Protein AF-0000000068287471 (afdb_homodimer)

Foldseek 3Di:
DPPPPQWAKEKEWEAEDFKIKIFIATLVRDTLFMDMDGDDWDDPDQQWIFAALVRSLVRRQVGVQRRVVSSVVSPDDCVRRYAAYFYAYAAQFKWKPFLQPLGTLDTTTHQRRQPLVVVLQVCLVVAPVRQCNLCQFLQHGRGSRHNLSVVLCCCPPRPSQVVCVVVLGMAMDHSQQSNQQVQQPRNHDGAREAELQRVSRRSQAGQVVSHGDPVVCVVSVPDPSRHHHYFFQFAFRHFGPPPGPDGGHTHGGYHYLVLLLCLLQLADFQAKEWEADQKIKIKHKNFLDFFRAPQQWGKGWNGALHPPGGTIIITMDIFNGAVVVLVCVCPPVNPDPDSLVLLVLLVVDPALQLKAKAQCSQHGHPPPSARLFHIDIDDDDPPGDPNSVSNNSLLNNLLSVLRRVVSVCVRCDPVRHDADPVRFGEYEYAYDCVVRVVSQQSNQQLNQTKYKYWPDRSSSRSSSSVSHCCNVPSDDSCRSNVPPPGRVRIDMHHHDYDPVVSVVVSVSNVVNRVVRHNNNVVPD/DPPPPQWAKEKEWEAEPFKIKIFIATLVRDTLFMDMDGDDWDDPDQQWIFAALVRSLVRRQVGVQRRVVSSVVSPDDCVPRYAAYFYAYAAQFKWKPFLQPLGTLDTTTHQRRQPLVVVLQVCLVVAPVRQCNLCQFLQHGRGSRHNLSVVLCCCPPRPSQVVCVVVLGMAMDHSQQSNQQVQQPRNHDGAREAELQRVSRRSQAGQVVSHGDPVVCVVSVPDPSRHHHYFFQFAFRHFGPPPGPDGGHTHGGYHYLVLLLCLLQLADFQAKEWEAEQKIKIKHKNFLDFFRAPQQWGKGWNGALHPPGGTIIITMDIFNGAVVVLVCVCPPVNPDPDSLVLLVLLVVDPALQLKAWAQCSQHGHPRPSARLFHIDIDDDDPPGDPNSVSNNSLLNNLLSVLRRVVSVCVRCDPVRHDADPVRFGEYEYAYDVVVRVVSQQSNQALNQTKYKYWPDRSSSRSSRSVSHCCNVPSDDSCRSNVPDPGRVRIDMHHHDYDPVVSVVVSVSNVVNRVVRHNNNVVPD

InterPro domains:
  IPR000577 Carbohydrate kinase, FGGY [PIRSF000538] (12-519)
  IPR005999 Glycerol kinase [TIGR01311] (9-517)
  IPR018483 Carbohydrate kinase, FGGY, conserved site [PS00933] (145-157)
  IPR018484 Carbohydrate kinase FGGY, N-terminal [PF00370] (10-264)
  IPR018485 Carbohydrate kinase FGGY, C-terminal [PF02782] (273-471)
  IPR042018 Glycerol kinase, metazoan-type [cd07792] (9-516)
  IPR043129 ATPase, nucleotide binding domain [SSF53067] (10-267)
  IPR043129 ATPase, nucleotide binding domain [SSF53067] (267-517)

Solvent-accessible surface area (backbone atoms only — not comparable to full-atom values): 50739 Å² total; per-residue (Å²): 130,82,69,71,78,83,65,52,28,32,28,15,38,30,38,49,89,60,34,24,32,18,39,32,23,39,86,85,68,43,76,65,21,57,28,70,42,72,62,76,79,39,61,90,45,84,40,36,36,36,34,54,63,67,57,51,52,49,40,49,48,51,14,47,41,49,11,52,51,50,20,41,74,72,68,43,63,55,85,80,14,48,62,28,26,8,31,22,17,44,53,29,20,32,38,44,26,31,53,80,76,56,42,67,61,53,64,24,42,35,31,69,19,40,80,33,48,66,58,39,52,51,47,27,70,70,37,93,54,27,49,49,54,48,24,86,49,19,24,37,59,66,46,43,49,26,20,52,47,52,49,49,46,39,55,72,71,33,67,63,44,40,54,25,51,74,72,68,33,36,35,43,36,39,52,56,17,54,48,46,15,50,44,30,35,32,66,71,64,28,48,62,39,35,25,46,52,43,42,42,42,23,63,46,19,23,66,85,78,68,38,77,31,65,68,54,28,58,75,69,68,49,71,70,85,30,54,49,48,71,40,44,24,12,40,79,75,46,40,26,26,86,92,49,84,57,61,69,37,32,34,12,14,32,27,21,35,70,37,10,27,39,54,39,65,37,54,44,66,22,34,37,40,36,37,30,38,55,27,31,42,35,38,34,25,48,29,79,42,86,59,80,53,83,49,47,45,31,24,43,64,37,51,26,73,17,88,82,43,71,55,28,12,20,40,34,31,44,36,71,52,34,43,43,55,50,47,39,38,30,75,33,42,46,65,35,89,47,73,73,49,42,56,61,36,21,66,73,42,96,58,34,74,22,34,45,36,44,65,17,35,58,14,41,39,38,53,68,62,32,76,36,20,17,8,32,39,35,29,37,33,83,76,51,32,44,34,23,51,38,32,15,49,50,49,32,44,36,51,48,49,38,53,28,50,55,30,46,47,66,57,49,36,82,83,40,49,52,53,47,99,84,64,40,53,57,40,36,43,29,34,74,56,57,74,38,61,63,51,44,39,49,32,5,24,69,60,66,32,37,28,36,37,47,70,69,42,62,24,33,38,44,13,9,22,50,28,10,30,39,49,74,61,76,42,50,72,67,64,61,54,51,60,73,74,59,64,72,56,38,48,78,28,64,49,76,59,54,70,69,59,42,50,51,52,50,52,47,46,52,55,54,55,61,64,19,54,81,31,55,75,43,46,121,131,82,68,73,77,84,63,53,28,31,28,15,37,30,38,49,90,58,34,25,32,20,40,30,22,39,86,84,67,44,76,64,21,58,29,72,41,73,61,76,78,42,62,90,45,86,42,35,35,34,35,55,62,66,56,53,52,50,40,48,47,51,14,47,42,50,11,51,50,48,21,42,72,71,70,44,62,55,85,79,13,48,62,29,26,8,32,22,17,43,53,29,21,31,40,44,28,31,52,81,76,55,42,66,60,53,64,23,42,36,32,70,20,41,80,34,48,65,57,38,50,49,47,28,70,71,36,94,54,27,48,49,55,48,24,86,51,20,25,37,60,66,45,42,49,26,20,50,47,54,50,49,47,40,56,72,72,33,66,63,44,38,53,26,52,75,72,69,32,36,36,43,36,38,51,56,18,54,49,46,15,49,44,30,35,33,64,70,65,26,48,63,37,36,25,46,53,44,43,40,42,24,64,44,19,23,67,84,78,69,38,77,32,66,68,54,29,57,76,69,67,49,70,68,84,31,52,49,47,72,40,44,24,10,40,80,75,47,40,27,25,85,92,48,81,59,62,68,38,32,35,10,13,32,27,22,36,70,38,10,27,40,52,39,65,39,56,44,67,23,33,35,39,35,38,30,38,53,28,31,41,35,38,32,26,47,30,80,43,87,59,80,53,82,48,48,45,32,24,43,66,38,51,27,74,17,87,83,44,70,55,28,13,19,40,35,29,42,36,72,51,33,43,44,54,49,48,39,38,30,75,33,42,47,65,34,90,48,74,72,48,42,56,60,37,24,67,75,42,96,57,34,74,23,35,45,36,44,66,16,34,60,15,40,39,39,53,68,62,31,75,37,21,16,9,31,38,35,30,37,33,83,74,51,32,43,33,24,52,38,33,14,50,49,47,34,45,35,51,49,50,39,53,28,50,54,30,46,46,66,57,49,35,81,84,40,48,53,53,47,100,83,64,41,53,59,39,34,44,28,33,73,57,56,74,38,61,65,50,45,39,49,33,4,24,69,57,67,33,37,28,35,37,46,71,68,41,62,24,33,38,45,13,9,22,48,28,9,30,38,50,77,61,75,40,52,71,67,63,62,52,52,57,75,72,60,63,71,57,39,47,76,28,62,49,76,59,53,69,68,57,42,51,52,52,50,53,47,46,53,55,54,54,62,66,19,54,80,32,57,74,43,48,121

Secondary structure (DSSP, 8-state):
--------EEEEEEE-SSEEEEEEE-TT--EEEEEEEE---B--STT--EE-HHHHHHHHHHHHHHHHHHHHHTT--HHHHEEEEEEEE-SS-BEEEETTT--BSSPEEPTT--TTHHHHHHHHHHSTTGGGTTHHHHS--S-TTSHHHHHHHHHHH-HHHHHHHHHT-EEEE-HHHHHHHHHTTGGGT---EEEHHHHTTTT-B-TTT-SB-HHHHHHHT--GGGSPEEE-SEEEEEE--TTSSS-S-EEEEEEEHHHHHHHHTT--TT-EEEEESSSEEEEEEEET--PPPSSSPEEEEEEE-STTSPEEEEEEEEES-SHHHHHIIIIII-S-SSTTHHHHHHTTSSS-TT-EEE--BTBB-TTT-BTT--EEEEEE-TT--HHHHHHHHHHHHHHHHHHHHHHHHHHH-GGGS-B-TTS-B-EEEESGGGG-HHHHHHHHHHHTS-EEE-S---HHHHHHHHHHHHHHTSS-HHHHT--HHHHHT-EEE---S-HHHHHHHHHHHHHHHHTTTT-GGG--/--------EEEEEEE-SSEEEEEEE-TTS-EEEEEEEE---B--STT--EE-HHHHHHHHHHHHHHHHHHHHHTT--HHHHEEEEEEEE-SS-BEEEETTT--BSSPEEPTT--TTHHHHHHHHHHSTTGGGTTHHHHS--S-TTSHHHHHHHHHHH-HHHHHHHHHT-EEEE-HHHHHHHHHTTGGGT---EEEHHHHTTTT-B-TTT-SB-HHHHHHHT--GGGSPEEE-SEEEEEE--TTSSS-SPEEEEEEEHHHHHHHHTT--TT-EEEEESSSEEEEEEEET--PPPSSSPEEEEEEE-STTSPEEEEEEEEES-SHHHHHHIIIII-S-SSTTHHHHHHTTSSS-TT-EEE--BTBB-TTT-BTT--EEEEEE-TT--HHHHHHHHHHHHHHHHHHHHHHHHHHH-GGGS-B-TTS-B-EEEESGGGG-HHHHHHHHHHHTS-EEE-S---HHHHHHHHHHHHHHTSS-HHHHT--HHHHHT-EEE---S-HHHHHHHHHHHHHHHHTTTT-GGG--

Sequence (1048 aa):
MSKKPAEVFIGSIDQGTTSTRFIIYDRSARAIGSHQVEFTQFYPEAGWVEHDAMEILESVRVCMAKALDKATADGHNVDSGLKAIGLTNQRETTLVWSKSTGCPLYNAIVWMDVRTSSICRKLEKELSGGRTHFAETCGLPISTYFSALKLLWLLENVDNVKKAVQSGDALFGTIDTWLIWNLTGGVKGGIHVTDVSNASRTMLMNLKTLEWDSTILKTLRIPAEILPKIVSNSEIIGKINTGWPITGIPISGCLGDQHAAMLGQACRRGEAKSTYGTGAFILLNTGEEIIQSTHGLLSTMAFKLGPKASTNYALEGSIAIAGAAVQWLRDSLGIIKSASEIEDLALQVESTGGVYFVPAFNGLFAPWWRDDARGVCIGITRFTNKAHICRAVLESLCFQVKDVLDSMHKDAGEEGEVKNEKGEFLLRVDGGATVNTLLMQIQADLLGSPVVRPADIETTALGAAYAAGLAIGVWSEKEIFASEERTKTSTIFRPKLDEELRKKKLDSWFKAISRTFDLADLSLMSKKPAEVFIGSIDQGTTSTRFIIYDRSARAIGSHQVEFTQFYPEAGWVEHDAMEILESVRVCMAKALDKATADGHNVDSGLKAIGLTNQRETTLVWSKSTGCPLYNAIVWMDVRTSSICRKLEKELSGGRTHFAETCGLPISTYFSALKLLWLLENVDNVKKAVQSGDALFGTIDTWLIWNLTGGVKGGIHVTDVSNASRTMLMNLKTLEWDSTILKTLRIPAEILPKIVSNSEIIGKINTGWPITGIPISGCLGDQHAAMLGQACRRGEAKSTYGTGAFILLNTGEEIIQSTHGLLSTMAFKLGPKASTNYALEGSIAIAGAAVQWLRDSLGIIKSASEIEDLALQVESTGGVYFVPAFNGLFAPWWRDDARGVCIGITRFTNKAHICRAVLESLCFQVKDVLDSMHKDAGEEGEVKNEKGEFLLRVDGGATVNTLLMQIQADLLGSPVVRPADIETTALGAAYAAGLAIGVWSEKEIFASEERTKTSTIFRPKLDEELRKKKLDSWFKAISRTFDLADLSL

Organism: Malus domestica (NCBI:txid3750)

Radius of gyration: 35.26 Å; Cα contacts (8 Å, |Δi|>4): 2571; chains: 2; bounding box: 64×111×91 Å

Nearest PDB structures (foldseek):
  3ezw-assembly1_G  TM=9.257E-01  e=8.799E-69  Escherichia coli K-12
  6zq6-assembly2_C  TM=8.771E-01  e=4.642E-70  Thermochaetoides thermophila DSM 1495
  6zq4-assembly4_G-3  TM=8.885E-01  e=1.847E-69  Thermochaetoides thermophila DSM 1495
  6zq6-assembly1_A-2  TM=8.737E-01  e=4.281E-69  Thermochaetoides thermophila DSM 1495
  2d4w-assembly1_B  TM=8.431E-01  e=1.542E-69  Cellulomonas sp.

Structure (mmCIF, N/CA/C/O backbone):
data_AF-0000000068287471-model_v1
#
loop_
_entity.id
_entity.type
_entity.pdbx_description
1 polymer 'glycerol kinase'
#
loop_
_atom_site.group_PDB
_atom_site.id
_atom_site.type_symbol
_atom_site.label_atom_id
_atom_site.label_alt_id
_atom_site.label_comp_id
_atom_site.label_asym_id
_atom_site.label_entity_id
_atom_site.label_seq_id
_atom_site.pdbx_PDB_ins_code
_atom_site.Cartn_x
_atom_site.Cartn_y
_atom_site.Cartn_z
_atom_site.occupancy
_atom_site.B_iso_or_equiv
_atom_site.auth_seq_id
_atom_site.auth_comp_id
_atom_site.auth_asym_id
_atom_site.auth_atom_id
_atom_site.pdbx_PDB_model_num
ATOM 1 N N . MET A 1 1 ? 17.719 -35.219 -57.906 1 31.59 1 MET A N 1
ATOM 2 C CA . MET A 1 1 ? 17.016 -34.281 -57.031 1 31.59 1 MET A CA 1
ATOM 3 C C . MET A 1 1 ? 17.109 -34.688 -55.562 1 31.59 1 MET A C 1
ATOM 5 O O . MET A 1 1 ? 16.703 -35.812 -55.219 1 31.59 1 MET A O 1
ATOM 9 N N . SER A 1 2 ? 18.156 -34.188 -54.906 1 30.83 2 SER A N 1
ATOM 10 C CA . SER A 1 2 ? 18.516 -34.594 -53.531 1 30.83 2 SER A CA 1
ATOM 11 C C . SER A 1 2 ? 17.359 -34.312 -52.562 1 30.83 2 SER A C 1
ATOM 13 O O . SER A 1 2 ? 16.875 -33.188 -52.5 1 30.83 2 SER A O 1
ATOM 15 N N . LYS A 1 3 ? 16.453 -35.031 -52.406 1 40.25 3 LYS A N 1
ATOM 16 C CA . LYS A 1 3 ? 15.273 -34.938 -51.562 1 40.25 3 LYS A CA 1
ATOM 17 C C . LYS A 1 3 ? 15.609 -34.281 -50.219 1 40.25 3 LYS A C 1
ATOM 19 O O . LYS A 1 3 ? 16.531 -34.719 -49.531 1 40.25 3 LYS A O 1
ATOM 24 N N . LYS A 1 4 ? 15.461 -33.062 -50.188 1 53.84 4 LYS A N 1
ATOM 25 C CA . LYS A 1 4 ? 15.57 -32.438 -48.844 1 53.84 4 LYS A CA 1
ATOM 26 C C . LYS A 1 4 ? 15.102 -33.406 -47.781 1 53.84 4 LYS A C 1
ATOM 28 O O . LYS A 1 4 ? 14 -33.969 -47.844 1 53.84 4 LYS A O 1
ATOM 33 N N . PRO A 1 5 ? 15.977 -33.938 -46.875 1 54.44 5 PRO A N 1
ATOM 34 C CA . PRO A 1 5 ? 15.531 -34.844 -45.812 1 54.44 5 PRO A CA 1
ATOM 35 C C . PRO A 1 5 ? 14.211 -34.406 -45.188 1 54.44 5 PRO A C 1
ATOM 37 O O . PRO A 1 5 ? 13.898 -33.219 -45.188 1 54.44 5 PRO A O 1
ATOM 40 N N . ALA A 1 6 ? 13.195 -35.281 -44.969 1 67.5 6 ALA A N 1
ATOM 41 C CA . ALA A 1 6 ? 11.836 -35 -44.531 1 67.5 6 ALA A CA 1
ATOM 42 C C . ALA A 1 6 ? 11.828 -34.25 -43.188 1 67.5 6 ALA A C 1
ATOM 44 O O . ALA A 1 6 ? 12.484 -34.688 -42.25 1 67.5 6 ALA A O 1
ATOM 45 N N . GLU A 1 7 ? 11.367 -33 -43.094 1 86.94 7 GLU A N 1
ATOM 46 C CA . GLU A 1 7 ? 11.266 -32.125 -41.906 1 86.94 7 GLU A CA 1
ATOM 47 C C . GLU A 1 7 ? 10.383 -32.781 -40.844 1 86.94 7 GLU A C 1
ATOM 49 O O . GLU A 1 7 ? 9.344 -33.375 -41.156 1 86.94 7 GLU A O 1
ATOM 54 N N . VAL A 1 8 ? 10.914 -33.031 -39.594 1 95.19 8 VAL A N 1
ATOM 55 C CA . VAL A 1 8 ? 10.172 -33.531 -38.469 1 95.19 8 VAL A CA 1
ATOM 56 C C . VAL A 1 8 ? 9.914 -32.438 -37.469 1 95.19 8 VAL A C 1
ATOM 58 O O . VAL A 1 8 ? 10.828 -31.703 -37.062 1 95.19 8 VAL A O 1
ATOM 61 N N . PHE A 1 9 ? 8.602 -32.312 -37.094 1 97.75 9 PHE A N 1
ATOM 62 C CA . PHE A 1 9 ? 8.211 -31.281 -36.156 1 97.75 9 PHE A CA 1
ATOM 63 C C . PHE A 1 9 ? 7.453 -31.859 -34.969 1 97.75 9 PHE A C 1
ATOM 65 O O . PHE A 1 9 ? 6.816 -32.906 -35.094 1 97.75 9 PHE A O 1
ATOM 72 N N . ILE A 1 10 ? 7.578 -31.266 -33.875 1 98.31 10 ILE A N 1
ATOM 73 C CA . ILE A 1 10 ? 6.801 -31.562 -32.656 1 98.31 10 ILE A CA 1
ATOM 74 C C . ILE A 1 10 ? 6.059 -30.312 -32.188 1 98.31 10 ILE A C 1
ATOM 76 O O . ILE A 1 10 ? 6.652 -29.234 -32.062 1 98.31 10 ILE A O 1
ATOM 80 N N . GLY A 1 11 ? 4.766 -30.453 -32.031 1 98.25 11 GLY A N 1
ATOM 81 C CA . GLY A 1 11 ? 3.977 -29.359 -31.469 1 98.25 11 GLY A CA 1
ATOM 82 C C . GLY A 1 11 ? 3.848 -29.422 -29.953 1 98.25 11 GLY A C 1
ATOM 83 O O . GLY A 1 11 ? 3.977 -30.5 -29.359 1 98.25 11 GLY A O 1
ATOM 84 N N . SER A 1 12 ? 3.594 -28.312 -29.391 1 98.38 12 SER A N 1
ATOM 85 C CA . SER A 1 12 ? 3.432 -28.25 -27.938 1 98.38 12 SER A CA 1
ATOM 86 C C . SER A 1 12 ? 2.344 -27.25 -27.547 1 98.38 12 SER A C 1
ATOM 88 O O . SER A 1 12 ? 2.412 -26.078 -27.906 1 98.38 12 SER A O 1
ATOM 90 N N . ILE A 1 13 ? 1.333 -27.719 -26.812 1 98.62 13 ILE A N 1
ATOM 91 C CA . ILE A 1 13 ? 0.318 -26.875 -26.203 1 98.62 13 ILE A CA 1
ATOM 92 C C . ILE A 1 13 ? 0.774 -26.453 -24.797 1 98.62 13 ILE A C 1
ATOM 94 O O . ILE A 1 13 ? 1.062 -27.297 -23.953 1 98.62 13 ILE A O 1
ATOM 98 N N . ASP A 1 14 ? 0.889 -25.203 -24.594 1 97.75 14 ASP A N 1
ATOM 99 C CA . ASP A 1 14 ? 1.168 -24.641 -23.281 1 97.75 14 ASP A CA 1
ATOM 100 C C . ASP A 1 14 ? -0.018 -23.828 -22.766 1 97.75 14 ASP A C 1
ATOM 102 O O . ASP A 1 14 ? -0.163 -22.641 -23.109 1 97.75 14 ASP A O 1
ATOM 106 N N . GLN A 1 15 ? -0.826 -24.469 -21.969 1 98.12 15 GLN A N 1
ATOM 107 C CA . GLN A 1 15 ? -2.004 -23.812 -21.422 1 98.12 15 GLN A CA 1
ATOM 108 C C . GLN A 1 15 ? -1.735 -23.281 -20.016 1 98.12 15 GLN A C 1
ATOM 110 O O . GLN A 1 15 ? -1.925 -24.016 -19.031 1 98.12 15 GLN A O 1
ATOM 115 N N . GLY A 1 16 ? -1.387 -22.047 -19.859 1 94.56 16 GLY A N 1
ATOM 116 C CA . GLY A 1 16 ? -1.064 -21.422 -18.594 1 94.56 16 GLY A CA 1
ATOM 117 C C . GLY A 1 16 ? -2.264 -20.766 -17.922 1 94.56 16 GLY A C 1
ATOM 118 O O . GLY A 1 16 ? -3.393 -20.906 -18.406 1 94.56 16 GLY A O 1
ATOM 119 N N . THR A 1 17 ? -2.004 -20.062 -16.797 1 93.44 17 THR A N 1
ATOM 120 C CA . THR A 1 17 ? -3.061 -19.453 -15.992 1 93.44 17 THR A CA 1
ATOM 121 C C . THR A 1 17 ? -3.631 -18.219 -16.688 1 93.44 17 THR A C 1
ATOM 123 O O . THR A 1 17 ? -4.832 -17.969 -16.609 1 93.44 17 THR A O 1
ATOM 126 N N . THR A 1 18 ? -2.77 -17.516 -17.438 1 89.19 18 THR A N 1
ATOM 127 C CA . THR A 1 18 ? -3.24 -16.25 -18 1 89.19 18 THR A CA 1
ATOM 128 C C . THR A 1 18 ? -3.324 -16.328 -19.516 1 89.19 18 THR A C 1
ATOM 130 O O . THR A 1 18 ? -3.957 -15.484 -20.156 1 89.19 18 THR A O 1
ATOM 133 N N . SER A 1 19 ? -2.631 -17.312 -20.078 1 91.75 19 SER A N 1
ATOM 134 C CA . SER A 1 19 ? -2.613 -17.406 -21.531 1 91.75 19 SER A CA 1
ATOM 135 C C . SER A 1 19 ? -2.396 -18.828 -22 1 91.75 19 SER A C 1
ATOM 137 O O . SER A 1 19 ? -1.984 -19.688 -21.219 1 91.75 19 SER A O 1
ATOM 139 N N . THR A 1 20 ? -2.773 -19.016 -23.281 1 97.06 20 THR A N 1
ATOM 140 C CA . THR A 1 20 ? -2.51 -20.25 -24 1 97.06 20 THR A CA 1
ATOM 141 C C . THR A 1 20 ? -1.51 -20.016 -25.125 1 97.06 20 THR A C 1
ATOM 143 O O . THR A 1 20 ? -1.525 -18.953 -25.766 1 97.06 20 THR A O 1
ATOM 146 N N . ARG A 1 21 ? -0.636 -20.984 -25.344 1 96.69 21 ARG A N 1
ATOM 147 C CA . ARG A 1 21 ? 0.342 -20.906 -26.422 1 96.69 21 ARG A CA 1
ATOM 148 C C . ARG A 1 21 ? 0.455 -22.25 -27.156 1 96.69 21 ARG A C 1
ATOM 150 O O . ARG A 1 21 ? 0.299 -23.312 -26.547 1 96.69 21 ARG A O 1
ATOM 157 N N . PHE A 1 22 ? 0.681 -22.156 -28.391 1 98.5 22 PHE A N 1
ATOM 158 C CA . PHE A 1 22 ? 1.07 -23.312 -29.203 1 98.5 22 PHE A CA 1
ATOM 159 C C . PHE A 1 22 ? 2.361 -23.031 -29.953 1 98.5 22 PHE A C 1
ATOM 161 O O . PHE A 1 22 ? 2.49 -21.984 -30.609 1 98.5 22 PHE A O 1
ATOM 168 N N . ILE A 1 23 ? 3.309 -23.922 -29.781 1 97.81 23 ILE A N 1
ATOM 169 C CA . ILE A 1 23 ? 4.609 -23.75 -30.422 1 97.81 23 ILE A CA 1
ATOM 170 C C . ILE A 1 23 ? 4.98 -25.016 -31.188 1 97.81 23 ILE A C 1
ATOM 172 O O . ILE A 1 23 ? 4.738 -26.125 -30.703 1 97.81 23 ILE A O 1
ATOM 176 N N . ILE A 1 24 ? 5.555 -24.828 -32.344 1 98.12 24 ILE A N 1
ATOM 177 C CA . ILE A 1 24 ? 6.043 -25.938 -33.156 1 98.12 24 ILE A CA 1
ATOM 178 C C . ILE A 1 24 ? 7.566 -25.922 -33.188 1 98.12 24 ILE A C 1
ATOM 180 O O . ILE A 1 24 ? 8.18 -24.906 -33.531 1 98.12 24 ILE A O 1
ATOM 184 N N . TYR A 1 25 ? 8.117 -27.094 -32.844 1 96.31 25 TYR A N 1
ATOM 185 C CA . TYR A 1 25 ? 9.57 -27.203 -32.812 1 96.31 25 TYR A CA 1
ATOM 186 C C . TYR A 1 25 ? 10.094 -28.125 -33.906 1 96.31 25 TYR A C 1
ATOM 188 O O . TYR A 1 25 ? 9.445 -29.109 -34.25 1 96.31 25 TYR A O 1
ATOM 196 N N . ASP A 1 26 ? 11.297 -27.781 -34.375 1 95.69 26 ASP A N 1
ATOM 197 C CA . ASP A 1 26 ? 11.969 -28.688 -35.312 1 95.69 26 ASP A CA 1
ATOM 198 C C . ASP A 1 26 ? 12.875 -29.672 -34.562 1 95.69 26 ASP A C 1
ATOM 200 O O . ASP A 1 26 ? 12.852 -29.719 -33.312 1 95.69 26 ASP A O 1
ATOM 204 N N . ARG A 1 27 ? 13.609 -30.453 -35.219 1 93.81 27 ARG A N 1
ATOM 205 C CA . ARG A 1 27 ? 14.438 -31.5 -34.656 1 93.81 27 ARG A CA 1
ATOM 206 C C . ARG A 1 27 ? 15.547 -30.906 -33.781 1 93.81 27 ARG A C 1
ATOM 208 O O . ARG A 1 27 ? 16.031 -31.562 -32.875 1 93.81 27 ARG A O 1
ATOM 215 N N . SER A 1 28 ? 15.883 -29.688 -34.062 1 90.25 28 SER A N 1
ATOM 216 C CA . SER A 1 28 ? 16.922 -29 -33.281 1 90.25 28 SER A CA 1
ATOM 217 C C . SER A 1 28 ? 16.312 -28.234 -32.094 1 90.25 28 SER A C 1
ATOM 219 O O . SER A 1 28 ? 17 -27.438 -31.469 1 90.25 28 SER A O 1
ATOM 221 N N . ALA A 1 29 ? 14.977 -28.438 -31.891 1 90.88 29 ALA A N 1
ATOM 222 C CA . ALA A 1 29 ? 14.25 -27.812 -30.797 1 90.88 29 ALA A CA 1
ATOM 223 C C . ALA A 1 29 ? 14.148 -26.297 -31 1 90.88 29 ALA A C 1
ATOM 225 O O . ALA A 1 29 ? 14.094 -25.547 -30.031 1 90.88 29 ALA A O 1
ATOM 226 N N . ARG A 1 30 ? 14.195 -25.859 -32.219 1 90.25 30 ARG A N 1
ATOM 227 C CA . ARG A 1 30 ? 13.969 -24.453 -32.562 1 90.25 30 ARG A CA 1
ATOM 228 C C . ARG A 1 30 ? 12.5 -24.203 -32.875 1 90.25 30 ARG A C 1
ATOM 230 O O . ARG A 1 30 ? 11.883 -24.984 -33.625 1 90.25 30 ARG A O 1
ATOM 237 N N . ALA A 1 31 ? 12 -23.203 -32.344 1 93.81 31 ALA A N 1
ATOM 238 C CA . ALA A 1 31 ? 10.609 -22.844 -32.656 1 93.81 31 ALA A CA 1
ATOM 239 C C . ALA A 1 31 ? 10.461 -22.344 -34.062 1 93.81 31 ALA A C 1
ATOM 241 O O . ALA A 1 31 ? 11.125 -21.391 -34.469 1 93.81 31 ALA A O 1
ATOM 242 N N . ILE A 1 32 ? 9.602 -22.875 -34.844 1 95.31 32 ILE A N 1
ATOM 243 C CA . ILE A 1 32 ? 9.445 -22.484 -36.25 1 95.31 32 ILE A CA 1
ATOM 244 C C . ILE A 1 32 ? 8.102 -21.797 -36.438 1 95.31 32 ILE A C 1
ATOM 246 O O . ILE A 1 32 ? 7.832 -21.234 -37.5 1 95.31 32 ILE A O 1
ATOM 250 N N . GLY A 1 33 ? 7.211 -21.891 -35.438 1 94.94 33 GLY A N 1
ATOM 251 C CA . GLY A 1 33 ? 5.902 -21.25 -35.406 1 94.94 33 GLY A CA 1
ATOM 252 C C . GLY A 1 33 ? 5.281 -21.234 -34 1 94.94 33 GLY A C 1
ATOM 253 O O . GLY A 1 33 ? 5.395 -22.203 -33.25 1 94.94 33 GLY A O 1
ATOM 254 N N . SER A 1 34 ? 4.707 -20.172 -33.688 1 96.44 34 SER A N 1
ATOM 255 C CA . SER A 1 34 ? 4.078 -20.062 -32.375 1 96.44 34 SER A CA 1
ATOM 256 C C . SER A 1 34 ? 2.977 -19 -32.375 1 96.44 34 SER A C 1
ATOM 258 O O . SER A 1 34 ? 2.975 -18.109 -33.219 1 96.44 34 SER A O 1
ATOM 260 N N . HIS A 1 35 ? 2.006 -19.125 -31.547 1 97.44 35 HIS A N 1
ATOM 261 C CA . HIS A 1 35 ? 0.954 -18.156 -31.297 1 97.44 35 HIS A CA 1
ATOM 262 C C . HIS A 1 35 ? 0.476 -18.203 -29.844 1 97.44 35 HIS A C 1
ATOM 264 O O . HIS A 1 35 ? 0.494 -19.266 -29.219 1 97.44 35 HIS A O 1
ATOM 270 N N . GLN A 1 36 ? 0.161 -17.125 -29.312 1 95.44 36 GLN A N 1
ATOM 271 C CA . GLN A 1 36 ? -0.283 -17.016 -27.938 1 95.44 36 GLN A CA 1
ATOM 272 C C . GLN A 1 36 ? -1.521 -16.125 -27.828 1 95.44 36 GLN A C 1
ATOM 274 O O . GLN A 1 36 ? -1.624 -15.109 -28.516 1 95.44 36 GLN A O 1
ATOM 279 N N . VAL A 1 37 ? -2.475 -16.516 -26.953 1 96 37 VAL A N 1
ATOM 280 C CA . VAL A 1 37 ? -3.676 -15.719 -26.703 1 96 37 VAL A CA 1
ATOM 281 C C . VAL A 1 37 ? -3.973 -15.672 -25.203 1 96 37 VAL A C 1
ATOM 283 O O . VAL A 1 37 ? -3.854 -16.688 -24.516 1 96 37 VAL A O 1
ATOM 286 N N . GLU A 1 38 ? -4.234 -14.547 -24.672 1 90.38 38 GLU A N 1
ATOM 287 C CA . GLU A 1 38 ? -4.734 -14.406 -23.312 1 90.38 38 GLU A CA 1
ATOM 288 C C . GLU A 1 38 ? -6.223 -14.719 -23.234 1 90.38 38 GLU A C 1
ATOM 290 O O . GLU A 1 38 ? -6.922 -14.695 -24.25 1 90.38 38 GLU A O 1
ATOM 295 N N . PHE A 1 39 ? -6.664 -15.141 -22.094 1 93.94 39 PHE A N 1
ATOM 296 C CA . PHE A 1 39 ? -8.086 -15.414 -21.906 1 93.94 39 PHE A CA 1
ATOM 297 C C . PHE A 1 39 ? -8.578 -14.789 -20.609 1 93.94 39 PHE A C 1
ATOM 299 O O . PHE A 1 39 ? -7.785 -14.273 -19.812 1 93.94 39 PHE A O 1
ATOM 306 N N . THR A 1 40 ? -9.836 -14.836 -20.375 1 93.38 40 THR A N 1
ATOM 307 C CA . THR A 1 40 ? -10.492 -14.055 -19.344 1 93.38 40 THR A CA 1
ATOM 308 C C . THR A 1 40 ? -10.211 -14.633 -17.953 1 93.38 40 THR A C 1
ATOM 310 O O . THR A 1 40 ? -10.234 -15.852 -17.766 1 93.38 40 THR A O 1
ATOM 313 N N . GLN A 1 41 ? -9.852 -13.805 -17.031 1 90.81 41 GLN A N 1
ATOM 314 C CA . GLN A 1 41 ? -9.727 -14.156 -15.625 1 90.81 41 GLN A CA 1
ATOM 315 C C . GLN A 1 41 ? -10.945 -13.688 -14.836 1 90.81 41 GLN A C 1
ATOM 317 O O . GLN A 1 41 ? -11.383 -12.547 -14.977 1 90.81 41 GLN A O 1
ATOM 322 N N . PHE A 1 42 ? -11.586 -14.547 -13.977 1 91.5 42 PHE A N 1
ATOM 323 C CA . PHE A 1 42 ? -12.773 -14.195 -13.211 1 91.5 42 PHE A CA 1
ATOM 324 C C . PHE A 1 42 ? -12.469 -14.148 -11.719 1 91.5 42 PHE A C 1
ATOM 326 O O . PHE A 1 42 ? -11.875 -15.086 -11.172 1 91.5 42 PHE A O 1
ATOM 333 N N . TYR A 1 43 ? -12.82 -13.07 -11.148 1 86.19 43 TYR A N 1
ATOM 334 C CA . TYR A 1 43 ? -12.672 -12.883 -9.703 1 86.19 43 TYR A CA 1
ATOM 335 C C . TYR A 1 43 ? -14.008 -12.57 -9.055 1 86.19 43 TYR A C 1
ATOM 337 O O . TYR A 1 43 ? -14.242 -11.445 -8.609 1 86.19 43 TYR A O 1
ATOM 345 N N . PRO A 1 44 ? -14.883 -13.492 -8.844 1 86.81 44 PRO A N 1
ATOM 346 C CA . PRO A 1 44 ? -16.25 -13.242 -8.375 1 86.81 44 PRO A CA 1
ATOM 347 C C . PRO A 1 44 ? -16.297 -12.727 -6.941 1 86.81 44 PRO A C 1
ATOM 349 O O . PRO A 1 44 ? -17.188 -11.945 -6.59 1 86.81 44 PRO A O 1
ATOM 352 N N . GLU A 1 45 ? -15.398 -13.195 -6.109 1 82.5 45 GLU A N 1
ATOM 353 C CA . GLU A 1 45 ? -15.281 -12.789 -4.711 1 82.5 45 GLU A CA 1
ATOM 354 C C . GLU A 1 45 ? -13.82 -12.602 -4.32 1 82.5 45 GLU A C 1
ATOM 356 O O . GLU A 1 45 ? -12.914 -13.055 -5.023 1 82.5 45 GLU A O 1
ATOM 361 N N . ALA A 1 46 ? -13.625 -11.844 -3.213 1 78.31 46 ALA A N 1
ATOM 362 C CA . ALA A 1 46 ? -12.266 -11.703 -2.707 1 78.31 46 ALA A CA 1
ATOM 363 C C . ALA A 1 46 ? -11.609 -13.062 -2.492 1 78.31 46 ALA A C 1
ATOM 365 O O . ALA A 1 46 ? -12.156 -13.914 -1.782 1 78.31 46 ALA A O 1
ATOM 366 N N . GLY A 1 47 ? -10.594 -13.266 -3.188 1 81.44 47 GLY A N 1
ATOM 367 C CA . GLY A 1 47 ? -9.836 -14.5 -3.035 1 81.44 47 GLY A CA 1
ATOM 368 C C . GLY A 1 47 ? -10.25 -15.578 -4.016 1 81.44 47 GLY A C 1
ATOM 369 O O . GLY A 1 47 ? -9.609 -16.625 -4.102 1 81.44 47 GLY A O 1
ATOM 370 N N . TRP A 1 48 ? -11.375 -15.398 -4.762 1 89 48 TRP A N 1
ATOM 371 C CA . TRP A 1 48 ? -11.844 -16.391 -5.719 1 89 48 TRP A CA 1
ATOM 372 C C . TRP A 1 48 ? -11.258 -16.141 -7.102 1 89 48 TRP A C 1
ATOM 374 O O . TRP A 1 48 ? -11.141 -14.984 -7.527 1 89 48 TRP A O 1
ATOM 384 N N . VAL A 1 49 ? -10.859 -17.203 -7.703 1 91.81 49 VAL A N 1
ATOM 385 C CA . VAL A 1 49 ? -10.344 -17.125 -9.07 1 91.81 49 VAL A CA 1
ATOM 386 C C . VAL A 1 49 ? -10.922 -18.266 -9.898 1 91.81 49 VAL A C 1
ATOM 388 O O . VAL A 1 49 ? -10.797 -19.438 -9.531 1 91.81 49 VAL A O 1
ATOM 391 N N . GLU A 1 50 ? -11.555 -17.906 -11.047 1 97.06 50 GLU A N 1
ATOM 392 C CA . GLU A 1 50 ? -12.18 -18.906 -11.898 1 97.06 50 GLU A CA 1
ATOM 393 C C . GLU A 1 50 ? -11.812 -18.719 -13.367 1 97.06 50 GLU A C 1
ATOM 395 O O . GLU A 1 50 ? -11.375 -17.625 -13.758 1 97.06 50 GLU A O 1
ATOM 400 N N . HIS A 1 51 ? -11.883 -19.781 -14.094 1 97.94 51 HIS A N 1
ATOM 401 C CA . HIS A 1 51 ? -11.75 -19.75 -15.547 1 97.94 51 HIS A CA 1
ATOM 402 C C . HIS A 1 51 ? -12.961 -20.391 -16.219 1 97.94 51 HIS A C 1
ATOM 404 O O . HIS A 1 51 ? -13.609 -21.266 -15.656 1 97.94 51 HIS A O 1
ATOM 410 N N . ASP A 1 52 ? -13.25 -19.906 -17.438 1 98.25 52 ASP A N 1
ATOM 411 C CA . ASP A 1 52 ? -14.188 -20.578 -18.328 1 98.25 52 ASP A CA 1
ATOM 412 C C . ASP A 1 52 ? -13.492 -21.672 -19.125 1 98.25 52 ASP A C 1
ATOM 414 O O . ASP A 1 52 ? -12.742 -21.391 -20.062 1 98.25 52 ASP A O 1
ATOM 418 N N . ALA A 1 53 ? -13.891 -22.922 -18.812 1 98.25 53 ALA A N 1
ATOM 419 C CA . ALA A 1 53 ? -13.211 -24.062 -19.422 1 98.25 53 ALA A CA 1
ATOM 420 C C . ALA A 1 53 ? -13.43 -24.078 -20.938 1 98.25 53 ALA A C 1
ATOM 422 O O . ALA A 1 53 ? -12.555 -24.516 -21.688 1 98.25 53 ALA A O 1
ATOM 423 N N . MET A 1 54 ? -14.516 -23.562 -21.344 1 98.25 54 MET A N 1
ATOM 424 C CA . MET A 1 54 ? -14.797 -23.516 -22.781 1 98.25 54 MET A CA 1
ATOM 425 C C . MET A 1 54 ? -13.938 -22.469 -23.469 1 98.25 54 MET A C 1
ATOM 427 O O . MET A 1 54 ? -13.5 -22.656 -24.609 1 98.25 54 MET A O 1
ATOM 431 N N . GLU A 1 55 ? -13.75 -21.406 -22.812 1 98.12 55 GLU A N 1
ATOM 432 C CA . GLU A 1 55 ? -12.859 -20.391 -23.344 1 98.12 55 GLU A CA 1
ATOM 433 C C . GLU A 1 55 ? -11.43 -20.906 -23.484 1 98.12 55 GLU A C 1
ATOM 435 O O . GLU A 1 55 ? -10.727 -20.562 -24.438 1 98.12 55 GLU A O 1
ATOM 440 N N . ILE A 1 56 ? -11.07 -21.719 -22.547 1 98.25 56 ILE A N 1
ATOM 441 C CA . ILE A 1 56 ? -9.742 -22.312 -22.609 1 98.25 56 ILE A CA 1
ATOM 442 C C . ILE A 1 56 ? -9.617 -23.188 -23.844 1 98.25 56 ILE A C 1
ATOM 444 O O . ILE A 1 56 ? -8.625 -23.109 -24.578 1 98.25 56 ILE A O 1
ATOM 448 N N . LEU A 1 57 ? -10.633 -23.953 -24.172 1 97.81 57 LEU A N 1
ATOM 449 C CA . LEU A 1 57 ? -10.609 -24.812 -25.359 1 97.81 57 LEU A CA 1
ATOM 450 C C . LEU A 1 57 ? -10.484 -23.969 -26.625 1 97.81 57 LEU A C 1
ATOM 452 O O . LEU A 1 57 ? -9.719 -24.312 -27.531 1 97.81 57 LEU A O 1
ATOM 456 N N . GLU A 1 58 ? -11.227 -22.953 -26.609 1 97.94 58 GLU A N 1
ATOM 457 C CA . GLU A 1 58 ? -11.203 -22.078 -27.781 1 97.94 58 GLU A CA 1
ATOM 458 C C . GLU A 1 58 ? -9.836 -21.422 -27.953 1 97.94 58 GLU A C 1
ATOM 460 O O . GLU A 1 58 ? -9.359 -21.25 -29.078 1 97.94 58 GLU A O 1
ATOM 465 N N . SER A 1 59 ? -9.25 -21.031 -26.875 1 98.12 59 SER A N 1
ATOM 466 C CA . SER A 1 59 ? -7.926 -20.422 -26.938 1 98.12 59 SER A CA 1
ATOM 467 C C . SER A 1 59 ? -6.895 -21.406 -27.484 1 98.12 59 SER A C 1
ATOM 469 O O . SER A 1 59 ? -5.992 -21 -28.234 1 98.12 59 SER A O 1
ATOM 471 N N . VAL A 1 60 ? -7.008 -22.672 -27.172 1 98.44 60 VAL A N 1
ATOM 472 C CA . VAL A 1 60 ? -6.117 -23.703 -27.688 1 98.44 60 VAL A CA 1
ATOM 473 C C . VAL A 1 60 ? -6.328 -23.859 -29.188 1 98.44 60 VAL A C 1
ATOM 475 O O . VAL A 1 60 ? -5.359 -23.922 -29.953 1 98.44 60 VAL A O 1
ATOM 478 N N . ARG A 1 61 ? -7.559 -23.859 -29.594 1 98.19 61 ARG A N 1
ATOM 479 C CA . ARG A 1 61 ? -7.902 -24 -31.016 1 98.19 61 ARG A CA 1
ATOM 480 C C . ARG A 1 61 ? -7.301 -22.875 -31.828 1 98.19 61 ARG A C 1
ATOM 482 O O . ARG A 1 61 ? -6.691 -23.109 -32.875 1 98.19 61 ARG A O 1
ATOM 489 N N . VAL A 1 62 ? -7.461 -21.703 -31.328 1 98.31 62 VAL A N 1
ATOM 490 C CA . VAL A 1 62 ? -6.977 -20.516 -32.031 1 98.31 62 VAL A CA 1
ATOM 491 C C . VAL A 1 62 ? -5.453 -20.547 -32.125 1 98.31 62 VAL A C 1
ATOM 493 O O . VAL A 1 62 ? -4.875 -20.266 -33.156 1 98.31 62 VAL A O 1
ATOM 496 N N . CYS A 1 63 ? -4.828 -20.922 -31.031 1 98.31 63 CYS A N 1
ATOM 497 C CA . CYS A 1 63 ? -3.371 -20.953 -31.016 1 98.31 63 CYS A CA 1
ATOM 498 C C . CYS A 1 63 ? -2.834 -22 -31.969 1 98.31 63 CYS A C 1
ATOM 500 O O . CYS A 1 63 ? -1.86 -21.75 -32.688 1 98.31 63 CYS A O 1
ATOM 502 N N . MET A 1 64 ? -3.457 -23.188 -32.031 1 98 64 MET A N 1
ATOM 503 C CA . MET A 1 64 ? -3.049 -24.234 -32.938 1 98 64 MET A CA 1
ATOM 504 C C . MET A 1 64 ? -3.158 -23.781 -34.406 1 98 64 MET A C 1
ATOM 506 O O . MET A 1 64 ? -2.201 -23.891 -35.156 1 98 64 MET A O 1
ATOM 510 N N . ALA A 1 65 ? -4.258 -23.188 -34.688 1 98 65 ALA A N 1
ATOM 511 C CA . ALA A 1 65 ? -4.523 -22.766 -36.062 1 98 65 ALA A CA 1
ATOM 512 C C . ALA A 1 65 ? -3.529 -21.688 -36.5 1 98 65 ALA A C 1
ATOM 514 O O . ALA A 1 65 ? -2.938 -21.797 -37.594 1 98 65 ALA A O 1
ATOM 515 N N . LYS A 1 66 ? -3.363 -20.734 -35.719 1 98.25 66 LYS A N 1
ATOM 516 C CA . LYS A 1 66 ? -2.527 -19.609 -36.094 1 98.25 66 LYS A CA 1
ATOM 517 C C . LYS A 1 66 ? -1.054 -20 -36.156 1 98.25 66 LYS A C 1
ATOM 519 O O . LYS A 1 66 ? -0.305 -19.5 -37 1 98.25 66 LYS A O 1
ATOM 524 N N . ALA A 1 67 ? -0.634 -20.828 -35.219 1 97.62 67 ALA A N 1
ATOM 525 C CA . ALA A 1 67 ? 0.75 -21.281 -35.25 1 97.62 67 ALA A CA 1
ATOM 526 C C . ALA A 1 67 ? 1.03 -22.109 -36.5 1 97.62 67 ALA A C 1
ATOM 528 O O . ALA A 1 67 ? 2.1 -21.984 -37.125 1 97.62 67 ALA A O 1
ATOM 529 N N . LEU A 1 68 ? 0.126 -22.953 -36.906 1 97.12 68 LEU A N 1
ATOM 530 C CA . LEU A 1 68 ? 0.25 -23.75 -38.125 1 97.12 68 LEU A CA 1
ATOM 531 C C . LEU A 1 68 ? 0.332 -22.859 -39.344 1 97.12 68 LEU A C 1
ATOM 533 O O . LEU A 1 68 ? 1.164 -23.078 -40.25 1 97.12 68 LEU A O 1
ATOM 537 N N . ASP A 1 69 ? -0.526 -21.875 -39.344 1 96.94 69 ASP A N 1
ATOM 538 C CA . ASP A 1 69 ? -0.538 -20.922 -40.438 1 96.94 69 ASP A CA 1
ATOM 539 C C . ASP A 1 69 ? 0.809 -20.219 -40.562 1 96.94 69 ASP A C 1
ATOM 541 O O . ASP A 1 69 ? 1.341 -20.078 -41.688 1 96.94 69 ASP A O 1
ATOM 545 N N . LYS A 1 70 ? 1.267 -19.797 -39.5 1 97 70 LYS A N 1
ATOM 546 C CA . LYS A 1 70 ? 2.533 -19.078 -39.5 1 97 70 LYS A CA 1
ATOM 547 C C . LYS A 1 70 ? 3.678 -19.969 -39.969 1 97 70 LYS A C 1
ATOM 549 O O . LYS A 1 70 ? 4.52 -19.531 -40.75 1 97 70 LYS A O 1
ATOM 554 N N . ALA A 1 71 ? 3.738 -21.172 -39.469 1 96.06 71 ALA A N 1
ATOM 555 C CA . ALA A 1 71 ? 4.793 -22.109 -39.844 1 96.06 71 ALA A CA 1
ATOM 556 C C . ALA A 1 71 ? 4.707 -22.438 -41.344 1 96.06 71 ALA A C 1
ATOM 558 O O . ALA A 1 71 ? 5.73 -22.5 -42.031 1 96.06 71 ALA A O 1
ATOM 559 N N . THR A 1 72 ? 3.582 -22.609 -41.844 1 95.19 72 THR A N 1
ATOM 560 C CA . THR A 1 72 ? 3.367 -22.875 -43.25 1 95.19 72 THR A CA 1
ATOM 561 C C . THR A 1 72 ? 3.773 -21.688 -44.094 1 95.19 72 THR A C 1
ATOM 563 O O . THR A 1 72 ? 4.414 -21.844 -45.125 1 95.19 72 THR A O 1
ATOM 566 N N . ALA A 1 73 ? 3.357 -20.547 -43.656 1 96 73 ALA A N 1
ATOM 567 C CA . ALA A 1 73 ? 3.699 -19.312 -44.375 1 96 73 ALA A CA 1
ATOM 568 C C . ALA A 1 73 ? 5.211 -19.141 -44.469 1 96 73 ALA A C 1
ATOM 570 O O . ALA A 1 73 ? 5.727 -18.594 -45.438 1 96 73 ALA A O 1
ATOM 571 N N . ASP A 1 74 ? 5.863 -19.594 -43.5 1 95.19 74 ASP A N 1
ATOM 572 C CA . ASP A 1 74 ? 7.316 -19.469 -43.438 1 95.19 74 ASP A CA 1
ATOM 573 C C . ASP A 1 74 ? 7.988 -20.578 -44.25 1 95.19 74 ASP A C 1
ATOM 575 O O . ASP A 1 74 ? 9.211 -20.688 -44.281 1 95.19 74 ASP A O 1
ATOM 579 N N . GLY A 1 75 ? 7.27 -21.469 -44.844 1 93.69 75 GLY A N 1
ATOM 580 C CA . GLY A 1 75 ? 7.793 -22.406 -45.812 1 93.69 75 GLY A CA 1
ATOM 581 C C . GLY A 1 75 ? 7.992 -23.797 -45.25 1 93.69 75 GLY A C 1
ATOM 582 O O . GLY A 1 75 ? 8.57 -24.672 -45.906 1 93.69 75 GLY A O 1
ATOM 583 N N . HIS A 1 76 ? 7.496 -24 -44.062 1 94.19 76 HIS A N 1
ATOM 584 C CA . HIS A 1 76 ? 7.645 -25.312 -43.438 1 94.19 76 HIS A CA 1
ATOM 585 C C . HIS A 1 76 ? 6.48 -26.234 -43.812 1 94.19 76 HIS A C 1
ATOM 587 O O . HIS A 1 76 ? 5.332 -25.781 -43.875 1 94.19 76 HIS A O 1
ATOM 593 N N . ASN A 1 77 ? 6.785 -27.438 -44.094 1 93.19 77 ASN A N 1
ATOM 594 C CA . ASN A 1 77 ? 5.746 -28.406 -44.375 1 93.19 77 ASN A CA 1
ATOM 595 C C . ASN A 1 77 ? 5.227 -29.078 -43.094 1 93.19 77 ASN A C 1
ATOM 597 O O . ASN A 1 77 ? 5.477 -30.266 -42.875 1 93.19 77 ASN A O 1
ATOM 601 N N . VAL A 1 78 ? 4.398 -28.453 -42.406 1 92.94 78 VAL A N 1
ATOM 602 C CA . VAL A 1 78 ? 3.92 -28.906 -41.094 1 92.94 78 VAL A CA 1
ATOM 603 C C . VAL A 1 78 ? 2.906 -30.031 -41.281 1 92.94 78 VAL A C 1
ATOM 605 O O . VAL A 1 78 ? 2.719 -30.859 -40.375 1 92.94 78 VAL A O 1
ATOM 608 N N . ASP A 1 79 ? 2.213 -30.062 -42.406 1 90.12 79 ASP A N 1
ATOM 609 C CA . ASP A 1 79 ? 1.194 -31.078 -42.688 1 90.12 79 ASP A CA 1
ATOM 610 C C . ASP A 1 79 ? 1.796 -32.469 -42.656 1 90.12 79 ASP A C 1
ATOM 612 O O . ASP A 1 79 ? 1.238 -33.406 -42.062 1 90.12 79 ASP A O 1
ATOM 616 N N . SER A 1 80 ? 2.863 -32.531 -43.25 1 91.44 80 SER A N 1
ATOM 617 C CA . SER A 1 80 ? 3.512 -33.844 -43.312 1 91.44 80 SER A CA 1
ATOM 618 C C . SER A 1 80 ? 4.559 -34 -42.219 1 91.44 80 SER A C 1
ATOM 620 O O . SER A 1 80 ? 4.887 -35.094 -41.812 1 91.44 80 SER A O 1
ATOM 622 N N . GLY A 1 81 ? 4.992 -32.938 -41.75 1 95.38 81 GLY A N 1
ATOM 623 C CA . GLY A 1 81 ? 6.148 -32.969 -40.844 1 95.38 81 GLY A CA 1
ATOM 624 C C . GLY A 1 81 ? 5.773 -33.094 -39.406 1 95.38 81 GLY A C 1
ATOM 625 O O . GLY A 1 81 ? 6.57 -33.594 -38.594 1 95.38 81 GLY A O 1
ATOM 626 N N . LEU A 1 82 ? 4.586 -32.625 -38.969 1 97.38 82 LEU A N 1
ATOM 627 C CA . LEU A 1 82 ? 4.172 -32.688 -37.562 1 97.38 82 LEU A CA 1
ATOM 628 C C . LEU A 1 82 ? 3.891 -34.125 -37.156 1 97.38 82 LEU A C 1
ATOM 630 O O . LEU A 1 82 ? 3.023 -34.781 -37.719 1 97.38 82 LEU A O 1
ATOM 634 N N . LYS A 1 83 ? 4.617 -34.625 -36.094 1 97.88 83 LYS A N 1
ATOM 635 C CA . LYS A 1 83 ? 4.574 -36.031 -35.812 1 97.88 83 LYS A CA 1
ATOM 636 C C . LYS A 1 83 ? 3.916 -36.312 -34.469 1 97.88 83 LYS A C 1
ATOM 638 O O . LYS A 1 83 ? 3.379 -37.406 -34.25 1 97.88 83 LYS A O 1
ATOM 643 N N . ALA A 1 84 ? 3.992 -35.375 -33.594 1 98.38 84 ALA A N 1
ATOM 644 C CA . ALA A 1 84 ? 3.408 -35.531 -32.25 1 98.38 84 ALA A CA 1
ATOM 645 C C . ALA A 1 84 ? 3.156 -34.188 -31.594 1 98.38 84 ALA A C 1
ATOM 647 O O . ALA A 1 84 ? 3.701 -33.156 -32.031 1 98.38 84 ALA A O 1
ATOM 648 N N . ILE A 1 85 ? 2.35 -34.25 -30.594 1 98.5 85 ILE A N 1
ATOM 649 C CA . ILE A 1 85 ? 2.027 -33.062 -29.812 1 98.5 85 ILE A CA 1
ATOM 650 C C . ILE A 1 85 ? 2.266 -33.344 -28.328 1 98.5 85 ILE A C 1
ATOM 652 O O . ILE A 1 85 ? 1.93 -34.406 -27.828 1 98.5 85 ILE A O 1
ATOM 656 N N . GLY A 1 86 ? 2.967 -32.406 -27.688 1 98.69 86 GLY A N 1
ATOM 657 C CA . GLY A 1 86 ? 3.031 -32.406 -26.234 1 98.69 86 GLY A CA 1
ATOM 658 C C . GLY A 1 86 ? 2.08 -31.391 -25.625 1 98.69 86 GLY A C 1
ATOM 659 O O . GLY A 1 86 ? 1.655 -30.438 -26.281 1 98.69 86 GLY A O 1
ATOM 660 N N . LEU A 1 87 ? 1.738 -31.641 -24.391 1 98.62 87 LEU A N 1
ATOM 661 C CA . LEU A 1 87 ? 0.797 -30.781 -23.672 1 98.62 87 LEU A CA 1
ATOM 662 C C . LEU A 1 87 ? 1.318 -30.453 -22.281 1 98.62 87 LEU A C 1
ATOM 664 O O . LEU A 1 87 ? 1.817 -31.328 -21.562 1 98.62 87 LEU A O 1
ATOM 668 N N . THR A 1 88 ? 1.371 -29.219 -21.969 1 98.5 88 THR A N 1
ATOM 669 C CA . THR A 1 88 ? 1.619 -28.75 -20.609 1 98.5 88 THR A CA 1
ATOM 670 C C . THR A 1 88 ? 0.537 -27.766 -20.172 1 98.5 88 THR A C 1
ATOM 672 O O . THR A 1 88 ? -0.163 -27.188 -21.016 1 98.5 88 THR A O 1
ATOM 675 N N . ASN A 1 89 ? 0.333 -27.656 -18.891 1 98.25 89 ASN A N 1
ATOM 676 C CA . ASN A 1 89 ? -0.816 -26.906 -18.375 1 98.25 89 ASN A CA 1
ATOM 677 C C . ASN A 1 89 ? -0.542 -26.328 -16.984 1 98.25 89 ASN A C 1
ATOM 679 O O . ASN A 1 89 ? 0.409 -26.734 -16.328 1 98.25 89 ASN A O 1
ATOM 683 N N . GLN A 1 90 ? -1.39 -25.328 -16.625 1 97.19 90 GLN A N 1
ATOM 684 C CA . GLN A 1 90 ? -1.455 -24.938 -15.219 1 97.19 90 GLN A CA 1
ATOM 685 C C . GLN A 1 90 ? -1.883 -26.109 -14.352 1 97.19 90 GLN A C 1
ATOM 687 O O . GLN A 1 90 ? -2.793 -26.859 -14.711 1 97.19 90 GLN A O 1
ATOM 692 N N . ARG A 1 91 ? -1.25 -26.219 -13.242 1 97.06 91 ARG A N 1
ATOM 693 C CA . ARG A 1 91 ? -1.464 -27.391 -12.398 1 97.06 91 ARG A CA 1
ATOM 694 C C . ARG A 1 91 ? -2.578 -27.141 -11.391 1 97.06 91 ARG A C 1
ATOM 696 O O . ARG A 1 91 ? -3.018 -26 -11.211 1 97.06 91 ARG A O 1
ATOM 703 N N . GLU A 1 92 ? -3.148 -27.969 -10.719 1 97.81 92 GLU A N 1
ATOM 704 C CA . GLU A 1 92 ? -4.043 -28.047 -9.562 1 97.81 92 GLU A CA 1
ATOM 705 C C . GLU A 1 92 ? -5.43 -27.5 -9.906 1 97.81 92 GLU A C 1
ATOM 707 O O . GLU A 1 92 ? -6.391 -27.734 -9.172 1 97.81 92 GLU A O 1
ATOM 712 N N . THR A 1 93 ? -5.523 -26.594 -10.992 1 98.56 93 THR A N 1
ATOM 713 C CA . THR A 1 93 ? -6.824 -26.062 -11.383 1 98.56 93 THR A CA 1
ATOM 714 C C . THR A 1 93 ? -7.805 -27.203 -11.664 1 98.56 93 THR A C 1
ATOM 716 O O . THR A 1 93 ? -7.461 -28.172 -12.359 1 98.56 93 THR A O 1
ATOM 719 N N . THR A 1 94 ? -9.008 -27.047 -11.164 1 98.56 94 THR A N 1
ATOM 720 C CA . THR A 1 94 ? -9.906 -28.172 -11 1 98.56 94 THR A CA 1
ATOM 721 C C . THR A 1 94 ? -11.195 -27.969 -11.797 1 98.56 94 THR A C 1
ATOM 723 O O . THR A 1 94 ? -11.781 -26.875 -11.758 1 98.56 94 THR A O 1
ATOM 726 N N . LEU A 1 95 ? -11.57 -29.078 -12.43 1 98 95 LEU A N 1
ATOM 727 C CA . LEU A 1 95 ? -12.773 -29.031 -13.25 1 98 95 LEU A CA 1
ATOM 728 C C . LEU A 1 95 ? -13.555 -30.328 -13.125 1 98 95 LEU A C 1
ATOM 730 O O . LEU A 1 95 ? -12.969 -31.406 -12.977 1 98 95 LEU A O 1
ATOM 734 N N . VAL A 1 96 ? -14.898 -30.188 -13.094 1 98.69 96 VAL A N 1
ATOM 735 C CA . VAL A 1 96 ? -15.82 -31.312 -13.227 1 98.69 96 VAL A CA 1
ATOM 736 C C . VAL A 1 96 ? -16.766 -31.078 -14.398 1 98.69 96 VAL A C 1
ATOM 738 O O . VAL A 1 96 ? -17.297 -29.969 -14.562 1 98.69 96 VAL A O 1
ATOM 741 N N . TRP A 1 97 ? -16.844 -32.062 -15.219 1 98.75 97 TRP A N 1
ATOM 742 C CA . TRP A 1 97 ? -17.734 -31.891 -16.359 1 98.75 97 TRP A CA 1
ATOM 743 C C . TRP A 1 97 ? -18.578 -33.156 -16.578 1 98.75 97 TRP A C 1
ATOM 745 O O . TRP A 1 97 ? -18.328 -34.188 -15.969 1 98.75 97 TRP A O 1
ATOM 755 N N . SER A 1 98 ? -19.625 -33 -17.453 1 98.5 98 SER A N 1
ATOM 756 C CA . SER A 1 98 ? -20.562 -34.094 -17.766 1 98.5 98 SER A CA 1
ATOM 757 C C . SER A 1 98 ? -20.031 -34.938 -18.906 1 98.5 98 SER A C 1
ATOM 759 O O . SER A 1 98 ? -19.688 -34.438 -19.969 1 98.5 98 SER A O 1
ATOM 761 N N . LYS A 1 99 ? -19.953 -36.219 -18.578 1 96.88 99 LYS A N 1
ATOM 762 C CA . LYS A 1 99 ? -19.531 -37.219 -19.562 1 96.88 99 LYS A CA 1
ATOM 763 C C . LYS A 1 99 ? -20.484 -37.25 -20.75 1 96.88 99 LYS A C 1
ATOM 765 O O . LYS A 1 99 ? -20.062 -37.406 -21.906 1 96.88 99 LYS A O 1
ATOM 770 N N . SER A 1 100 ? -21.719 -37.094 -20.578 1 97.62 100 SER A N 1
ATOM 771 C CA . SER A 1 100 ? -22.766 -37.25 -21.594 1 97.62 100 SER A CA 1
ATOM 772 C C . SER A 1 100 ? -22.922 -36 -22.438 1 97.62 100 SER A C 1
ATOM 774 O O . SER A 1 100 ? -23.172 -36.094 -23.641 1 97.62 100 SER A O 1
ATOM 776 N N . THR A 1 101 ? -22.734 -34.812 -21.844 1 97.38 101 THR A N 1
ATOM 777 C CA . THR A 1 101 ? -22.969 -33.594 -22.594 1 97.38 101 THR A CA 1
ATOM 778 C C . THR A 1 101 ? -21.656 -32.938 -22.984 1 97.38 101 THR A C 1
ATOM 780 O O . THR A 1 101 ? -21.609 -32.094 -23.891 1 97.38 101 THR A O 1
ATOM 783 N N . GLY A 1 102 ? -20.656 -33.281 -22.297 1 97.5 102 GLY A N 1
ATOM 784 C CA . GLY A 1 102 ? -19.359 -32.656 -22.547 1 97.5 102 GLY A CA 1
ATOM 785 C C . GLY A 1 102 ? -19.25 -31.266 -21.984 1 97.5 102 GLY A C 1
ATOM 786 O O . GLY A 1 102 ? -18.234 -30.594 -22.172 1 97.5 102 GLY A O 1
ATOM 787 N N . CYS A 1 103 ? -20.188 -30.859 -21.203 1 97.62 103 CYS A N 1
ATOM 788 C CA . CYS A 1 103 ? -20.219 -29.5 -20.688 1 97.62 103 CYS A CA 1
ATOM 789 C C . CYS A 1 103 ? -19.672 -29.453 -19.266 1 97.62 103 CYS A C 1
ATOM 791 O O . CYS A 1 103 ? -19.953 -30.344 -18.453 1 97.62 103 CYS A O 1
ATOM 793 N N . PRO A 1 104 ? -18.828 -28.406 -19 1 98.44 104 PRO A N 1
ATOM 794 C CA . PRO A 1 104 ? -18.453 -28.203 -17.594 1 98.44 104 PRO A CA 1
ATOM 795 C C . PRO A 1 104 ? -19.656 -27.984 -16.688 1 98.44 104 PRO A C 1
ATOM 797 O O . PRO A 1 104 ? -20.625 -27.344 -17.078 1 98.44 104 PRO A O 1
ATOM 800 N N . LEU A 1 105 ? -19.609 -28.469 -15.5 1 98.62 105 LEU A N 1
ATOM 801 C CA . LEU A 1 105 ? -20.719 -28.359 -14.555 1 98.62 105 LEU A CA 1
ATOM 802 C C . LEU A 1 105 ? -20.547 -27.141 -13.664 1 98.62 105 LEU A C 1
ATOM 804 O O . LEU A 1 105 ? -21.469 -26.766 -12.945 1 98.62 105 LEU A O 1
ATOM 808 N N . TYR A 1 106 ? -19.438 -26.484 -13.688 1 98 106 TYR A N 1
ATOM 809 C CA . TYR A 1 106 ? -19.047 -25.266 -13 1 98 106 TYR A CA 1
ATOM 810 C C . TYR A 1 106 ? -17.797 -24.656 -13.633 1 98 106 TYR A C 1
ATOM 812 O O . TYR A 1 106 ? -17.094 -25.328 -14.391 1 98 106 TYR A O 1
ATOM 820 N N . ASN A 1 107 ? -17.516 -23.406 -13.445 1 98.38 107 ASN A N 1
ATOM 821 C CA . ASN A 1 107 ? -16.234 -22.828 -13.867 1 98.38 107 ASN A CA 1
ATOM 822 C C . ASN A 1 107 ? -15.055 -23.547 -13.227 1 98.38 107 ASN A C 1
ATOM 824 O O . ASN A 1 107 ? -15.172 -24.078 -12.125 1 98.38 107 ASN A O 1
ATOM 828 N N . ALA A 1 108 ? -13.969 -23.625 -13.992 1 98.56 108 ALA A N 1
ATOM 829 C CA . ALA A 1 108 ? -12.758 -24.188 -13.398 1 98.56 108 ALA A CA 1
ATOM 830 C C . ALA A 1 108 ? -12.312 -23.375 -12.195 1 98.56 108 ALA A C 1
ATOM 832 O O . ALA A 1 108 ? -12.273 -22.141 -12.242 1 98.56 108 ALA A O 1
ATOM 833 N N . ILE A 1 109 ? -12.062 -24 -11.062 1 98.31 109 ILE A N 1
ATOM 834 C CA . ILE A 1 109 ? -11.523 -23.312 -9.891 1 98.31 109 ILE A CA 1
ATOM 835 C C . ILE A 1 109 ? -10 -23.297 -9.961 1 98.31 109 ILE A C 1
ATOM 837 O O . ILE A 1 109 ? -9.344 -24.328 -9.906 1 98.31 109 ILE A O 1
ATOM 841 N N . VAL A 1 110 ? -9.438 -22.125 -10.047 1 97.19 110 VAL A N 1
ATOM 842 C CA . VAL A 1 110 ? -8.031 -21.938 -10.359 1 97.19 110 VAL A CA 1
ATOM 843 C C . VAL A 1 110 ? -7.18 -22.266 -9.133 1 97.19 110 VAL A C 1
ATOM 845 O O . VAL A 1 110 ? -7.641 -22.141 -7.996 1 97.19 110 VAL A O 1
ATOM 848 N N . TRP A 1 111 ? -5.961 -22.672 -9.32 1 96 111 TRP A N 1
ATOM 849 C CA . TRP A 1 111 ? -5.051 -23.172 -8.297 1 96 111 TRP A CA 1
ATOM 850 C C . TRP A 1 111 ? -4.848 -22.141 -7.191 1 96 111 TRP A C 1
ATOM 852 O O . TRP A 1 111 ? -4.664 -22.5 -6.027 1 96 111 TRP A O 1
ATOM 862 N N . MET A 1 112 ? -4.906 -20.859 -7.453 1 90.5 112 MET A N 1
ATOM 863 C CA . MET A 1 112 ? -4.598 -19.844 -6.457 1 90.5 112 MET A CA 1
ATOM 864 C C . MET A 1 112 ? -5.855 -19.406 -5.707 1 90.5 112 MET A C 1
ATOM 866 O O . MET A 1 112 ? -5.812 -18.484 -4.887 1 90.5 112 MET A O 1
ATOM 870 N N . ASP A 1 113 ? -7.023 -20.094 -6 1 92.25 113 ASP A N 1
ATOM 871 C CA . ASP A 1 113 ? -8.289 -19.797 -5.328 1 92.25 113 ASP A CA 1
ATOM 872 C C . ASP A 1 113 ? -8.25 -20.234 -3.869 1 92.25 113 ASP A C 1
ATOM 874 O O . ASP A 1 113 ? -7.742 -21.312 -3.553 1 92.25 113 ASP A O 1
ATOM 878 N N . VAL A 1 114 ? -8.828 -19.422 -2.955 1 90.44 114 VAL A N 1
ATOM 879 C CA . VAL A 1 114 ? -8.688 -19.75 -1.542 1 90.44 114 VAL A CA 1
ATOM 880 C C . VAL A 1 114 ? -10.055 -20.031 -0.935 1 90.44 114 VAL A C 1
ATOM 882 O O . VAL A 1 114 ? -10.211 -20.062 0.289 1 90.44 114 VAL A O 1
ATOM 885 N N . ARG A 1 115 ? -11.023 -20.297 -1.729 1 92.25 115 ARG A N 1
ATOM 886 C CA . ARG A 1 115 ? -12.383 -20.469 -1.231 1 92.25 115 ARG A CA 1
ATOM 887 C C . ARG A 1 115 ? -12.484 -21.672 -0.314 1 92.25 115 ARG A C 1
ATOM 889 O O . ARG A 1 115 ? -13.438 -21.812 0.449 1 92.25 115 ARG A O 1
ATOM 896 N N . THR A 1 116 ? -11.523 -22.547 -0.395 1 95.56 116 THR A N 1
ATOM 897 C CA . THR A 1 116 ? -11.594 -23.797 0.336 1 95.56 116 THR A CA 1
ATOM 898 C C . THR A 1 116 ? -10.922 -23.672 1.699 1 95.56 116 THR A C 1
ATOM 900 O O . THR A 1 116 ? -10.656 -24.688 2.359 1 95.56 116 THR A O 1
ATOM 903 N N . SER A 1 117 ? -10.641 -22.5 2.146 1 92.12 117 SER A N 1
ATOM 904 C CA . SER A 1 117 ? -9.953 -22.266 3.412 1 92.12 117 SER A CA 1
ATOM 905 C C . SER A 1 117 ? -10.703 -22.922 4.574 1 92.12 117 SER A C 1
ATOM 907 O O . SER A 1 117 ? -10.086 -23.5 5.469 1 92.12 117 SER A O 1
ATOM 909 N N . SER A 1 118 ? -12.031 -22.797 4.605 1 93.06 118 SER A N 1
ATOM 910 C CA . SER A 1 118 ? -12.828 -23.375 5.684 1 93.06 118 SER A CA 1
ATOM 911 C C . SER A 1 118 ? -12.758 -24.891 5.672 1 93.06 118 SER A C 1
ATOM 913 O O . SER A 1 118 ? -12.727 -25.531 6.727 1 93.06 118 SER A O 1
ATOM 915 N N . ILE A 1 119 ? -12.703 -25.469 4.488 1 96.19 119 ILE A N 1
ATOM 916 C CA . ILE A 1 119 ? -12.57 -26.906 4.348 1 96.19 119 ILE A CA 1
ATOM 917 C C . ILE A 1 119 ? -11.219 -27.359 4.902 1 96.19 119 ILE A C 1
ATOM 919 O O . ILE A 1 119 ? -11.141 -28.359 5.613 1 96.19 119 ILE A O 1
ATOM 923 N N . CYS A 1 120 ? -10.227 -26.625 4.57 1 95.69 120 CYS A N 1
ATOM 924 C CA . CYS A 1 120 ? -8.891 -26.938 5.066 1 95.69 120 CYS A CA 1
ATOM 925 C C . CYS A 1 120 ? -8.852 -26.922 6.59 1 95.69 120 CYS A C 1
ATOM 927 O O . CYS A 1 120 ? -8.328 -27.844 7.211 1 95.69 120 CYS A O 1
ATOM 929 N N . ARG A 1 121 ? -9.469 -25.953 7.168 1 94.25 121 ARG A N 1
ATOM 930 C CA . ARG A 1 121 ? -9.477 -25.828 8.625 1 94.25 121 ARG A CA 1
ATOM 931 C C . ARG A 1 121 ? -10.227 -27 9.266 1 94.25 121 ARG A C 1
ATOM 933 O O . ARG A 1 121 ? -9.789 -27.531 10.289 1 94.25 121 ARG A O 1
ATOM 940 N N . LYS A 1 122 ? -11.273 -27.281 8.703 1 96.25 122 LYS A N 1
ATOM 941 C CA . LYS A 1 122 ? -12.062 -28.406 9.203 1 96.25 122 LYS A CA 1
ATOM 942 C C . LYS A 1 122 ? -11.258 -29.703 9.164 1 96.25 122 LYS A C 1
ATOM 944 O O . LYS A 1 122 ? -11.211 -30.453 10.148 1 96.25 122 LYS A O 1
ATOM 949 N N . LEU A 1 123 ? -10.625 -29.984 8.062 1 96.94 123 LEU A N 1
ATOM 950 C CA . LEU A 1 123 ? -9.836 -31.203 7.898 1 96.94 123 LEU A CA 1
ATOM 951 C C . LEU A 1 123 ? -8.664 -31.219 8.875 1 96.94 123 LEU A C 1
ATOM 953 O O . LEU A 1 123 ? -8.359 -32.25 9.461 1 96.94 123 LEU A O 1
ATOM 957 N N . GLU A 1 124 ? -8.031 -30.094 8.984 1 95.81 124 GLU A N 1
ATOM 958 C CA . GLU A 1 124 ? -6.898 -29.984 9.898 1 95.81 124 GLU A CA 1
ATOM 959 C C . GLU A 1 124 ? -7.312 -30.312 11.328 1 95.81 124 GLU A C 1
ATOM 961 O O . GLU A 1 124 ? -6.535 -30.906 12.078 1 95.81 124 GLU A O 1
ATOM 966 N N . LYS A 1 125 ? -8.492 -29.906 11.656 1 95.69 125 LYS A N 1
ATOM 967 C CA . LYS A 1 125 ? -9.008 -30.141 13.008 1 95.69 125 LYS A CA 1
ATOM 968 C C . LYS A 1 125 ? -9.438 -31.594 13.18 1 95.69 125 LYS A C 1
ATOM 970 O O . LYS A 1 125 ? -9.219 -32.188 14.242 1 95.69 125 LYS A O 1
ATOM 975 N N . GLU A 1 126 ? -9.938 -32.156 12.211 1 96.56 126 GLU A N 1
ATOM 976 C CA . GLU A 1 126 ? -10.555 -33.469 12.297 1 96.56 126 GLU A CA 1
ATOM 977 C C . GLU A 1 126 ? -9.516 -34.594 12.148 1 96.56 126 GLU A C 1
ATOM 979 O O . GLU A 1 126 ? -9.672 -35.688 12.695 1 96.56 126 GLU A O 1
ATOM 984 N N . LEU A 1 127 ? -8.531 -34.312 11.414 1 96.31 127 LEU A N 1
ATOM 985 C CA . LEU A 1 127 ? -7.551 -35.344 11.125 1 96.31 127 LEU A CA 1
ATOM 986 C C . LEU A 1 127 ? -6.375 -35.281 12.094 1 96.31 127 LEU A C 1
ATOM 988 O O . LEU A 1 127 ? -5.879 -34.188 12.398 1 96.31 127 LEU A O 1
ATOM 992 N N . SER A 1 128 ? -5.922 -36.375 12.586 1 93.06 128 SER A N 1
ATOM 993 C CA . SER A 1 128 ? -4.914 -36.469 13.641 1 93.06 128 SER A CA 1
ATOM 994 C C . SER A 1 128 ? -3.6 -35.844 13.203 1 93.06 128 SER A C 1
ATOM 996 O O . SER A 1 128 ? -2.9 -35.219 14.016 1 93.06 128 SER A O 1
ATOM 998 N N . GLY A 1 129 ? -3.275 -35.875 11.984 1 92.69 129 GLY A N 1
ATOM 999 C CA . GLY A 1 129 ? -2.016 -35.344 11.516 1 92.69 129 GLY A CA 1
ATOM 1000 C C . GLY A 1 129 ? -2.109 -33.875 11.148 1 92.69 129 GLY A C 1
ATOM 1001 O O . GLY A 1 129 ? -1.109 -33.25 10.773 1 92.69 129 GLY A O 1
ATOM 1002 N N . GLY A 1 130 ? -3.299 -33.406 11.375 1 94.12 130 GLY A N 1
ATOM 1003 C CA . GLY A 1 130 ? -3.52 -32 11.07 1 94.12 130 GLY A CA 1
ATOM 1004 C C . GLY A 1 130 ? -3.23 -31.656 9.617 1 94.12 130 GLY A C 1
ATOM 1005 O O . GLY A 1 130 ? -3.691 -32.344 8.711 1 94.12 130 GLY A O 1
ATOM 1006 N N . ARG A 1 131 ? -2.484 -30.562 9.492 1 92.5 131 ARG A N 1
ATOM 1007 C CA . ARG A 1 131 ? -2.182 -30.016 8.172 1 92.5 131 ARG A CA 1
ATOM 1008 C C . ARG A 1 131 ? -1.346 -31 7.355 1 92.5 131 ARG A C 1
ATOM 1010 O O . ARG A 1 131 ? -1.449 -31.047 6.129 1 92.5 131 ARG A O 1
ATOM 1017 N N . THR A 1 132 ? -0.545 -31.891 7.957 1 94.25 132 THR A N 1
ATOM 1018 C CA . THR A 1 132 ? 0.401 -32.75 7.262 1 94.25 132 THR A CA 1
ATOM 1019 C C . THR A 1 132 ? -0.111 -34.188 7.219 1 94.25 132 THR A C 1
ATOM 1021 O O . THR A 1 132 ? 0.651 -35.125 6.938 1 94.25 132 THR A O 1
ATOM 1024 N N . HIS A 1 133 ? -1.349 -34.375 7.477 1 96.06 133 HIS A N 1
ATOM 1025 C CA . HIS A 1 133 ? -1.922 -35.688 7.586 1 96.06 133 HIS A CA 1
ATOM 1026 C C . HIS A 1 133 ? -1.591 -36.531 6.359 1 96.06 133 HIS A C 1
ATOM 1028 O O . HIS A 1 133 ? -1.295 -37.719 6.484 1 96.06 133 HIS A O 1
ATOM 1034 N N . PHE A 1 134 ? -1.601 -35.969 5.188 1 96.62 134 PHE A N 1
ATOM 1035 C CA . PHE A 1 134 ? -1.453 -36.75 3.957 1 96.62 134 PHE A CA 1
ATOM 1036 C C . PHE A 1 134 ? -0.038 -36.625 3.408 1 96.62 134 PHE A C 1
ATOM 1038 O O . PHE A 1 134 ? 0.304 -37.25 2.408 1 96.62 134 PHE A O 1
ATOM 1045 N N . ALA A 1 135 ? 0.826 -35.875 3.961 1 94.94 135 ALA A N 1
ATOM 1046 C CA . ALA A 1 135 ? 2.098 -35.438 3.387 1 94.94 135 ALA A CA 1
ATOM 1047 C C . ALA A 1 135 ? 3.018 -36.625 3.139 1 94.94 135 ALA A C 1
ATOM 1049 O O . ALA A 1 135 ? 3.736 -36.688 2.139 1 94.94 135 ALA A O 1
ATOM 1050 N N . GLU A 1 136 ? 3.006 -37.531 4.008 1 94.5 136 GLU A N 1
ATOM 1051 C CA . GLU A 1 136 ? 3.877 -38.688 3.852 1 94.5 136 GLU A CA 1
ATOM 1052 C C . GLU A 1 136 ? 3.488 -39.531 2.627 1 94.5 136 GLU A C 1
ATOM 1054 O O . GLU A 1 136 ? 4.348 -40.125 1.97 1 94.5 136 GLU A O 1
ATOM 1059 N N . THR A 1 137 ? 2.217 -39.531 2.344 1 96.75 137 THR A N 1
ATOM 1060 C CA . THR A 1 137 ? 1.701 -40.344 1.26 1 96.75 137 THR A CA 1
ATOM 1061 C C . THR A 1 137 ? 1.769 -39.594 -0.07 1 96.75 137 THR A C 1
ATOM 1063 O O . THR A 1 137 ? 2.277 -40.125 -1.06 1 96.75 137 THR A O 1
ATOM 1066 N N . CYS A 1 138 ? 1.29 -38.406 -0.053 1 97.25 138 CYS A N 1
ATOM 1067 C CA . CYS A 1 138 ? 1.128 -37.75 -1.341 1 97.25 138 CYS A CA 1
ATOM 1068 C C . CYS A 1 138 ? 2.107 -36.594 -1.482 1 97.25 138 CYS A C 1
ATOM 1070 O O . CYS A 1 138 ? 2.225 -36 -2.557 1 97.25 138 CYS A O 1
ATOM 1072 N N . GLY A 1 139 ? 2.838 -36.219 -0.42 1 96.56 139 GLY A N 1
ATOM 1073 C CA . GLY A 1 139 ? 3.875 -35.219 -0.488 1 96.56 139 GLY A CA 1
ATOM 1074 C C . GLY A 1 139 ? 3.348 -33.812 -0.27 1 96.56 139 GLY A C 1
ATOM 1075 O O . GLY A 1 139 ? 4.121 -32.844 -0.252 1 96.56 139 GLY A O 1
ATOM 1076 N N . LEU A 1 140 ? 2.027 -33.656 -0.039 1 96.94 140 LEU A N 1
ATOM 1077 C CA . LEU A 1 140 ? 1.396 -32.344 -0.01 1 96.94 140 LEU A CA 1
ATOM 1078 C C . LEU A 1 140 ? 0.679 -32.125 1.316 1 96.94 140 LEU A C 1
ATOM 1080 O O . LEU A 1 140 ? 0.08 -33.031 1.87 1 96.94 140 LEU A O 1
ATOM 1084 N N . PRO A 1 141 ? 0.74 -30.906 1.849 1 95.88 141 PRO A N 1
ATOM 1085 C CA . PRO A 1 141 ? -0.088 -30.562 3.006 1 95.88 141 PRO A CA 1
ATOM 1086 C C . PRO A 1 141 ? -1.529 -30.234 2.621 1 95.88 141 PRO A C 1
ATOM 1088 O O . PRO A 1 141 ? -1.834 -30.062 1.438 1 95.88 141 PRO A O 1
ATOM 1091 N N . ILE A 1 142 ? -2.346 -30.203 3.662 1 96.25 142 ILE A N 1
ATOM 1092 C CA . ILE A 1 142 ? -3.695 -29.688 3.438 1 96.25 142 ILE A CA 1
ATOM 1093 C C . ILE A 1 142 ? -3.639 -28.188 3.166 1 96.25 142 ILE A C 1
ATOM 1095 O O . ILE A 1 142 ? -3.152 -27.422 3.996 1 96.25 142 ILE A O 1
ATOM 1099 N N . SER A 1 143 ? -4.094 -27.828 1.961 1 94.81 143 SER A N 1
ATOM 1100 C CA . SER A 1 143 ? -4.043 -26.422 1.546 1 94.81 143 SER A CA 1
ATOM 1101 C C . SER A 1 143 ? -5.082 -26.141 0.468 1 94.81 143 SER A C 1
ATOM 1103 O O . SER A 1 143 ? -5.555 -27.047 -0.213 1 94.81 143 SER A O 1
ATOM 1105 N N . THR A 1 144 ? -5.414 -24.844 0.335 1 94.56 144 THR A N 1
ATOM 1106 C CA . THR A 1 144 ? -6.344 -24.422 -0.708 1 94.56 144 THR A CA 1
ATOM 1107 C C . THR A 1 144 ? -5.73 -24.625 -2.092 1 94.56 144 THR A C 1
ATOM 1109 O O . THR A 1 144 ? -6.438 -24.594 -3.1 1 94.56 144 THR A O 1
ATOM 1112 N N . TYR A 1 145 ? -4.516 -24.969 -2.162 1 95.06 145 TYR A N 1
ATOM 1113 C CA . TYR A 1 145 ? -3.699 -25.016 -3.369 1 95.06 145 TYR A CA 1
ATOM 1114 C C . TYR A 1 145 ? -4.098 -26.203 -4.242 1 95.06 145 TYR A C 1
ATOM 1116 O O . TYR A 1 145 ? -4.137 -26.094 -5.469 1 95.06 145 TYR A O 1
ATOM 1124 N N . PHE A 1 146 ? -4.543 -27.25 -3.641 1 97.88 146 PHE A N 1
ATOM 1125 C CA . PHE A 1 146 ? -4.547 -28.516 -4.355 1 97.88 146 PHE A CA 1
ATOM 1126 C C . PHE A 1 146 ? -5.957 -28.891 -4.801 1 97.88 146 PHE A C 1
ATOM 1128 O O . PHE A 1 146 ? -6.938 -28.484 -4.172 1 97.88 146 PHE A O 1
ATOM 1135 N N . SER A 1 147 ? -6.047 -29.75 -5.801 1 98.56 147 SER A N 1
ATOM 1136 C CA . SER A 1 147 ? -7.281 -30.047 -6.52 1 98.56 147 SER A CA 1
ATOM 1137 C C . SER A 1 147 ? -8.289 -30.766 -5.625 1 98.56 147 SER A C 1
ATOM 1139 O O . SER A 1 147 ? -9.492 -30.562 -5.754 1 98.56 147 SER A O 1
ATOM 1141 N N . ALA A 1 148 ? -7.816 -31.594 -4.738 1 98.62 148 ALA A N 1
ATOM 1142 C CA . ALA A 1 148 ? -8.703 -32.406 -3.904 1 98.62 148 ALA A CA 1
ATOM 1143 C C . ALA A 1 148 ? -9.656 -31.516 -3.098 1 98.62 148 ALA A C 1
ATOM 1145 O O . ALA A 1 148 ? -10.844 -31.828 -2.986 1 98.62 148 ALA A O 1
ATOM 1146 N N . LEU A 1 149 ? -9.133 -30.484 -2.547 1 98 149 LEU A N 1
ATOM 1147 C CA . LEU A 1 149 ? -9.938 -29.609 -1.703 1 98 149 LEU A CA 1
ATOM 1148 C C . LEU A 1 149 ? -10.945 -28.828 -2.537 1 98 149 LEU A C 1
ATOM 1150 O O . LEU A 1 149 ? -12.07 -28.594 -2.094 1 98 149 LEU A O 1
ATOM 1154 N N . LYS A 1 150 ? -10.539 -28.438 -3.715 1 98.38 150 LYS A N 1
ATOM 1155 C CA . LYS A 1 150 ? -11.453 -27.766 -4.641 1 98.38 150 LYS A CA 1
ATOM 1156 C C . LYS A 1 150 ? -12.547 -28.719 -5.109 1 98.38 150 LYS A C 1
ATOM 1158 O O . LYS A 1 150 ? -13.695 -28.312 -5.305 1 98.38 150 LYS A O 1
ATOM 1163 N N . LEU A 1 151 ? -12.164 -29.938 -5.309 1 98.62 151 LEU A N 1
ATOM 1164 C CA . LEU A 1 151 ? -13.148 -30.953 -5.66 1 98.62 151 LEU A CA 1
ATOM 1165 C C . LEU A 1 151 ? -14.148 -31.156 -4.531 1 98.62 151 LEU A C 1
ATOM 1167 O O . LEU A 1 151 ? -15.352 -31.266 -4.781 1 98.62 151 LEU A O 1
ATOM 1171 N N . LEU A 1 152 ? -13.656 -31.172 -3.301 1 98.38 152 LEU A N 1
ATOM 1172 C CA . LEU A 1 152 ? -14.539 -31.281 -2.146 1 98.38 152 LEU A CA 1
ATOM 1173 C C . LEU A 1 152 ? -15.539 -30.125 -2.109 1 98.38 152 LEU A C 1
ATOM 1175 O O . LEU A 1 152 ? -16.719 -30.328 -1.83 1 98.38 152 LEU A O 1
ATOM 1179 N N . TRP A 1 153 ? -15.031 -28.969 -2.365 1 98.25 153 TRP A N 1
ATOM 1180 C CA . TRP A 1 153 ? -15.906 -27.797 -2.379 1 98.25 153 TRP A CA 1
ATOM 1181 C C . TRP A 1 153 ? -17 -27.953 -3.43 1 98.25 153 TRP A C 1
ATOM 1183 O O . TRP A 1 153 ? -18.172 -27.656 -3.166 1 98.25 153 TRP A O 1
ATOM 1193 N N . LEU A 1 154 ? -16.641 -28.422 -4.625 1 98.38 154 LEU A N 1
ATOM 1194 C CA . LEU A 1 154 ? -17.594 -28.609 -5.707 1 98.38 154 LEU A CA 1
ATOM 1195 C C . LEU A 1 154 ? -18.625 -29.656 -5.328 1 98.38 154 LEU A C 1
ATOM 1197 O O . LEU A 1 154 ? -19.828 -29.484 -5.582 1 98.38 154 LEU A O 1
ATOM 1201 N N . LEU A 1 155 ? -18.219 -30.688 -4.695 1 97.69 155 LEU A N 1
ATOM 1202 C CA . LEU A 1 155 ? -19.109 -31.781 -4.289 1 97.69 155 LEU A CA 1
ATOM 1203 C C . LEU A 1 155 ? -20.078 -31.328 -3.211 1 97.69 155 LEU A C 1
ATOM 1205 O O . LEU A 1 155 ? -21.203 -31.812 -3.139 1 97.69 155 LEU A O 1
ATOM 1209 N N . GLU A 1 156 ? -19.656 -30.344 -2.453 1 96.44 156 GLU A N 1
ATOM 1210 C CA . GLU A 1 156 ? -20.469 -29.891 -1.323 1 96.44 156 GLU A CA 1
ATOM 1211 C C . GLU A 1 156 ? -21.375 -28.734 -1.723 1 96.44 156 GLU A C 1
ATOM 1213 O O . GLU A 1 156 ? -22.484 -28.594 -1.193 1 96.44 156 GLU A O 1
ATOM 1218 N N . ASN A 1 157 ? -20.938 -27.922 -2.676 1 97.12 157 ASN A N 1
ATOM 1219 C CA . ASN A 1 157 ? -21.594 -26.625 -2.824 1 97.12 157 ASN A CA 1
ATOM 1220 C C . ASN A 1 157 ? -22.297 -26.5 -4.168 1 97.12 157 ASN A C 1
ATOM 1222 O O . ASN A 1 157 ? -23.094 -25.594 -4.371 1 97.12 157 ASN A O 1
ATOM 1226 N N . VAL A 1 158 ? -22.016 -27.438 -5.105 1 97.62 158 VAL A N 1
ATOM 1227 C CA . VAL A 1 158 ? -22.578 -27.297 -6.445 1 97.62 158 VAL A CA 1
A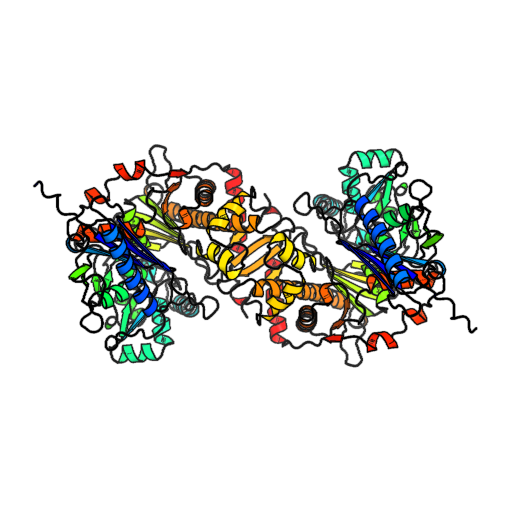TOM 1228 C C . VAL A 1 158 ? -23.547 -28.453 -6.73 1 97.62 158 VAL A C 1
ATOM 1230 O O . VAL A 1 158 ? -23.125 -29.578 -6.973 1 97.62 158 VAL A O 1
ATOM 1233 N N . ASP A 1 159 ? -24.812 -28.125 -6.871 1 97.81 159 ASP A N 1
ATOM 1234 C CA . ASP A 1 159 ? -25.875 -29.109 -7.02 1 97.81 159 ASP A CA 1
ATOM 1235 C C . ASP A 1 159 ? -25.672 -29.938 -8.297 1 97.81 159 ASP A C 1
ATOM 1237 O O . ASP A 1 159 ? -25.859 -31.156 -8.289 1 97.81 159 ASP A O 1
ATOM 1241 N N . ASN A 1 160 ? -25.328 -29.297 -9.352 1 97.56 160 ASN A N 1
ATOM 1242 C CA . ASN A 1 160 ? -25.125 -29.984 -10.625 1 97.56 160 ASN A CA 1
ATOM 1243 C C . ASN A 1 160 ? -24 -31.016 -10.531 1 97.56 160 ASN A C 1
ATOM 1245 O O . ASN A 1 160 ? -24.062 -32.062 -11.172 1 97.56 160 ASN A O 1
ATOM 1249 N N . VAL A 1 161 ? -23.016 -30.781 -9.766 1 98.12 161 VAL A N 1
ATOM 1250 C CA . VAL A 1 161 ? -21.906 -31.703 -9.586 1 98.12 161 VAL A CA 1
ATOM 1251 C C . VAL A 1 161 ? -22.359 -32.906 -8.75 1 98.12 161 VAL A C 1
ATOM 1253 O O . VAL A 1 161 ? -22.078 -34.062 -9.094 1 98.12 161 VAL A O 1
ATOM 1256 N N . LYS A 1 162 ? -23.078 -32.625 -7.723 1 97.44 162 LYS A N 1
ATOM 1257 C CA . LYS A 1 162 ? -23.609 -33.656 -6.867 1 97.44 162 LYS A CA 1
ATOM 1258 C C . LYS A 1 162 ? -24.484 -34.625 -7.668 1 97.44 162 LYS A C 1
ATOM 1260 O O . LYS A 1 162 ? -24.312 -35.844 -7.578 1 97.44 162 LYS A O 1
ATOM 1265 N N . LYS A 1 163 ? -25.359 -34.062 -8.414 1 97.88 163 LYS A N 1
ATOM 1266 C CA . LYS A 1 163 ? -26.281 -34.875 -9.219 1 97.88 163 LYS A CA 1
ATOM 1267 C C . LYS A 1 163 ? -25.516 -35.719 -10.242 1 97.88 163 LYS A C 1
ATOM 1269 O O . LYS A 1 163 ? -25.844 -36.875 -10.453 1 97.88 163 LYS A O 1
ATOM 1274 N N . ALA A 1 164 ? -24.547 -35.156 -10.883 1 98.31 164 ALA A N 1
ATOM 1275 C CA . ALA A 1 164 ? -23.781 -35.844 -11.906 1 98.31 164 ALA A CA 1
ATOM 1276 C C . ALA A 1 164 ? -22.969 -36.969 -11.312 1 98.31 164 ALA A C 1
ATOM 1278 O O . ALA A 1 164 ? -22.797 -38.031 -11.938 1 98.31 164 ALA A O 1
ATOM 1279 N N . VAL A 1 165 ? -22.438 -36.812 -10.141 1 97.75 165 VAL A N 1
ATOM 1280 C CA . VAL A 1 165 ? -21.672 -37.844 -9.477 1 97.75 165 VAL A CA 1
ATOM 1281 C C . VAL A 1 165 ? -22.594 -39.031 -9.117 1 97.75 165 VAL A C 1
ATOM 1283 O O . VAL A 1 165 ? -22.234 -40.188 -9.328 1 97.75 165 VAL A O 1
ATOM 1286 N N . GLN A 1 166 ? -23.719 -38.719 -8.609 1 97 166 GLN A N 1
ATOM 1287 C CA . GLN A 1 166 ? -24.688 -39.719 -8.219 1 97 166 GLN A CA 1
ATOM 1288 C C . GLN A 1 166 ? -25.141 -40.562 -9.422 1 97 166 GLN A C 1
ATOM 1290 O O . GLN A 1 166 ? -25.328 -41.75 -9.312 1 97 166 GLN A O 1
ATOM 1295 N N . SER A 1 167 ? -25.266 -39.906 -10.555 1 97.69 167 SER A N 1
ATOM 1296 C CA . SER A 1 167 ? -25.766 -40.594 -11.75 1 97.69 167 SER A CA 1
ATOM 1297 C C . SER A 1 167 ? -24.625 -41.25 -12.523 1 97.69 167 SER A C 1
ATOM 1299 O O . SER A 1 167 ? -24.859 -41.938 -13.516 1 97.69 167 SER A O 1
ATOM 1301 N N . GLY A 1 168 ? -23.406 -41 -12.141 1 97.12 168 GLY A N 1
ATOM 1302 C CA . GLY A 1 168 ? -22.266 -41.562 -12.828 1 97.12 168 GLY A CA 1
ATOM 1303 C C . GLY A 1 168 ? -21.875 -40.812 -14.086 1 97.12 168 GLY A C 1
ATOM 1304 O O . GLY A 1 168 ? -21.156 -41.344 -14.938 1 97.12 168 GLY A O 1
ATOM 1305 N N . ASP A 1 169 ? -22.312 -39.562 -14.203 1 98.12 169 ASP A N 1
ATOM 1306 C CA . ASP A 1 169 ? -22.094 -38.75 -15.398 1 98.12 169 ASP A CA 1
ATOM 1307 C C . ASP A 1 169 ? -20.922 -37.812 -15.219 1 98.12 169 ASP A C 1
ATOM 1309 O O . ASP A 1 169 ? -20.516 -37.125 -16.156 1 98.12 169 ASP A O 1
ATOM 1313 N N . ALA A 1 170 ? -20.344 -37.719 -14.039 1 98.56 170 ALA A N 1
ATOM 1314 C CA . ALA A 1 170 ? -19.328 -36.719 -13.711 1 98.56 170 ALA A CA 1
ATOM 1315 C C . ALA A 1 170 ? -17.922 -37.25 -14.055 1 98.56 170 ALA A C 1
ATOM 1317 O O . ALA A 1 170 ? -17.594 -38.406 -13.766 1 98.56 170 ALA A O 1
ATOM 1318 N N . LEU A 1 171 ? -17.172 -36.438 -14.711 1 98.69 171 LEU A N 1
ATOM 1319 C CA . LEU A 1 171 ? -15.727 -36.594 -14.875 1 98.69 171 LEU A CA 1
ATOM 1320 C C . LEU A 1 171 ? -14.961 -35.5 -14.172 1 98.69 171 LEU A C 1
ATOM 1322 O O . LEU A 1 171 ? -15.336 -34.312 -14.25 1 98.69 171 LEU A O 1
ATOM 1326 N N . PHE A 1 172 ? -14 -35.969 -13.445 1 98.38 172 PHE A N 1
ATOM 1327 C CA . PHE A 1 172 ? -13.102 -35 -12.797 1 98.38 172 PHE A CA 1
ATOM 1328 C C . PHE A 1 172 ? -11.781 -34.906 -13.547 1 98.38 172 PHE A C 1
ATOM 1330 O O . PHE A 1 172 ? -11.32 -35.875 -14.141 1 98.38 172 PHE A O 1
ATOM 1337 N N . GLY A 1 173 ? -11.141 -33.75 -13.508 1 98.25 173 GLY A N 1
ATOM 1338 C CA . GLY A 1 173 ? -9.766 -33.594 -13.961 1 98.25 173 GLY A CA 1
ATOM 1339 C C . GLY A 1 173 ? -9.211 -32.219 -13.805 1 98.25 173 GLY A C 1
ATOM 1340 O O . GLY A 1 173 ? -9.922 -31.297 -13.383 1 98.25 173 GLY A O 1
ATOM 1341 N N . THR A 1 174 ? -7.863 -32.094 -14.055 1 98.38 174 THR A N 1
ATOM 1342 C CA . THR A 1 174 ? -7.199 -30.797 -14.219 1 98.38 174 THR A CA 1
ATOM 1343 C C . THR A 1 174 ? -7.234 -30.359 -15.672 1 98.38 174 THR A C 1
ATOM 1345 O O . THR A 1 174 ? -7.969 -30.922 -16.484 1 98.38 174 THR A O 1
ATOM 1348 N N . ILE A 1 175 ? -6.598 -29.297 -15.953 1 98.75 175 ILE A N 1
ATOM 1349 C CA . ILE A 1 175 ? -6.73 -28.703 -17.281 1 98.75 175 ILE A CA 1
ATOM 1350 C C . ILE A 1 175 ? -6.188 -29.656 -18.344 1 98.75 175 ILE A C 1
ATOM 1352 O O . ILE A 1 175 ? -6.723 -29.719 -19.453 1 98.75 175 ILE A O 1
ATOM 1356 N N . ASP A 1 176 ? -5.137 -30.422 -18.016 1 98.69 176 ASP A N 1
ATOM 1357 C CA . ASP A 1 176 ? -4.613 -31.422 -18.953 1 98.69 176 ASP A CA 1
ATOM 1358 C C . ASP A 1 176 ? -5.68 -32.438 -19.312 1 98.69 176 ASP A C 1
ATOM 1360 O O . ASP A 1 176 ? -5.871 -32.75 -20.484 1 98.69 176 ASP A O 1
ATOM 1364 N N . THR A 1 177 ? -6.383 -32.938 -18.312 1 98.81 177 THR A N 1
ATOM 1365 C CA . THR A 1 177 ? -7.414 -33.938 -18.5 1 98.81 177 THR A CA 1
ATOM 1366 C C . THR A 1 177 ? -8.523 -33.406 -19.422 1 98.81 177 THR A C 1
ATOM 1368 O O . THR A 1 177 ? -8.961 -34.094 -20.328 1 98.81 177 THR A O 1
ATOM 1371 N N . TRP A 1 178 ? -8.914 -32.188 -19.094 1 98.75 178 TRP A N 1
ATOM 1372 C CA . TRP A 1 178 ? -9.961 -31.516 -19.859 1 98.75 178 TRP A CA 1
ATOM 1373 C C . TRP A 1 178 ? -9.555 -31.391 -21.328 1 98.75 178 TRP A C 1
ATOM 1375 O O . TRP A 1 178 ? -10.336 -31.703 -22.234 1 98.75 178 TRP A O 1
ATOM 1385 N N . LEU A 1 179 ? -8.336 -30.969 -21.547 1 98.81 179 LEU A N 1
ATOM 1386 C CA . LEU A 1 179 ? -7.852 -30.75 -22.891 1 98.81 179 LEU A CA 1
ATOM 1387 C C . LEU A 1 179 ? -7.695 -32.062 -23.641 1 98.81 179 LEU A C 1
ATOM 1389 O O . LEU A 1 179 ? -8.109 -32.188 -24.797 1 98.81 179 LEU A O 1
ATOM 1393 N N . ILE A 1 180 ? -7.105 -33.062 -23.031 1 98.81 180 ILE A N 1
ATOM 1394 C CA . ILE A 1 180 ? -6.891 -34.375 -23.672 1 98.81 180 ILE A CA 1
ATOM 1395 C C . ILE A 1 180 ? -8.234 -35 -24.031 1 98.81 180 ILE A C 1
ATOM 1397 O O . ILE A 1 180 ? -8.414 -35.5 -25.141 1 98.81 180 ILE A O 1
ATOM 1401 N N . TRP A 1 181 ? -9.18 -34.938 -23.062 1 98.75 181 TRP A N 1
ATOM 1402 C CA . TRP A 1 181 ? -10.508 -35.5 -23.281 1 98.75 181 TRP A CA 1
ATOM 1403 C C . TRP A 1 181 ? -11.164 -34.875 -24.516 1 98.75 181 TRP A C 1
ATOM 1405 O O . TRP A 1 181 ? -11.711 -35.562 -25.359 1 98.75 181 TRP A O 1
ATOM 1415 N N . ASN A 1 182 ? -11.086 -33.594 -24.625 1 98.56 182 ASN A N 1
ATOM 1416 C CA . ASN A 1 182 ? -11.711 -32.875 -25.734 1 98.56 182 ASN A CA 1
ATOM 1417 C C . ASN A 1 182 ? -10.953 -33.094 -27.047 1 98.56 182 ASN A C 1
ATOM 1419 O O . ASN A 1 182 ? -11.562 -33.312 -28.094 1 98.56 182 ASN A O 1
ATOM 1423 N N . LEU A 1 183 ? -9.625 -33.031 -27 1 98.56 183 LEU A N 1
ATOM 1424 C CA . LEU A 1 183 ? -8.797 -33.188 -28.188 1 98.56 183 LEU A CA 1
ATOM 1425 C C . LEU A 1 183 ? -8.969 -34.562 -28.797 1 98.56 183 LEU A C 1
ATOM 1427 O O . LEU A 1 183 ? -8.844 -34.75 -30.016 1 98.56 183 LEU A O 1
ATOM 1431 N N . THR A 1 184 ? -9.234 -35.531 -27.984 1 98.31 184 THR A N 1
ATOM 1432 C CA . THR A 1 184 ? -9.289 -36.906 -28.469 1 98.31 184 THR A CA 1
ATOM 1433 C C . THR A 1 184 ? -10.727 -37.312 -28.797 1 98.31 184 THR A C 1
ATOM 1435 O O . THR A 1 184 ? -11 -38.469 -29.094 1 98.31 184 THR A O 1
ATOM 1438 N N . GLY A 1 185 ? -11.672 -36.469 -28.594 1 97.38 185 GLY A N 1
ATOM 1439 C CA . GLY A 1 185 ? -12.984 -36.781 -29.125 1 97.38 185 GLY A CA 1
ATOM 1440 C C . GLY A 1 185 ? -14.125 -36.312 -28.234 1 97.38 185 GLY A C 1
ATOM 1441 O O . GLY A 1 185 ? -15.273 -36.25 -28.672 1 97.38 185 GLY A O 1
ATOM 1442 N N . GLY A 1 186 ? -13.875 -36.062 -26.953 1 96.62 186 GLY A N 1
ATOM 1443 C CA . GLY A 1 186 ? -14.914 -35.625 -26.031 1 96.62 186 GLY A CA 1
ATOM 1444 C C . GLY A 1 186 ? -16.031 -36.625 -25.844 1 96.62 186 GLY A C 1
ATOM 1445 O O . GLY A 1 186 ? -15.766 -37.781 -25.547 1 96.62 186 GLY A O 1
ATOM 1446 N N . VAL A 1 187 ? -17.234 -36.156 -26.125 1 96.62 187 VAL A N 1
ATOM 1447 C CA . VAL A 1 187 ? -18.406 -37 -25.938 1 96.62 187 VAL A CA 1
ATOM 1448 C C . VAL A 1 187 ? -18.375 -38.188 -26.906 1 96.62 187 VAL A C 1
ATOM 1450 O O . VAL A 1 187 ? -19.062 -39.188 -26.703 1 96.62 187 VAL A O 1
ATOM 1453 N N . LYS A 1 188 ? -17.547 -38.094 -27.906 1 95.69 188 LYS A N 1
ATOM 1454 C CA . LYS A 1 188 ? -17.422 -39.125 -28.922 1 95.69 188 LYS A CA 1
ATOM 1455 C C . LYS A 1 188 ? -16.219 -40.031 -28.656 1 95.69 188 LYS A C 1
ATOM 1457 O O . LYS A 1 188 ? -15.422 -40.281 -29.562 1 95.69 188 LYS A O 1
ATOM 1462 N N . GLY A 1 189 ? -16.031 -40.344 -27.422 1 94.75 189 GLY A N 1
ATOM 1463 C CA . GLY A 1 189 ? -14.977 -41.281 -27.062 1 94.75 189 GLY A CA 1
ATOM 1464 C C . GLY A 1 189 ? -13.711 -40.625 -26.562 1 94.75 189 GLY A C 1
ATOM 1465 O O . GLY A 1 189 ? -12.617 -41.188 -26.703 1 94.75 189 GLY A O 1
ATOM 1466 N N . GLY A 1 190 ? -13.797 -39.469 -26.094 1 97.31 190 GLY A N 1
ATOM 1467 C CA . GLY A 1 190 ? -12.656 -38.812 -25.5 1 97.31 190 GLY A CA 1
ATOM 1468 C C . GLY A 1 190 ? -11.953 -39.625 -24.438 1 97.31 190 GLY A C 1
ATOM 1469 O O . GLY A 1 190 ? -12.594 -40.344 -23.688 1 97.31 190 GLY A O 1
ATOM 1470 N N . ILE A 1 191 ? -10.633 -39.5 -24.391 1 98.56 191 ILE A N 1
ATOM 1471 C CA . ILE A 1 191 ? -9.82 -40.281 -23.453 1 98.56 191 ILE A CA 1
ATOM 1472 C C . ILE A 1 191 ? -9.695 -39.531 -22.125 1 98.56 191 ILE A C 1
ATOM 1474 O O . ILE A 1 191 ? -9.227 -38.375 -22.109 1 98.56 191 ILE A O 1
ATOM 1478 N N . HIS A 1 192 ? -10.156 -40.125 -21.047 1 98.62 192 HIS A N 1
ATOM 1479 C CA . HIS A 1 192 ? -10.125 -39.531 -19.703 1 98.62 192 HIS A CA 1
ATOM 1480 C C . HIS A 1 192 ? -8.867 -39.938 -18.953 1 98.62 192 HIS A C 1
ATOM 1482 O O . HIS A 1 192 ? -8.867 -40.938 -18.219 1 98.62 192 HIS A O 1
ATOM 1488 N N . VAL A 1 193 ? -7.754 -39.125 -19.156 1 98.62 193 VAL A N 1
ATOM 1489 C CA . VAL A 1 193 ? -6.465 -39.469 -18.562 1 98.62 193 VAL A CA 1
ATOM 1490 C C . VAL A 1 193 ? -5.812 -38.188 -18 1 98.62 193 VAL A C 1
ATOM 1492 O O . VAL A 1 193 ? -6.23 -37.094 -18.328 1 98.62 193 VAL A O 1
ATOM 1495 N N . THR A 1 194 ? -4.969 -38.344 -17.109 1 98.75 194 THR A N 1
ATOM 1496 C CA . THR A 1 194 ? -4.043 -37.312 -16.625 1 98.75 194 THR A CA 1
ATOM 1497 C C . THR A 1 194 ? -2.627 -37.875 -16.531 1 98.75 194 THR A C 1
ATOM 1499 O O . THR A 1 194 ? -2.436 -39.094 -16.5 1 98.75 194 THR A O 1
ATOM 1502 N N . ASP A 1 195 ? -1.633 -37.062 -16.656 1 98.62 195 ASP A N 1
ATOM 1503 C CA . ASP A 1 195 ? -0.279 -37.594 -16.484 1 98.62 195 ASP A CA 1
ATOM 1504 C C . ASP A 1 195 ? 0.119 -37.594 -15.008 1 98.62 195 ASP A C 1
ATOM 1506 O O . ASP A 1 195 ? -0.54 -37 -14.172 1 98.62 195 ASP A O 1
ATOM 1510 N N . VAL A 1 196 ? 1.144 -38.25 -14.711 1 98.44 196 VAL A N 1
ATOM 1511 C CA . VAL A 1 196 ? 1.607 -38.5 -13.352 1 98.44 196 VAL A CA 1
ATOM 1512 C C . VAL A 1 196 ? 1.995 -37.188 -12.68 1 98.44 196 VAL A C 1
ATOM 1514 O O . VAL A 1 196 ? 1.854 -37.031 -11.461 1 98.44 196 VAL A O 1
ATOM 1517 N N . SER A 1 197 ? 2.547 -36.219 -13.406 1 98.44 197 SER A N 1
ATOM 1518 C CA . SER A 1 197 ? 2.945 -34.938 -12.812 1 98.44 197 SER A CA 1
ATOM 1519 C C . SER A 1 197 ? 1.732 -34.156 -12.336 1 98.44 197 SER A C 1
ATOM 1521 O O . SER A 1 197 ? 1.723 -33.625 -11.219 1 98.44 197 SER A O 1
ATOM 1523 N N . ASN A 1 198 ? 0.678 -34.062 -13.109 1 98.62 198 ASN A N 1
ATOM 1524 C CA . ASN A 1 198 ? -0.558 -33.406 -12.695 1 98.62 198 ASN A CA 1
ATOM 1525 C C . ASN A 1 198 ? -1.247 -34.156 -11.562 1 98.62 198 ASN A C 1
ATOM 1527 O O . ASN A 1 198 ? -1.737 -33.531 -10.609 1 98.62 198 ASN A O 1
ATOM 1531 N N . ALA A 1 199 ? -1.261 -35.406 -11.688 1 98.69 199 ALA A N 1
ATOM 1532 C CA . ALA A 1 199 ? -1.864 -36.25 -10.648 1 98.69 199 ALA A CA 1
ATOM 1533 C C . ALA A 1 199 ? -1.19 -36 -9.297 1 98.69 199 ALA A C 1
ATOM 1535 O O . ALA A 1 199 ? -1.858 -35.969 -8.258 1 98.69 199 ALA A O 1
ATOM 1536 N N . SER A 1 200 ? 0.088 -35.875 -9.305 1 98.38 200 SER A N 1
ATOM 1537 C CA . SER A 1 200 ? 0.862 -35.719 -8.078 1 98.38 200 SER A CA 1
ATOM 1538 C C . SER A 1 200 ? 0.514 -34.406 -7.355 1 98.38 200 SER A C 1
ATOM 1540 O O . SER A 1 200 ? 0.807 -34.281 -6.168 1 98.38 200 SER A O 1
ATOM 1542 N N . ARG A 1 201 ? -0.159 -33.531 -8.039 1 98 201 ARG A N 1
ATOM 1543 C CA . ARG A 1 201 ? -0.441 -32.219 -7.449 1 98 201 ARG A CA 1
ATOM 1544 C C . ARG A 1 201 ? -1.895 -32.125 -6.996 1 98 201 ARG A C 1
ATOM 1546 O O . ARG A 1 201 ? -2.32 -31.109 -6.469 1 98 201 ARG A O 1
ATOM 1553 N N . THR A 1 202 ? -2.646 -33.219 -7.078 1 98.5 202 THR A N 1
ATOM 1554 C CA . THR A 1 202 ? -4.059 -33.219 -6.719 1 98.5 202 THR A CA 1
ATOM 1555 C C . THR A 1 202 ? -4.238 -33.469 -5.223 1 98.5 202 THR A C 1
ATOM 1557 O O . THR A 1 202 ? -5.289 -33.156 -4.66 1 98.5 202 THR A O 1
ATOM 1560 N N . MET A 1 203 ? -3.295 -34.031 -4.559 1 98.38 203 MET A N 1
ATOM 1561 C CA . MET A 1 203 ? -3.32 -34.5 -3.174 1 98.38 203 MET A CA 1
ATOM 1562 C C . MET A 1 203 ? -3.988 -35.844 -3.07 1 98.38 203 MET A C 1
ATOM 1564 O O . MET A 1 203 ? -4.332 -36.312 -1.975 1 98.38 203 MET A O 1
ATOM 1568 N N . LEU A 1 204 ? -4.207 -36.531 -4.234 1 98.69 204 LEU A N 1
ATOM 1569 C CA . LEU A 1 204 ? -4.941 -37.781 -4.23 1 98.69 204 LEU A CA 1
ATOM 1570 C C . LEU A 1 204 ? -4.039 -38.938 -4.645 1 98.69 204 LEU A C 1
ATOM 1572 O O . LEU A 1 204 ? -4.426 -40.094 -4.535 1 98.69 20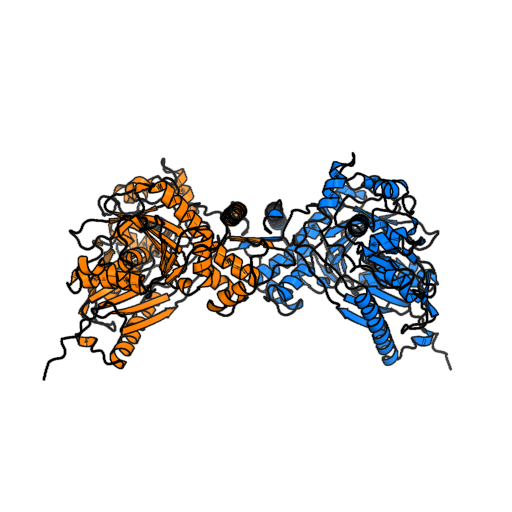4 LEU A O 1
ATOM 1576 N N . MET A 1 205 ? -2.871 -38.656 -5.125 1 98.69 205 MET A N 1
ATOM 1577 C CA . MET A 1 205 ? -1.98 -39.688 -5.633 1 98.69 205 MET A CA 1
ATOM 1578 C C . MET A 1 205 ? -0.913 -40.031 -4.602 1 98.69 205 MET A C 1
ATOM 1580 O O . MET A 1 205 ? -0.377 -39.156 -3.928 1 98.69 205 MET A O 1
ATOM 1584 N N . ASN A 1 206 ? -0.613 -41.312 -4.523 1 98.44 206 ASN A N 1
ATOM 1585 C CA . ASN A 1 206 ? 0.532 -41.781 -3.75 1 98.44 206 ASN A CA 1
ATOM 1586 C C . ASN A 1 206 ? 1.841 -41.562 -4.508 1 98.44 206 ASN A C 1
ATOM 1588 O O . ASN A 1 206 ? 2.014 -42.094 -5.613 1 98.44 206 ASN A O 1
ATOM 1592 N N . LEU A 1 207 ? 2.75 -40.844 -3.918 1 97.06 207 LEU A N 1
ATOM 1593 C CA . LEU A 1 207 ? 3.969 -40.438 -4.613 1 97.06 207 LEU A CA 1
ATOM 1594 C C . LEU A 1 207 ? 4.852 -41.656 -4.902 1 97.06 207 LEU A C 1
ATOM 1596 O O . LEU A 1 207 ? 5.645 -41.656 -5.848 1 97.06 207 LEU A O 1
ATOM 1600 N N . LYS A 1 208 ? 4.742 -42.688 -4.113 1 96.19 208 LYS A N 1
ATOM 1601 C CA . LYS A 1 208 ? 5.586 -43.875 -4.262 1 96.19 208 LYS A CA 1
ATOM 1602 C C . LYS A 1 208 ? 5.027 -44.812 -5.32 1 96.19 208 LYS A C 1
ATOM 1604 O O . LYS A 1 208 ? 5.762 -45.281 -6.188 1 96.19 208 LYS A O 1
ATOM 1609 N N . THR A 1 209 ? 3.709 -45.062 -5.234 1 97.19 209 THR A N 1
ATOM 1610 C CA . THR A 1 209 ? 3.102 -46.031 -6.129 1 97.19 209 THR A CA 1
ATOM 1611 C C . THR A 1 209 ? 2.682 -45.375 -7.441 1 97.19 209 THR A C 1
ATOM 1613 O O . THR A 1 209 ? 2.449 -46.062 -8.438 1 97.19 209 THR A O 1
ATOM 1616 N N . LEU A 1 210 ? 2.49 -44.094 -7.477 1 98.19 210 LEU A N 1
ATOM 1617 C CA . LEU A 1 210 ? 2.061 -43.281 -8.625 1 98.19 210 LEU A CA 1
ATOM 1618 C C . LEU A 1 210 ? 0.647 -43.688 -9.047 1 98.19 210 LEU A C 1
ATOM 1620 O O . LEU A 1 210 ? 0.321 -43.656 -10.234 1 98.19 210 LEU A O 1
ATOM 1624 N N . GLU A 1 211 ? -0.141 -44.094 -8.07 1 98.19 211 GLU A N 1
ATOM 1625 C CA . GLU A 1 211 ? -1.553 -44.438 -8.242 1 98.19 211 GLU A CA 1
ATOM 1626 C C . GLU A 1 211 ? -2.43 -43.625 -7.293 1 98.19 211 GLU A C 1
ATOM 1628 O O . GLU A 1 211 ? -1.95 -43.125 -6.273 1 98.19 211 GLU A O 1
ATOM 1633 N N . TRP A 1 212 ? -3.717 -43.5 -7.734 1 98.69 212 TRP A N 1
ATOM 1634 C CA . TRP A 1 212 ? -4.641 -42.906 -6.785 1 98.69 212 TRP A CA 1
ATOM 1635 C C . TRP A 1 212 ? -4.66 -43.656 -5.469 1 98.69 212 TRP A C 1
ATOM 1637 O O . TRP A 1 212 ? -4.754 -44.906 -5.465 1 98.69 212 TRP A O 1
ATOM 1647 N N . ASP A 1 213 ? -4.559 -42.938 -4.391 1 98.62 213 ASP A N 1
ATOM 1648 C CA . ASP A 1 213 ? -4.469 -43.594 -3.09 1 98.62 213 ASP A CA 1
ATOM 1649 C C . ASP A 1 213 ? -5.859 -43.875 -2.514 1 98.62 213 ASP A C 1
ATOM 1651 O O . ASP A 1 213 ? -6.602 -42.938 -2.205 1 98.62 213 ASP A O 1
ATOM 1655 N N . SER A 1 214 ? -6.156 -45.062 -2.23 1 98.12 214 SER A N 1
ATOM 1656 C CA . SER A 1 214 ? -7.484 -45.469 -1.779 1 98.12 214 SER A CA 1
ATOM 1657 C C . SER A 1 214 ? -7.777 -44.938 -0.381 1 98.12 214 SER A C 1
ATOM 1659 O O . SER A 1 214 ? -8.922 -44.594 -0.07 1 98.12 214 SER A O 1
ATOM 1661 N N . THR A 1 215 ? -6.809 -44.875 0.458 1 97.62 215 THR A N 1
ATOM 1662 C CA . THR A 1 215 ? -6.996 -44.375 1.82 1 97.62 215 THR A CA 1
ATOM 1663 C C . THR A 1 215 ? -7.359 -42.906 1.82 1 97.62 215 THR A C 1
ATOM 1665 O O . THR A 1 215 ? -8.25 -42.469 2.559 1 97.62 215 THR A O 1
ATOM 1668 N N . ILE A 1 216 ? -6.672 -42.156 0.97 1 98 216 ILE A N 1
ATOM 1669 C CA . ILE A 1 216 ? -6.965 -40.719 0.858 1 98 216 ILE A CA 1
ATOM 1670 C C . ILE A 1 216 ? -8.367 -40.531 0.297 1 98 216 ILE A C 1
ATOM 1672 O O . ILE A 1 216 ? -9.148 -39.719 0.819 1 98 216 ILE A O 1
ATOM 1676 N N . LEU A 1 217 ? -8.719 -41.281 -0.714 1 98.5 217 LEU A N 1
ATOM 1677 C CA . LEU A 1 217 ? -10.031 -41.156 -1.342 1 98.5 217 LEU A CA 1
ATOM 1678 C C . LEU A 1 217 ? -11.133 -41.5 -0.344 1 98.5 217 LEU A C 1
ATOM 1680 O O . LEU A 1 217 ? -12.156 -40.812 -0.303 1 98.5 217 LEU A O 1
ATOM 1684 N N . LYS A 1 218 ? -10.906 -42.469 0.479 1 97.88 218 LYS A N 1
ATOM 1685 C CA . LYS A 1 218 ? -11.891 -42.844 1.486 1 97.88 218 LYS A CA 1
ATOM 1686 C C . LYS A 1 218 ? -12.039 -41.781 2.559 1 97.88 218 LYS A C 1
ATOM 1688 O O . LYS A 1 218 ? -13.156 -41.438 2.943 1 97.88 218 LYS A O 1
ATOM 1693 N N . THR A 1 219 ? -10.906 -41.312 3.006 1 97.5 219 THR A N 1
ATOM 1694 C CA . THR A 1 219 ? -10.898 -40.312 4.051 1 97.5 219 THR A CA 1
ATOM 1695 C C . THR A 1 219 ? -11.648 -39.062 3.592 1 97.5 219 THR A C 1
ATOM 1697 O O . THR A 1 219 ? -12.391 -38.438 4.367 1 97.5 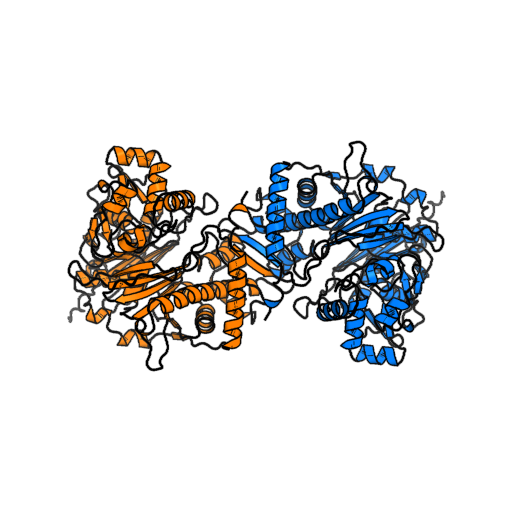219 THR A O 1
ATOM 1700 N N . LEU A 1 220 ? -11.461 -38.656 2.318 1 97.69 220 LEU A N 1
ATOM 1701 C CA . LEU A 1 220 ? -12.047 -37.438 1.798 1 97.69 220 LEU A CA 1
ATOM 1702 C C . LEU A 1 220 ? -13.398 -37.719 1.155 1 97.69 220 LEU A C 1
ATOM 1704 O O . LEU A 1 220 ? -14.07 -36.781 0.697 1 97.69 220 LEU A O 1
ATOM 1708 N N . ARG A 1 221 ? -13.773 -38.906 1.064 1 96.75 221 ARG A N 1
ATOM 1709 C CA . ARG A 1 221 ? -15.047 -39.344 0.494 1 96.75 221 ARG A CA 1
ATOM 1710 C C . ARG A 1 221 ? -15.172 -38.906 -0.963 1 96.75 221 ARG A C 1
ATOM 1712 O O . ARG A 1 221 ? -16.188 -38.344 -1.367 1 96.75 221 ARG A O 1
ATOM 1719 N N . ILE A 1 222 ? -14.117 -39.094 -1.673 1 97.81 222 ILE A N 1
ATOM 1720 C CA . ILE A 1 222 ? -14.094 -38.812 -3.104 1 97.81 222 ILE A CA 1
ATOM 1721 C C . ILE A 1 222 ? -14.227 -40.125 -3.889 1 97.81 222 ILE A C 1
ATOM 1723 O O . ILE A 1 222 ? -13.438 -41.062 -3.697 1 97.81 222 ILE A O 1
ATOM 1727 N N . PRO A 1 223 ? -15.211 -40.188 -4.707 1 97.19 223 PRO A N 1
ATOM 1728 C CA . PRO A 1 223 ? -15.375 -41.438 -5.469 1 97.19 223 PRO A CA 1
ATOM 1729 C C . PRO A 1 223 ? -14.266 -41.656 -6.504 1 97.19 223 PRO A C 1
ATOM 1731 O O . PRO A 1 223 ? -13.984 -40.75 -7.301 1 97.19 223 PRO A O 1
ATOM 1734 N N . ALA A 1 224 ? -13.734 -42.812 -6.605 1 97.38 224 ALA A N 1
ATOM 1735 C CA . ALA A 1 224 ? -12.633 -43.125 -7.508 1 97.38 224 ALA A CA 1
ATOM 1736 C C . ALA A 1 224 ? -13.102 -43.125 -8.961 1 97.38 224 ALA A C 1
ATOM 1738 O O . ALA A 1 224 ? -12.312 -42.875 -9.875 1 97.38 224 ALA A O 1
ATOM 1739 N N . GLU A 1 225 ? -14.367 -43.375 -9.18 1 96.69 225 GLU A N 1
ATOM 1740 C CA . GLU A 1 225 ? -14.922 -43.562 -10.508 1 96.69 225 GLU A CA 1
ATOM 1741 C C . GLU A 1 225 ? -14.859 -42.281 -11.336 1 96.69 225 GLU A C 1
ATOM 1743 O O . GLU A 1 225 ? -14.93 -42.344 -12.57 1 96.69 225 GLU A O 1
ATOM 1748 N N . ILE A 1 226 ? -14.766 -41.188 -10.703 1 98.31 226 ILE A N 1
ATOM 1749 C CA . ILE A 1 226 ? -14.789 -39.938 -11.453 1 98.31 226 ILE A CA 1
ATOM 1750 C C . ILE A 1 226 ? -13.367 -39.531 -11.828 1 98.31 226 ILE A C 1
ATOM 1752 O O . ILE A 1 226 ? -13.164 -38.562 -12.57 1 98.31 226 ILE A O 1
ATOM 1756 N N . LEU A 1 227 ? -12.336 -40.25 -11.344 1 98.75 227 LEU A N 1
ATOM 1757 C CA . LEU A 1 227 ? -10.945 -39.844 -11.523 1 98.75 227 LEU A CA 1
ATOM 1758 C C . LEU A 1 227 ? -10.391 -40.375 -12.844 1 98.75 227 LEU A C 1
ATOM 1760 O O . LEU A 1 227 ? -10.773 -41.469 -13.289 1 98.75 227 LEU A O 1
ATOM 1764 N N . PRO A 1 228 ? -9.547 -39.625 -13.508 1 98.81 228 PRO A N 1
ATOM 1765 C CA . PRO A 1 228 ? -8.914 -40.094 -14.742 1 98.81 228 PRO A CA 1
ATOM 1766 C C . PRO A 1 228 ? -7.848 -41.156 -14.492 1 98.81 228 PRO A C 1
ATOM 1768 O O . PRO A 1 228 ? -7.332 -41.25 -13.375 1 98.81 228 PRO A O 1
ATOM 1771 N N . LYS A 1 229 ? -7.547 -41.875 -15.531 1 98.69 229 LYS A N 1
ATOM 1772 C CA . LYS A 1 229 ? -6.426 -42.812 -15.469 1 98.69 229 LYS A CA 1
ATOM 1773 C C . LYS A 1 229 ? -5.09 -42.062 -15.5 1 98.69 229 LYS A C 1
ATOM 1775 O O . LYS A 1 229 ? -4.926 -41.125 -16.25 1 98.69 229 LYS A O 1
ATOM 1780 N N . ILE A 1 230 ? -4.137 -42.531 -14.688 1 98.75 230 ILE A N 1
ATOM 1781 C CA . ILE A 1 230 ? -2.834 -41.875 -14.633 1 98.75 230 ILE A CA 1
ATOM 1782 C C . ILE A 1 230 ? -1.891 -42.531 -15.641 1 98.75 230 ILE A C 1
ATOM 1784 O O . ILE A 1 230 ? -1.789 -43.75 -15.711 1 98.75 230 ILE A O 1
ATOM 1788 N N . VAL A 1 231 ? -1.225 -41.719 -16.438 1 98.69 231 VAL A N 1
ATOM 1789 C CA . VAL A 1 231 ? -0.234 -42.219 -17.391 1 98.69 231 VAL A CA 1
ATOM 1790 C C . VAL A 1 231 ? 1.102 -41.531 -17.156 1 98.69 231 VAL A C 1
ATOM 1792 O O . VAL A 1 231 ? 1.177 -40.562 -16.375 1 98.69 231 VAL A O 1
ATOM 1795 N N . SER A 1 232 ? 2.215 -42.031 -17.719 1 98.62 232 SER A N 1
ATOM 1796 C CA . SER A 1 232 ? 3.518 -41.375 -17.594 1 98.62 232 SER A CA 1
ATOM 1797 C C . SER A 1 232 ? 3.566 -40.062 -18.391 1 98.62 232 SER A C 1
ATOM 1799 O O . SER A 1 232 ? 2.582 -39.688 -19.016 1 98.62 232 SER A O 1
ATOM 1801 N N . ASN A 1 233 ? 4.707 -39.406 -18.344 1 98.81 233 ASN A N 1
ATOM 1802 C CA . ASN A 1 233 ? 4.824 -38.125 -19.016 1 98.81 233 ASN A CA 1
ATOM 1803 C C . ASN A 1 233 ? 5.105 -38.25 -20.5 1 98.81 233 ASN A C 1
ATOM 1805 O O . ASN A 1 233 ? 4.871 -37.344 -21.281 1 98.81 233 ASN A O 1
ATOM 1809 N N . SER A 1 234 ? 5.617 -39.375 -20.859 1 98.69 234 SER A N 1
ATOM 1810 C CA . SER A 1 234 ? 6.051 -39.594 -22.234 1 98.69 234 SER A CA 1
ATOM 1811 C C . SER A 1 234 ? 5.586 -40.969 -22.75 1 98.69 234 SER A C 1
ATOM 1813 O O . SER A 1 234 ? 6.328 -41.938 -22.672 1 98.69 234 SER A O 1
ATOM 1815 N N . GLU A 1 235 ? 4.465 -41 -23.312 1 98.44 235 GLU A N 1
ATOM 1816 C CA . GLU A 1 235 ? 3.855 -42.188 -23.953 1 98.44 235 GLU A CA 1
ATOM 1817 C C . GLU A 1 235 ? 2.686 -41.781 -24.844 1 98.44 235 GLU A C 1
ATOM 1819 O O . GLU A 1 235 ? 2.133 -40.688 -24.688 1 98.44 235 GLU A O 1
ATOM 1824 N N . ILE A 1 236 ? 2.33 -42.562 -25.781 1 98.5 236 ILE A N 1
ATOM 1825 C CA . ILE A 1 236 ? 1.204 -42.25 -26.656 1 98.5 236 ILE A CA 1
ATOM 1826 C C . ILE A 1 236 ? -0.1 -42.312 -25.875 1 98.5 236 ILE A C 1
ATOM 1828 O O . ILE A 1 236 ? -0.436 -43.375 -25.312 1 98.5 236 ILE A O 1
ATOM 1832 N N . ILE A 1 237 ? -0.809 -41.281 -25.797 1 98.38 237 ILE A N 1
ATOM 1833 C CA . ILE A 1 237 ? -2.059 -41.188 -25.047 1 98.38 237 ILE A CA 1
ATOM 1834 C C . ILE A 1 237 ? -3.236 -41.469 -25.984 1 98.38 237 ILE A C 1
ATOM 1836 O O . ILE A 1 237 ? -4.117 -42.281 -25.672 1 98.38 237 ILE A O 1
ATOM 1840 N N . GLY A 1 238 ? -3.223 -40.75 -27.062 1 98.06 238 GLY A N 1
ATOM 1841 C CA . GLY A 1 238 ? -4.242 -40.812 -28.094 1 98.06 238 GLY A CA 1
ATOM 1842 C C . GLY A 1 238 ? -3.984 -39.844 -29.25 1 98.06 238 GLY A C 1
ATOM 1843 O O . GLY A 1 238 ? -3.008 -39.094 -29.234 1 98.06 238 GLY A O 1
ATOM 1844 N N . LYS A 1 239 ? -4.871 -39.938 -30.219 1 98.19 239 LYS A N 1
ATOM 1845 C CA . LYS A 1 239 ? -4.73 -39.094 -31.391 1 98.19 239 LYS A CA 1
ATOM 1846 C C . LYS A 1 239 ? -5.754 -37.938 -31.359 1 98.19 239 LYS A C 1
ATOM 1848 O O . LYS A 1 239 ? -6.867 -38.125 -30.875 1 98.19 239 LYS A O 1
ATOM 1853 N N . ILE A 1 240 ? -5.336 -36.875 -31.828 1 98.19 240 ILE A N 1
ATOM 1854 C CA . ILE A 1 240 ? -6.25 -35.75 -31.953 1 98.19 240 ILE A CA 1
ATOM 1855 C C . ILE A 1 240 ? -7.359 -36.094 -32.938 1 98.19 240 ILE A C 1
ATOM 1857 O O . ILE A 1 240 ? -7.086 -36.531 -34.062 1 98.19 240 ILE A O 1
ATOM 1861 N N . ASN A 1 241 ? -8.516 -35.875 -32.531 1 96.94 241 ASN A N 1
ATOM 1862 C CA . ASN A 1 241 ? -9.68 -36.219 -33.344 1 96.94 241 ASN A CA 1
ATOM 1863 C C . ASN A 1 241 ? -10.023 -35.125 -34.344 1 96.94 241 ASN A C 1
ATOM 1865 O O . ASN A 1 241 ? -9.367 -34.062 -34.375 1 96.94 241 ASN A O 1
ATOM 1869 N N . THR A 1 242 ? -11.023 -35.406 -35.219 1 94.88 242 THR A N 1
ATOM 1870 C CA . THR A 1 242 ? -11.492 -34.438 -36.188 1 94.88 242 THR A CA 1
ATOM 1871 C C . THR A 1 242 ? -12.133 -33.219 -35.5 1 94.88 242 THR A C 1
ATOM 1873 O O . THR A 1 242 ? -12.617 -33.344 -34.375 1 94.88 242 THR A O 1
ATOM 1876 N N . GLY A 1 243 ? -12.062 -32.094 -36.094 1 92.25 243 GLY A N 1
ATOM 1877 C CA . GLY A 1 243 ? -12.648 -30.906 -35.531 1 92.25 243 GLY A CA 1
ATOM 1878 C C . GLY A 1 243 ? -11.617 -29.922 -35 1 92.25 243 GLY A C 1
ATOM 1879 O O . GLY A 1 243 ? -11.961 -28.797 -34.625 1 92.25 243 GLY A O 1
ATOM 1880 N N . TRP A 1 244 ? -10.438 -30.359 -34.938 1 96.69 244 TRP A N 1
ATOM 1881 C CA . TRP A 1 244 ? -9.328 -29.516 -34.531 1 96.69 244 TRP A CA 1
ATOM 1882 C C . TRP A 1 244 ? -8.445 -29.141 -35.719 1 96.69 244 TRP A C 1
ATOM 1884 O O . TRP A 1 244 ? -8.477 -29.828 -36.75 1 96.69 244 TRP A O 1
ATOM 1894 N N . PRO A 1 245 ? -7.672 -28.062 -35.562 1 96.06 245 PRO A N 1
ATOM 1895 C CA . PRO A 1 245 ? -6.785 -27.672 -36.656 1 96.06 245 PRO A CA 1
ATOM 1896 C C . PRO A 1 245 ? -5.766 -28.75 -37 1 96.06 245 PRO A C 1
ATOM 1898 O O . PRO A 1 245 ? -5.242 -28.781 -38.125 1 96.06 245 PRO A O 1
ATOM 1901 N N . ILE A 1 246 ? -5.426 -29.578 -36.094 1 95.31 246 ILE A N 1
ATOM 1902 C CA . ILE A 1 246 ? -4.555 -30.734 -36.25 1 95.31 246 ILE A CA 1
ATOM 1903 C C . ILE A 1 246 ? -5.355 -32.031 -36.031 1 95.31 246 ILE A C 1
ATOM 1905 O O . ILE A 1 246 ? -6.098 -32.156 -35.062 1 95.31 246 ILE A O 1
ATOM 1909 N N . THR A 1 247 ? -5.199 -32.938 -36.969 1 95.81 247 THR A N 1
ATOM 1910 C CA . THR A 1 247 ? -5.969 -34.156 -36.875 1 95.81 247 THR A CA 1
ATOM 1911 C C . THR A 1 247 ? -5.07 -35.375 -37.094 1 95.81 247 THR A C 1
ATOM 1913 O O . THR A 1 247 ? -4.184 -35.344 -37.938 1 95.81 247 THR A O 1
ATOM 1916 N N . GLY A 1 248 ? -5.34 -36.375 -36.219 1 96.88 248 GLY A N 1
ATOM 1917 C CA . GLY A 1 248 ? -4.695 -37.656 -36.438 1 96.88 248 GLY A CA 1
ATOM 1918 C C . GLY A 1 248 ? -3.303 -37.719 -35.844 1 96.88 248 GLY A C 1
ATOM 1919 O O . GLY A 1 248 ? -2.637 -38.75 -35.938 1 96.88 248 GLY A O 1
ATOM 1920 N N . ILE A 1 249 ? -2.859 -36.75 -35.312 1 97.56 249 ILE A N 1
ATOM 1921 C CA . ILE A 1 249 ? -1.528 -36.656 -34.719 1 97.56 249 ILE A CA 1
ATOM 1922 C C . ILE A 1 249 ? -1.584 -37.125 -33.281 1 97.56 249 ILE A C 1
ATOM 1924 O O . ILE A 1 249 ? -2.508 -36.75 -32.531 1 97.56 249 ILE A O 1
ATOM 1928 N N . PRO A 1 250 ? -0.674 -37.906 -32.812 1 98.38 250 PRO A N 1
ATOM 1929 C CA . PRO A 1 250 ? -0.728 -38.406 -31.422 1 98.38 250 PRO A CA 1
ATOM 1930 C C . PRO A 1 250 ? -0.362 -37.344 -30.406 1 98.38 250 PRO A C 1
ATOM 1932 O O . PRO A 1 250 ? 0.538 -36.531 -30.641 1 98.38 250 PRO A O 1
ATOM 1935 N N . ILE A 1 251 ? -1.112 -37.344 -29.375 1 98.75 251 ILE A N 1
ATOM 1936 C CA . ILE A 1 251 ? -0.655 -36.719 -28.125 1 98.75 251 ILE A CA 1
ATOM 1937 C C . ILE A 1 251 ? 0.217 -37.719 -27.359 1 98.75 251 ILE A C 1
ATOM 1939 O O . ILE A 1 251 ? -0.257 -38.781 -26.938 1 98.75 251 ILE A O 1
ATOM 1943 N N . SER A 1 252 ? 1.505 -37.375 -27.188 1 98.75 252 SER A N 1
ATOM 1944 C CA . SER A 1 252 ? 2.404 -38.375 -26.641 1 98.75 252 SER A CA 1
ATOM 1945 C C . SER A 1 252 ? 3.234 -37.844 -25.5 1 98.75 252 SER A C 1
ATOM 1947 O O . SER A 1 252 ? 4.117 -38.5 -24.969 1 98.75 252 SER A O 1
ATOM 1949 N N . GLY A 1 253 ? 3.01 -36.625 -25.125 1 98.69 253 GLY A N 1
ATOM 1950 C CA . GLY A 1 253 ? 3.635 -36 -23.969 1 98.69 253 GLY A CA 1
ATOM 1951 C C . GLY A 1 253 ? 2.672 -35.125 -23.156 1 98.69 253 GLY A C 1
ATOM 1952 O O . GLY A 1 253 ? 1.812 -34.469 -23.719 1 98.69 253 GLY A O 1
ATOM 1953 N N . CYS A 1 254 ? 2.754 -35.219 -21.875 1 98.75 254 CYS A N 1
ATOM 1954 C CA . CYS A 1 254 ? 1.927 -34.406 -20.969 1 98.75 254 CYS A CA 1
ATOM 1955 C C . CYS A 1 254 ? 2.631 -34.188 -19.641 1 98.75 254 CYS A C 1
ATOM 1957 O O . CYS A 1 254 ? 3.102 -35.125 -19.016 1 98.75 254 CYS A O 1
ATOM 1959 N N . LEU A 1 255 ? 2.842 -32.969 -19.281 1 98.62 255 LEU A N 1
ATOM 1960 C CA . LEU A 1 255 ? 3.443 -32.594 -18.016 1 98.62 255 LEU A CA 1
ATOM 1961 C C . LEU A 1 255 ? 2.781 -31.328 -17.469 1 98.62 255 LEU A C 1
ATOM 1963 O O . LEU A 1 255 ? 2.418 -30.422 -18.25 1 98.62 255 LEU A O 1
ATOM 1967 N N . GLY A 1 256 ? 2.65 -31.25 -16.141 1 98.19 256 GLY A N 1
ATOM 1968 C CA . GLY A 1 256 ? 2.354 -29.938 -15.602 1 98.19 256 GLY A CA 1
ATOM 1969 C C . GLY A 1 256 ? 3.395 -28.891 -15.953 1 98.19 256 GLY A C 1
ATOM 1970 O O . GLY A 1 256 ? 4.551 -29.234 -16.219 1 98.19 256 GLY A O 1
ATOM 1971 N N . ASP A 1 257 ? 3.033 -27.625 -15.953 1 96.62 257 ASP A N 1
ATOM 1972 C CA . ASP A 1 257 ? 3.869 -26.578 -16.516 1 96.62 257 ASP A CA 1
ATOM 1973 C C . ASP A 1 257 ? 5.223 -26.516 -15.805 1 96.62 257 ASP A C 1
ATOM 1975 O O . ASP A 1 257 ? 6.266 -26.438 -16.469 1 96.62 257 ASP A O 1
ATOM 1979 N N . GLN A 1 258 ? 5.277 -26.656 -14.516 1 95.94 258 GLN A N 1
ATOM 1980 C CA . GLN A 1 258 ? 6.551 -26.547 -13.812 1 95.94 258 GLN A CA 1
ATOM 1981 C C . GLN A 1 258 ? 7.402 -27.797 -14.016 1 95.94 258 GLN A C 1
ATOM 1983 O O . GLN A 1 258 ? 8.633 -27.719 -14.062 1 95.94 258 GLN A O 1
ATOM 1988 N N . HIS A 1 259 ? 6.742 -28.938 -14.133 1 97.56 259 HIS A N 1
ATOM 1989 C CA . HIS A 1 259 ? 7.426 -30.188 -14.461 1 97.56 259 HIS A CA 1
ATOM 1990 C C . HIS A 1 259 ? 8 -30.141 -15.875 1 97.56 259 HIS A C 1
ATOM 1992 O O . HIS A 1 259 ? 9.125 -30.578 -16.109 1 97.56 259 HIS A O 1
ATOM 1998 N N . ALA A 1 260 ? 7.199 -29.578 -16.719 1 97.69 260 ALA A N 1
ATOM 1999 C CA . ALA A 1 260 ? 7.641 -29.406 -18.109 1 97.69 260 ALA A CA 1
ATOM 2000 C C . ALA A 1 260 ? 8.852 -28.484 -18.188 1 97.69 260 ALA A C 1
ATOM 2002 O O . ALA A 1 260 ? 9.781 -28.734 -18.953 1 97.69 260 ALA A O 1
ATOM 2003 N N . ALA A 1 261 ? 8.805 -27.438 -17.406 1 95.38 261 ALA A N 1
ATOM 2004 C CA . ALA A 1 261 ? 9.922 -26.5 -17.391 1 95.38 261 ALA A CA 1
ATOM 2005 C C . ALA A 1 261 ? 11.203 -27.188 -16.906 1 95.38 261 ALA A C 1
ATOM 2007 O O . ALA A 1 261 ? 12.289 -26.906 -17.406 1 95.38 261 ALA A O 1
ATOM 2008 N N . MET A 1 262 ? 11.078 -28.016 -15.93 1 95.25 262 MET A N 1
ATOM 2009 C CA . MET A 1 262 ? 12.227 -28.766 -15.43 1 95.25 262 MET A CA 1
ATOM 2010 C C . MET A 1 262 ? 12.828 -29.641 -16.516 1 95.25 262 MET A C 1
ATOM 2012 O O . MET A 1 262 ? 14.047 -29.703 -16.672 1 95.25 262 MET A O 1
ATOM 2016 N N . LEU A 1 263 ? 11.984 -30.312 -17.234 1 95.81 263 LEU A N 1
ATOM 2017 C CA . LEU A 1 263 ? 12.445 -31.141 -18.344 1 95.81 263 LEU A CA 1
ATOM 2018 C C . LEU A 1 263 ? 13.031 -30.281 -19.453 1 95.81 263 LEU A C 1
ATOM 2020 O O . LEU A 1 263 ? 14.07 -30.625 -20.031 1 95.81 263 LEU A O 1
ATOM 2024 N N . GLY A 1 264 ? 12.336 -29.203 -19.766 1 94.25 264 GLY A N 1
ATOM 2025 C CA . GLY A 1 264 ? 12.789 -28.297 -20.812 1 94.25 264 GLY A CA 1
ATOM 2026 C C . GLY A 1 264 ? 14.172 -27.734 -20.547 1 94.25 264 GLY A C 1
ATOM 2027 O O . GLY A 1 264 ? 14.938 -27.484 -21.484 1 94.25 264 GLY A O 1
ATOM 2028 N N . GLN A 1 265 ? 14.438 -27.562 -19.328 1 91.75 265 GLN A N 1
ATOM 2029 C CA . GLN A 1 265 ? 15.742 -27.031 -18.938 1 91.75 265 GLN A CA 1
ATOM 2030 C C . GLN A 1 265 ? 16.734 -28.156 -18.672 1 91.75 265 GLN A C 1
ATOM 2032 O O . GLN A 1 265 ? 17.891 -27.906 -18.328 1 91.75 265 GLN A O 1
ATOM 2037 N N . ALA A 1 266 ? 16.312 -29.328 -18.781 1 91.62 266 ALA A N 1
ATOM 2038 C CA . ALA A 1 266 ? 17.156 -30.516 -18.609 1 91.62 266 ALA A CA 1
ATOM 2039 C C . ALA A 1 266 ? 17.781 -30.547 -17.219 1 91.62 266 ALA A C 1
ATOM 2041 O O . ALA A 1 266 ? 18.984 -30.797 -17.094 1 91.62 266 ALA A O 1
ATOM 2042 N N . CYS A 1 267 ? 16.969 -30.266 -16.266 1 91.81 267 CYS A N 1
ATOM 2043 C CA . CYS A 1 267 ? 17.469 -30.266 -14.891 1 91.81 267 CYS A CA 1
ATOM 2044 C C . CYS A 1 267 ? 17.719 -31.688 -14.398 1 91.81 267 CYS A C 1
ATOM 2046 O O . CYS A 1 267 ? 16.797 -32.5 -14.359 1 91.81 267 CYS A O 1
ATOM 2048 N N . ARG A 1 268 ? 18.938 -31.875 -14 1 92.06 268 ARG A N 1
ATOM 2049 C CA . ARG A 1 268 ? 19.297 -33.156 -13.391 1 92.06 268 ARG A CA 1
ATOM 2050 C C . ARG A 1 268 ? 19.281 -33.062 -11.875 1 92.06 268 ARG A C 1
ATOM 2052 O O . ARG A 1 268 ? 18.906 -32.031 -11.312 1 92.06 268 ARG A O 1
ATOM 2059 N N . ARG A 1 269 ? 19.562 -34.25 -11.289 1 93.44 269 ARG A N 1
ATOM 2060 C CA . ARG A 1 269 ? 19.625 -34.281 -9.828 1 93.44 269 ARG A CA 1
ATOM 2061 C C . ARG A 1 269 ? 20.547 -33.188 -9.305 1 93.44 269 ARG A C 1
ATOM 2063 O O . ARG A 1 269 ? 21.672 -33 -9.781 1 93.44 269 ARG A O 1
ATOM 2070 N N . GLY A 1 270 ? 19.938 -32.406 -8.352 1 92.25 270 GLY A N 1
ATOM 2071 C CA . GLY A 1 270 ? 20.719 -31.391 -7.699 1 92.25 270 GLY A CA 1
ATOM 2072 C C . GLY A 1 270 ? 20.594 -30.031 -8.359 1 92.25 270 GLY A C 1
ATOM 2073 O O . GLY A 1 270 ? 21.031 -29.016 -7.816 1 92.25 270 GLY A O 1
ATOM 2074 N N . GLU A 1 271 ? 19.953 -29.969 -9.5 1 92.19 271 GLU A N 1
ATOM 2075 C CA . GLU A 1 271 ? 19.766 -28.703 -10.211 1 92.19 271 GLU A CA 1
ATOM 2076 C C . GLU A 1 271 ? 18.406 -28.109 -9.922 1 92.19 271 GLU A C 1
ATOM 2078 O O . GLU A 1 271 ? 17.422 -28.828 -9.773 1 92.19 271 GLU A O 1
ATOM 2083 N N . ALA A 1 272 ? 18.422 -26.797 -9.805 1 93.5 272 ALA A N 1
ATOM 2084 C CA . ALA A 1 272 ? 17.188 -26.094 -9.469 1 93.5 272 ALA A CA 1
ATOM 2085 C C . ALA A 1 272 ? 16.812 -25.094 -10.562 1 93.5 272 ALA A C 1
ATOM 2087 O O . ALA A 1 272 ? 17.672 -24.547 -11.242 1 93.5 272 ALA A O 1
ATOM 2088 N N . LYS A 1 273 ? 15.523 -24.938 -10.688 1 94.81 273 LYS A N 1
ATOM 2089 C CA . LYS A 1 273 ? 15 -23.953 -11.617 1 94.81 273 LYS A CA 1
ATOM 2090 C C . LYS A 1 273 ? 13.859 -23.156 -10.992 1 94.81 273 LYS A C 1
ATOM 2092 O O . LYS A 1 273 ? 13.172 -23.641 -10.094 1 94.81 273 LYS A O 1
ATOM 2097 N N . SER A 1 274 ? 13.664 -21.938 -11.445 1 95.69 274 SER A N 1
ATOM 2098 C CA . SER A 1 274 ? 12.547 -21.094 -11.055 1 95.69 274 SER A CA 1
ATOM 2099 C C . SER A 1 274 ? 11.82 -20.531 -12.281 1 95.69 274 SER A C 1
ATOM 2101 O O . SER A 1 274 ? 12.445 -19.938 -13.164 1 95.69 274 SER A O 1
ATOM 2103 N N . THR A 1 275 ? 10.578 -20.797 -12.336 1 94.69 275 THR A N 1
ATOM 2104 C CA . THR A 1 275 ? 9.742 -20.266 -13.406 1 94.69 275 THR A CA 1
ATOM 2105 C C . THR A 1 275 ? 8.969 -19.047 -12.914 1 94.69 275 THR A C 1
ATOM 2107 O O . THR A 1 275 ? 8.234 -19.125 -11.922 1 94.69 275 THR A O 1
ATOM 2110 N N . TYR A 1 276 ? 9.18 -17.922 -13.625 1 92.94 276 TYR A N 1
ATOM 2111 C CA . TYR A 1 276 ? 8.5 -16.688 -13.273 1 92.94 276 TYR A CA 1
ATOM 2112 C C . TYR A 1 276 ? 7.336 -16.422 -14.227 1 92.94 276 TYR A C 1
ATOM 2114 O O . TYR A 1 276 ? 7.531 -15.898 -15.328 1 92.94 276 TYR A O 1
ATOM 2122 N N . GLY A 1 277 ? 6.137 -16.734 -13.836 1 89.19 277 GLY A N 1
ATOM 2123 C CA . GLY A 1 277 ? 4.891 -16.422 -14.531 1 89.19 277 GLY A CA 1
ATOM 2124 C C . GLY A 1 277 ? 3.912 -15.641 -13.68 1 89.19 277 GLY A C 1
ATOM 2125 O O . GLY A 1 277 ? 4.289 -14.648 -13.047 1 89.19 277 GLY A O 1
ATOM 2126 N N . THR A 1 278 ? 2.645 -16.156 -13.742 1 86.44 278 THR A N 1
ATOM 2127 C CA . THR A 1 278 ? 1.672 -15.594 -12.812 1 86.44 278 THR A CA 1
ATOM 2128 C C . THR A 1 278 ? 2.158 -15.727 -11.367 1 86.44 278 THR A C 1
ATOM 2130 O O . THR A 1 278 ? 2.156 -14.75 -10.617 1 86.44 278 THR A O 1
ATOM 2133 N N . GLY A 1 279 ? 2.533 -16.875 -11.086 1 91.81 279 GLY A N 1
ATOM 2134 C CA . GLY A 1 279 ? 3.301 -17.141 -9.883 1 91.81 279 GLY A CA 1
ATOM 2135 C C . GLY A 1 279 ? 4.75 -17.484 -10.164 1 91.81 279 GLY A C 1
ATOM 2136 O O . GLY A 1 279 ? 5.219 -17.344 -11.297 1 91.81 279 GLY A O 1
ATOM 2137 N N . ALA A 1 280 ? 5.449 -17.766 -9.148 1 94.44 280 ALA A N 1
ATOM 2138 C CA . ALA A 1 280 ? 6.809 -18.281 -9.281 1 94.44 280 ALA A CA 1
ATOM 2139 C C . ALA A 1 280 ? 6.941 -19.641 -8.617 1 94.44 280 ALA A C 1
ATOM 2141 O O . ALA A 1 280 ? 6.395 -19.875 -7.535 1 94.44 280 ALA A O 1
ATOM 2142 N N . PHE A 1 281 ? 7.594 -20.547 -9.336 1 96 281 PHE A N 1
ATOM 2143 C CA . PHE A 1 281 ? 7.691 -21.938 -8.891 1 96 281 PHE A CA 1
ATOM 2144 C C . PHE A 1 281 ? 9.133 -22.422 -8.953 1 96 281 PHE A C 1
ATOM 2146 O O . PHE A 1 281 ? 9.742 -22.422 -10.023 1 96 281 PHE A O 1
ATOM 2153 N N . ILE A 1 282 ? 9.586 -22.797 -7.852 1 96.5 282 ILE A N 1
ATOM 2154 C CA . ILE A 1 282 ? 10.969 -23.25 -7.73 1 96.5 282 ILE A CA 1
ATOM 2155 C C . ILE A 1 282 ? 10.992 -24.766 -7.465 1 96.5 282 ILE A C 1
ATOM 2157 O O . ILE A 1 282 ? 10.289 -25.25 -6.574 1 96.5 282 ILE A O 1
ATOM 2161 N N . LEU A 1 283 ? 11.734 -25.406 -8.312 1 96.94 283 LEU A N 1
ATOM 2162 C CA . LEU A 1 283 ? 11.875 -26.844 -8.164 1 96.94 283 LEU A CA 1
ATOM 2163 C C . LEU A 1 283 ? 13.344 -27.234 -8.078 1 96.94 283 LEU A C 1
ATOM 2165 O O . LEU A 1 283 ? 14.188 -26.688 -8.781 1 96.94 283 LEU A O 1
ATOM 2169 N N . LEU A 1 284 ? 13.609 -28.141 -7.227 1 95.75 284 LEU A N 1
ATOM 2170 C CA . LEU A 1 284 ? 14.906 -28.797 -7.113 1 95.75 284 LEU A CA 1
ATOM 2171 C C . LEU A 1 284 ? 14.773 -30.297 -7.383 1 95.75 284 LEU A C 1
ATOM 2173 O O . LEU A 1 284 ? 14.023 -31 -6.684 1 95.75 284 LEU A O 1
ATOM 2177 N N . ASN A 1 285 ? 15.461 -30.797 -8.445 1 96.12 285 ASN A N 1
ATOM 2178 C CA . ASN A 1 285 ? 15.43 -32.219 -8.789 1 96.12 285 ASN A CA 1
ATOM 2179 C C . ASN A 1 285 ? 16.203 -33.062 -7.773 1 96.12 285 ASN A C 1
ATOM 2181 O O . ASN A 1 285 ? 17.391 -32.781 -7.523 1 96.12 285 ASN A O 1
ATOM 2185 N N . THR A 1 286 ? 15.539 -34.031 -7.207 1 95.5 286 THR A N 1
ATOM 2186 C CA . THR A 1 286 ? 16.172 -34.844 -6.18 1 95.5 286 THR A CA 1
ATOM 2187 C C . THR A 1 286 ? 16.469 -36.25 -6.703 1 95.5 286 THR A C 1
ATOM 2189 O O . THR A 1 286 ? 16.734 -37.156 -5.922 1 95.5 286 THR A O 1
ATOM 2192 N N . GLY A 1 287 ? 16.344 -36.406 -7.973 1 95.12 287 GLY A N 1
ATOM 2193 C CA . GLY A 1 287 ? 16.609 -37.688 -8.578 1 95.12 287 GLY A CA 1
ATOM 2194 C C . GLY A 1 287 ? 15.57 -38.75 -8.258 1 95.12 287 GLY A C 1
ATOM 2195 O O . GLY A 1 287 ? 14.367 -38.469 -8.367 1 95.12 287 GLY A O 1
ATOM 2196 N N . GLU A 1 288 ? 15.977 -39.938 -7.957 1 95.75 288 GLU A N 1
ATOM 2197 C CA . GLU A 1 288 ? 15.055 -41.031 -7.75 1 95.75 288 GLU A CA 1
ATOM 2198 C C . GLU A 1 288 ? 14.656 -41.156 -6.281 1 95.75 288 GLU A C 1
ATOM 2200 O O . GLU A 1 288 ? 13.961 -42.125 -5.898 1 95.75 288 GLU A O 1
ATOM 2205 N N . GLU A 1 289 ? 14.984 -40.156 -5.516 1 93.19 289 GLU A N 1
ATOM 2206 C CA . GLU A 1 289 ? 14.695 -40.188 -4.086 1 93.19 289 GLU A CA 1
ATOM 2207 C C . GLU A 1 289 ? 13.617 -39.188 -3.721 1 93.19 289 GLU A C 1
ATOM 2209 O O . GLU A 1 289 ? 13.672 -38.031 -4.141 1 93.19 289 GLU A O 1
ATOM 2214 N N . ILE A 1 290 ? 12.672 -39.656 -2.91 1 95 290 ILE A N 1
ATOM 2215 C CA . ILE A 1 290 ? 11.672 -38.75 -2.352 1 95 290 ILE A CA 1
ATOM 2216 C C . ILE A 1 290 ? 12.219 -38.094 -1.083 1 95 290 ILE A C 1
ATOM 2218 O O . ILE A 1 290 ? 12.531 -38.781 -0.108 1 95 290 ILE A O 1
ATOM 2222 N N . ILE A 1 291 ? 12.414 -36.844 -1.096 1 93.62 291 ILE A N 1
ATOM 2223 C CA . ILE A 1 291 ? 12.844 -36.094 0.085 1 93.62 291 ILE A CA 1
ATOM 2224 C C . ILE A 1 291 ? 11.633 -35.438 0.737 1 93.62 291 ILE A C 1
ATOM 2226 O O . ILE A 1 291 ? 10.914 -34.656 0.092 1 93.62 291 ILE A O 1
ATOM 2230 N N . GLN A 1 292 ? 11.422 -35.781 1.972 1 92.25 292 GLN A N 1
ATOM 2231 C CA . GLN A 1 292 ? 10.344 -35.156 2.721 1 92.25 292 GLN A CA 1
ATOM 2232 C C . GLN A 1 292 ? 10.789 -33.812 3.285 1 92.25 292 GLN A C 1
ATOM 2234 O O . GLN A 1 292 ? 11.758 -33.719 4.039 1 92.25 292 GLN A O 1
ATOM 2239 N N . SER A 1 293 ? 10.086 -32.844 2.955 1 92.62 293 SER A N 1
ATOM 2240 C CA . SER A 1 293 ? 10.453 -31.516 3.418 1 92.62 293 SER A CA 1
ATOM 2241 C C . SER A 1 293 ? 10.078 -31.312 4.883 1 92.62 293 SER A C 1
ATOM 2243 O O . SER A 1 293 ? 9.023 -31.766 5.328 1 92.62 293 SER A O 1
ATOM 2245 N N . THR A 1 294 ? 10.898 -30.562 5.605 1 91.62 294 THR A N 1
ATOM 2246 C CA . THR A 1 294 ? 10.625 -30.125 6.969 1 91.62 294 THR A CA 1
ATOM 2247 C C . THR A 1 294 ? 10.656 -28.594 7.07 1 91.62 294 THR A C 1
ATOM 2249 O O . THR A 1 294 ? 10.531 -28.047 8.164 1 91.62 294 THR A O 1
ATOM 2252 N N . HIS A 1 295 ? 10.766 -27.969 5.969 1 93.44 295 HIS A N 1
ATOM 2253 C CA . HIS A 1 295 ? 10.906 -26.516 5.977 1 93.44 295 HIS A CA 1
ATOM 2254 C C . HIS A 1 295 ? 9.875 -25.859 5.066 1 93.44 295 HIS A C 1
ATOM 2256 O O . HIS A 1 295 ? 10.172 -24.859 4.41 1 93.44 295 HIS A O 1
ATOM 2262 N N . GLY A 1 296 ? 8.766 -26.5 4.879 1 92.94 296 GLY A N 1
ATOM 2263 C CA . GLY A 1 296 ? 7.621 -25.859 4.25 1 92.94 296 GLY A CA 1
ATOM 2264 C C . GLY A 1 296 ? 7.582 -26.047 2.744 1 92.94 296 GLY A C 1
ATOM 2265 O O . GLY A 1 296 ? 6.879 -25.328 2.039 1 92.94 296 GLY A O 1
ATOM 2266 N N . LEU A 1 297 ? 8.328 -27 2.213 1 95.81 297 LEU A N 1
ATOM 2267 C CA . LEU A 1 297 ? 8.297 -27.297 0.785 1 95.81 297 LEU A CA 1
ATOM 2268 C C . LEU A 1 297 ? 7.395 -28.484 0.493 1 95.81 297 LEU A C 1
ATOM 2270 O O . LEU A 1 297 ? 6.898 -29.141 1.417 1 95.81 297 LEU A O 1
ATOM 2274 N N . LEU A 1 298 ? 7.16 -28.688 -0.748 1 96.44 298 LEU A N 1
ATOM 2275 C CA . LEU A 1 298 ? 6.406 -29.844 -1.221 1 96.44 298 LEU A CA 1
ATOM 2276 C C . LEU A 1 298 ? 7.344 -30.922 -1.752 1 96.44 298 LEU A C 1
ATOM 2278 O O . LEU A 1 298 ? 8.352 -30.609 -2.396 1 96.44 298 LEU A O 1
ATOM 2282 N N . SER A 1 299 ? 7.008 -32.125 -1.381 1 96.19 299 SER A N 1
ATOM 2283 C CA . SER A 1 299 ? 7.602 -33.25 -2.098 1 96.19 299 SER A CA 1
ATOM 2284 C C . SER A 1 299 ? 6.742 -33.656 -3.289 1 96.19 299 SER A C 1
ATOM 2286 O O . SER A 1 299 ? 5.535 -33.875 -3.146 1 96.19 299 SER A O 1
ATOM 2288 N N . THR A 1 300 ? 7.379 -33.656 -4.418 1 96.25 300 THR A N 1
ATOM 2289 C CA . THR A 1 300 ? 6.625 -33.969 -5.629 1 96.25 300 THR A CA 1
ATOM 2290 C C . THR A 1 300 ? 7.461 -34.812 -6.582 1 96.25 300 THR A C 1
ATOM 2292 O O . THR A 1 300 ? 8.562 -35.25 -6.234 1 96.25 300 THR A O 1
ATOM 2295 N N . MET A 1 301 ? 6.883 -35.25 -7.609 1 96.25 301 MET A N 1
ATOM 2296 C CA . MET A 1 301 ? 7.668 -35.875 -8.656 1 96.25 301 MET A CA 1
ATOM 2297 C C . MET A 1 301 ? 8.203 -34.844 -9.648 1 96.25 301 MET A C 1
ATOM 2299 O O . MET A 1 301 ? 7.672 -33.75 -9.75 1 96.25 301 MET A O 1
ATOM 2303 N N . ALA A 1 302 ? 9.289 -35.125 -10.305 1 96.31 302 ALA A N 1
ATOM 2304 C CA . ALA A 1 302 ? 9.844 -34.281 -11.359 1 96.31 302 ALA A CA 1
ATOM 2305 C C . ALA A 1 302 ? 9.32 -34.719 -12.727 1 96.31 302 ALA A C 1
ATOM 2307 O O . ALA A 1 302 ? 8.641 -33.938 -13.406 1 96.31 302 ALA A O 1
ATOM 2308 N N . PHE A 1 303 ? 9.594 -35.938 -13.094 1 98 303 PHE A N 1
ATOM 2309 C CA . PHE A 1 303 ? 9.078 -36.5 -14.336 1 98 303 PHE A CA 1
ATOM 2310 C C . PHE A 1 303 ? 9.305 -38 -14.375 1 98 303 PHE A C 1
ATOM 2312 O O . PHE A 1 303 ? 10.164 -38.531 -13.664 1 98 303 PHE A O 1
ATOM 2319 N N . LYS A 1 304 ? 8.453 -38.688 -15.008 1 98.31 304 LYS A N 1
ATOM 2320 C CA . LYS A 1 304 ? 8.555 -40.062 -15.422 1 98.31 304 LYS A CA 1
ATOM 2321 C C . LYS A 1 304 ? 8.398 -40.188 -16.938 1 98.31 304 LYS A C 1
ATOM 2323 O O . LYS A 1 304 ? 7.281 -40.25 -17.453 1 98.31 304 LYS A O 1
ATOM 2328 N N . LEU A 1 305 ? 9.578 -40.406 -17.672 1 98 305 LEU A N 1
ATOM 2329 C CA . LEU A 1 305 ? 9.641 -40.281 -19.125 1 98 305 LEU A CA 1
ATOM 2330 C C . LEU A 1 305 ? 9.336 -41.594 -19.797 1 98 305 LEU A C 1
ATOM 2332 O O . LEU A 1 305 ? 10.109 -42.062 -20.656 1 98 305 LEU A O 1
ATOM 2336 N N . GLY A 1 306 ? 8.219 -42.188 -19.547 1 97.81 306 GLY A N 1
ATOM 2337 C CA . GLY A 1 306 ? 7.73 -43.438 -20.078 1 97.81 306 GLY A CA 1
ATOM 2338 C C . GLY A 1 306 ? 7.203 -44.375 -19 1 97.81 306 GLY A C 1
ATOM 2339 O O . GLY A 1 306 ? 7.547 -44.25 -17.828 1 97.81 306 GLY A O 1
ATOM 2340 N N . PRO A 1 307 ? 6.379 -45.312 -19.375 1 96.5 307 PRO A N 1
ATOM 2341 C CA . PRO A 1 307 ? 5.754 -46.188 -18.391 1 96.5 307 PRO A CA 1
ATOM 2342 C C . PRO A 1 307 ? 6.773 -47 -17.609 1 96.5 307 PRO A C 1
ATOM 2344 O O . PRO A 1 307 ? 6.539 -47.344 -16.453 1 96.5 307 PRO A O 1
ATOM 2347 N N . LYS A 1 308 ? 7.922 -47.25 -18.219 1 95.81 308 LYS A N 1
ATOM 2348 C CA . LYS A 1 308 ? 8.914 -48.094 -17.562 1 95.81 308 LYS A CA 1
ATOM 2349 C C . LYS A 1 308 ? 10.125 -47.281 -17.109 1 95.81 308 LYS A C 1
ATOM 2351 O O . LYS A 1 308 ? 11.07 -47.844 -16.547 1 95.81 308 LYS A O 1
ATOM 2356 N N . ALA A 1 309 ? 10.086 -46.062 -17.422 1 96.12 309 ALA A N 1
ATOM 2357 C CA . ALA A 1 309 ? 11.211 -45.188 -17.047 1 96.12 309 ALA A CA 1
ATOM 2358 C C . ALA A 1 309 ? 11.266 -45 -15.547 1 96.12 309 ALA A C 1
ATOM 2360 O O . ALA A 1 309 ? 10.266 -45.156 -14.844 1 96.12 309 ALA A O 1
ATOM 2361 N N . SER A 1 310 ? 12.438 -44.719 -15.062 1 95.69 310 SER A N 1
ATOM 2362 C CA . SER A 1 310 ? 12.578 -44.344 -13.656 1 95.69 310 SER A CA 1
ATOM 2363 C C . SER A 1 310 ? 11.875 -43.031 -13.344 1 95.69 310 SER A C 1
ATOM 2365 O O . SER A 1 310 ? 11.812 -42.156 -14.188 1 95.69 310 SER A O 1
ATOM 2367 N N . THR A 1 311 ? 11.367 -43 -12.148 1 97.25 311 THR A N 1
ATOM 2368 C CA . THR A 1 311 ? 10.703 -41.781 -11.703 1 97.25 311 THR A CA 1
ATOM 2369 C C . THR A 1 311 ? 11.695 -40.844 -11.039 1 97.25 311 THR A C 1
ATOM 2371 O O . THR A 1 311 ? 12.492 -41.25 -10.188 1 97.25 311 THR A O 1
ATOM 2374 N N . ASN A 1 312 ? 11.695 -39.625 -11.453 1 97.38 312 ASN A N 1
ATOM 2375 C CA . ASN A 1 312 ? 12.445 -38.562 -10.773 1 97.38 312 ASN A CA 1
ATOM 2376 C C . ASN A 1 312 ? 11.539 -37.719 -9.883 1 97.38 312 ASN A C 1
ATOM 2378 O O . ASN A 1 312 ? 10.375 -37.5 -10.203 1 97.38 312 ASN A O 1
ATOM 2382 N N . TYR A 1 313 ? 12.102 -37.312 -8.773 1 97.56 313 TYR A N 1
ATOM 2383 C CA . TYR A 1 313 ? 11.352 -36.531 -7.805 1 97.56 313 TYR A CA 1
ATOM 2384 C C . TYR A 1 313 ? 11.953 -35.156 -7.648 1 97.56 313 TYR A C 1
ATOM 2386 O O . TYR A 1 313 ? 12.984 -34.844 -8.242 1 97.56 313 TYR A O 1
ATOM 2394 N N . ALA A 1 314 ? 11.211 -34.281 -6.875 1 97.31 314 ALA A N 1
ATOM 2395 C CA . ALA A 1 314 ? 11.656 -32.906 -6.691 1 97.31 314 ALA A CA 1
ATOM 2396 C C . ALA A 1 314 ? 11.102 -32.312 -5.398 1 97.31 314 ALA A C 1
ATOM 2398 O O . ALA A 1 314 ? 10.102 -32.812 -4.863 1 97.31 314 ALA A O 1
ATOM 2399 N N . LEU A 1 315 ? 11.781 -31.312 -4.844 1 96.62 315 LEU A N 1
ATOM 2400 C CA . LEU A 1 315 ? 11.242 -30.375 -3.881 1 96.62 315 LEU A CA 1
ATOM 2401 C C . LEU A 1 315 ? 10.695 -29.125 -4.586 1 96.62 315 LEU A C 1
ATOM 2403 O O . LEU A 1 315 ? 11.305 -28.641 -5.543 1 96.62 315 LEU A O 1
ATOM 2407 N N . GLU A 1 316 ? 9.562 -28.75 -4.137 1 97.12 316 GLU A N 1
ATOM 2408 C CA . GLU A 1 316 ? 8.969 -27.594 -4.801 1 97.12 316 GLU A CA 1
ATOM 2409 C C . GLU A 1 316 ? 8.523 -26.547 -3.785 1 97.12 316 GLU A C 1
ATOM 2411 O O . GLU A 1 316 ? 8.023 -26.891 -2.711 1 97.12 316 GLU A O 1
ATOM 2416 N N . GLY A 1 317 ? 8.82 -25.312 -4.043 1 96.44 317 GLY A N 1
ATOM 2417 C CA . GLY A 1 317 ? 8.227 -24.141 -3.412 1 96.44 317 GLY A CA 1
ATOM 2418 C C . GLY A 1 317 ? 7.508 -23.234 -4.391 1 96.44 317 GLY A C 1
ATOM 2419 O O . GLY A 1 317 ? 8.055 -22.891 -5.441 1 96.44 317 GLY A O 1
ATOM 2420 N N . SER A 1 318 ? 6.273 -22.906 -4.023 1 94.88 318 SER A N 1
ATOM 2421 C CA . SER A 1 318 ? 5.453 -22.094 -4.914 1 94.88 318 SER A CA 1
ATOM 2422 C C . SER A 1 318 ? 5.152 -20.734 -4.293 1 94.88 318 SER A C 1
ATOM 2424 O O . SER A 1 318 ? 4.926 -20.625 -3.086 1 94.88 318 SER A O 1
ATOM 2426 N N . ILE A 1 319 ? 5.227 -19.781 -5.105 1 93.69 319 ILE A N 1
ATOM 2427 C CA . ILE A 1 319 ? 4.836 -18.406 -4.781 1 93.69 319 ILE A CA 1
ATOM 2428 C C . ILE A 1 319 ? 3.59 -18.031 -5.578 1 93.69 319 ILE A C 1
ATOM 2430 O O . ILE A 1 319 ? 3.594 -18.078 -6.809 1 93.69 319 ILE A O 1
ATOM 2434 N N . ALA A 1 320 ? 2.574 -17.656 -4.91 1 89.19 320 ALA A N 1
ATOM 2435 C CA . ALA A 1 320 ? 1.268 -17.469 -5.535 1 89.19 320 ALA A CA 1
ATOM 2436 C C . ALA A 1 320 ? 1.273 -16.266 -6.469 1 89.19 320 ALA A C 1
ATOM 2438 O O . ALA A 1 320 ? 0.638 -16.281 -7.523 1 89.19 320 ALA A O 1
ATOM 2439 N N . ILE A 1 321 ? 1.924 -15.211 -5.996 1 91.12 321 ILE A N 1
ATOM 2440 C CA . ILE A 1 321 ? 1.84 -13.961 -6.738 1 91.12 321 ILE A CA 1
ATOM 2441 C C . ILE A 1 321 ? 3.24 -13.508 -7.148 1 91.12 321 ILE A C 1
ATOM 2443 O O . ILE A 1 321 ? 4.074 -13.203 -6.293 1 91.12 321 ILE A O 1
ATOM 2447 N N . ALA A 1 322 ? 3.498 -13.531 -8.414 1 92.19 322 ALA A N 1
ATOM 2448 C CA . ALA A 1 322 ? 4.719 -12.984 -9 1 92.19 322 ALA A CA 1
ATOM 2449 C C . ALA A 1 322 ? 4.398 -12.023 -10.141 1 92.19 322 ALA A C 1
ATOM 2451 O O . ALA A 1 322 ? 4.164 -10.828 -9.906 1 92.19 322 ALA A O 1
ATOM 2452 N N . GLY A 1 323 ? 4.238 -12.594 -11.352 1 88.94 323 GLY A N 1
ATOM 2453 C CA . GLY A 1 323 ? 3.816 -11.75 -12.461 1 88.94 323 GLY A CA 1
ATOM 2454 C C . GLY A 1 323 ? 2.463 -11.109 -12.242 1 88.94 323 GLY A C 1
ATOM 2455 O O . GLY A 1 323 ? 2.193 -10.023 -12.758 1 88.94 323 GLY A O 1
ATOM 2456 N N . ALA A 1 324 ? 1.694 -11.734 -11.484 1 90.12 324 ALA A N 1
ATOM 2457 C CA . ALA A 1 324 ? 0.365 -11.219 -11.172 1 90.12 324 ALA A CA 1
ATOM 2458 C C . ALA A 1 324 ? 0.456 -9.875 -10.445 1 90.12 324 ALA A C 1
ATOM 2460 O O . ALA A 1 324 ? -0.432 -9.031 -10.578 1 90.12 324 ALA A O 1
ATOM 2461 N N . ALA A 1 325 ? 1.497 -9.648 -9.711 1 94.44 325 ALA A N 1
ATOM 2462 C CA . ALA A 1 325 ? 1.682 -8.367 -9.023 1 94.44 325 ALA A CA 1
ATOM 2463 C C . ALA A 1 325 ? 1.919 -7.242 -10.023 1 94.44 325 ALA A C 1
ATOM 2465 O O . ALA A 1 325 ? 1.445 -6.117 -9.828 1 94.44 325 ALA A O 1
ATOM 2466 N N . VAL A 1 326 ? 2.641 -7.566 -11.078 1 94.25 326 VAL A N 1
ATOM 2467 C CA . VAL A 1 326 ? 2.896 -6.59 -12.133 1 94.25 326 VAL A CA 1
ATOM 2468 C C . VAL A 1 326 ? 1.6 -6.277 -12.875 1 94.25 326 VAL A C 1
ATOM 2470 O O . VAL A 1 326 ? 1.314 -5.117 -13.18 1 94.25 326 VAL A O 1
ATOM 2473 N N . GLN A 1 327 ? 0.881 -7.332 -13.109 1 91.12 327 GLN A N 1
ATOM 2474 C CA . GLN A 1 327 ? -0.415 -7.145 -13.75 1 91.12 327 GLN A CA 1
ATOM 2475 C C . GLN A 1 327 ? -1.342 -6.293 -12.891 1 91.12 327 GLN A C 1
ATOM 2477 O O . GLN A 1 327 ? -2.121 -5.492 -13.406 1 91.12 327 GLN A O 1
ATOM 2482 N N . TRP A 1 328 ? -1.292 -6.457 -11.641 1 93.88 328 TRP A N 1
ATOM 2483 C CA . TRP A 1 328 ? -2.111 -5.688 -10.711 1 93.88 328 TRP A CA 1
ATOM 2484 C C . TRP A 1 328 ? -1.764 -4.203 -10.781 1 93.88 328 TRP A C 1
ATOM 2486 O O . TRP A 1 328 ? -2.654 -3.352 -10.805 1 93.88 328 TRP A O 1
ATOM 2496 N N . LEU A 1 329 ? -0.474 -3.848 -10.852 1 96.5 329 LEU A N 1
ATOM 2497 C CA . LEU A 1 329 ? -0.038 -2.463 -11 1 96.5 329 LEU A CA 1
ATOM 2498 C C . LEU A 1 329 ? -0.592 -1.847 -12.281 1 96.5 329 LEU A C 1
ATOM 2500 O O . LEU A 1 329 ? -0.912 -0.656 -12.312 1 96.5 329 LEU A O 1
ATOM 2504 N N . ARG A 1 330 ? -0.675 -2.695 -13.289 1 94.56 330 ARG A N 1
ATOM 2505 C CA . ARG A 1 330 ? -1.108 -2.244 -14.609 1 94.56 330 ARG A CA 1
ATOM 2506 C C . ARG A 1 330 ? -2.627 -2.129 -14.672 1 94.56 330 ARG A C 1
ATOM 2508 O O . ARG A 1 330 ? -3.16 -1.06 -14.977 1 94.56 330 ARG A O 1
ATOM 2515 N N . ASP A 1 331 ? -3.303 -3.223 -14.297 1 92.19 331 ASP A N 1
ATOM 2516 C CA . ASP A 1 331 ? -4.73 -3.357 -14.57 1 92.19 331 ASP A CA 1
ATOM 2517 C C . ASP A 1 331 ? -5.566 -2.764 -13.438 1 92.19 331 ASP A C 1
ATOM 2519 O O . ASP A 1 331 ? -6.645 -2.217 -13.672 1 92.19 331 ASP A O 1
ATOM 2523 N N . SER A 1 332 ? -5.133 -2.879 -12.219 1 93.44 332 SER A N 1
ATOM 2524 C CA . SER A 1 332 ? -5.945 -2.498 -11.07 1 93.44 332 SER A CA 1
ATOM 2525 C C . SER A 1 332 ? -5.562 -1.111 -10.555 1 93.44 332 SER A C 1
ATOM 2527 O O . SER A 1 332 ? -6.434 -0.272 -10.32 1 93.44 332 SER A O 1
ATOM 2529 N N . LEU A 1 333 ? -4.258 -0.793 -10.391 1 94.94 333 LEU A N 1
ATOM 2530 C CA . LEU A 1 333 ? -3.818 0.494 -9.867 1 94.94 333 LEU A CA 1
ATOM 2531 C C . LEU A 1 333 ? -3.643 1.51 -10.992 1 94.94 333 LEU A C 1
ATOM 2533 O O . LEU A 1 333 ? -3.791 2.715 -10.773 1 94.94 333 LEU A O 1
ATOM 2537 N N . GLY A 1 334 ? -3.199 1.02 -12.172 1 94.81 334 GLY A N 1
ATOM 2538 C CA . GLY A 1 334 ? -3.045 1.872 -13.344 1 94.81 334 GLY A CA 1
ATOM 2539 C C . GLY A 1 334 ? -1.812 2.754 -13.273 1 94.81 334 GLY A C 1
ATOM 2540 O O . GLY A 1 334 ? -1.784 3.834 -13.867 1 94.81 334 GLY A O 1
ATOM 2541 N N . ILE A 1 335 ? -0.778 2.357 -12.531 1 94.75 335 ILE A N 1
ATOM 2542 C CA . ILE A 1 335 ? 0.389 3.225 -12.422 1 94.75 335 ILE A CA 1
ATOM 2543 C C . ILE A 1 335 ? 1.379 2.902 -13.539 1 94.75 335 ILE A C 1
ATOM 2545 O O . ILE A 1 335 ? 2.318 3.662 -13.781 1 94.75 335 ILE A O 1
ATOM 2549 N N . ILE A 1 336 ? 1.188 1.728 -14.203 1 95.56 336 ILE A N 1
ATOM 2550 C CA . ILE A 1 336 ? 1.898 1.408 -15.438 1 95.56 336 ILE A CA 1
ATOM 2551 C C . ILE A 1 336 ? 0.896 1.04 -16.531 1 95.56 336 ILE A C 1
ATOM 2553 O O . ILE A 1 336 ? -0.212 0.585 -16.234 1 95.56 336 I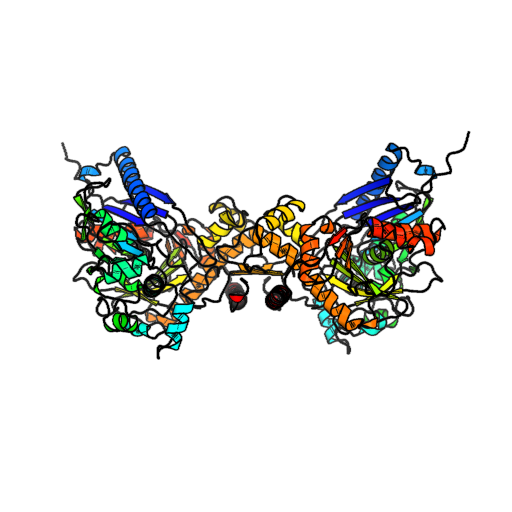LE A O 1
ATOM 2557 N N . LYS A 1 337 ? 1.301 1.189 -17.766 1 94.44 337 LYS A N 1
ATOM 2558 C CA . LYS A 1 337 ? 0.418 0.912 -18.891 1 94.44 337 LYS A CA 1
ATOM 2559 C C . LYS A 1 337 ? 0.713 -0.458 -19.5 1 94.44 337 LYS A C 1
ATOM 2561 O O . LYS A 1 337 ? -0.174 -1.093 -20.078 1 94.44 337 LYS A O 1
ATOM 2566 N N . SER A 1 338 ? 1.92 -0.864 -19.375 1 93.5 338 SER A N 1
ATOM 2567 C CA . SER A 1 338 ? 2.365 -2.172 -19.844 1 93.5 338 SER A CA 1
ATOM 2568 C C . SER A 1 338 ? 3.316 -2.822 -18.844 1 93.5 338 SER A C 1
ATOM 2570 O O . SER A 1 338 ? 3.93 -2.133 -18.031 1 93.5 338 SER A O 1
ATOM 2572 N N . ALA A 1 339 ? 3.445 -4.074 -18.875 1 89.44 339 ALA A N 1
ATOM 2573 C CA . ALA A 1 339 ? 4.297 -4.805 -17.953 1 89.44 339 ALA A CA 1
ATOM 2574 C C . ALA A 1 339 ? 5.754 -4.371 -18.078 1 89.44 339 ALA A C 1
ATOM 2576 O O . ALA A 1 339 ? 6.477 -4.297 -17.078 1 89.44 339 ALA A O 1
ATOM 2577 N N . SER A 1 340 ? 6.184 -4.027 -19.281 1 92.69 340 SER A N 1
ATOM 2578 C CA . SER A 1 340 ? 7.578 -3.688 -19.531 1 92.69 340 SER A CA 1
ATOM 2579 C C . SER A 1 340 ? 7.949 -2.354 -18.891 1 92.69 340 SER A C 1
ATOM 2581 O O . SER A 1 340 ? 9.125 -2.094 -18.609 1 92.69 340 SER A O 1
ATOM 2583 N N . GLU A 1 341 ? 6.973 -1.538 -18.609 1 96.38 341 GLU A N 1
ATOM 2584 C CA . GLU A 1 341 ? 7.203 -0.217 -18.031 1 96.38 341 GLU A CA 1
ATOM 2585 C C . GLU A 1 341 ? 7.742 -0.325 -16.609 1 96.38 341 GLU A C 1
ATOM 2587 O O . GLU A 1 341 ? 8.359 0.613 -16.094 1 96.38 341 GLU A O 1
ATOM 2592 N N . ILE A 1 342 ? 7.508 -1.438 -16 1 97.06 342 ILE A N 1
ATOM 2593 C CA . ILE A 1 342 ? 7.91 -1.584 -14.609 1 97.06 342 ILE A CA 1
ATOM 2594 C C . ILE A 1 342 ? 9.43 -1.512 -14.5 1 97.06 342 ILE A C 1
ATOM 2596 O O . ILE A 1 342 ? 9.961 -0.978 -13.523 1 97.06 342 ILE A O 1
ATOM 2600 N N . GLU A 1 343 ? 10.156 -2.076 -15.461 1 97.38 343 GLU A N 1
ATOM 2601 C CA . GLU A 1 343 ? 11.617 -2.047 -15.445 1 97.38 343 GLU A CA 1
ATOM 2602 C C . GLU A 1 343 ? 12.141 -0.62 -15.57 1 97.38 343 GLU A C 1
ATOM 2604 O O . GLU A 1 343 ? 13.031 -0.21 -14.82 1 97.38 343 GLU A O 1
ATOM 2609 N N . ASP A 1 344 ? 11.547 0.112 -16.5 1 97.44 344 ASP A N 1
ATOM 2610 C CA . ASP A 1 344 ? 11.961 1.493 -16.719 1 97.44 344 ASP A CA 1
ATOM 2611 C C . ASP A 1 344 ? 11.75 2.342 -15.477 1 97.44 344 ASP A C 1
ATOM 2613 O O . ASP A 1 344 ? 12.617 3.129 -15.102 1 97.44 344 ASP A O 1
ATOM 2617 N N . LEU A 1 345 ? 10.648 2.256 -14.867 1 97.38 345 LEU A N 1
ATOM 2618 C CA . LEU A 1 345 ? 10.336 3.027 -13.672 1 97.38 345 LEU A CA 1
ATOM 2619 C C . LEU A 1 345 ? 11.242 2.629 -12.516 1 97.38 345 LEU A C 1
ATOM 2621 O O . LEU A 1 345 ? 11.789 3.494 -11.82 1 97.38 345 LEU A O 1
ATOM 2625 N N . ALA A 1 346 ? 11.398 1.313 -12.32 1 97.75 346 ALA A N 1
ATOM 2626 C CA . ALA A 1 346 ? 12.227 0.822 -11.219 1 97.75 346 ALA A CA 1
ATOM 2627 C C . ALA A 1 346 ? 13.664 1.308 -11.359 1 97.75 346 ALA A C 1
ATOM 2629 O O . ALA A 1 346 ? 14.352 1.517 -10.352 1 97.75 346 ALA A O 1
ATOM 2630 N N . LEU A 1 347 ? 14.102 1.502 -12.586 1 97.62 347 LEU A N 1
ATOM 2631 C CA . LEU A 1 347 ? 15.477 1.927 -12.859 1 97.62 347 LEU A CA 1
ATOM 2632 C C . LEU A 1 347 ? 15.664 3.402 -12.516 1 97.62 347 LEU A C 1
ATOM 2634 O O . LEU A 1 347 ? 16.797 3.881 -12.414 1 97.62 347 LEU A O 1
ATOM 2638 N N . GLN A 1 348 ? 14.57 4.141 -12.336 1 96.62 348 GLN A N 1
ATOM 2639 C CA . GLN A 1 348 ? 14.641 5.57 -12.055 1 96.62 348 GLN A CA 1
ATOM 2640 C C . GLN A 1 348 ? 15.062 5.828 -10.609 1 96.62 348 GLN A C 1
ATOM 2642 O O . GLN A 1 348 ? 15.422 6.949 -10.258 1 96.62 348 GLN A O 1
ATOM 2647 N N . VAL A 1 349 ? 14.984 4.816 -9.781 1 94.56 349 VAL A N 1
ATOM 2648 C CA . VAL A 1 349 ? 15.359 4.984 -8.383 1 94.56 349 VAL A CA 1
ATOM 2649 C C . VAL A 1 349 ? 16.453 3.99 -8.016 1 94.56 349 VAL A C 1
ATOM 2651 O O . VAL A 1 349 ? 16.5 2.881 -8.555 1 94.56 349 VAL A O 1
ATOM 2654 N N . GLU A 1 350 ? 17.281 4.266 -7.059 1 91.5 350 GLU A N 1
ATOM 2655 C CA . GLU A 1 350 ? 18.406 3.42 -6.66 1 91.5 350 GLU A CA 1
ATOM 2656 C C . GLU A 1 350 ? 17.969 2.348 -5.668 1 91.5 350 GLU A C 1
ATOM 2658 O O . GLU A 1 350 ? 18.609 1.304 -5.547 1 91.5 350 GLU A O 1
ATOM 2663 N N . SER A 1 351 ? 16.953 2.658 -4.969 1 93.31 351 SER A N 1
ATOM 2664 C CA . SER A 1 351 ? 16.391 1.754 -3.967 1 93.31 351 SER A CA 1
ATOM 2665 C C . SER A 1 351 ? 14.883 1.953 -3.818 1 93.31 351 SER A C 1
ATOM 2667 O O . SER A 1 351 ? 14.297 2.789 -4.504 1 93.31 351 SER A O 1
ATOM 2669 N N . THR A 1 352 ? 14.297 1.2 -2.977 1 95.69 352 THR A N 1
ATOM 2670 C CA . THR A 1 352 ? 12.859 1.305 -2.77 1 95.69 352 THR A CA 1
ATOM 2671 C C . THR A 1 352 ? 12.531 2.438 -1.8 1 95.69 352 THR A C 1
ATOM 2673 O O . THR A 1 352 ? 11.367 2.709 -1.524 1 95.69 352 THR A O 1
ATOM 2676 N N . GLY A 1 353 ? 13.508 3.111 -1.197 1 91.38 353 GLY A N 1
ATOM 2677 C CA . GLY A 1 353 ? 13.289 4.172 -0.227 1 91.38 353 GLY A CA 1
ATOM 2678 C C . GLY A 1 353 ? 12.68 3.676 1.072 1 91.38 353 GLY A C 1
ATOM 2679 O O . GLY A 1 353 ? 12.062 4.449 1.81 1 91.38 353 GLY A O 1
ATOM 2680 N N . GLY A 1 354 ? 12.758 2.383 1.296 1 93.75 354 GLY A N 1
ATOM 2681 C CA . GLY A 1 354 ? 12.25 1.813 2.533 1 93.75 354 GLY A CA 1
ATOM 2682 C C . GLY A 1 354 ? 10.914 1.106 2.363 1 93.75 354 GLY A C 1
ATOM 2683 O O . GLY A 1 354 ? 10.414 0.481 3.301 1 93.75 354 GLY A O 1
ATOM 2684 N N . VAL A 1 355 ? 10.453 1.125 1.137 1 97.06 355 VAL A N 1
ATOM 2685 C CA . VAL A 1 355 ? 9.148 0.525 0.883 1 97.06 355 VAL A CA 1
ATOM 2686 C C . VAL A 1 355 ? 9.305 -0.973 0.635 1 97.06 355 VAL A C 1
ATOM 2688 O O . VAL A 1 355 ? 10.219 -1.397 -0.076 1 97.06 355 VAL A O 1
ATOM 2691 N N . TYR A 1 356 ? 8.539 -1.752 1.235 1 98.31 356 TYR A N 1
ATOM 2692 C CA . TYR A 1 356 ? 8.43 -3.186 0.994 1 98.31 356 TYR A CA 1
ATOM 2693 C C . TYR A 1 356 ? 6.996 -3.566 0.635 1 98.31 356 TYR A C 1
ATOM 2695 O O . TYR A 1 356 ? 6.043 -3.092 1.26 1 98.31 356 TYR A O 1
ATOM 2703 N N . PHE A 1 357 ? 6.891 -4.312 -0.401 1 98.31 357 PHE A N 1
ATOM 2704 C CA . PHE A 1 357 ? 5.605 -4.82 -0.872 1 98.31 357 PHE A CA 1
ATOM 2705 C C . PHE A 1 357 ? 5.543 -6.336 -0.74 1 98.31 357 PHE A C 1
ATOM 2707 O O . PHE A 1 357 ? 6.406 -7.047 -1.261 1 98.31 357 PHE A O 1
ATOM 2714 N N . VAL A 1 358 ? 4.59 -6.855 0.001 1 98.19 358 VAL A N 1
ATOM 2715 C CA . VAL A 1 358 ? 4.352 -8.289 0.101 1 98.19 358 VAL A CA 1
ATOM 2716 C C . VAL A 1 358 ? 3.027 -8.641 -0.572 1 98.19 358 VAL A C 1
ATOM 2718 O O . VAL A 1 358 ? 1.956 -8.414 -0.005 1 98.19 358 VAL A O 1
ATOM 2721 N N . PRO A 1 359 ? 3.086 -9.234 -1.742 1 96.69 359 PRO A N 1
ATOM 2722 C CA . PRO A 1 359 ? 1.865 -9.5 -2.51 1 96.69 359 PRO A CA 1
ATOM 2723 C C . PRO A 1 359 ? 1.138 -10.758 -2.045 1 96.69 359 PRO A C 1
ATOM 2725 O O . PRO A 1 359 ? 0.897 -11.672 -2.844 1 96.69 359 PRO A O 1
ATOM 2728 N N . ALA A 1 360 ? 0.709 -10.781 -0.821 1 95.44 360 ALA A N 1
ATOM 2729 C CA . ALA A 1 360 ? -0.066 -11.898 -0.277 1 95.44 360 ALA A CA 1
ATOM 2730 C C . ALA A 1 360 ? -1.545 -11.758 -0.627 1 95.44 360 ALA A C 1
ATOM 2732 O O . ALA A 1 360 ? -2.408 -11.844 0.249 1 95.44 360 ALA A O 1
ATOM 2733 N N . PHE A 1 361 ? -1.803 -11.547 -1.904 1 92 361 PHE A N 1
ATOM 2734 C CA . PHE A 1 361 ? -3.145 -11.258 -2.395 1 92 361 PHE A CA 1
ATOM 2735 C C . PHE A 1 361 ? -4.113 -12.367 -2.018 1 92 361 PHE A C 1
ATOM 2737 O O . PHE A 1 361 ? -5.305 -12.117 -1.821 1 92 361 PHE A O 1
ATOM 2744 N N . ASN A 1 362 ? -3.656 -13.617 -2.016 1 86.19 362 ASN A N 1
ATOM 2745 C CA . ASN A 1 362 ? -4.453 -14.797 -1.699 1 86.19 362 ASN A CA 1
ATOM 2746 C C . ASN A 1 362 ? -3.762 -15.672 -0.661 1 86.19 362 ASN A C 1
ATOM 2748 O O . ASN A 1 362 ? -3.805 -16.906 -0.753 1 86.19 362 ASN A O 1
ATOM 2752 N N . GLY A 1 363 ? -3.021 -14.977 0.19 1 89.62 363 GLY A N 1
ATOM 2753 C CA . GLY A 1 363 ? -2.25 -15.719 1.176 1 89.62 363 GLY A CA 1
ATOM 2754 C C . GLY A 1 363 ? -0.818 -15.977 0.745 1 89.62 363 GLY A C 1
ATOM 2755 O O . GLY A 1 363 ? -0.355 -15.414 -0.251 1 89.62 363 GLY A O 1
ATOM 2756 N N . LEU A 1 364 ? -0.141 -16.688 1.573 1 92.88 364 LEU A N 1
ATOM 2757 C CA . LEU A 1 364 ? 1.238 -17.078 1.301 1 92.88 364 LEU A CA 1
ATOM 2758 C C . LEU A 1 364 ? 1.38 -18.594 1.269 1 92.88 364 LEU A C 1
ATOM 2760 O O . LEU A 1 364 ? 0.794 -19.297 2.098 1 92.88 364 LEU A O 1
ATOM 2764 N N . PHE A 1 365 ? 2.062 -19.047 0.231 1 93.62 365 PHE A N 1
ATOM 2765 C CA . PHE A 1 365 ? 2.404 -20.469 0.16 1 93.62 365 PHE A CA 1
ATOM 2766 C C . PHE A 1 365 ? 3.752 -20.734 0.822 1 93.62 365 PHE A C 1
ATOM 2768 O O . PHE A 1 365 ? 3.973 -20.344 1.971 1 93.62 365 PHE A O 1
ATOM 2775 N N . ALA A 1 366 ? 4.613 -21.516 0.118 1 91.94 366 ALA A N 1
ATOM 2776 C CA . ALA A 1 366 ? 5.91 -21.875 0.694 1 91.94 366 ALA A CA 1
ATOM 2777 C C . ALA A 1 366 ? 6.762 -20.625 0.927 1 91.94 366 ALA A C 1
ATOM 2779 O O . ALA A 1 366 ? 6.785 -19.719 0.092 1 91.94 366 ALA A O 1
ATOM 2780 N N . PRO A 1 367 ? 7.383 -20.531 2.023 1 93.44 367 PRO A N 1
ATOM 2781 C CA . PRO A 1 367 ? 7.457 -21.531 3.09 1 93.44 367 PRO A CA 1
ATOM 2782 C C . PRO A 1 367 ? 6.5 -21.25 4.242 1 93.44 367 PRO A C 1
ATOM 2784 O O . PRO A 1 367 ? 6.539 -21.922 5.27 1 93.44 367 PRO A O 1
ATOM 2787 N N . TRP A 1 368 ? 5.609 -20.297 4.059 1 91.12 368 TRP A N 1
ATOM 2788 C CA . TRP A 1 368 ? 4.863 -19.719 5.176 1 91.12 368 TRP A CA 1
ATOM 2789 C C . TRP A 1 368 ? 3.535 -20.453 5.371 1 91.12 368 TRP A C 1
ATOM 2791 O O . TRP A 1 368 ? 3.131 -20.719 6.5 1 91.12 368 TRP A O 1
ATOM 2801 N N . TRP A 1 369 ? 2.918 -20.75 4.305 1 91.38 369 TRP A N 1
ATOM 2802 C CA . TRP A 1 369 ? 1.611 -21.406 4.277 1 91.38 369 TRP A CA 1
ATOM 2803 C C . TRP A 1 369 ? 0.622 -20.672 5.184 1 91.38 369 TRP A C 1
ATOM 2805 O O . TRP A 1 369 ? 0.053 -21.281 6.098 1 91.38 369 TRP A O 1
ATOM 2815 N N . ARG A 1 370 ? 0.374 -19.453 4.891 1 91.06 370 ARG A N 1
ATOM 2816 C CA . ARG A 1 370 ? -0.561 -18.609 5.621 1 91.06 370 ARG A CA 1
ATOM 2817 C C . ARG A 1 370 ? -1.711 -18.156 4.727 1 91.06 370 ARG A C 1
ATOM 2819 O O . ARG A 1 370 ? -1.589 -17.172 3.996 1 91.06 370 ARG A O 1
ATOM 2826 N N . ASP A 1 371 ? -2.828 -18.781 4.949 1 88.25 371 ASP A N 1
ATOM 2827 C CA . ASP A 1 371 ? -3.982 -18.438 4.125 1 88.25 371 ASP A CA 1
ATOM 2828 C C . ASP A 1 371 ? -4.672 -17.172 4.641 1 88.25 371 ASP A C 1
ATOM 2830 O O . ASP A 1 371 ? -5.512 -16.594 3.953 1 88.25 371 ASP A O 1
ATOM 2834 N N . ASP A 1 372 ? -4.332 -16.734 5.871 1 89.62 372 ASP A N 1
ATOM 2835 C CA . ASP A 1 372 ? -4.938 -15.547 6.477 1 89.62 372 ASP A CA 1
ATOM 2836 C C . ASP A 1 372 ? -4.133 -14.289 6.148 1 89.62 372 ASP A C 1
ATOM 2838 O O . ASP A 1 372 ? -4.477 -13.195 6.594 1 89.62 372 ASP A O 1
ATOM 2842 N N . ALA A 1 373 ? -3.066 -14.484 5.41 1 93.69 373 ALA A N 1
ATOM 2843 C CA . ALA A 1 373 ? -2.244 -13.344 5.02 1 93.69 373 ALA A CA 1
ATOM 2844 C C . ALA A 1 373 ? -2.902 -12.555 3.896 1 93.69 373 ALA A C 1
ATOM 2846 O O . ALA A 1 373 ? -3.625 -13.117 3.07 1 93.69 373 ALA A O 1
ATOM 2847 N N . ARG A 1 374 ? -2.775 -11.258 3.912 1 95.12 374 ARG A N 1
ATOM 2848 C CA . ARG A 1 374 ? -3.188 -10.367 2.828 1 95.12 374 ARG A CA 1
ATOM 2849 C C . ARG A 1 374 ? -2.053 -9.438 2.424 1 95.12 374 ARG A C 1
ATOM 2851 O O . ARG A 1 374 ? -1.084 -9.266 3.17 1 95.12 374 ARG A O 1
ATOM 2858 N N . GLY A 1 375 ? -2.174 -8.875 1.234 1 96.88 375 GLY A N 1
ATOM 2859 C CA . GLY A 1 375 ? -1.134 -8.008 0.705 1 96.88 375 GLY A CA 1
ATOM 2860 C C . GLY A 1 375 ? -0.893 -6.773 1.559 1 96.88 375 GLY A C 1
ATOM 2861 O O . GLY A 1 375 ? -1.836 -6.195 2.104 1 96.88 375 GLY A O 1
ATOM 2862 N N . VAL A 1 376 ? 0.384 -6.332 1.639 1 98.06 376 VAL A N 1
ATOM 2863 C CA . VAL A 1 376 ? 0.727 -5.137 2.4 1 98.06 376 VAL A CA 1
ATOM 2864 C C . VAL A 1 376 ? 1.813 -4.352 1.668 1 98.06 376 VAL A C 1
ATOM 2866 O O . VAL A 1 376 ? 2.68 -4.938 1.016 1 98.06 376 VAL A O 1
ATOM 2869 N N . CYS A 1 377 ? 1.721 -3.113 1.65 1 98.19 377 CYS A N 1
ATOM 2870 C CA . CYS A 1 377 ? 2.758 -2.148 1.299 1 98.19 377 CYS A CA 1
ATOM 2871 C C . CYS A 1 377 ? 3.133 -1.289 2.498 1 98.19 377 CYS A C 1
ATOM 2873 O O . CYS A 1 377 ? 2.299 -0.552 3.025 1 98.19 377 CYS A O 1
ATOM 2875 N N . ILE A 1 378 ? 4.359 -1.356 3.018 1 97.75 378 ILE A N 1
ATOM 2876 C CA . ILE A 1 378 ? 4.734 -0.657 4.242 1 97.75 378 ILE A CA 1
ATOM 2877 C C . ILE A 1 378 ? 5.961 0.214 3.982 1 97.75 378 ILE A C 1
ATOM 2879 O O . ILE A 1 378 ? 6.664 0.028 2.986 1 97.75 378 ILE A O 1
ATOM 2883 N N . GLY A 1 379 ? 6.148 1.14 4.867 1 96.31 379 GLY A N 1
ATOM 2884 C CA . GLY A 1 379 ? 7.316 2.002 4.777 1 96.31 379 GLY A CA 1
ATOM 2885 C C . GLY A 1 379 ? 7.098 3.217 3.896 1 96.31 379 GLY A C 1
ATOM 2886 O O . GLY A 1 379 ? 8.055 3.848 3.449 1 96.31 379 GLY A O 1
ATOM 2887 N N . ILE A 1 380 ? 5.852 3.545 3.613 1 95.75 380 ILE A N 1
ATOM 2888 C CA . ILE A 1 380 ? 5.508 4.637 2.709 1 95.75 380 ILE A CA 1
ATOM 2889 C C . ILE A 1 380 ? 5.797 5.977 3.383 1 95.75 380 ILE A C 1
ATOM 2891 O O . ILE A 1 380 ? 5.438 6.184 4.547 1 95.75 380 ILE A O 1
ATOM 2895 N N . THR A 1 381 ? 6.445 6.859 2.758 1 91.81 381 THR A N 1
ATOM 2896 C CA . THR A 1 381 ? 6.684 8.234 3.174 1 91.81 381 THR A CA 1
ATOM 2897 C C . THR A 1 381 ? 6.285 9.211 2.07 1 91.81 381 THR A C 1
ATOM 2899 O O . THR A 1 381 ? 5.848 8.797 0.996 1 91.81 381 THR A O 1
ATOM 2902 N N . ARG A 1 382 ? 6.379 10.484 2.404 1 89.69 382 ARG A N 1
ATOM 2903 C CA . ARG A 1 382 ? 6.078 11.492 1.39 1 89.69 382 ARG A CA 1
ATOM 2904 C C . ARG A 1 382 ? 7.07 11.422 0.234 1 89.69 382 ARG A C 1
ATOM 2906 O O . ARG A 1 382 ? 6.781 11.883 -0.87 1 89.69 382 ARG A O 1
ATOM 2913 N N . PHE A 1 383 ? 8.211 10.789 0.471 1 88.94 383 PHE A N 1
ATOM 2914 C CA . PHE A 1 383 ? 9.273 10.625 -0.506 1 88.94 383 PHE A CA 1
ATOM 2915 C C . PHE A 1 383 ? 8.93 9.523 -1.506 1 88.94 383 PHE A C 1
ATOM 2917 O O . PHE A 1 383 ? 9.453 9.508 -2.621 1 88.94 383 PHE A O 1
ATOM 2924 N N . THR A 1 384 ? 8.031 8.586 -1.182 1 94.25 384 THR A N 1
ATOM 2925 C CA . THR A 1 384 ? 7.68 7.406 -1.964 1 94.25 384 THR A CA 1
ATOM 2926 C C . THR A 1 384 ? 6.883 7.797 -3.205 1 94.25 384 THR A C 1
ATOM 2928 O O . THR A 1 384 ? 5.895 8.531 -3.109 1 94.25 384 THR A O 1
ATOM 2931 N N . ASN A 1 385 ? 7.293 7.375 -4.355 1 94.81 385 ASN A N 1
ATOM 2932 C CA . ASN A 1 385 ? 6.535 7.559 -5.59 1 94.81 385 ASN A CA 1
ATOM 2933 C C . ASN A 1 385 ? 6.32 6.234 -6.312 1 94.81 385 ASN A C 1
ATOM 2935 O O . ASN A 1 385 ? 6.656 5.172 -5.789 1 94.81 385 ASN A O 1
ATOM 2939 N N . LYS A 1 386 ? 5.773 6.27 -7.504 1 97.25 386 LYS A N 1
ATOM 2940 C CA . LYS A 1 386 ? 5.395 5.051 -8.211 1 97.25 386 LYS A CA 1
ATOM 2941 C C . LYS A 1 386 ? 6.621 4.23 -8.594 1 97.25 386 LYS A C 1
ATOM 2943 O O . LYS A 1 386 ? 6.559 3 -8.664 1 97.25 386 LYS A O 1
ATOM 2948 N N . ALA A 1 387 ? 7.777 4.895 -8.859 1 97.81 387 ALA A N 1
ATOM 2949 C CA . ALA A 1 387 ? 9.008 4.18 -9.188 1 97.81 387 ALA A CA 1
ATOM 2950 C C . ALA A 1 387 ? 9.469 3.312 -8.016 1 97.81 387 ALA A C 1
ATOM 2952 O O . ALA A 1 387 ? 9.906 2.176 -8.211 1 97.81 387 ALA A O 1
ATOM 2953 N N . HIS A 1 388 ? 9.328 3.844 -6.82 1 96.94 388 HIS A N 1
ATOM 2954 C CA . HIS A 1 388 ? 9.68 3.088 -5.625 1 96.94 388 HIS A CA 1
ATOM 2955 C C . HIS A 1 388 ? 8.797 1.857 -5.469 1 96.94 388 HIS A C 1
ATOM 2957 O O . HIS A 1 388 ? 9.273 0.784 -5.098 1 96.94 388 HIS A O 1
ATOM 2963 N N . ILE A 1 389 ? 7.523 2.006 -5.766 1 97.88 389 ILE A N 1
ATOM 2964 C CA . ILE A 1 389 ? 6.566 0.914 -5.645 1 97.88 389 ILE A CA 1
ATOM 2965 C C . ILE A 1 389 ? 6.879 -0.164 -6.68 1 97.88 389 ILE A C 1
ATOM 2967 O O . ILE A 1 389 ? 6.875 -1.356 -6.367 1 97.88 389 ILE A O 1
ATOM 2971 N N . CYS A 1 390 ? 7.172 0.28 -7.883 1 98.06 390 CYS A N 1
ATOM 2972 C CA . CYS A 1 390 ? 7.527 -0.661 -8.938 1 98.06 390 CYS A CA 1
ATOM 2973 C C . CYS A 1 390 ? 8.766 -1.462 -8.562 1 98.06 390 CYS A C 1
ATOM 2975 O O . CYS A 1 390 ? 8.805 -2.682 -8.734 1 98.06 390 CYS A O 1
ATOM 2977 N N . ARG A 1 391 ? 9.781 -0.829 -8.062 1 98 391 ARG A N 1
ATOM 2978 C CA . ARG A 1 391 ? 11 -1.52 -7.648 1 98 391 ARG A CA 1
ATOM 2979 C C . ARG A 1 391 ? 10.719 -2.473 -6.492 1 98 391 ARG A C 1
ATOM 2981 O O . ARG A 1 391 ? 11.273 -3.574 -6.441 1 98 391 ARG A O 1
ATOM 2988 N N . ALA A 1 392 ? 9.859 -2.02 -5.559 1 98.19 392 ALA A N 1
ATOM 2989 C CA . ALA A 1 392 ? 9.508 -2.863 -4.422 1 98.19 392 ALA A CA 1
ATOM 2990 C C . ALA A 1 392 ? 8.805 -4.133 -4.883 1 98.19 392 ALA A C 1
ATOM 2992 O O . ALA A 1 392 ? 8.984 -5.203 -4.293 1 98.19 392 ALA A O 1
ATOM 2993 N N . VAL A 1 393 ? 7.996 -4.047 -5.891 1 98 393 VAL A N 1
ATOM 2994 C CA . VAL A 1 393 ? 7.301 -5.211 -6.438 1 98 393 VAL A CA 1
ATOM 2995 C C . VAL A 1 393 ? 8.312 -6.184 -7.035 1 98 393 VAL A C 1
ATOM 2997 O O . VAL A 1 393 ? 8.242 -7.391 -6.793 1 98 393 VAL A O 1
ATOM 3000 N N . LEU A 1 394 ? 9.266 -5.68 -7.754 1 97.75 394 LEU A N 1
ATOM 3001 C CA . LEU A 1 394 ? 10.297 -6.539 -8.312 1 97.75 394 LEU A CA 1
ATOM 3002 C C . LEU A 1 394 ? 11.102 -7.219 -7.207 1 97.75 394 LEU A C 1
ATOM 3004 O O . LEU A 1 394 ? 11.352 -8.422 -7.27 1 97.75 394 LEU A O 1
ATOM 3008 N N . GLU A 1 395 ? 11.445 -6.457 -6.234 1 97.88 395 GLU A N 1
ATOM 3009 C CA . GLU A 1 395 ? 12.219 -7.023 -5.133 1 97.88 395 GLU A CA 1
ATOM 3010 C C . GLU A 1 395 ? 11.414 -8.07 -4.375 1 97.88 395 GLU A C 1
ATOM 3012 O O . GLU A 1 395 ? 11.977 -9.055 -3.881 1 97.88 395 GLU A O 1
ATOM 3017 N N . SER A 1 396 ? 10.133 -7.797 -4.254 1 97.75 396 SER A N 1
ATOM 3018 C CA . SER A 1 396 ? 9.281 -8.727 -3.525 1 97.75 396 SER A CA 1
ATOM 3019 C C . SER A 1 396 ? 9.328 -10.117 -4.145 1 97.75 396 SER A C 1
ATOM 3021 O O . SER A 1 396 ? 9.359 -11.125 -3.424 1 97.75 396 SER A O 1
ATOM 3023 N N . LEU A 1 397 ? 9.328 -10.227 -5.438 1 96.44 397 LEU A N 1
ATOM 3024 C CA . LEU A 1 397 ? 9.438 -11.508 -6.125 1 96.44 397 LEU A CA 1
ATOM 3025 C C . LEU A 1 397 ? 10.742 -12.211 -5.75 1 96.44 397 LEU A C 1
ATOM 3027 O O . LEU A 1 397 ? 10.734 -13.406 -5.438 1 96.44 397 LEU A O 1
ATOM 3031 N N . CYS A 1 398 ? 11.773 -11.461 -5.738 1 97.69 398 CYS A N 1
ATOM 3032 C CA . CYS A 1 398 ? 13.109 -12 -5.508 1 97.69 398 CYS A CA 1
ATOM 3033 C C . CYS A 1 398 ? 13.273 -12.438 -4.055 1 97.69 398 CYS A C 1
ATOM 3035 O O . CYS A 1 398 ? 13.922 -13.453 -3.779 1 97.69 398 CYS A O 1
ATOM 3037 N N . PHE A 1 399 ? 12.688 -11.656 -3.129 1 97.81 399 PHE A N 1
ATOM 3038 C CA . PHE A 1 399 ? 12.727 -12.039 -1.722 1 97.81 399 PHE A CA 1
ATOM 3039 C C . PHE A 1 399 ? 12.008 -13.367 -1.499 1 97.81 399 PHE A C 1
ATOM 3041 O O . PHE A 1 399 ? 12.492 -14.219 -0.754 1 97.81 399 PHE A O 1
ATOM 3048 N N . GLN A 1 400 ? 10.891 -13.523 -2.121 1 96.94 400 GLN A N 1
ATOM 3049 C CA . GLN A 1 400 ? 10.102 -14.742 -1.947 1 96.94 400 GLN A CA 1
ATOM 3050 C C . GLN A 1 400 ? 10.844 -15.953 -2.508 1 96.94 400 GLN A C 1
ATOM 3052 O O . GLN A 1 400 ? 10.812 -17.031 -1.914 1 96.94 400 GLN A O 1
ATOM 3057 N N . VAL A 1 401 ? 11.461 -15.734 -3.648 1 96.44 401 VAL A N 1
ATOM 3058 C CA . VAL A 1 401 ? 12.25 -16.812 -4.23 1 96.44 401 VAL A CA 1
ATOM 3059 C C . VAL A 1 401 ? 13.383 -17.188 -3.281 1 96.44 401 VAL A C 1
ATOM 3061 O O . VAL A 1 401 ? 13.656 -18.375 -3.076 1 96.44 401 VAL A O 1
ATOM 3064 N N . LYS A 1 402 ? 14 -16.234 -2.762 1 96.44 402 LYS A N 1
ATOM 3065 C CA . LYS A 1 402 ? 15.07 -16.484 -1.805 1 96.44 402 LYS A CA 1
ATOM 3066 C C . LYS A 1 402 ? 14.562 -17.266 -0.594 1 96.44 402 LYS A C 1
ATOM 3068 O O . LYS A 1 402 ? 15.227 -18.188 -0.126 1 96.44 402 LYS A O 1
ATOM 3073 N N . ASP A 1 403 ? 13.406 -16.891 -0.111 1 95.38 403 ASP A N 1
ATOM 3074 C CA . ASP A 1 403 ? 12.797 -17.609 1.009 1 95.38 403 ASP A CA 1
ATOM 3075 C C . ASP A 1 403 ? 12.672 -19.094 0.708 1 95.38 403 ASP A C 1
ATOM 3077 O O . ASP A 1 403 ? 13.016 -19.938 1.547 1 95.38 403 ASP A O 1
ATOM 3081 N N . VAL A 1 404 ? 12.195 -19.359 -0.478 1 95.62 404 VAL A N 1
ATOM 3082 C CA . VAL A 1 404 ? 11.945 -20.734 -0.885 1 95.62 404 VAL A CA 1
ATOM 3083 C C . VAL A 1 404 ? 13.273 -21.469 -1.061 1 95.62 404 VAL A C 1
ATOM 3085 O O . VAL A 1 404 ? 13.43 -22.609 -0.6 1 95.62 404 VAL A O 1
ATOM 3088 N N . LEU A 1 405 ? 14.227 -20.828 -1.692 1 94.81 405 LEU A N 1
ATOM 3089 C CA . LEU A 1 405 ? 15.523 -21.453 -1.942 1 94.81 405 LEU A CA 1
ATOM 3090 C C . LEU A 1 405 ? 16.25 -21.734 -0.634 1 94.81 405 LEU A C 1
ATOM 3092 O O . LEU A 1 405 ? 16.938 -22.75 -0.503 1 94.81 405 LEU A O 1
ATOM 3096 N N . ASP A 1 406 ? 16.141 -20.859 0.3 1 93.94 406 ASP A N 1
ATOM 3097 C CA . ASP A 1 406 ? 16.734 -21.094 1.612 1 93.94 406 ASP A CA 1
ATOM 3098 C C . ASP A 1 406 ? 16.141 -22.359 2.254 1 93.94 406 ASP A C 1
ATOM 3100 O O . ASP A 1 406 ? 16.875 -23.156 2.848 1 93.94 406 ASP A O 1
ATOM 3104 N N . SER A 1 407 ? 14.859 -22.5 2.111 1 93.69 407 SER A N 1
ATOM 3105 C CA . SER A 1 407 ? 14.203 -23.703 2.627 1 93.69 407 SER A CA 1
ATOM 3106 C C . SER A 1 407 ? 14.664 -24.953 1.888 1 93.69 407 SER A C 1
ATOM 3108 O O . SER A 1 407 ? 14.836 -26 2.496 1 93.69 407 SER A O 1
ATOM 3110 N N . MET A 1 408 ? 14.836 -24.828 0.598 1 92.75 408 MET A N 1
ATOM 3111 C CA . MET A 1 408 ? 15.297 -25.953 -0.218 1 92.75 408 MET A CA 1
ATOM 3112 C C . MET A 1 408 ? 16.688 -26.391 0.208 1 92.75 408 MET A C 1
ATOM 3114 O O . MET A 1 408 ? 16.969 -27.594 0.304 1 92.75 408 MET A O 1
ATOM 3118 N N . HIS A 1 409 ? 17.5 -25.453 0.458 1 90.88 409 HIS A N 1
ATOM 3119 C CA . HIS A 1 409 ? 18.859 -25.75 0.89 1 90.88 409 HIS A CA 1
ATOM 3120 C C . HIS A 1 409 ? 18.875 -26.484 2.232 1 90.88 409 HIS A C 1
ATOM 3122 O O . HIS A 1 409 ? 19.641 -27.406 2.438 1 90.88 409 HIS A O 1
ATOM 3128 N N . LYS A 1 410 ? 18.031 -26.078 3.062 1 91.69 410 LYS A N 1
ATOM 3129 C CA . LYS A 1 410 ? 17.922 -26.719 4.379 1 91.69 410 LYS A CA 1
ATOM 3130 C C . LYS A 1 410 ? 17.438 -28.156 4.266 1 91.69 410 LYS A C 1
ATOM 3132 O O . LYS A 1 410 ? 17.938 -29.047 4.961 1 91.69 410 LYS A O 1
ATOM 3137 N N . ASP A 1 411 ? 16.5 -28.375 3.42 1 91.56 411 ASP A N 1
ATOM 3138 C CA . ASP A 1 411 ? 15.914 -29.703 3.266 1 91.56 411 ASP A CA 1
ATOM 3139 C C . ASP A 1 411 ? 16.844 -30.625 2.484 1 91.56 411 ASP A C 1
ATOM 3141 O O . ASP A 1 411 ? 16.984 -31.797 2.828 1 91.56 411 ASP A O 1
ATOM 3145 N N . ALA A 1 412 ? 17.406 -30.109 1.374 1 88 412 ALA A N 1
ATOM 3146 C CA . ALA A 1 412 ? 18.25 -30.922 0.507 1 88 412 ALA A CA 1
ATOM 3147 C C . ALA A 1 412 ? 19.594 -31.219 1.169 1 88 412 ALA A C 1
ATOM 3149 O O . ALA A 1 412 ? 20.203 -32.25 0.915 1 88 412 ALA A O 1
ATOM 3150 N N . GLY A 1 413 ? 20.031 -30.344 2.006 1 84.5 413 GLY A N 1
ATOM 3151 C CA . GLY A 1 413 ? 21.344 -30.469 2.613 1 84.5 413 GLY A CA 1
ATOM 3152 C C . GLY A 1 413 ? 22.484 -30.125 1.67 1 84.5 413 GLY A C 1
ATOM 3153 O O . GLY A 1 413 ? 22.266 -29.938 0.47 1 84.5 413 GLY A O 1
ATOM 3154 N N . GLU A 1 414 ? 23.609 -30.125 2.117 1 74.69 414 GLU A N 1
ATOM 3155 C CA . GLU A 1 414 ? 24.781 -29.734 1.351 1 74.69 414 GLU A CA 1
ATOM 3156 C C . GLU A 1 414 ? 25.047 -30.703 0.197 1 74.69 414 GLU A C 1
ATOM 3158 O O . GLU A 1 414 ? 25.516 -30.281 -0.866 1 74.69 414 GLU A O 1
ATOM 3163 N N . GLU A 1 415 ? 24.656 -31.828 0.349 1 73.25 415 GLU A N 1
ATOM 3164 C CA . GLU A 1 415 ? 24.938 -32.844 -0.654 1 73.25 415 GLU A CA 1
ATOM 3165 C C . GLU A 1 415 ? 23.844 -32.906 -1.707 1 73.25 415 GLU A C 1
ATOM 3167 O O . GLU A 1 415 ? 24 -33.562 -2.746 1 73.25 415 GLU A O 1
ATOM 3172 N N . GLY A 1 416 ? 22.812 -32.219 -1.516 1 79.81 416 GLY A N 1
ATOM 3173 C CA . GLY A 1 416 ? 21.656 -32.344 -2.387 1 79.81 416 GLY A CA 1
ATOM 3174 C C . GLY A 1 416 ? 21.656 -31.344 -3.521 1 79.81 416 GLY A C 1
ATOM 3175 O O . GLY A 1 416 ? 20.812 -31.406 -4.414 1 79.81 416 GLY A O 1
ATOM 3176 N N . GLU A 1 417 ? 22.734 -30.484 -3.561 1 83.25 417 GLU A N 1
ATOM 3177 C CA . GLU A 1 417 ? 22.781 -29.453 -4.59 1 83.25 417 GLU A CA 1
ATOM 3178 C C . GLU A 1 417 ? 24.094 -29.531 -5.379 1 83.25 417 GLU A C 1
ATOM 3180 O O . GLU A 1 417 ? 25.141 -29.875 -4.828 1 83.25 417 GLU A O 1
ATOM 3185 N N . VAL A 1 418 ? 23.906 -29.266 -6.609 1 82.12 418 VAL A N 1
ATOM 3186 C CA . VAL A 1 418 ? 25.094 -29.234 -7.469 1 82.12 418 VAL A CA 1
ATOM 3187 C C . VAL A 1 418 ? 25.672 -27.812 -7.508 1 82.12 418 VAL A C 1
ATOM 3189 O O . VAL A 1 418 ? 24.922 -26.844 -7.539 1 82.12 418 VAL A O 1
ATOM 3192 N N . LYS A 1 419 ? 26.938 -27.766 -7.348 1 80.25 419 LYS A N 1
ATOM 3193 C CA . LYS A 1 419 ? 27.656 -26.5 -7.445 1 80.25 419 LYS A CA 1
ATOM 3194 C C . LYS A 1 419 ? 28.516 -26.453 -8.703 1 80.25 419 LYS A C 1
ATOM 3196 O O . LYS A 1 419 ? 28.953 -27.484 -9.203 1 80.25 419 LYS A O 1
ATOM 3201 N N . ASN A 1 420 ? 28.625 -25.328 -9.18 1 79.88 420 ASN A N 1
ATOM 3202 C CA . ASN A 1 420 ? 29.484 -25.203 -10.352 1 79.88 420 ASN A CA 1
ATOM 3203 C C . ASN A 1 420 ? 30.969 -25.328 -9.984 1 79.88 420 ASN A C 1
ATOM 3205 O O . ASN A 1 420 ? 31.297 -25.688 -8.852 1 79.88 420 ASN A O 1
ATOM 3209 N N . GLU A 1 421 ? 31.75 -25.109 -11.062 1 74.62 421 GLU A N 1
ATOM 3210 C CA . GLU A 1 421 ? 33.188 -25.266 -10.875 1 74.62 421 GLU A CA 1
ATOM 3211 C C . GLU A 1 421 ? 33.719 -24.312 -9.812 1 74.62 421 GLU A C 1
ATOM 3213 O O . GLU A 1 421 ? 34.719 -24.594 -9.141 1 74.62 421 GLU A O 1
ATOM 3218 N N . LYS A 1 422 ? 33 -23.25 -9.578 1 77.5 422 LYS A N 1
ATOM 3219 C CA . LYS A 1 422 ? 33.438 -22.234 -8.633 1 77.5 422 LYS A CA 1
ATOM 3220 C C . LYS A 1 422 ? 32.781 -22.422 -7.266 1 77.5 422 LYS A C 1
ATOM 3222 O O . LYS A 1 422 ? 32.906 -21.578 -6.387 1 77.5 422 LYS A O 1
ATOM 3227 N N . GLY A 1 423 ? 32.062 -23.453 -7.266 1 80.38 423 GLY A N 1
ATOM 3228 C CA . GLY A 1 423 ? 31.422 -23.781 -6 1 80.38 423 GLY A CA 1
ATOM 3229 C C . GLY A 1 423 ? 30.156 -22.984 -5.742 1 80.38 423 GLY A C 1
ATOM 3230 O O . GLY A 1 423 ? 29.734 -22.844 -4.598 1 80.38 423 GLY A O 1
ATOM 3231 N N . GLU A 1 424 ? 29.625 -22.547 -6.773 1 86.94 424 GLU A N 1
ATOM 3232 C CA . GLU A 1 424 ? 28.453 -21.703 -6.625 1 86.94 424 GLU A CA 1
ATOM 3233 C C . GLU A 1 424 ? 27.188 -22.422 -7.031 1 86.94 424 GLU A C 1
ATOM 3235 O O . GLU A 1 424 ? 27.188 -23.219 -7.984 1 86.94 424 GLU A O 1
ATOM 3240 N N . PHE A 1 425 ? 26.219 -22.172 -6.223 1 89.12 425 PHE A N 1
ATOM 3241 C CA . PHE A 1 425 ? 24.891 -22.609 -6.609 1 89.12 425 PHE A CA 1
ATOM 3242 C C . PHE A 1 425 ? 24.359 -21.766 -7.766 1 89.12 425 PHE A C 1
ATOM 3244 O O . PHE A 1 425 ? 24.562 -20.547 -7.801 1 89.12 425 PHE A O 1
ATOM 3251 N N . LEU A 1 426 ? 23.781 -22.453 -8.773 1 91.62 426 LEU A N 1
ATOM 3252 C CA . LEU A 1 426 ? 23.219 -21.75 -9.922 1 91.62 426 LEU A CA 1
ATOM 3253 C C . LEU A 1 426 ? 21.703 -21.922 -9.977 1 91.62 426 LEU A C 1
ATOM 3255 O O . LEU A 1 426 ? 21.188 -23.031 -9.867 1 91.62 426 LEU A O 1
ATOM 3259 N N . LEU A 1 427 ? 21.078 -20.812 -10.078 1 93.81 427 LEU A N 1
ATOM 3260 C CA . LEU A 1 427 ? 19.641 -20.844 -10.289 1 93.81 427 LEU A CA 1
ATOM 3261 C C . LEU A 1 427 ? 19.297 -20.625 -11.75 1 93.81 427 LEU A C 1
ATOM 3263 O O . LEU A 1 427 ? 19.594 -19.562 -12.312 1 93.81 427 LEU A O 1
ATOM 3267 N N . ARG A 1 428 ? 18.688 -21.625 -12.375 1 93.31 428 ARG A N 1
ATOM 3268 C CA . ARG A 1 428 ? 18.188 -21.453 -13.734 1 93.31 428 ARG A CA 1
ATOM 3269 C C . ARG A 1 428 ? 16.797 -20.844 -13.734 1 93.31 428 ARG A C 1
ATOM 3271 O O . ARG A 1 428 ? 15.953 -21.203 -12.914 1 93.31 428 ARG A O 1
ATOM 3278 N N . VAL A 1 429 ? 16.609 -19.875 -14.617 1 94.88 429 VAL A N 1
ATOM 3279 C CA . VAL A 1 429 ? 15.328 -19.172 -14.562 1 94.88 429 VAL A CA 1
ATOM 3280 C C . VAL A 1 429 ? 14.648 -19.219 -15.93 1 94.88 429 VAL A C 1
ATOM 3282 O O . VAL A 1 429 ? 15.32 -19.359 -16.953 1 94.88 429 VAL A O 1
ATOM 3285 N N . ASP A 1 430 ? 13.344 -19.188 -15.938 1 92.56 430 ASP A N 1
ATOM 3286 C CA . ASP A 1 430 ? 12.531 -19.141 -17.156 1 92.56 430 ASP A CA 1
ATOM 3287 C C . ASP A 1 430 ? 11.18 -18.484 -16.875 1 92.56 430 ASP A C 1
ATOM 3289 O O . ASP A 1 430 ? 10.906 -18.062 -15.75 1 92.56 430 ASP A O 1
ATOM 3293 N N . GLY A 1 431 ? 10.438 -18.281 -17.969 1 89.25 431 GLY A N 1
ATOM 3294 C CA . GLY A 1 431 ? 9.148 -17.625 -17.844 1 89.25 431 GLY A CA 1
ATOM 3295 C C . GLY A 1 431 ? 9.141 -16.219 -18.391 1 89.25 431 GLY A C 1
ATOM 3296 O O . GLY A 1 431 ? 10.195 -15.609 -18.578 1 89.25 431 GLY A O 1
ATOM 3297 N N . GLY A 1 432 ? 8.016 -15.711 -18.469 1 83.31 432 GLY A N 1
ATOM 3298 C CA . GLY A 1 432 ? 7.82 -14.43 -19.141 1 83.31 432 GLY A CA 1
ATOM 3299 C C . GLY A 1 432 ? 8.461 -13.273 -18.406 1 83.31 432 GLY A C 1
ATOM 3300 O O . GLY A 1 432 ? 8.969 -12.336 -19.016 1 83.31 432 GLY A O 1
ATOM 3301 N N . ALA A 1 433 ? 8.523 -13.297 -17.109 1 88.25 433 ALA A N 1
ATOM 3302 C CA . ALA A 1 433 ? 9.031 -12.188 -16.312 1 88.25 433 ALA A CA 1
ATOM 3303 C C . ALA A 1 433 ? 10.547 -12.086 -16.406 1 88.25 433 ALA A C 1
ATOM 3305 O O . ALA A 1 433 ? 11.133 -11.055 -16.078 1 88.25 433 ALA A O 1
ATOM 3306 N N . THR A 1 434 ? 11.211 -13.125 -16.891 1 92 434 THR A N 1
ATOM 3307 C CA . THR A 1 434 ? 12.664 -13.156 -16.906 1 92 434 THR A CA 1
ATOM 3308 C C . THR A 1 434 ? 13.227 -12.242 -17.984 1 92 434 THR A C 1
ATOM 3310 O O . THR A 1 434 ? 14.422 -11.961 -18.016 1 92 434 THR A O 1
ATOM 3313 N N . VAL A 1 435 ? 12.359 -11.805 -18.891 1 89.75 435 VAL A N 1
ATOM 3314 C CA . VAL A 1 435 ? 12.797 -10.844 -19.891 1 89.75 435 VAL A CA 1
ATOM 3315 C C . VAL A 1 435 ? 13.273 -9.555 -19.219 1 89.75 435 VAL A C 1
ATOM 3317 O O . VAL A 1 435 ? 14.07 -8.805 -19.781 1 89.75 435 VAL A O 1
ATOM 3320 N N . ASN A 1 436 ? 12.773 -9.273 -18.031 1 94 436 ASN A N 1
ATOM 3321 C CA . ASN A 1 436 ? 13.164 -8.125 -17.219 1 94 436 ASN A CA 1
ATOM 3322 C C . ASN A 1 436 ? 14.586 -8.281 -16.672 1 94 436 ASN A C 1
ATOM 3324 O O . ASN A 1 436 ? 14.805 -9.047 -15.727 1 94 436 ASN A O 1
ATOM 3328 N N . THR A 1 437 ? 15.484 -7.551 -17.219 1 95.75 437 THR A N 1
ATOM 3329 C CA . THR A 1 437 ? 16.906 -7.68 -16.875 1 95.75 437 THR A CA 1
ATOM 3330 C C . THR A 1 437 ? 17.156 -7.223 -15.453 1 95.75 437 THR A C 1
ATOM 3332 O O . THR A 1 437 ? 17.969 -7.824 -14.734 1 95.75 437 THR A O 1
ATOM 3335 N N . LEU A 1 438 ? 16.484 -6.211 -15.102 1 97 438 LEU A N 1
ATOM 3336 C CA . LEU A 1 438 ? 16.656 -5.715 -13.742 1 97 438 LEU A CA 1
ATOM 3337 C C . LEU A 1 438 ? 16.172 -6.746 -12.727 1 97 438 LEU A C 1
ATOM 3339 O O . LEU A 1 438 ? 16.812 -6.945 -11.688 1 97 438 LEU A O 1
ATOM 3343 N N . LEU A 1 439 ? 15.078 -7.367 -13.016 1 97.06 439 LEU A N 1
ATOM 3344 C CA . LEU A 1 439 ? 14.547 -8.406 -12.141 1 97.06 439 LEU A CA 1
ATOM 3345 C C . LEU A 1 439 ? 15.57 -9.508 -11.914 1 97.06 439 LEU A C 1
ATOM 3347 O O . LEU A 1 439 ? 15.758 -9.969 -10.789 1 97.06 439 LEU A O 1
ATOM 3351 N N . MET A 1 440 ? 16.25 -9.922 -12.945 1 97.31 440 MET A N 1
ATOM 3352 C CA . MET A 1 440 ? 17.234 -11 -12.859 1 97.31 440 MET A CA 1
ATOM 3353 C C . MET A 1 440 ? 18.453 -10.555 -12.055 1 97.31 440 MET A C 1
ATOM 3355 O O . MET A 1 440 ? 19 -11.328 -11.258 1 97.31 440 MET A O 1
ATOM 3359 N N . GLN A 1 441 ? 18.844 -9.352 -12.328 1 97.81 441 GLN A N 1
ATOM 3360 C CA . GLN A 1 441 ? 19.969 -8.836 -11.547 1 97.81 441 GLN A CA 1
ATOM 3361 C C . GLN A 1 441 ? 19.625 -8.758 -10.062 1 97.81 441 GLN A C 1
ATOM 3363 O O . GLN A 1 441 ? 20.422 -9.148 -9.211 1 97.81 441 GLN A O 1
ATOM 3368 N N . ILE A 1 442 ? 18.422 -8.234 -9.758 1 97.75 442 ILE A N 1
ATOM 3369 C CA . ILE A 1 442 ? 17.984 -8.141 -8.375 1 97.75 442 ILE A CA 1
ATOM 3370 C C . ILE A 1 442 ? 17.922 -9.531 -7.75 1 97.75 442 ILE A C 1
ATOM 3372 O O . ILE A 1 442 ? 18.297 -9.719 -6.594 1 97.75 442 ILE A O 1
ATOM 3376 N N . GLN A 1 443 ? 17.453 -10.492 -8.531 1 97.94 443 GLN A N 1
ATOM 3377 C CA . GLN A 1 443 ? 17.375 -11.859 -8.031 1 97.94 443 GLN A CA 1
ATOM 3378 C C . GLN A 1 443 ? 18.75 -12.375 -7.637 1 97.94 443 GLN A C 1
ATOM 3380 O O . GLN A 1 443 ? 18.922 -12.961 -6.562 1 97.94 443 GLN A O 1
ATOM 3385 N N . ALA A 1 444 ? 19.719 -12.164 -8.508 1 97.88 444 ALA A N 1
ATOM 3386 C CA . ALA A 1 444 ? 21.094 -12.578 -8.203 1 97.88 444 ALA A CA 1
ATOM 3387 C C . ALA A 1 444 ? 21.609 -11.859 -6.965 1 97.88 444 ALA A C 1
ATOM 3389 O O . ALA A 1 444 ? 22.234 -12.484 -6.098 1 97.88 444 ALA A O 1
ATOM 3390 N N . ASP A 1 445 ? 21.344 -10.625 -6.887 1 97.62 445 ASP A N 1
ATOM 3391 C CA . ASP A 1 445 ? 21.828 -9.789 -5.785 1 97.62 445 ASP A CA 1
ATOM 3392 C C . ASP A 1 445 ? 21.266 -10.281 -4.449 1 97.62 445 ASP A C 1
ATOM 3394 O O . ASP A 1 445 ? 22.016 -10.445 -3.482 1 97.62 445 ASP A O 1
ATOM 3398 N N . LEU A 1 446 ? 20 -10.484 -4.398 1 96.94 446 LEU A N 1
ATOM 3399 C CA . LEU A 1 446 ? 19.344 -10.844 -3.143 1 96.94 446 LEU A CA 1
ATOM 3400 C C . LEU A 1 446 ? 19.625 -12.297 -2.787 1 96.94 446 LEU A C 1
ATOM 3402 O O . LEU A 1 446 ? 19.672 -12.656 -1.607 1 96.94 446 LEU A O 1
ATOM 3406 N N . LEU A 1 447 ? 19.766 -13.125 -3.834 1 96 447 LEU A N 1
ATOM 3407 C CA . LEU A 1 447 ? 20.078 -14.531 -3.619 1 96 447 LEU A CA 1
ATOM 3408 C C . LEU A 1 447 ? 21.516 -14.703 -3.156 1 96 447 LEU A C 1
ATOM 3410 O O . LEU A 1 447 ? 21.828 -15.617 -2.381 1 96 447 LEU A O 1
ATOM 3414 N N . GLY A 1 448 ? 22.391 -13.891 -3.609 1 95.25 448 GLY A N 1
ATOM 3415 C CA . GLY A 1 448 ? 23.812 -14.016 -3.336 1 95.25 448 GLY A CA 1
ATOM 3416 C C . GLY A 1 448 ? 24.484 -15.086 -4.176 1 95.25 448 GLY A C 1
ATOM 3417 O O . GLY A 1 448 ? 25.594 -15.523 -3.857 1 95.25 448 GLY A O 1
ATOM 3418 N N . SER A 1 449 ? 23.812 -15.602 -5.219 1 94.62 449 SER A N 1
ATOM 3419 C CA . SER A 1 449 ? 24.297 -16.609 -6.152 1 94.62 449 SER A CA 1
ATOM 3420 C C . SER A 1 449 ? 23.953 -16.25 -7.594 1 94.62 449 SER A C 1
ATOM 3422 O O . SER A 1 449 ? 23 -15.492 -7.836 1 94.62 449 SER A O 1
ATOM 3424 N N . PRO A 1 450 ? 24.656 -16.75 -8.531 1 95.31 450 PRO A N 1
ATOM 3425 C CA . PRO A 1 450 ? 24.375 -16.422 -9.93 1 95.31 450 PRO A CA 1
ATOM 3426 C C . PRO A 1 450 ? 23.031 -16.969 -10.406 1 95.31 450 PRO A C 1
ATOM 3428 O O . PRO A 1 450 ? 22.594 -18.031 -9.938 1 95.31 450 PRO A O 1
ATOM 3431 N N . VAL A 1 451 ? 22.469 -16.234 -11.312 1 95.81 451 VAL A N 1
ATOM 3432 C CA . VAL A 1 451 ? 21.219 -16.594 -11.977 1 95.81 451 VAL A CA 1
ATOM 3433 C C . VAL A 1 451 ? 21.453 -16.734 -13.477 1 95.81 451 VAL A C 1
ATOM 3435 O O . VAL A 1 451 ? 22.078 -15.867 -14.102 1 95.81 451 VAL A O 1
ATOM 3438 N N . VAL A 1 452 ? 20.969 -17.875 -14.023 1 93.88 452 VAL A N 1
ATOM 3439 C CA . VAL A 1 452 ? 21.219 -18.172 -15.438 1 93.88 452 VAL A CA 1
ATOM 3440 C C . VAL A 1 452 ? 19.906 -18.094 -16.219 1 93.88 452 VAL A C 1
ATOM 3442 O O . VAL A 1 452 ? 18.953 -18.844 -15.922 1 93.88 452 VAL A O 1
ATOM 3445 N N . ARG A 1 453 ? 19.828 -17.25 -17.125 1 93.25 453 ARG A N 1
ATOM 3446 C CA . ARG A 1 453 ? 18.688 -17.125 -18.047 1 93.25 453 ARG A CA 1
ATOM 3447 C C . ARG A 1 453 ? 19 -17.75 -19.391 1 93.25 453 ARG A C 1
ATOM 3449 O O . ARG A 1 453 ? 19.844 -17.219 -20.141 1 93.25 453 ARG A O 1
ATOM 3456 N N . PRO A 1 454 ? 18.359 -18.812 -19.719 1 87.94 454 PRO A N 1
ATOM 3457 C CA . PRO A 1 454 ? 18.594 -19.422 -21.016 1 87.94 454 PRO A CA 1
ATOM 3458 C C . PRO A 1 454 ? 18.172 -18.531 -22.188 1 87.94 454 PRO A C 1
ATOM 3460 O O . PRO A 1 454 ? 17.406 -17.578 -21.984 1 87.94 454 PRO A O 1
ATOM 3463 N N . ALA A 1 455 ? 18.672 -18.859 -23.359 1 82.69 455 ALA A N 1
ATOM 3464 C CA . ALA A 1 455 ? 18.328 -18.094 -24.562 1 82.69 455 ALA A CA 1
ATOM 3465 C C . ALA A 1 455 ? 16.844 -18.25 -24.906 1 82.69 455 ALA A C 1
ATOM 3467 O O . ALA A 1 455 ? 16.203 -17.281 -25.312 1 82.69 455 ALA A O 1
ATOM 3468 N N . ASP A 1 456 ? 16.391 -19.5 -24.859 1 79.62 456 ASP A N 1
ATOM 3469 C CA . ASP A 1 456 ? 14.961 -19.75 -25.016 1 79.62 456 ASP A CA 1
ATOM 3470 C C . ASP A 1 456 ? 14.258 -19.766 -23.672 1 79.62 456 ASP A C 1
ATOM 3472 O O . ASP A 1 456 ? 14.453 -20.688 -22.875 1 79.62 456 ASP A O 1
ATOM 3476 N N . ILE A 1 457 ? 13.406 -18.922 -23.531 1 75.88 457 ILE A N 1
ATOM 3477 C CA . ILE A 1 457 ? 12.812 -18.75 -22.219 1 75.88 457 ILE A CA 1
ATOM 3478 C C . ILE A 1 457 ? 11.5 -19.531 -22.141 1 75.88 457 ILE A C 1
ATOM 3480 O O . ILE A 1 457 ? 10.922 -19.688 -21.062 1 75.88 457 ILE A O 1
ATOM 3484 N N . GLU A 1 458 ? 11.078 -20.141 -23.297 1 85.31 458 GLU A N 1
ATOM 3485 C CA . GLU A 1 458 ? 9.852 -20.922 -23.297 1 85.31 458 GLU A CA 1
ATOM 3486 C C . GLU A 1 458 ? 10.141 -22.391 -23.016 1 85.31 458 GLU A C 1
ATOM 3488 O O . GLU A 1 458 ? 9.727 -23.281 -23.766 1 85.31 458 GLU A O 1
ATOM 3493 N N . THR A 1 459 ? 10.688 -22.562 -21.875 1 90.19 459 THR A N 1
ATOM 3494 C CA . THR A 1 459 ? 11.18 -23.891 -21.547 1 90.19 459 THR A CA 1
ATOM 3495 C C . THR A 1 459 ? 10.023 -24.812 -21.156 1 90.19 459 THR A C 1
ATOM 3497 O O . THR A 1 459 ? 10.125 -26.031 -21.281 1 90.19 459 THR A O 1
ATOM 3500 N N . THR A 1 460 ? 8.938 -24.219 -20.734 1 94.25 460 THR A N 1
ATOM 3501 C CA . THR A 1 460 ? 7.773 -25.016 -20.375 1 94.25 460 THR A CA 1
ATOM 3502 C C . THR A 1 460 ? 7.242 -25.766 -21.594 1 94.25 460 THR A C 1
ATOM 3504 O O . THR A 1 460 ? 7.086 -27 -21.562 1 94.25 460 THR A O 1
ATOM 3507 N N . ALA A 1 461 ? 7.043 -25.062 -22.672 1 96.12 461 ALA A N 1
ATOM 3508 C CA . ALA A 1 461 ? 6.566 -25.672 -23.906 1 96.12 461 ALA A CA 1
ATOM 3509 C C . ALA A 1 461 ? 7.586 -26.656 -24.469 1 96.12 461 ALA A C 1
ATOM 3511 O O . ALA A 1 461 ? 7.219 -27.719 -24.984 1 96.12 461 ALA A O 1
ATOM 3512 N N . LEU A 1 462 ? 8.82 -26.297 -24.344 1 95.75 462 LEU A N 1
ATOM 3513 C CA . LEU A 1 462 ? 9.883 -27.156 -24.844 1 95.75 462 LEU A CA 1
ATOM 3514 C C . LEU A 1 462 ? 9.898 -28.484 -24.094 1 95.75 462 LEU A C 1
ATOM 3516 O O . LEU A 1 462 ? 10.125 -29.531 -24.688 1 95.75 462 LEU A O 1
ATOM 3520 N N . GLY A 1 463 ? 9.711 -28.406 -22.812 1 97.38 463 GLY A N 1
ATOM 3521 C CA . GLY A 1 463 ? 9.648 -29.625 -22.016 1 97.38 463 GLY A CA 1
ATOM 3522 C C . GLY A 1 463 ? 8.555 -30.578 -22.469 1 97.38 463 GLY A C 1
ATOM 3523 O O . GLY A 1 463 ? 8.773 -31.781 -22.562 1 97.38 463 GLY A O 1
ATOM 3524 N N . ALA A 1 464 ? 7.406 -30.031 -22.719 1 98.38 464 ALA A N 1
ATOM 3525 C CA . ALA A 1 464 ? 6.301 -30.844 -23.234 1 98.38 464 ALA A CA 1
ATOM 3526 C C . ALA A 1 464 ? 6.637 -31.438 -24.594 1 98.38 464 ALA A C 1
ATOM 3528 O O . ALA A 1 464 ? 6.301 -32.594 -24.875 1 98.38 464 ALA A O 1
ATOM 3529 N N . ALA A 1 465 ? 7.285 -30.672 -25.453 1 98.06 465 ALA A N 1
ATOM 3530 C CA . ALA A 1 465 ? 7.715 -31.156 -26.766 1 98.06 465 ALA A CA 1
ATOM 3531 C C . ALA A 1 465 ? 8.719 -32.281 -26.625 1 98.06 465 ALA A C 1
ATOM 3533 O O . ALA A 1 465 ? 8.633 -33.281 -27.344 1 98.06 465 ALA A O 1
ATOM 3534 N N . TYR A 1 466 ? 9.641 -32.125 -25.75 1 97.69 466 TYR A N 1
ATOM 3535 C CA . TYR A 1 466 ? 10.641 -33.156 -25.516 1 97.69 466 TYR A CA 1
ATOM 3536 C C . TYR A 1 466 ? 9.984 -34.469 -25.109 1 97.69 466 TYR A C 1
ATOM 3538 O O . TYR A 1 466 ? 10.352 -35.531 -25.594 1 97.69 466 TYR A O 1
ATOM 3546 N N . ALA A 1 467 ? 9.07 -34.375 -24.188 1 98.62 467 ALA A N 1
ATOM 3547 C CA . ALA A 1 467 ? 8.375 -35.562 -23.75 1 98.62 467 ALA A CA 1
ATOM 3548 C C . ALA A 1 467 ? 7.656 -36.25 -24.906 1 98.62 467 ALA A C 1
ATOM 3550 O O . ALA A 1 467 ? 7.707 -37.469 -25.062 1 98.62 467 ALA A O 1
ATOM 3551 N N . ALA A 1 468 ? 6.984 -35.438 -25.703 1 98.75 468 ALA A N 1
ATOM 3552 C CA . ALA A 1 468 ? 6.254 -35.969 -26.859 1 98.75 468 ALA A CA 1
ATOM 3553 C C . ALA A 1 468 ? 7.203 -36.625 -27.859 1 98.75 468 ALA A C 1
ATOM 3555 O O . ALA A 1 468 ? 6.934 -37.719 -28.359 1 98.75 468 ALA A O 1
ATOM 3556 N N . GLY A 1 469 ? 8.281 -35.906 -28.219 1 98.19 469 GLY A N 1
ATOM 3557 C CA . GLY A 1 469 ? 9.258 -36.438 -29.156 1 98.19 469 GLY A CA 1
ATOM 3558 C C . GLY A 1 469 ? 9.969 -37.656 -28.672 1 98.19 469 GLY A C 1
ATOM 3559 O O . GLY A 1 469 ? 10.32 -38.531 -29.469 1 98.19 469 GLY A O 1
ATOM 3560 N N . LEU A 1 470 ? 10.18 -37.719 -27.422 1 98 470 LEU A N 1
ATOM 3561 C CA . LEU A 1 470 ? 10.82 -38.906 -26.844 1 98 470 LEU A CA 1
ATOM 3562 C C . LEU A 1 470 ? 9.945 -40.125 -27.031 1 98 470 LEU A C 1
ATOM 3564 O O . LEU A 1 470 ? 10.453 -41.219 -27.359 1 98 470 LEU A O 1
ATOM 3568 N N . ALA A 1 471 ? 8.719 -40.031 -26.797 1 98.25 471 ALA A N 1
ATOM 3569 C CA . ALA A 1 471 ? 7.766 -41.156 -26.875 1 98.25 471 ALA A CA 1
ATOM 3570 C C . ALA A 1 471 ? 7.758 -41.781 -28.266 1 98.25 471 ALA A C 1
ATOM 3572 O O . ALA A 1 471 ? 7.523 -42.969 -28.406 1 98.25 471 ALA A O 1
ATOM 3573 N N . ILE A 1 472 ? 8.031 -40.969 -29.297 1 97.25 472 ILE A N 1
ATOM 3574 C CA . ILE A 1 472 ? 7.926 -41.469 -30.672 1 97.25 472 ILE A CA 1
ATOM 3575 C C . ILE A 1 472 ? 9.312 -41.594 -31.281 1 97.25 472 ILE A C 1
ATOM 3577 O O . ILE A 1 472 ? 9.445 -41.875 -32.469 1 97.25 472 ILE A O 1
ATOM 3581 N N . GLY A 1 473 ? 10.312 -41.219 -30.594 1 96.44 473 GLY A N 1
ATOM 3582 C CA . GLY A 1 473 ? 11.672 -41.5 -31 1 96.44 473 GLY A CA 1
ATOM 3583 C C . GLY A 1 473 ? 12.328 -40.375 -31.766 1 96.44 473 GLY A C 1
ATOM 3584 O O . GLY A 1 473 ? 13.32 -40.594 -32.469 1 96.44 473 GLY A O 1
ATOM 3585 N N . VAL A 1 474 ? 11.773 -39.219 -31.719 1 96.06 474 VAL A N 1
ATOM 3586 C CA . VAL A 1 474 ? 12.398 -38.094 -32.375 1 96.06 474 VAL A CA 1
ATOM 3587 C C . VAL A 1 474 ? 13.648 -37.656 -31.609 1 96.06 474 VAL A C 1
ATOM 3589 O O . VAL A 1 474 ? 14.664 -37.312 -32.219 1 96.06 474 VAL A O 1
ATOM 3592 N N . TRP A 1 475 ? 13.531 -37.625 -30.297 1 95.56 475 TRP A N 1
ATOM 3593 C CA . TRP A 1 475 ? 14.664 -37.344 -29.422 1 95.56 475 TRP A CA 1
ATOM 3594 C C . TRP A 1 475 ? 14.922 -38.531 -28.484 1 95.56 475 TRP A C 1
ATOM 3596 O O . TRP A 1 475 ? 13.992 -39.25 -28.141 1 95.56 475 TRP A O 1
ATOM 3606 N N . SER A 1 476 ? 16.203 -38.656 -28.094 1 95.25 476 SER A N 1
ATOM 3607 C CA . SER A 1 476 ? 16.578 -39.594 -27.016 1 95.25 476 SER A CA 1
ATOM 3608 C C . SER A 1 476 ? 16.781 -38.844 -25.703 1 95.25 476 SER A C 1
ATOM 3610 O O . SER A 1 476 ? 16.938 -37.625 -25.688 1 95.25 476 SER A O 1
ATOM 3612 N N . GLU A 1 477 ? 16.688 -39.594 -24.641 1 93.75 477 GLU A N 1
ATOM 3613 C CA . GLU A 1 477 ? 16.938 -38.969 -23.344 1 93.75 477 GLU A CA 1
ATOM 3614 C C . GLU A 1 477 ? 18.328 -38.344 -23.297 1 93.75 477 GLU A C 1
ATOM 3616 O O . GLU A 1 477 ? 18.5 -37.281 -22.719 1 93.75 477 GLU A O 1
ATOM 3621 N N . LYS A 1 478 ? 19.266 -39 -23.891 1 92.69 478 LYS A N 1
ATOM 3622 C CA . LYS A 1 478 ? 20.641 -38.5 -23.938 1 92.69 478 LYS A CA 1
ATOM 3623 C C . LYS A 1 478 ? 20.719 -37.156 -24.656 1 92.69 478 LYS A C 1
ATOM 3625 O O . LYS A 1 478 ? 21.438 -36.25 -24.234 1 92.69 478 LYS A O 1
ATOM 3630 N N . GLU A 1 479 ? 19.984 -37.031 -25.688 1 91.88 479 GLU A N 1
ATOM 3631 C CA . GLU A 1 479 ? 19.969 -35.781 -26.438 1 91.88 479 GLU A CA 1
ATOM 3632 C C . GLU A 1 479 ? 19.312 -34.656 -25.641 1 91.88 479 GLU A C 1
ATOM 3634 O O . GLU A 1 479 ? 19.781 -33.5 -25.656 1 91.88 479 GLU A O 1
ATOM 3639 N N . ILE A 1 480 ? 18.266 -35 -24.969 1 91.88 480 ILE A N 1
ATOM 3640 C CA . ILE A 1 480 ? 17.5 -34.031 -24.203 1 91.88 480 ILE A CA 1
ATOM 3641 C C . ILE A 1 480 ? 18.344 -33.5 -23.062 1 91.88 480 ILE A C 1
ATOM 3643 O O . ILE A 1 480 ? 18.359 -32.281 -22.797 1 91.88 480 ILE A O 1
ATOM 3647 N N . PHE A 1 481 ? 19.109 -34.344 -22.422 1 91.12 481 PHE A N 1
ATOM 3648 C CA . PHE A 1 481 ? 19.828 -33.938 -21.219 1 91.12 481 PHE A CA 1
ATOM 3649 C C . PHE A 1 481 ? 21.281 -33.594 -21.562 1 91.12 481 PHE A C 1
ATOM 3651 O O . PHE A 1 481 ? 22.078 -33.344 -20.656 1 91.12 481 PHE A O 1
ATOM 3658 N N . ALA A 1 482 ? 21.547 -33.594 -22.859 1 81.31 482 ALA A N 1
ATOM 3659 C CA . ALA A 1 482 ? 22.891 -33.25 -23.281 1 81.31 482 ALA A CA 1
ATOM 3660 C C . ALA A 1 482 ? 23.172 -31.75 -23.078 1 81.31 482 ALA A C 1
ATOM 3662 O O . ALA A 1 482 ? 22.328 -30.906 -23.391 1 81.31 482 ALA A O 1
ATOM 3663 N N . SER A 1 483 ? 23.938 -31.281 -22.156 1 62.84 483 SER A N 1
ATOM 3664 C CA . SER A 1 483 ? 24.172 -29.969 -21.547 1 62.84 483 SER A CA 1
ATOM 3665 C C . SER A 1 483 ? 24.953 -29.047 -22.484 1 62.84 483 SER A C 1
ATOM 3667 O O . SER A 1 483 ? 24.797 -27.828 -22.438 1 62.84 483 SER A O 1
ATOM 3669 N N . GLU A 1 484 ? 25.688 -29.406 -23.422 1 57.06 484 GLU A N 1
ATOM 3670 C CA . GLU A 1 484 ? 26.766 -28.609 -24.016 1 57.06 484 GLU A CA 1
ATOM 3671 C C . GLU A 1 484 ? 26.219 -27.422 -24.781 1 57.06 484 GLU A C 1
ATOM 3673 O O . GLU A 1 484 ? 26.719 -26.297 -24.641 1 57.06 484 GLU A O 1
ATOM 3678 N N . GLU A 1 485 ? 25.25 -27.469 -25.5 1 56.69 485 GLU A N 1
ATOM 3679 C CA . GLU A 1 485 ? 24.812 -26.391 -26.375 1 56.69 485 GLU A CA 1
ATOM 3680 C C . GLU A 1 485 ? 23.953 -25.375 -25.625 1 56.69 485 GLU A C 1
ATOM 3682 O O . GLU A 1 485 ? 23.969 -24.188 -25.922 1 56.69 485 GLU A O 1
ATOM 3687 N N . ARG A 1 486 ? 23.328 -25.672 -24.562 1 63.75 486 ARG A N 1
ATOM 3688 C CA . ARG A 1 486 ? 22.391 -24.828 -23.828 1 63.75 486 ARG A CA 1
ATOM 3689 C C . ARG A 1 486 ? 23.141 -23.781 -23 1 63.75 486 ARG A C 1
ATOM 3691 O O . ARG A 1 486 ? 22.703 -22.641 -22.875 1 63.75 486 ARG A O 1
ATOM 3698 N N . THR A 1 487 ? 24.188 -24.156 -22.562 1 61.81 487 THR A N 1
ATOM 3699 C CA . THR A 1 487 ? 24.969 -23.281 -21.672 1 61.81 487 THR A CA 1
ATOM 3700 C C . THR A 1 487 ? 25.641 -22.172 -22.469 1 61.81 487 THR A C 1
ATOM 3702 O O . THR A 1 487 ? 25.812 -21.062 -21.953 1 61.81 487 THR A O 1
ATOM 3705 N N . LYS A 1 488 ? 25.859 -22.406 -23.703 1 65.06 488 LYS A N 1
ATOM 3706 C CA . LYS A 1 488 ? 26.625 -21.453 -24.484 1 65.06 488 LYS A CA 1
ATOM 3707 C C . LYS A 1 488 ? 25.797 -20.219 -24.812 1 65.06 488 LYS A C 1
ATOM 3709 O O . LYS A 1 488 ? 26.344 -19.125 -24.969 1 65.06 488 LYS A O 1
ATOM 3714 N N . THR A 1 489 ? 24.625 -20.219 -24.719 1 75.5 489 THR A N 1
ATOM 3715 C CA . THR A 1 489 ? 23.828 -19.078 -25.188 1 75.5 489 THR A CA 1
ATOM 3716 C C . THR A 1 489 ? 23.094 -18.438 -24.016 1 75.5 489 THR A C 1
ATOM 3718 O O . THR A 1 489 ? 22.297 -17.516 -24.203 1 75.5 489 THR A O 1
ATOM 3721 N N . SER A 1 490 ? 23.453 -18.781 -22.859 1 86.62 490 SER A N 1
ATOM 3722 C CA . SER A 1 490 ? 22.734 -18.281 -21.703 1 86.62 490 SER A CA 1
ATOM 3723 C C . SER A 1 490 ? 23.359 -16.984 -21.172 1 86.62 490 SER A C 1
ATOM 3725 O O . SER A 1 490 ? 24.531 -16.719 -21.422 1 86.62 490 SER A O 1
ATOM 3727 N N . THR A 1 491 ? 22.578 -16.141 -20.594 1 92.56 491 THR A N 1
ATOM 3728 C CA . THR A 1 491 ? 23.031 -14.945 -19.875 1 92.56 491 THR A CA 1
ATOM 3729 C C . THR A 1 491 ? 23.156 -15.234 -18.391 1 92.56 491 THR A C 1
ATOM 3731 O O . THR A 1 491 ? 22.234 -15.773 -17.766 1 92.56 491 THR A O 1
ATOM 3734 N N . ILE A 1 492 ? 24.312 -14.859 -17.797 1 94.69 492 ILE A N 1
ATOM 3735 C CA . ILE A 1 492 ? 24.547 -15.102 -16.391 1 94.69 492 ILE A CA 1
ATOM 3736 C C . ILE A 1 492 ? 24.547 -13.773 -15.633 1 94.69 492 ILE A C 1
ATOM 3738 O O . ILE A 1 492 ? 25.266 -12.836 -16 1 94.69 492 ILE A O 1
ATOM 3742 N N . PHE A 1 493 ? 23.75 -13.633 -14.617 1 96.75 493 PHE A N 1
ATOM 3743 C CA . PHE A 1 493 ? 23.703 -12.5 -13.711 1 96.75 493 PHE A CA 1
ATOM 3744 C C . PHE A 1 493 ? 24.406 -12.82 -12.398 1 96.75 493 PHE A C 1
ATOM 3746 O O . PHE A 1 493 ? 24.062 -13.797 -11.727 1 96.75 493 PHE A O 1
ATOM 3753 N N . ARG A 1 494 ? 25.312 -12.016 -12.031 1 96.75 494 ARG A N 1
ATOM 3754 C CA . ARG A 1 494 ? 26.078 -12.258 -10.812 1 96.75 494 ARG A CA 1
ATOM 3755 C C . ARG A 1 494 ? 25.719 -11.227 -9.742 1 96.75 494 ARG A C 1
ATOM 3757 O O . ARG A 1 494 ? 25.453 -10.062 -10.055 1 96.75 494 ARG A O 1
ATOM 3764 N N . PRO A 1 495 ? 25.781 -11.641 -8.43 1 96.81 495 PRO A N 1
ATOM 3765 C CA . PRO A 1 495 ? 25.469 -10.703 -7.352 1 96.81 495 PRO A CA 1
ATOM 3766 C C . PRO A 1 495 ? 26.406 -9.516 -7.297 1 96.81 495 PRO A C 1
ATOM 3768 O O . PRO A 1 495 ? 27.625 -9.68 -7.41 1 96.81 495 PRO A O 1
ATOM 3771 N N . LYS A 1 496 ? 25.859 -8.367 -7.125 1 96 496 LYS A N 1
ATOM 3772 C CA . LYS A 1 496 ? 26.625 -7.137 -6.992 1 96 496 LYS A CA 1
ATOM 3773 C C . LYS A 1 496 ? 26.406 -6.496 -5.625 1 96 496 LYS A C 1
ATOM 3775 O O . LYS A 1 496 ? 27.219 -5.688 -5.172 1 96 496 LYS A O 1
ATOM 3780 N N . LEU A 1 497 ? 25.344 -6.816 -4.969 1 94.06 497 LEU A N 1
ATOM 3781 C CA . LEU A 1 497 ? 24.953 -6.23 -3.689 1 94.06 497 LEU A CA 1
ATOM 3782 C C . LEU A 1 497 ? 25.875 -6.727 -2.568 1 94.06 497 LEU A C 1
ATOM 3784 O O . LEU A 1 497 ? 26.188 -7.914 -2.502 1 94.06 497 LEU A O 1
ATOM 3788 N N . ASP A 1 498 ? 26.188 -5.805 -1.666 1 94.12 498 ASP A N 1
ATOM 3789 C CA . ASP A 1 498 ? 27.016 -6.125 -0.501 1 94.12 498 ASP A CA 1
ATOM 3790 C C . ASP A 1 498 ? 26.281 -7.082 0.437 1 94.12 498 ASP A C 1
ATOM 3792 O O . ASP A 1 498 ? 25.062 -6.973 0.621 1 94.12 498 ASP A O 1
ATOM 3796 N N . GLU A 1 499 ? 27.078 -7.941 1.088 1 94.75 499 GLU A N 1
ATOM 3797 C CA . GLU A 1 499 ? 26.516 -8.984 1.938 1 94.75 499 GLU A CA 1
ATOM 3798 C C . GLU A 1 499 ? 25.781 -8.383 3.135 1 94.75 499 GLU A C 1
ATOM 3800 O O . GLU A 1 499 ? 24.719 -8.875 3.533 1 94.75 499 GLU A O 1
ATOM 3805 N N . GLU A 1 500 ? 26.328 -7.363 3.668 1 94.88 500 GLU A N 1
ATOM 3806 C CA . GLU A 1 500 ? 25.703 -6.742 4.836 1 94.88 500 GLU A CA 1
ATOM 3807 C C . GLU A 1 500 ? 24.391 -6.078 4.473 1 94.88 500 GLU A C 1
ATOM 3809 O O . GLU A 1 500 ? 23.406 -6.18 5.219 1 94.88 500 GLU A O 1
ATOM 3814 N N . LEU A 1 501 ? 24.391 -5.426 3.396 1 94.5 501 LEU A N 1
ATOM 3815 C CA . LEU A 1 501 ? 23.156 -4.785 2.932 1 94.5 501 LEU A CA 1
ATOM 3816 C C . LEU A 1 501 ? 22.109 -5.824 2.568 1 94.5 501 LEU A C 1
ATOM 3818 O O . LEU A 1 501 ? 20.922 -5.621 2.82 1 94.5 501 LEU A O 1
ATOM 3822 N N . ARG A 1 502 ? 22.578 -6.926 1.965 1 96.06 502 ARG A N 1
ATOM 3823 C CA . ARG A 1 502 ? 21.656 -8.016 1.633 1 96.06 502 ARG A CA 1
ATOM 3824 C C . ARG A 1 502 ? 20.984 -8.562 2.883 1 96.06 502 ARG A C 1
ATOM 3826 O O . ARG A 1 502 ? 19.766 -8.773 2.893 1 96.06 502 ARG A O 1
ATOM 3833 N N . LYS A 1 503 ? 21.734 -8.719 3.898 1 96.06 503 LYS A N 1
ATOM 3834 C CA . LYS A 1 503 ? 21.203 -9.242 5.152 1 96.06 503 LYS A CA 1
ATOM 3835 C C . LYS A 1 503 ? 20.188 -8.266 5.762 1 96.06 503 LYS A C 1
ATOM 3837 O O . LYS A 1 503 ? 19.141 -8.68 6.258 1 96.06 503 LYS A O 1
ATOM 3842 N N . LYS A 1 504 ? 20.516 -7.02 5.734 1 95.38 504 LYS A N 1
ATOM 3843 C CA . LYS A 1 504 ? 19.609 -6 6.266 1 95.38 504 LYS A CA 1
ATOM 3844 C C . LYS A 1 504 ? 18.297 -5.977 5.492 1 95.38 504 LYS A C 1
ATOM 3846 O O . LYS A 1 504 ? 17.219 -5.832 6.086 1 95.38 504 LYS A O 1
ATOM 3851 N N . LYS A 1 505 ? 18.375 -6.078 4.199 1 96.44 505 LYS A N 1
ATOM 3852 C CA . LYS A 1 505 ? 17.188 -6.102 3.359 1 96.44 505 LYS A CA 1
ATOM 3853 C C . LYS A 1 505 ? 16.312 -7.32 3.674 1 96.44 505 LYS A C 1
ATOM 3855 O O . LYS A 1 505 ? 15.086 -7.219 3.709 1 96.44 505 LYS A O 1
ATOM 3860 N N . LEU A 1 506 ? 17 -8.422 3.928 1 96.5 506 LEU A N 1
ATOM 3861 C CA . LEU A 1 506 ? 16.266 -9.648 4.238 1 96.5 506 LEU A CA 1
ATOM 3862 C C . LEU A 1 506 ? 15.57 -9.531 5.59 1 96.5 506 LEU A C 1
ATOM 3864 O O . LEU A 1 506 ? 14.438 -9.992 5.746 1 96.5 506 LEU A O 1
ATOM 3868 N N . ASP A 1 507 ? 16.234 -8.953 6.516 1 96.44 507 ASP A N 1
ATOM 3869 C CA . ASP A 1 507 ? 15.617 -8.734 7.82 1 96.44 507 ASP A CA 1
ATOM 3870 C C . ASP A 1 507 ? 14.383 -7.844 7.703 1 96.44 507 ASP A C 1
ATOM 3872 O O . ASP A 1 507 ? 13.359 -8.109 8.336 1 96.44 507 ASP A O 1
ATOM 3876 N N . SER A 1 508 ? 14.477 -6.773 6.945 1 96.69 508 SER A N 1
ATOM 3877 C CA . SER A 1 508 ? 13.359 -5.867 6.707 1 96.69 508 SER A CA 1
ATOM 3878 C C . SER A 1 508 ? 12.211 -6.574 5.988 1 96.69 508 SER A C 1
ATOM 3880 O O . SER A 1 508 ? 11.039 -6.297 6.246 1 96.69 508 SER A O 1
ATOM 3882 N N . TRP A 1 509 ? 12.602 -7.5 5.082 1 97.31 509 TRP A N 1
ATOM 3883 C CA . TRP A 1 509 ? 11.602 -8.297 4.371 1 97.31 509 TRP A CA 1
ATOM 3884 C C . TRP A 1 509 ? 10.812 -9.164 5.34 1 97.31 509 TRP A C 1
ATOM 3886 O O . TRP A 1 509 ? 9.586 -9.234 5.262 1 97.31 509 TRP A O 1
ATOM 3896 N N . PHE A 1 510 ? 11.492 -9.773 6.27 1 96.75 510 PHE A N 1
ATOM 3897 C CA . PHE A 1 510 ? 10.812 -10.617 7.242 1 96.75 510 PHE A CA 1
ATOM 3898 C C . PHE A 1 510 ? 9.875 -9.805 8.125 1 96.75 510 PHE A C 1
ATOM 3900 O O . PHE A 1 510 ? 8.805 -10.273 8.508 1 96.75 510 PHE A O 1
ATOM 3907 N N . LYS A 1 511 ? 10.328 -8.586 8.422 1 96.12 511 LYS A N 1
ATOM 3908 C CA . LYS A 1 511 ? 9.453 -7.668 9.148 1 96.12 511 LYS A CA 1
ATOM 3909 C C . LYS A 1 511 ? 8.188 -7.375 8.344 1 96.12 511 LYS A C 1
ATOM 3911 O O . LYS A 1 511 ? 7.082 -7.379 8.898 1 96.12 511 LYS A O 1
ATOM 3916 N N . ALA A 1 512 ? 8.328 -7.129 7.09 1 97.75 512 ALA A N 1
ATOM 3917 C CA . ALA A 1 512 ? 7.184 -6.852 6.219 1 97.75 512 ALA A CA 1
ATOM 3918 C C . ALA A 1 512 ? 6.258 -8.055 6.133 1 97.75 512 ALA A C 1
ATOM 3920 O O . ALA A 1 512 ? 5.031 -7.914 6.172 1 97.75 512 ALA A O 1
ATOM 3921 N N . ILE A 1 513 ? 6.816 -9.297 6.035 1 97.44 513 ILE A N 1
ATOM 3922 C CA . ILE A 1 513 ? 6.035 -10.523 5.953 1 97.44 513 ILE A CA 1
ATOM 3923 C C . ILE A 1 513 ? 5.172 -10.672 7.207 1 97.44 513 ILE A C 1
ATOM 3925 O O . ILE A 1 513 ? 3.992 -11.016 7.117 1 97.44 513 ILE A O 1
ATOM 3929 N N . SER A 1 514 ? 5.742 -10.375 8.305 1 96.88 514 SER A N 1
ATOM 3930 C CA . SER A 1 514 ? 5.031 -10.555 9.562 1 96.88 514 SER A CA 1
ATOM 3931 C C . SER A 1 514 ? 3.812 -9.641 9.641 1 96.88 514 SER A C 1
ATOM 3933 O O . SER A 1 514 ? 2.85 -9.938 10.352 1 96.88 514 SER A O 1
ATOM 3935 N N . ARG A 1 515 ? 3.822 -8.539 8.953 1 97.5 515 ARG A N 1
ATOM 3936 C CA . ARG A 1 515 ? 2.721 -7.582 8.977 1 97.5 515 ARG A CA 1
ATOM 3937 C C . ARG A 1 515 ? 1.556 -8.062 8.117 1 97.5 515 ARG A C 1
ATOM 3939 O O . ARG A 1 515 ? 0.471 -7.477 8.148 1 97.5 515 ARG A O 1
ATOM 3946 N N . THR A 1 516 ? 1.735 -9.141 7.316 1 97.19 516 THR A N 1
ATOM 3947 C CA . THR A 1 516 ? 0.69 -9.648 6.434 1 97.19 516 THR A CA 1
ATOM 3948 C C . THR A 1 516 ? -0.21 -10.633 7.168 1 97.19 516 THR A C 1
ATOM 3950 O O . THR A 1 516 ? -1.287 -10.984 6.684 1 97.19 516 THR A O 1
ATOM 3953 N N . PHE A 1 517 ? 0.224 -11.125 8.344 1 96.06 517 PHE A N 1
ATOM 3954 C CA . PHE A 1 517 ? -0.469 -12.219 9.023 1 96.06 517 PHE A CA 1
ATOM 3955 C C . PHE A 1 517 ? -1.743 -11.711 9.688 1 96.06 517 PHE A C 1
ATOM 3957 O O . PHE A 1 517 ? -1.815 -10.555 10.109 1 96.06 517 PHE A O 1
ATOM 3964 N N . ASP A 1 518 ? -2.76 -12.516 9.734 1 94.25 518 ASP A N 1
ATOM 3965 C CA . ASP A 1 518 ? -4.004 -12.297 10.469 1 94.25 518 ASP A CA 1
ATOM 3966 C C . ASP A 1 518 ? -4.758 -11.086 9.922 1 94.25 518 ASP A C 1
ATOM 3968 O O . ASP A 1 518 ? -5.223 -10.242 10.688 1 94.25 518 ASP A O 1
ATOM 3972 N N . LEU A 1 519 ? -4.801 -10.938 8.594 1 94 519 LEU A N 1
ATOM 3973 C CA . LEU A 1 519 ? -5.461 -9.789 7.992 1 94 519 LEU A CA 1
ATOM 3974 C C . LEU A 1 519 ? -6.695 -10.219 7.207 1 94 519 LEU A C 1
ATOM 3976 O O . LEU A 1 519 ? -7.371 -9.391 6.594 1 94 519 LEU A O 1
ATOM 3980 N N . ALA A 1 520 ? -7.023 -11.5 7.277 1 88.56 520 ALA A N 1
ATOM 3981 C CA . ALA A 1 520 ? -8.133 -12.016 6.488 1 88.56 520 ALA A CA 1
ATOM 3982 C C . ALA A 1 520 ? -9.461 -11.422 6.945 1 88.56 520 ALA A C 1
ATOM 3984 O O . ALA A 1 520 ? -10.406 -11.312 6.16 1 88.56 520 ALA A O 1
ATOM 3985 N N . ASP A 1 521 ? -9.555 -10.953 8.172 1 89.25 521 ASP A N 1
ATOM 3986 C CA . ASP A 1 521 ? -10.812 -10.477 8.734 1 89.25 521 ASP A CA 1
ATOM 3987 C C . ASP A 1 521 ? -11.047 -9.008 8.398 1 89.25 521 ASP A C 1
ATOM 3989 O O . ASP A 1 521 ? -12.055 -8.43 8.797 1 89.25 521 ASP A O 1
ATOM 3993 N N . LEU A 1 522 ? -10.156 -8.375 7.676 1 90.12 522 LEU A N 1
ATOM 3994 C CA . LEU A 1 522 ? -10.32 -6.973 7.316 1 90.12 522 LEU A CA 1
ATOM 3995 C C . LEU A 1 522 ? -11.461 -6.801 6.312 1 90.12 522 LEU A C 1
ATOM 3997 O O . LEU A 1 522 ? -12.055 -5.727 6.227 1 90.12 522 LEU A O 1
ATOM 4001 N N . SER A 1 523 ? -11.602 -7.824 5.461 1 75.38 523 SER A N 1
ATOM 4002 C CA . SER A 1 523 ? -12.688 -7.758 4.488 1 75.38 523 SER A CA 1
ATOM 4003 C C . SER A 1 523 ? -14.023 -8.086 5.129 1 75.38 523 SER A C 1
ATOM 4005 O O . SER A 1 523 ? -14.172 -9.125 5.777 1 75.38 523 SER A O 1
ATOM 4007 N N . LEU A 1 524 ? -14.727 -7.012 5.57 1 67.75 524 LEU A N 1
ATOM 4008 C CA . LEU A 1 524 ? -15.984 -7.188 6.285 1 67.75 524 LEU A CA 1
ATOM 4009 C C . LEU A 1 524 ? -17.094 -7.652 5.344 1 67.75 524 LEU A C 1
ATOM 4011 O O . LEU A 1 524 ? -17.094 -7.281 4.168 1 67.75 524 LEU A O 1
ATOM 4015 N N . MET B 1 1 ? -27.984 63.688 -3.432 1 32.88 1 MET B N 1
ATOM 4016 C CA . MET B 1 1 ? -27.125 62.562 -3.779 1 32.88 1 MET B CA 1
ATOM 4017 C C . MET B 1 1 ? -26.75 61.75 -2.539 1 32.88 1 MET B C 1
ATOM 4019 O O . MET B 1 1 ? -26.156 62.281 -1.602 1 32.88 1 MET B O 1
ATOM 4023 N N . SER B 1 2 ? -27.562 60.781 -2.23 1 30.94 2 SER B N 1
ATOM 4024 C CA . SER B 1 2 ? -27.469 60 -1.001 1 30.94 2 SER B CA 1
ATOM 4025 C C . SER B 1 2 ? -26.141 59.25 -0.92 1 30.94 2 SER B C 1
ATOM 4027 O O . SER B 1 2 ? -25.781 58.531 -1.845 1 30.94 2 SER B O 1
ATOM 4029 N N . LYS B 1 3 ? -25.141 59.688 -0.455 1 39.84 3 LYS B N 1
ATOM 4030 C CA . LYS B 1 3 ? -23.781 59.156 -0.314 1 39.84 3 LYS B CA 1
ATOM 4031 C C . LYS B 1 3 ? -23.812 57.688 0.082 1 39.84 3 LYS B C 1
ATOM 4033 O O . LYS B 1 3 ? -24.453 57.312 1.071 1 39.84 3 LYS B O 1
ATOM 4038 N N . LYS B 1 4 ? -23.844 56.938 -0.939 1 53.88 4 LYS B N 1
ATOM 4039 C CA . LYS B 1 4 ? -23.641 55.531 -0.595 1 53.88 4 LYS B CA 1
ATOM 4040 C C . LYS B 1 4 ? -22.75 55.375 0.639 1 53.88 4 LYS B C 1
ATOM 4042 O O . LYS B 1 4 ? -21.656 55.969 0.694 1 53.88 4 LYS B O 1
ATOM 4047 N N . PRO B 1 5 ? -23.266 54.969 1.835 1 54.84 5 PRO B N 1
ATOM 4048 C CA . PRO B 1 5 ? -22.422 54.812 3.025 1 54.84 5 PRO B CA 1
ATOM 4049 C C . PRO B 1 5 ? -21.047 54.219 2.699 1 54.84 5 PRO B C 1
ATOM 4051 O O . PRO B 1 5 ? -20.891 53.469 1.731 1 54.84 5 PRO B O 1
ATOM 4054 N N . ALA B 1 6 ? -19.906 54.781 3.221 1 67.56 6 ALA B N 1
ATOM 4055 C CA . ALA B 1 6 ? -18.516 54.438 2.922 1 67.56 6 ALA B CA 1
ATOM 4056 C C . ALA B 1 6 ? -18.234 52.969 3.152 1 67.56 6 ALA B C 1
ATOM 4058 O O . ALA B 1 6 ? -18.562 52.406 4.211 1 67.56 6 ALA B O 1
ATOM 4059 N N . GLU B 1 7 ? -17.906 52.125 2.113 1 86.81 7 GLU B N 1
ATOM 4060 C CA . GLU B 1 7 ? -17.609 50.719 2.152 1 86.81 7 GLU B CA 1
ATOM 4061 C C . GLU B 1 7 ? -16.391 50.438 3.041 1 86.81 7 GLU B C 1
ATOM 4063 O O . GLU B 1 7 ? -15.414 51.188 3.02 1 86.81 7 GLU B O 1
ATOM 4068 N N . VAL B 1 8 ? -16.531 49.594 4.086 1 95.06 8 VAL B N 1
ATOM 4069 C CA . VAL B 1 8 ? -15.445 49.156 4.969 1 95.06 8 VAL B CA 1
ATOM 4070 C C . VAL B 1 8 ? -15.062 47.719 4.652 1 95.06 8 VAL B C 1
ATOM 4072 O O . VAL B 1 8 ? -15.922 46.844 4.586 1 95.06 8 VAL B O 1
ATOM 4075 N N . PHE B 1 9 ? -13.727 47.562 4.449 1 97.75 9 PHE B N 1
ATOM 4076 C CA . PHE B 1 9 ? -13.234 46.219 4.113 1 97.75 9 PHE B CA 1
ATOM 4077 C C . PHE B 1 9 ? -12.117 45.812 5.062 1 97.75 9 PHE B C 1
ATOM 4079 O O . PHE B 1 9 ? -11.414 46.656 5.617 1 97.75 9 PHE B O 1
ATOM 4086 N N . ILE B 1 10 ? -12.008 44.562 5.305 1 98.25 10 ILE B N 1
ATOM 4087 C CA . ILE B 1 10 ? -10.906 43.938 6.047 1 98.25 10 ILE B CA 1
ATOM 4088 C C . ILE B 1 10 ? -10.219 42.906 5.18 1 98.25 10 ILE B C 1
ATOM 4090 O O . ILE B 1 10 ? -10.883 42.031 4.598 1 98.25 10 ILE B O 1
ATOM 4094 N N . GLY B 1 11 ? -8.922 43.031 5.047 1 98.25 11 GLY B N 1
ATOM 4095 C CA . GLY B 1 11 ? -8.148 42 4.344 1 98.25 11 GLY B CA 1
ATOM 4096 C C . GLY B 1 11 ? -7.613 40.906 5.262 1 98.25 11 GLY B C 1
ATOM 4097 O O . GLY B 1 11 ? -7.449 41.156 6.465 1 98.25 11 GLY B O 1
ATOM 4098 N N . SER B 1 12 ? -7.34 39.812 4.699 1 98.38 12 SER B N 1
ATOM 4099 C CA . SER B 1 12 ? -6.805 38.688 5.477 1 98.38 12 SER B CA 1
ATOM 4100 C C . SER B 1 12 ? -5.785 37.906 4.668 1 98.38 12 SER B C 1
ATOM 4102 O O . SER B 1 12 ? -6.094 37.406 3.582 1 98.38 12 SER B O 1
ATOM 4104 N N . ILE B 1 13 ? -4.566 37.781 5.18 1 98.62 13 ILE B N 1
ATOM 4105 C CA . ILE B 1 13 ? -3.531 36.906 4.637 1 98.62 13 ILE B CA 1
ATOM 4106 C C . ILE B 1 13 ? -3.639 35.531 5.273 1 98.62 13 ILE B C 1
ATOM 4108 O O . ILE B 1 13 ? -3.582 35.375 6.496 1 98.62 13 ILE B O 1
ATOM 4112 N N . ASP B 1 14 ? -3.846 34.562 4.484 1 97.69 14 ASP B N 1
ATOM 4113 C CA . ASP B 1 14 ? -3.826 33.156 4.918 1 97.69 14 ASP B CA 1
ATOM 4114 C C . ASP B 1 14 ? -2.654 32.406 4.293 1 97.69 14 ASP B C 1
ATOM 4116 O O . ASP B 1 14 ? -2.748 31.922 3.158 1 97.69 14 ASP B O 1
ATOM 4120 N N . GLN B 1 15 ? -1.591 32.344 5.039 1 98.06 15 GLN B N 1
ATOM 4121 C CA . GLN B 1 15 ? -0.399 31.641 4.551 1 98.06 15 GLN B CA 1
ATOM 4122 C C . GLN B 1 15 ? -0.34 30.219 5.07 1 98.06 15 GLN B C 1
ATOM 4124 O O . GLN B 1 15 ? 0.19 29.953 6.152 1 98.06 15 GLN B O 1
ATOM 4129 N N . GLY B 1 16 ? -0.784 29.25 4.312 1 94.44 16 GLY B N 1
ATOM 4130 C CA . GLY B 1 16 ? -0.829 27.844 4.676 1 94.44 16 GLY B CA 1
ATOM 4131 C C . GLY B 1 16 ? 0.419 27.094 4.27 1 94.44 16 GLY B C 1
ATOM 4132 O O . GLY B 1 16 ? 1.387 27.688 3.789 1 94.44 16 GLY B O 1
ATOM 4133 N N . THR B 1 17 ? 0.396 25.75 4.48 1 93.31 17 THR B N 1
ATOM 4134 C CA . THR B 1 17 ? 1.548 24.891 4.227 1 93.31 17 THR B CA 1
ATOM 4135 C C . THR B 1 17 ? 1.755 24.688 2.727 1 93.31 17 THR B C 1
ATOM 4137 O O . THR B 1 17 ? 2.893 24.609 2.256 1 93.31 17 THR B O 1
ATOM 4140 N N . THR B 1 18 ? 0.646 24.688 1.966 1 89.06 18 THR B N 1
ATOM 4141 C CA . THR B 1 18 ? 0.79 24.359 0.552 1 89.06 18 THR B CA 1
ATOM 4142 C C . THR B 1 18 ? 0.474 25.562 -0.32 1 89.06 18 THR B C 1
ATOM 4144 O O . THR B 1 18 ? 0.804 25.578 -1.508 1 89.06 18 THR B O 1
ATOM 4147 N N . SER B 1 19 ? -0.212 26.547 0.28 1 91.81 19 SER B N 1
ATOM 4148 C CA . SER B 1 19 ? -0.61 27.688 -0.524 1 91.81 19 SER B CA 1
ATOM 4149 C C . SER B 1 19 ? -0.77 28.938 0.338 1 91.81 19 SER B C 1
ATOM 4151 O O . SER B 1 19 ? -0.843 28.844 1.565 1 91.81 19 SER B O 1
ATOM 4153 N N . THR B 1 20 ? -0.737 30.062 -0.376 1 97 20 THR B N 1
ATOM 4154 C CA . THR B 1 20 ? -1.037 31.375 0.197 1 97 20 THR B CA 1
ATOM 4155 C C . THR B 1 20 ? -2.328 31.938 -0.39 1 97 20 THR B C 1
ATOM 4157 O O . THR B 1 20 ? -2.613 31.75 -1.574 1 97 20 THR B O 1
ATOM 4160 N N . ARG B 1 21 ? -3.07 32.594 0.49 1 96.94 21 ARG B N 1
ATOM 4161 C CA . ARG B 1 21 ? -4.309 33.219 0.048 1 96.94 21 ARG B CA 1
ATOM 4162 C C . ARG B 1 21 ? -4.453 34.625 0.652 1 96.94 21 ARG B C 1
ATOM 4164 O O . ARG B 1 21 ? -4.008 34.875 1.776 1 96.94 21 ARG B O 1
ATOM 4171 N N . PHE B 1 22 ? -5.035 35.469 -0.145 1 98.38 22 PHE B N 1
ATOM 4172 C CA . PHE B 1 22 ? -5.484 36.781 0.353 1 98.38 22 PHE B CA 1
ATOM 4173 C C . PHE B 1 22 ? -6.957 37 0.028 1 98.38 22 PHE B C 1
ATOM 4175 O O . PHE B 1 22 ? -7.383 36.812 -1.113 1 98.38 22 PHE B O 1
ATOM 4182 N N . ILE B 1 23 ? -7.711 37.312 1.053 1 97.75 23 ILE B N 1
ATOM 4183 C CA . ILE B 1 23 ? -9.148 37.531 0.891 1 97.75 23 ILE B CA 1
ATOM 4184 C C . ILE B 1 23 ? -9.555 38.875 1.491 1 97.75 23 ILE B C 1
ATOM 4186 O O . ILE B 1 23 ? -9.055 39.25 2.553 1 97.75 23 ILE B O 1
ATOM 4190 N N . ILE B 1 24 ? -10.438 39.562 0.814 1 98.12 24 ILE B N 1
ATOM 4191 C CA . ILE B 1 24 ? -10.984 40.812 1.288 1 98.12 24 ILE B CA 1
ATOM 4192 C C . ILE B 1 24 ? -12.453 40.625 1.662 1 98.12 24 ILE B C 1
ATOM 4194 O O . ILE B 1 24 ? -13.258 40.156 0.85 1 98.12 24 ILE B O 1
ATOM 4198 N N . TYR B 1 25 ? -12.75 41.062 2.898 1 96.31 25 TYR B N 1
ATOM 4199 C CA . TYR B 1 25 ? -14.109 40.875 3.402 1 96.31 25 TYR B CA 1
ATOM 4200 C C . TYR B 1 25 ? -14.797 42.219 3.586 1 96.31 25 TYR B C 1
ATOM 4202 O O . TYR B 1 25 ? -14.148 43.219 3.943 1 96.31 25 TYR B O 1
ATOM 4210 N N . ASP B 1 26 ? -16.109 42.219 3.357 1 95.62 26 ASP B N 1
ATOM 4211 C CA . ASP B 1 26 ? -16.891 43.438 3.67 1 95.62 26 ASP B CA 1
ATOM 4212 C C . ASP B 1 26 ? -17.438 43.375 5.098 1 95.62 26 ASP B C 1
ATOM 4214 O O . ASP B 1 26 ? -17.078 42.469 5.871 1 95.62 26 ASP B O 1
ATOM 4218 N N . ARG B 1 27 ? -18.219 44.281 5.461 1 93.81 27 ARG B N 1
ATOM 4219 C CA . ARG B 1 27 ? -18.734 44.406 6.824 1 93.81 27 ARG B CA 1
ATOM 4220 C C . ARG B 1 27 ? -19.625 43.219 7.188 1 93.81 27 ARG B C 1
ATOM 4222 O O . ARG B 1 27 ? -19.766 42.875 8.367 1 93.81 27 ARG B O 1
ATOM 4229 N N . SER B 1 28 ? -20.172 42.594 6.207 1 90.19 28 SER B N 1
ATOM 4230 C CA . SER B 1 28 ? -21.031 41.438 6.43 1 90.19 28 SER B CA 1
ATOM 4231 C C . SER B 1 28 ? -20.234 40.156 6.391 1 90.19 28 SER B C 1
ATOM 4233 O O . SER B 1 28 ? -20.812 39.062 6.352 1 90.19 28 SER B O 1
ATOM 4235 N N . ALA B 1 29 ? -18.875 40.312 6.324 1 90.88 29 ALA B N 1
ATOM 4236 C CA . ALA B 1 29 ? -17.953 39.156 6.309 1 90.88 29 ALA B CA 1
ATOM 4237 C C . ALA B 1 29 ? -18.094 38.344 5.02 1 90.88 29 ALA B C 1
ATOM 4239 O O . ALA B 1 29 ? -17.859 37.156 5.004 1 90.88 29 ALA B O 1
ATOM 4240 N N . ARG B 1 30 ? -18.531 38.969 3.973 1 90.25 30 ARG B N 1
ATOM 4241 C CA . ARG B 1 30 ? -18.578 38.375 2.652 1 90.25 30 ARG B CA 1
ATOM 4242 C C . ARG B 1 30 ? -17.297 38.625 1.869 1 90.25 30 ARG B C 1
ATOM 4244 O O . ARG B 1 30 ? -16.812 39.781 1.85 1 90.25 30 ARG B O 1
ATOM 4251 N N . ALA B 1 31 ? -16.797 37.656 1.277 1 93.69 31 ALA B N 1
ATOM 4252 C CA . ALA B 1 31 ? -15.594 37.844 0.465 1 93.69 31 ALA B CA 1
ATOM 4253 C C . ALA B 1 31 ? -15.898 38.625 -0.812 1 93.69 31 ALA B C 1
ATOM 4255 O O . ALA B 1 31 ? -16.766 38.219 -1.596 1 93.69 31 ALA B O 1
ATOM 4256 N N . ILE B 1 32 ? -15.227 39.656 -1.081 1 95.19 32 ILE B N 1
ATOM 4257 C CA . ILE B 1 32 ? -15.508 40.469 -2.252 1 95.19 32 ILE B CA 1
ATOM 4258 C C . ILE B 1 32 ? -14.352 40.344 -3.25 1 95.19 32 ILE B C 1
ATOM 4260 O O . ILE B 1 32 ? -14.461 40.844 -4.387 1 95.19 32 ILE B O 1
ATOM 4264 N N . GLY B 1 33 ? -13.219 39.781 -2.822 1 94.88 33 GLY B N 1
ATOM 4265 C CA . GLY B 1 33 ? -12.039 39.5 -3.633 1 94.88 33 GLY B CA 1
ATOM 4266 C C . GLY B 1 33 ? -11.078 38.531 -2.99 1 94.88 33 GLY B C 1
ATOM 4267 O O . GLY B 1 33 ? -10.867 38.562 -1.775 1 94.88 33 GLY B O 1
ATOM 4268 N N . SER B 1 34 ? -10.555 37.688 -3.75 1 96.38 34 SER B N 1
ATOM 4269 C CA . SER B 1 34 ? -9.617 36.688 -3.221 1 96.38 34 SER B CA 1
ATOM 4270 C C . SER B 1 34 ? -8.695 36.156 -4.312 1 96.38 34 SER B C 1
ATOM 4272 O O . SER B 1 34 ? -9.031 36.219 -5.5 1 96.38 34 SER B O 1
ATOM 4274 N N . HIS B 1 35 ? -7.535 35.75 -3.971 1 97.38 35 HIS B N 1
ATOM 4275 C CA . HIS B 1 35 ? -6.586 35.062 -4.844 1 97.38 35 HIS B CA 1
ATOM 4276 C C . HIS B 1 35 ? -5.73 34.062 -4.066 1 97.38 35 HIS B C 1
ATOM 4278 O O . HIS B 1 35 ? -5.461 34.281 -2.879 1 97.38 35 HIS B O 1
ATOM 4284 N N . GLN B 1 36 ? -5.402 33.031 -4.648 1 95.38 36 GLN B N 1
ATOM 4285 C CA . GLN B 1 36 ? -4.621 31.953 -4.027 1 95.38 36 GLN B CA 1
ATOM 4286 C C . GLN B 1 36 ? -3.516 31.469 -4.961 1 95.38 36 GLN B C 1
ATOM 4288 O O . GLN B 1 36 ? -3.727 31.359 -6.172 1 95.38 36 GLN B O 1
ATOM 4293 N N . VAL B 1 37 ? -2.328 31.188 -4.387 1 95.94 37 VAL B N 1
ATOM 4294 C CA . VAL B 1 37 ? -1.208 30.656 -5.156 1 95.94 37 VAL B CA 1
ATOM 4295 C C . VAL B 1 37 ? -0.528 29.531 -4.375 1 95.94 37 VAL B C 1
ATOM 4297 O O . VAL B 1 37 ? -0.326 29.641 -3.164 1 95.94 37 VAL B O 1
ATOM 4300 N N . GLU B 1 38 ? -0.28 28.422 -4.984 1 90.38 38 GLU B N 1
ATOM 4301 C CA . GLU B 1 38 ? 0.551 27.375 -4.41 1 90.38 38 GLU B CA 1
ATOM 4302 C C . GLU B 1 38 ? 2.033 27.719 -4.52 1 90.38 38 GLU B C 1
ATOM 4304 O O . GLU B 1 38 ? 2.422 28.547 -5.332 1 90.38 38 GLU B O 1
ATOM 4309 N N . PHE B 1 39 ? 2.811 27.203 -3.643 1 93.94 39 PHE B N 1
ATOM 4310 C CA . PHE B 1 39 ? 4.25 27.406 -3.699 1 93.94 39 PHE B CA 1
ATOM 4311 C C . PHE B 1 39 ? 5 26.094 -3.527 1 93.94 39 PHE B C 1
ATOM 4313 O O . PHE B 1 39 ? 4.395 25.062 -3.236 1 93.94 39 PHE B O 1
ATOM 4320 N N . THR B 1 40 ? 6.273 26.125 -3.691 1 93.31 40 THR B N 1
ATOM 4321 C CA . THR B 1 40 ? 7.09 24.922 -3.842 1 93.31 40 THR B CA 1
ATOM 4322 C C . THR B 1 40 ? 7.262 24.203 -2.5 1 93.31 40 THR B C 1
ATOM 4324 O O . THR B 1 40 ? 7.473 24.859 -1.473 1 93.31 40 THR B O 1
ATOM 4327 N N . GLN B 1 41 ? 7.062 22.938 -2.484 1 90.62 41 GLN B N 1
ATOM 4328 C CA . GLN B 1 41 ? 7.375 22.078 -1.346 1 90.62 41 GLN B CA 1
ATOM 4329 C C . GLN B 1 41 ? 8.695 21.359 -1.55 1 90.62 41 GLN B C 1
ATOM 4331 O O . GLN B 1 41 ? 8.945 20.781 -2.615 1 90.62 41 GLN B O 1
ATOM 4336 N N . PHE B 1 42 ? 9.648 21.344 -0.55 1 91.31 42 PHE B N 1
ATOM 4337 C CA . PHE B 1 42 ? 10.953 20.703 -0.676 1 91.31 42 PHE B CA 1
ATOM 4338 C C . PHE B 1 42 ? 11.055 19.5 0.26 1 91.31 42 PHE B C 1
ATOM 4340 O O . PHE B 1 42 ? 10.75 19.609 1.449 1 91.31 42 PHE B O 1
ATOM 4347 N N . TYR B 1 43 ? 11.414 18.422 -0.302 1 85.88 43 TYR B N 1
ATOM 4348 C CA . TYR B 1 43 ? 11.641 17.188 0.458 1 85.88 43 TYR B CA 1
ATOM 4349 C C . TYR B 1 43 ? 13.055 16.672 0.26 1 85.88 43 TYR B C 1
ATOM 4351 O O . TYR B 1 43 ? 13.266 15.648 -0.389 1 85.88 43 TYR B O 1
ATOM 4359 N N . PRO B 1 44 ? 14.047 17.234 0.864 1 86.5 44 PRO B N 1
ATOM 4360 C CA . PRO B 1 44 ? 15.453 16.906 0.59 1 86.5 44 PRO B CA 1
ATOM 4361 C C . PRO B 1 44 ? 15.828 15.5 1.043 1 86.5 44 PRO B C 1
ATOM 4363 O O . PRO B 1 44 ? 16.688 14.859 0.428 1 86.5 44 PRO B O 1
ATOM 4366 N N . GLU B 1 45 ? 15.258 15.055 2.127 1 81.88 45 GLU B N 1
ATOM 4367 C CA . GLU B 1 45 ? 15.469 13.727 2.682 1 81.88 45 GLU B CA 1
ATOM 4368 C C . GLU B 1 45 ? 14.156 13.102 3.15 1 81.88 45 GLU B C 1
ATOM 4370 O O . GLU B 1 45 ? 13.156 13.805 3.314 1 81.88 45 GLU B O 1
ATOM 4375 N N . ALA B 1 46 ? 14.188 11.758 3.295 1 77 46 ALA B N 1
ATOM 4376 C CA . ALA B 1 46 ? 13 11.102 3.842 1 77 46 ALA B CA 1
ATOM 4377 C C . ALA B 1 46 ? 12.594 11.719 5.176 1 77 46 ALA B C 1
ATOM 4379 O O . ALA B 1 46 ? 13.406 11.805 6.102 1 77 46 ALA B O 1
ATOM 4380 N N . GLY B 1 47 ? 11.453 12.242 5.184 1 80.38 47 GLY B N 1
ATOM 4381 C CA . GLY B 1 47 ? 10.922 12.82 6.406 1 80.38 47 GLY B CA 1
ATOM 4382 C C . GLY B 1 47 ? 11.18 14.305 6.531 1 80.38 47 GLY B C 1
ATOM 4383 O O . GLY B 1 47 ? 10.672 14.953 7.449 1 80.38 47 GLY B O 1
ATOM 4384 N N . TRP B 1 48 ? 12.039 14.898 5.66 1 88.69 48 TRP B N 1
ATOM 4385 C CA . TRP B 1 48 ? 12.344 16.328 5.719 1 88.69 48 TRP B CA 1
ATOM 4386 C C . TRP B 1 48 ? 11.383 17.125 4.848 1 88.69 48 TRP B C 1
ATOM 4388 O O . TRP B 1 48 ? 11.023 16.688 3.754 1 88.69 48 TRP B O 1
ATOM 4398 N N . VAL B 1 49 ? 10.969 18.203 5.406 1 91.44 49 VAL B N 1
ATOM 4399 C CA . VAL B 1 49 ? 10.109 19.125 4.668 1 91.44 49 VAL B CA 1
ATOM 4400 C C . VAL B 1 49 ? 10.57 20.562 4.887 1 91.44 49 VAL B C 1
ATOM 4402 O O . VAL B 1 49 ? 10.695 21.016 6.027 1 91.44 49 VAL B O 1
ATOM 4405 N N . GLU B 1 50 ? 10.812 21.281 3.754 1 96.94 50 GLU B N 1
ATOM 4406 C CA . GLU B 1 50 ? 11.305 22.656 3.84 1 96.94 50 GLU B CA 1
ATOM 4407 C C . GLU B 1 50 ? 10.523 23.578 2.914 1 96.94 50 GLU B C 1
ATOM 4409 O O . GLU B 1 50 ? 9.875 23.125 1.976 1 96.94 50 GLU B O 1
ATOM 4414 N N . HIS B 1 51 ? 10.531 24.828 3.266 1 97.88 51 HIS B N 1
ATOM 4415 C CA . HIS B 1 51 ? 10 25.891 2.42 1 97.88 51 HIS B CA 1
ATOM 4416 C C . HIS B 1 51 ? 11.055 26.969 2.172 1 97.88 51 HIS B C 1
ATOM 4418 O O . HIS B 1 51 ? 11.93 27.188 3.006 1 97.88 51 HIS B O 1
ATOM 4424 N N . ASP B 1 52 ? 10.945 27.609 0.998 1 98.19 52 ASP B N 1
ATOM 4425 C CA . ASP B 1 52 ? 11.68 28.844 0.725 1 98.19 52 ASP B CA 1
ATOM 4426 C C . ASP B 1 52 ? 10.93 30.062 1.261 1 98.19 52 ASP B C 1
ATOM 4428 O O . ASP B 1 52 ? 9.922 30.484 0.684 1 98.19 52 ASP B O 1
ATOM 4432 N N . ALA B 1 53 ? 11.539 30.656 2.287 1 98.25 53 ALA B N 1
ATOM 4433 C CA . ALA B 1 53 ? 10.867 31.766 2.961 1 98.25 53 ALA B CA 1
ATOM 4434 C C . ALA B 1 53 ? 10.672 32.938 2.016 1 98.25 53 ALA B C 1
ATOM 4436 O O . ALA B 1 53 ? 9.688 33.688 2.131 1 98.25 53 ALA B O 1
ATOM 4437 N N . MET B 1 54 ? 11.539 33.062 1.082 1 98.25 54 MET B N 1
ATOM 4438 C CA . MET B 1 54 ? 11.422 34.156 0.119 1 98.25 54 MET B CA 1
ATOM 4439 C C . MET B 1 54 ? 10.281 33.906 -0.86 1 98.25 54 MET B C 1
ATOM 4441 O O . MET B 1 54 ? 9.586 34.812 -1.271 1 98.25 54 MET B O 1
ATOM 4445 N N . GLU B 1 55 ? 10.141 32.688 -1.213 1 98.12 55 GLU B N 1
ATOM 4446 C CA . GLU B 1 55 ? 9.023 32.344 -2.078 1 98.12 55 GLU B CA 1
ATOM 4447 C C . GLU B 1 55 ? 7.688 32.594 -1.382 1 98.12 55 GLU B C 1
ATOM 4449 O O . GLU B 1 55 ? 6.715 33 -2.021 1 98.12 55 GLU B O 1
ATOM 4454 N N . ILE B 1 56 ? 7.688 32.344 -0.114 1 98.19 56 ILE B N 1
ATOM 4455 C CA . ILE B 1 56 ? 6.48 32.594 0.667 1 98.19 56 ILE B CA 1
ATOM 4456 C C . ILE B 1 56 ? 6.133 34.094 0.613 1 98.19 56 ILE B C 1
ATOM 4458 O O . ILE B 1 56 ? 4.977 34.438 0.386 1 98.19 56 ILE B O 1
ATOM 4462 N N 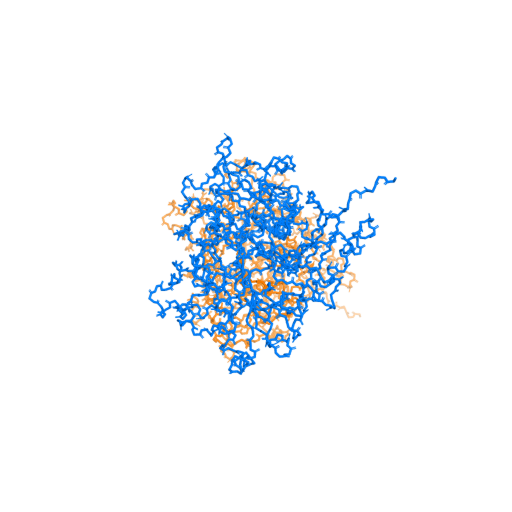. LEU B 1 57 ? 7.113 34.938 0.728 1 97.81 57 LEU B N 1
ATOM 4463 C CA . LEU B 1 57 ? 6.879 36.375 0.671 1 97.81 57 LEU B CA 1
ATOM 4464 C C . LEU B 1 57 ? 6.312 36.781 -0.686 1 97.81 57 LEU B C 1
ATOM 4466 O O . LEU B 1 57 ? 5.379 37.594 -0.76 1 97.81 57 LEU B O 1
ATOM 4470 N N . GLU B 1 58 ? 6.898 36.219 -1.648 1 97.94 58 GLU B N 1
ATOM 4471 C CA . GLU B 1 58 ? 6.449 36.562 -2.998 1 97.94 58 GLU B CA 1
ATOM 4472 C C . GLU B 1 58 ? 5.02 36.094 -3.234 1 97.94 58 GLU B C 1
ATOM 4474 O O . GLU B 1 58 ? 4.238 36.75 -3.908 1 97.94 58 GLU B O 1
ATOM 4479 N N . SER B 1 59 ? 4.711 34.938 -2.732 1 98.12 59 SER B N 1
ATOM 4480 C CA . SER B 1 59 ? 3.352 34.406 -2.879 1 98.12 59 SER B CA 1
ATOM 4481 C C . SER B 1 59 ? 2.338 35.312 -2.199 1 98.12 59 SER B C 1
ATOM 4483 O O . SER B 1 59 ? 1.228 35.531 -2.701 1 98.12 59 SER B O 1
ATOM 4485 N N . VAL B 1 60 ? 2.689 35.906 -1.07 1 98.38 60 VAL B N 1
ATOM 4486 C CA . VAL B 1 60 ? 1.821 36.844 -0.366 1 98.38 60 VAL B CA 1
ATOM 4487 C C . VAL B 1 60 ? 1.635 38.125 -1.207 1 98.38 60 VAL B C 1
ATOM 4489 O O . VAL B 1 60 ? 0.514 38.594 -1.354 1 98.38 60 VAL B O 1
ATOM 4492 N N . ARG B 1 61 ? 2.705 38.594 -1.777 1 98.19 61 ARG B N 1
ATOM 4493 C CA . ARG B 1 61 ? 2.67 39.781 -2.607 1 98.19 61 ARG B CA 1
ATOM 4494 C C . ARG B 1 61 ? 1.736 39.594 -3.799 1 98.19 61 ARG B C 1
ATOM 4496 O O . ARG B 1 61 ? 0.898 40.469 -4.078 1 98.19 61 ARG B O 1
ATOM 4503 N N . VAL B 1 62 ? 1.879 38.469 -4.422 1 98.31 62 VAL B N 1
ATOM 4504 C CA . VAL B 1 62 ? 1.085 38.188 -5.609 1 98.31 62 VAL B CA 1
ATOM 4505 C C . VAL B 1 62 ? -0.39 38.062 -5.23 1 98.31 62 VAL B C 1
ATOM 4507 O O . VAL B 1 62 ? -1.26 38.594 -5.926 1 98.31 62 VAL B O 1
ATOM 4510 N N . CYS B 1 63 ? -0.646 37.406 -4.137 1 98.31 63 CYS B N 1
ATOM 4511 C CA . CYS B 1 63 ? -2.027 37.219 -3.711 1 98.31 63 CYS B CA 1
ATOM 4512 C C . CYS B 1 63 ? -2.672 38.562 -3.348 1 98.31 63 CYS B C 1
ATOM 4514 O O . CYS B 1 63 ? -3.826 38.812 -3.703 1 98.31 63 CYS B O 1
ATOM 4516 N N . MET B 1 64 ? -1.943 39.438 -2.654 1 97.94 64 MET B N 1
ATOM 4517 C CA . MET B 1 64 ? -2.455 40.75 -2.295 1 97.94 64 MET B CA 1
ATOM 4518 C C . MET B 1 64 ? -2.799 41.562 -3.541 1 97.94 64 MET B C 1
ATOM 4520 O O . MET B 1 64 ? -3.906 42.094 -3.658 1 97.94 64 MET B O 1
ATOM 4524 N N . ALA B 1 65 ? -1.905 41.531 -4.453 1 97.94 65 ALA B N 1
ATOM 4525 C CA . ALA B 1 65 ? -2.072 42.344 -5.664 1 97.94 65 ALA B CA 1
ATOM 4526 C C . ALA B 1 65 ? -3.273 41.875 -6.477 1 97.94 65 ALA B C 1
ATOM 4528 O O . ALA B 1 65 ? -4.113 42.656 -6.883 1 97.94 65 ALA B O 1
ATOM 4529 N N . LYS B 1 66 ? -3.33 40.625 -6.688 1 98.25 66 LYS B N 1
ATOM 4530 C CA . LYS B 1 66 ? -4.367 40.062 -7.547 1 98.25 66 LYS B CA 1
ATOM 4531 C C . LYS B 1 66 ? -5.742 40.188 -6.887 1 98.25 66 LYS B C 1
ATOM 4533 O O . LYS B 1 66 ? -6.746 40.406 -7.57 1 98.25 66 LYS B O 1
ATOM 4538 N N . ALA B 1 67 ? -5.801 39.969 -5.598 1 97.56 67 ALA B N 1
ATOM 4539 C CA . ALA B 1 67 ? -7.074 40.094 -4.895 1 97.56 67 ALA B CA 1
ATOM 4540 C C . ALA B 1 67 ? -7.582 41.531 -4.953 1 97.56 67 ALA B C 1
ATOM 4542 O O . ALA B 1 67 ? -8.781 41.781 -5.117 1 97.56 67 ALA B O 1
ATOM 4543 N N . LEU B 1 68 ? -6.715 42.5 -4.789 1 97.06 68 LEU B N 1
ATOM 4544 C CA . LEU B 1 68 ? -7.062 43.906 -4.887 1 97.06 68 LEU B CA 1
ATOM 4545 C C . LEU B 1 68 ? -7.586 44.25 -6.277 1 97.06 68 LEU B C 1
ATOM 4547 O O . LEU B 1 68 ? -8.594 44.938 -6.414 1 97.06 68 LEU B O 1
ATOM 4551 N N . ASP B 1 69 ? -6.887 43.719 -7.238 1 96.88 69 ASP B N 1
ATOM 4552 C CA . ASP B 1 69 ? -7.293 43.938 -8.625 1 96.88 69 ASP B CA 1
ATOM 4553 C C . ASP B 1 69 ? -8.695 43.406 -8.875 1 96.88 69 ASP B C 1
ATOM 4555 O O . ASP B 1 69 ? -9.523 44.094 -9.5 1 96.88 69 ASP B O 1
ATOM 4559 N N . LYS B 1 70 ? -8.891 42.281 -8.414 1 96.94 70 LYS B N 1
ATOM 4560 C CA . LYS B 1 70 ? -10.188 41.625 -8.617 1 96.94 70 LYS B CA 1
ATOM 4561 C C . LYS B 1 70 ? -11.305 42.406 -7.934 1 96.94 70 LYS B C 1
ATOM 4563 O O . LYS B 1 70 ? -12.375 42.625 -8.508 1 96.94 70 LYS B O 1
ATOM 4568 N N . ALA B 1 71 ? -11.086 42.812 -6.691 1 95.94 71 ALA B N 1
ATOM 4569 C CA . ALA B 1 71 ? -12.078 43.562 -5.945 1 95.94 71 ALA B CA 1
ATOM 4570 C C . ALA B 1 71 ? -12.367 44.906 -6.617 1 95.94 71 ALA B C 1
ATOM 4572 O O . ALA B 1 71 ? -13.523 45.312 -6.699 1 95.94 71 ALA B O 1
ATOM 4573 N N . THR B 1 72 ? -11.391 45.531 -7.086 1 95.06 72 THR B N 1
ATOM 4574 C CA . THR B 1 72 ? -11.539 46.812 -7.781 1 95.06 72 THR B CA 1
ATOM 4575 C C . THR B 1 72 ? -12.305 46.625 -9.086 1 95.06 72 THR B C 1
ATOM 4577 O O . THR B 1 72 ? -13.172 47.438 -9.422 1 95.06 72 THR B O 1
ATOM 4580 N N . ALA B 1 73 ? -11.93 45.625 -9.789 1 95.94 73 ALA B N 1
ATOM 4581 C CA . ALA B 1 73 ? -12.602 45.312 -11.055 1 95.94 73 ALA B CA 1
ATOM 4582 C C . ALA B 1 73 ? -14.094 45.062 -10.836 1 95.94 73 ALA B C 1
ATOM 4584 O O . ALA B 1 73 ? -14.914 45.406 -11.695 1 95.94 73 ALA B O 1
ATOM 4585 N N . ASP B 1 74 ? -14.383 44.562 -9.742 1 95.12 74 ASP B N 1
ATOM 4586 C CA . ASP B 1 74 ? -15.773 44.25 -9.422 1 95.12 74 ASP B CA 1
ATOM 4587 C C . ASP B 1 74 ? -16.5 45.5 -8.898 1 95.12 74 ASP B C 1
ATOM 4589 O O . ASP B 1 74 ? -17.656 45.406 -8.492 1 95.12 74 ASP B O 1
ATOM 4593 N N . GLY B 1 75 ? -15.867 46.594 -8.773 1 93.62 75 GLY B N 1
ATOM 4594 C CA . GLY B 1 75 ? -16.516 47.875 -8.492 1 93.62 75 GLY B CA 1
ATOM 4595 C C . GLY B 1 75 ? -16.375 48.312 -7.043 1 93.62 75 GLY B C 1
ATOM 4596 O O . GLY B 1 75 ? -17 49.281 -6.621 1 93.62 75 GLY B O 1
ATOM 4597 N N . HIS B 1 76 ? -15.555 47.594 -6.312 1 94.06 76 HIS B N 1
ATOM 4598 C CA . HIS B 1 76 ? -15.375 47.969 -4.91 1 94.06 76 HIS B CA 1
ATOM 4599 C C . HIS B 1 76 ? -14.25 48.969 -4.746 1 94.06 76 HIS B C 1
ATOM 4601 O O . HIS B 1 76 ? -13.227 48.906 -5.43 1 94.06 76 HIS B O 1
ATOM 4607 N N . ASN B 1 77 ? -14.484 49.906 -3.92 1 93 77 ASN B N 1
ATOM 4608 C CA . ASN B 1 77 ? -13.453 50.906 -3.625 1 93 77 ASN B CA 1
ATOM 4609 C C . ASN B 1 77 ? -12.531 50.438 -2.5 1 93 77 ASN B C 1
ATOM 4611 O O . ASN B 1 77 ? -12.562 51 -1.4 1 93 77 ASN B O 1
ATOM 4615 N N . VAL B 1 78 ? -11.602 49.625 -2.771 1 92.75 78 VAL B N 1
ATOM 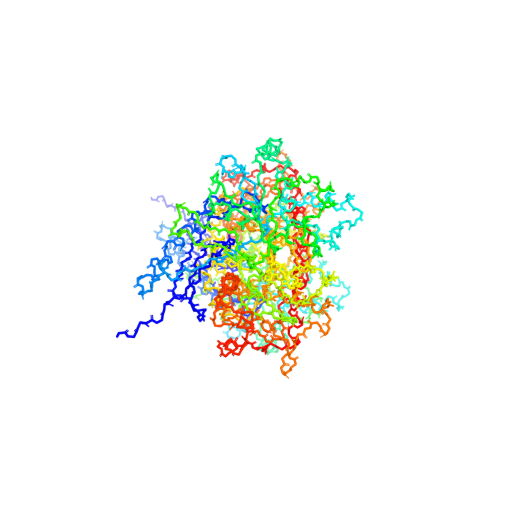4616 C CA . VAL B 1 78 ? -10.742 48.969 -1.777 1 92.75 78 VAL B CA 1
ATOM 4617 C C . VAL B 1 78 ? -9.688 49.969 -1.304 1 92.75 78 VAL B C 1
ATOM 4619 O O . VAL B 1 78 ? -9.164 49.875 -0.193 1 92.75 78 VAL B O 1
ATOM 4622 N N . ASP B 1 79 ? -9.328 50.938 -2.141 1 89.81 79 ASP B N 1
ATOM 4623 C CA . ASP B 1 79 ? -8.297 51.938 -1.806 1 89.81 79 ASP B CA 1
ATOM 4624 C C . ASP B 1 79 ? -8.703 52.75 -0.579 1 89.81 79 ASP B C 1
ATOM 4626 O O . ASP B 1 79 ? -7.891 52.938 0.328 1 89.81 79 ASP B O 1
ATOM 4630 N N . SER B 1 80 ? -9.875 53.062 -0.601 1 91.12 80 SER B N 1
ATOM 4631 C CA . SER B 1 80 ? -10.352 53.875 0.518 1 91.12 80 SER B CA 1
ATOM 4632 C C . SER B 1 80 ? -11.039 53 1.567 1 91.12 80 SER B C 1
ATOM 4634 O O . SER B 1 80 ? -11.117 53.375 2.738 1 91.12 80 SER B O 1
ATOM 4636 N N . GLY B 1 81 ? -11.445 51.906 1.173 1 95.25 81 GLY B N 1
ATOM 4637 C CA . GLY B 1 81 ? -12.312 51.125 2.037 1 95.25 81 GLY B CA 1
ATOM 4638 C C . GLY B 1 81 ? -11.547 50.156 2.908 1 95.25 81 GLY B C 1
ATOM 4639 O O . GLY B 1 81 ? -12.031 49.75 3.967 1 95.25 81 GLY B O 1
ATOM 4640 N N . LEU B 1 82 ? -10.344 49.688 2.5 1 97.25 82 LEU B N 1
ATOM 4641 C CA . LEU B 1 82 ? -9.57 48.719 3.277 1 97.25 82 LEU B CA 1
ATOM 4642 C C . LEU B 1 82 ? -9.016 49.375 4.543 1 97.25 82 LEU B C 1
ATOM 4644 O O . LEU B 1 82 ? -8.258 50.344 4.469 1 97.25 82 LEU B O 1
ATOM 4648 N N . LYS B 1 83 ? -9.383 48.781 5.719 1 97.81 83 LYS B N 1
ATOM 4649 C CA . LYS B 1 83 ? -9.086 49.5 6.961 1 97.81 83 LYS B CA 1
ATOM 4650 C C . LYS B 1 83 ? -8.062 48.75 7.801 1 97.81 83 LYS B C 1
ATOM 4652 O O . LYS B 1 83 ? -7.363 49.344 8.625 1 97.81 83 LYS B O 1
ATOM 4657 N N . ALA B 1 84 ? -8.008 47.469 7.629 1 98.38 84 ALA B N 1
ATOM 4658 C CA . ALA B 1 84 ? -7.07 46.656 8.391 1 98.38 84 ALA B CA 1
ATOM 4659 C C . ALA B 1 84 ? -6.82 45.312 7.699 1 98.38 84 ALA B C 1
ATOM 4661 O O . ALA B 1 84 ? -7.582 44.906 6.816 1 98.38 84 ALA B O 1
ATOM 4662 N N . ILE B 1 85 ? -5.773 44.688 8.125 1 98.5 85 ILE B N 1
ATOM 4663 C CA . ILE B 1 85 ? -5.402 43.375 7.605 1 98.5 85 ILE B CA 1
ATOM 4664 C C . ILE B 1 85 ? -5.195 42.406 8.766 1 98.5 85 ILE B C 1
ATOM 4666 O O . ILE B 1 85 ? -4.605 42.75 9.789 1 98.5 85 ILE B O 1
ATOM 4670 N N . GLY B 1 86 ? -5.801 41.25 8.641 1 98.69 86 GLY B N 1
ATOM 4671 C CA . GLY B 1 86 ? -5.465 40.125 9.508 1 98.69 86 GLY B CA 1
ATOM 4672 C C . GLY B 1 86 ? -4.512 39.125 8.867 1 98.69 86 GLY B C 1
ATOM 4673 O O . GLY B 1 86 ? -4.395 39.094 7.637 1 98.69 86 GLY B O 1
ATOM 4674 N N . LEU B 1 87 ? -3.826 38.406 9.703 1 98.62 87 LEU B N 1
ATOM 4675 C CA . LEU B 1 87 ? -2.836 37.438 9.234 1 98.62 87 LEU B CA 1
ATOM 4676 C C . LEU B 1 87 ? -3.002 36.125 9.953 1 98.62 87 LEU B C 1
ATOM 4678 O O . LEU B 1 87 ? -3.184 36.062 11.172 1 98.62 87 LEU B O 1
ATOM 4682 N N . THR B 1 88 ? -3.113 35.094 9.219 1 98.5 88 THR B N 1
ATOM 4683 C CA . THR B 1 88 ? -3.041 33.719 9.742 1 98.5 88 THR B CA 1
ATOM 4684 C C . THR B 1 88 ? -2.01 32.906 8.969 1 98.5 88 THR B C 1
ATOM 4686 O O . THR B 1 88 ? -1.64 33.25 7.848 1 98.5 88 THR B O 1
ATOM 4689 N N . ASN B 1 89 ? -1.483 31.891 9.609 1 98.19 89 ASN B N 1
ATOM 4690 C CA . ASN B 1 89 ? -0.338 31.172 9.047 1 98.19 89 ASN B CA 1
ATOM 4691 C C . ASN B 1 89 ? -0.298 29.719 9.5 1 98.19 89 ASN B C 1
ATOM 4693 O O . ASN B 1 89 ? -0.98 29.344 10.461 1 98.19 89 ASN B O 1
ATOM 4697 N N . GLN B 1 90 ? 0.495 28.906 8.734 1 97.06 90 GLN B N 1
ATOM 4698 C CA . GLN B 1 90 ? 0.89 27.609 9.266 1 97.06 90 GLN B CA 1
ATOM 4699 C C . GLN B 1 90 ? 1.674 27.766 10.562 1 97.06 90 GLN B C 1
ATOM 4701 O O . GLN B 1 90 ? 2.535 28.641 10.68 1 97.06 90 GLN B O 1
ATOM 4706 N N . ARG B 1 91 ? 1.383 26.922 11.461 1 97 91 ARG B N 1
ATOM 4707 C CA . ARG B 1 91 ? 1.958 27.047 12.797 1 97 91 ARG B CA 1
ATOM 4708 C C . ARG B 1 91 ? 3.262 26.266 12.914 1 97 91 ARG B C 1
ATOM 4710 O O . ARG B 1 91 ? 3.586 25.453 12.047 1 97 91 ARG B O 1
ATOM 4717 N N . GLU B 1 92 ? 4.09 26.375 13.789 1 97.81 92 GLU B N 1
ATOM 4718 C CA . GLU B 1 92 ? 5.262 25.672 14.297 1 97.81 92 GLU B CA 1
ATOM 4719 C C . GLU B 1 92 ? 6.43 25.766 13.32 1 97.81 92 GLU B C 1
ATOM 4721 O O . GLU B 1 92 ? 7.57 25.469 13.68 1 97.81 92 GLU B O 1
ATOM 4726 N N . THR B 1 93 ? 6.121 26.031 11.961 1 98.56 93 THR B N 1
ATOM 4727 C CA . THR B 1 93 ? 7.195 26.156 10.984 1 98.56 93 THR B CA 1
ATOM 4728 C C . THR B 1 93 ? 8.195 27.219 11.414 1 98.56 93 THR B C 1
ATOM 4730 O O . THR B 1 93 ? 7.801 28.312 11.82 1 98.56 93 THR B O 1
ATOM 4733 N N . THR B 1 94 ? 9.453 26.891 11.281 1 98.56 94 THR B N 1
ATOM 4734 C CA . THR B 1 94 ? 10.5 27.625 11.992 1 98.56 94 THR B CA 1
ATOM 4735 C C . THR B 1 94 ? 11.484 28.25 11.016 1 98.56 94 THR B C 1
ATOM 4737 O O . THR B 1 94 ? 11.93 27.609 10.07 1 98.56 94 THR B O 1
ATOM 4740 N N . LEU B 1 95 ? 11.789 29.484 11.375 1 98.06 95 LEU B N 1
ATOM 4741 C CA . LEU B 1 95 ? 12.703 30.25 10.531 1 98.06 95 LEU B CA 1
ATOM 4742 C C . LEU B 1 95 ? 13.656 31.094 11.375 1 98.06 95 LEU B C 1
ATOM 4744 O O . LEU B 1 95 ? 13.266 31.594 12.43 1 98.06 95 LEU B O 1
ATOM 4748 N N . VAL B 1 96 ? 14.922 31.156 10.938 1 98.69 96 VAL B N 1
ATOM 4749 C CA . VAL B 1 96 ? 15.906 32.094 11.469 1 98.69 96 VAL B CA 1
ATOM 4750 C C . VAL B 1 96 ? 16.469 32.938 10.336 1 98.69 96 VAL B C 1
ATOM 4752 O O . VAL B 1 96 ? 16.797 32.438 9.266 1 98.69 96 VAL B O 1
ATOM 4755 N N . TRP B 1 97 ? 16.438 34.219 10.562 1 98.75 97 TRP B N 1
ATOM 4756 C CA . TRP B 1 97 ? 16.969 35.094 9.516 1 98.75 97 TRP B CA 1
ATOM 4757 C C . TRP B 1 97 ? 17.859 36.156 10.109 1 98.75 97 TRP B C 1
ATOM 4759 O O . TRP B 1 97 ? 17.922 36.344 11.336 1 98.75 97 TRP B O 1
ATOM 4769 N N . SER B 1 98 ? 18.609 36.875 9.219 1 98.44 98 SER B N 1
ATOM 4770 C CA . SER B 1 98 ? 19.547 37.938 9.594 1 98.44 98 SER B CA 1
ATOM 4771 C C . SER B 1 98 ? 18.844 39.281 9.719 1 98.44 98 SER B C 1
ATOM 4773 O O . SER B 1 98 ? 18.156 39.719 8.789 1 98.44 98 SER B O 1
ATOM 4775 N N . LYS B 1 99 ? 19.016 39.844 10.891 1 96.88 99 LYS B N 1
ATOM 4776 C CA . LYS B 1 99 ? 18.469 41.156 11.156 1 96.88 99 LYS B CA 1
ATOM 4777 C C . LYS B 1 99 ? 19.062 42.219 10.219 1 96.88 99 LYS B C 1
ATOM 4779 O O . LYS B 1 99 ? 18.359 43.125 9.766 1 96.88 99 LYS B O 1
ATOM 4784 N N . SER B 1 100 ? 20.266 42.125 9.883 1 97.62 100 SER B N 1
ATOM 4785 C CA . SER B 1 100 ? 21 43.156 9.133 1 97.62 100 SER B CA 1
ATOM 4786 C C . SER B 1 100 ? 20.766 43 7.629 1 97.62 100 SER B C 1
ATOM 4788 O O . SER B 1 100 ? 20.703 44 6.906 1 97.62 100 SER B O 1
ATOM 4790 N N . THR B 1 101 ? 20.609 41.781 7.133 1 97.38 101 THR B N 1
ATOM 4791 C CA . THR B 1 101 ? 20.484 41.562 5.691 1 97.38 101 THR B CA 1
ATOM 4792 C C . THR B 1 101 ? 19.047 41.281 5.309 1 97.38 101 THR B C 1
ATOM 4794 O O . THR B 1 101 ? 18.656 41.406 4.145 1 97.38 101 THR B O 1
ATOM 4797 N N . GLY B 1 102 ? 18.328 40.844 6.262 1 97.5 102 GLY B N 1
ATOM 4798 C CA . GLY B 1 102 ? 16.953 40.469 5.992 1 97.5 102 GLY B CA 1
ATOM 4799 C C . GLY B 1 102 ? 16.828 39.125 5.297 1 97.5 102 GLY B C 1
ATOM 4800 O O . GLY B 1 102 ? 15.727 38.688 4.957 1 97.5 102 GLY B O 1
ATOM 4801 N N . CYS B 1 103 ? 17.891 38.406 5.191 1 97.62 103 CYS B N 1
ATOM 4802 C CA . CYS B 1 103 ? 17.891 37.156 4.469 1 97.62 103 CYS B CA 1
ATOM 4803 C C . CYS B 1 103 ? 17.75 35.969 5.422 1 97.62 103 CYS B C 1
ATOM 4805 O O . CYS B 1 103 ? 18.344 35.969 6.504 1 97.62 103 CYS B O 1
ATOM 4807 N N . PRO B 1 104 ? 16.875 35 5.02 1 98.44 104 PRO B N 1
ATOM 4808 C CA . PRO B 1 104 ? 16.875 33.75 5.797 1 98.44 104 PRO B CA 1
ATOM 4809 C C . PRO B 1 104 ? 18.234 33.094 5.863 1 98.44 104 PRO B C 1
ATOM 4811 O O . PRO B 1 104 ? 18.984 33.094 4.879 1 98.44 104 PRO B O 1
ATOM 4814 N N . LEU B 1 105 ? 18.578 32.5 6.957 1 98.62 105 LEU B N 1
ATOM 4815 C CA . LEU B 1 105 ? 19.875 31.859 7.145 1 98.62 105 LEU B CA 1
ATOM 4816 C C . LEU B 1 105 ? 19.812 30.375 6.789 1 98.62 105 LEU B C 1
ATOM 4818 O O . LEU B 1 105 ? 20.844 29.719 6.68 1 98.62 105 LEU B O 1
ATOM 4822 N N . TYR B 1 106 ? 18.672 29.828 6.582 1 98 106 TYR B N 1
ATOM 4823 C CA . TYR B 1 106 ? 18.328 28.469 6.168 1 98 106 TYR B CA 1
ATOM 4824 C C . TYR B 1 106 ? 16.891 28.391 5.66 1 98 106 TYR B C 1
ATOM 4826 O O . TYR B 1 106 ? 16.094 29.297 5.902 1 98 106 TYR B O 1
ATOM 4834 N N . ASN B 1 107 ? 16.516 27.406 4.902 1 98.31 107 ASN B N 1
ATOM 4835 C CA . ASN B 1 107 ? 15.117 27.188 4.551 1 98.31 107 ASN B CA 1
ATOM 4836 C C . ASN B 1 107 ? 14.25 27.016 5.793 1 98.31 107 ASN B C 1
ATOM 4838 O O . ASN B 1 107 ? 14.727 26.531 6.824 1 98.31 107 ASN B O 1
ATOM 4842 N N . ALA B 1 108 ? 13.023 27.5 5.688 1 98.56 108 ALA B N 1
ATOM 4843 C CA . ALA B 1 108 ? 12.094 27.25 6.789 1 98.56 108 ALA B CA 1
ATOM 4844 C C . ALA B 1 108 ? 11.891 25.75 7.012 1 98.56 108 ALA B C 1
ATOM 4846 O O . ALA B 1 108 ? 11.688 25 6.059 1 98.56 108 ALA B O 1
ATOM 4847 N N . ILE B 1 109 ? 12.039 25.281 8.219 1 98.25 109 ILE B N 1
ATOM 4848 C CA . ILE B 1 109 ? 11.758 23.875 8.547 1 98.25 109 ILE B CA 1
ATOM 4849 C C . ILE B 1 109 ? 10.273 23.719 8.891 1 98.25 109 ILE B C 1
ATOM 4851 O O . ILE B 1 109 ? 9.797 24.25 9.891 1 98.25 109 ILE B O 1
ATOM 4855 N N . VAL B 1 110 ? 9.586 22.953 8.109 1 97.12 110 VAL B N 1
ATOM 4856 C CA . VAL B 1 110 ? 8.125 22.875 8.148 1 97.12 110 VAL B CA 1
ATOM 4857 C C . VAL B 1 110 ? 7.688 22.047 9.359 1 97.12 110 VAL B C 1
ATOM 4859 O O . VAL B 1 110 ? 8.422 21.188 9.828 1 97.12 110 VAL B O 1
ATOM 4862 N N . TRP B 1 111 ? 6.516 22.297 9.867 1 95.88 111 TRP B N 1
ATOM 4863 C CA . TRP B 1 111 ? 5.98 21.719 11.102 1 95.88 111 TRP B CA 1
ATOM 4864 C C . TRP B 1 111 ? 5.953 20.203 11.031 1 95.88 111 TRP B C 1
ATOM 4866 O O . TRP B 1 111 ? 6.129 19.516 12.047 1 95.88 111 TRP B O 1
ATOM 4876 N N . MET B 1 112 ? 5.793 19.578 9.898 1 90.19 112 MET B N 1
ATOM 4877 C CA . MET B 1 112 ? 5.641 18.141 9.797 1 90.19 112 MET B CA 1
ATOM 4878 C C . MET B 1 112 ? 6.996 17.469 9.594 1 90.19 112 MET B C 1
ATOM 4880 O O . MET B 1 112 ? 7.066 16.25 9.406 1 90.19 112 MET B O 1
ATOM 4884 N N . ASP B 1 113 ? 8.117 18.266 9.609 1 91.81 113 ASP B N 1
ATOM 4885 C CA . ASP B 1 113 ? 9.469 17.734 9.453 1 91.81 113 ASP B CA 1
ATOM 4886 C C . ASP B 1 113 ? 9.883 16.906 10.672 1 91.81 113 ASP B C 1
ATOM 4888 O O . ASP B 1 113 ? 9.609 17.297 11.812 1 91.81 113 ASP B O 1
ATOM 4892 N N . VAL B 1 114 ? 10.586 15.781 10.445 1 90.06 114 VAL B N 1
ATOM 4893 C CA . VAL B 1 114 ? 10.867 14.898 11.578 1 90.06 114 VAL B CA 1
ATOM 4894 C C . VAL B 1 114 ? 12.375 14.812 11.797 1 90.06 114 VAL B C 1
ATOM 4896 O O . VAL B 1 114 ? 12.852 13.922 12.508 1 90.06 114 VAL B O 1
ATOM 4899 N N . ARG B 1 115 ? 13.117 15.703 11.266 1 91.88 115 ARG B N 1
ATOM 4900 C CA . ARG B 1 115 ? 14.57 15.617 11.336 1 91.88 115 ARG B CA 1
ATOM 4901 C C . ARG B 1 115 ? 15.062 15.719 12.773 1 91.88 115 ARG B C 1
ATOM 4903 O O . ARG B 1 115 ? 16.203 15.344 13.078 1 91.88 115 ARG B O 1
ATOM 4910 N N . THR B 1 116 ? 14.219 16.203 13.641 1 95.38 116 THR B N 1
ATOM 4911 C CA . THR B 1 116 ? 14.641 16.469 15.008 1 95.38 116 THR B CA 1
ATOM 4912 C C . THR B 1 116 ? 14.352 15.273 15.906 1 95.38 116 THR B C 1
ATOM 4914 O O . THR B 1 116 ? 14.398 15.391 17.141 1 95.38 116 THR B O 1
ATOM 4917 N N . SER B 1 117 ? 14.047 14.141 15.359 1 91.81 117 SER B N 1
ATOM 4918 C CA . SER B 1 117 ? 13.703 12.945 16.125 1 91.81 117 SER B CA 1
ATOM 4919 C C . SER B 1 117 ? 14.812 12.578 17.109 1 91.81 117 SER B C 1
ATOM 4921 O O . SER B 1 117 ? 14.539 12.203 18.25 1 91.81 117 SER B O 1
ATOM 4923 N N . SER B 1 118 ? 16.078 12.656 16.688 1 92.88 118 SER B N 1
ATOM 4924 C CA . SER B 1 118 ? 17.188 12.312 17.547 1 92.88 118 SER B CA 1
ATOM 4925 C C . SER B 1 118 ? 17.312 13.297 18.719 1 92.88 118 SER B C 1
ATOM 4927 O O . SER B 1 118 ? 17.641 12.898 19.828 1 92.88 118 SER B O 1
ATOM 4929 N N . ILE B 1 119 ? 17.016 14.547 18.453 1 96.06 119 ILE B N 1
ATOM 4930 C CA . ILE B 1 119 ? 17.016 15.562 19.5 1 96.06 119 ILE B CA 1
ATOM 4931 C C . ILE B 1 119 ? 15.938 15.258 20.531 1 96.06 119 ILE B C 1
ATOM 4933 O O . ILE B 1 119 ? 16.172 15.359 21.734 1 96.06 119 ILE B O 1
ATOM 4937 N N . CYS B 1 120 ? 14.805 14.906 20.031 1 95.5 120 CYS B N 1
ATOM 4938 C CA . CYS B 1 120 ? 13.703 14.555 20.922 1 95.5 120 CYS B CA 1
ATOM 4939 C C . CYS B 1 120 ? 14.078 13.391 21.828 1 95.5 120 CYS B C 1
ATOM 4941 O O . CYS B 1 120 ? 13.859 13.438 23.047 1 95.5 120 CYS B O 1
ATOM 4943 N N . ARG B 1 121 ? 14.711 12.422 21.281 1 94.12 121 ARG B N 1
ATOM 4944 C CA . ARG B 1 121 ? 15.102 11.242 22.062 1 94.12 121 ARG B CA 1
ATOM 4945 C C . ARG B 1 121 ? 16.125 11.609 23.125 1 94.12 121 ARG B C 1
ATOM 4947 O O . ARG B 1 121 ? 16.062 11.117 24.266 1 94.12 121 ARG B O 1
ATOM 4954 N N . LYS B 1 122 ? 17.016 12.352 22.734 1 96.25 122 LYS B N 1
ATOM 4955 C CA . LYS B 1 122 ? 18.031 12.805 23.672 1 96.25 122 LYS B CA 1
ATOM 4956 C C . LYS B 1 122 ? 17.406 13.562 24.844 1 96.25 122 LYS B C 1
ATOM 4958 O O . LYS B 1 122 ? 17.719 13.289 26 1 96.25 122 LYS B O 1
ATOM 4963 N N . LEU B 1 123 ? 16.531 14.484 24.562 1 96.88 123 LEU B N 1
ATOM 4964 C CA . LEU B 1 123 ? 15.883 15.281 25.594 1 96.88 123 LEU B CA 1
ATOM 4965 C C . LEU B 1 123 ? 15.031 14.406 26.5 1 96.88 123 LEU B C 1
ATOM 4967 O O . LEU B 1 123 ? 15.023 14.586 27.719 1 96.88 123 LEU B O 1
ATOM 4971 N N . GLU B 1 124 ? 14.32 13.516 25.875 1 95.75 124 GLU B N 1
ATOM 4972 C CA . GLU B 1 124 ? 13.477 12.602 26.641 1 95.75 124 GLU B CA 1
ATOM 4973 C C . GLU B 1 124 ? 14.297 11.789 27.641 1 95.75 124 GLU B C 1
ATOM 4975 O O . GLU B 1 124 ? 13.828 11.5 28.75 1 95.75 124 GLU B O 1
ATOM 4980 N N . LYS B 1 125 ? 15.461 11.43 27.219 1 95.62 125 LYS B N 1
ATOM 4981 C CA . LYS B 1 125 ? 16.344 10.641 28.062 1 95.62 125 LYS B CA 1
ATOM 4982 C C . LYS B 1 125 ? 16.984 11.492 29.156 1 95.62 125 LYS B C 1
ATOM 4984 O O . LYS B 1 125 ? 17.141 11.055 30.297 1 95.62 125 LYS B O 1
ATOM 4989 N N . GLU B 1 126 ? 17.266 12.656 28.875 1 96.56 126 GLU B N 1
ATOM 4990 C CA . GLU B 1 126 ? 18.047 13.523 29.75 1 96.56 126 GLU B CA 1
ATOM 4991 C C . GLU B 1 126 ? 17.141 14.211 30.781 1 96.56 126 GLU B C 1
ATOM 4993 O O . GLU B 1 126 ? 17.578 14.516 31.891 1 96.56 126 GLU B O 1
ATOM 4998 N N . LEU B 1 127 ? 15.977 14.453 30.391 1 96.38 127 LEU B N 1
ATOM 4999 C CA . LEU B 1 127 ? 15.086 15.211 31.266 1 96.38 127 LEU B CA 1
ATOM 5000 C C . LEU B 1 127 ? 14.227 14.281 32.125 1 96.38 127 LEU B C 1
ATOM 5002 O O . LEU B 1 127 ? 13.703 13.289 31.609 1 96.38 127 LEU B O 1
ATOM 5006 N N . SER B 1 128 ? 14.055 14.562 33.344 1 93.06 128 SER B N 1
ATOM 5007 C CA . SER B 1 128 ? 13.391 13.695 34.312 1 93.06 128 SER B CA 1
ATOM 5008 C C . SER B 1 128 ? 11.938 13.438 33.938 1 93.06 128 SER B C 1
ATOM 5010 O O . SER B 1 128 ? 11.422 12.344 34.156 1 93.06 128 SER B O 1
ATOM 5012 N N . GLY B 1 129 ? 11.305 14.344 33.312 1 92.75 129 GLY B N 1
ATOM 5013 C CA . GLY B 1 129 ? 9.906 14.172 32.969 1 92.75 129 GLY B CA 1
ATOM 5014 C C . GLY B 1 129 ? 9.719 13.516 31.594 1 92.75 129 GLY B C 1
ATOM 5015 O O . GLY B 1 129 ? 8.586 13.266 31.172 1 92.75 129 GLY B O 1
ATOM 5016 N N . GLY B 1 130 ? 10.859 13.203 31.078 1 94.12 130 GLY B N 1
ATOM 5017 C CA . GLY B 1 130 ? 10.82 12.57 29.766 1 94.12 130 GLY B CA 1
ATOM 5018 C C . GLY B 1 130 ? 10.109 13.398 28.719 1 94.12 130 GLY B C 1
ATOM 5019 O O . GLY B 1 130 ? 10.375 14.594 28.578 1 94.12 130 GLY B O 1
ATOM 5020 N N . ARG B 1 131 ? 9.242 12.695 28 1 92.44 131 ARG B N 1
ATOM 5021 C CA . ARG B 1 131 ? 8.523 13.305 26.875 1 92.44 131 ARG B CA 1
ATOM 5022 C C . ARG B 1 131 ? 7.625 14.438 27.359 1 92.44 131 ARG B C 1
ATOM 5024 O O . ARG B 1 131 ? 7.398 15.406 26.625 1 92.44 131 ARG B O 1
ATOM 5031 N N . THR B 1 132 ? 7.129 14.445 28.609 1 94.25 132 THR B N 1
ATOM 5032 C CA . THR B 1 132 ? 6.137 15.398 29.094 1 94.25 132 THR B CA 1
ATOM 5033 C C . THR B 1 132 ? 6.785 16.422 30.016 1 94.25 132 THR B C 1
ATOM 5035 O O . THR B 1 132 ? 6.094 17.125 30.75 1 94.25 132 THR B O 1
ATOM 5038 N N . HIS B 1 133 ? 8.062 16.5 29.984 1 96 133 HIS B N 1
ATOM 5039 C CA . HIS B 1 133 ? 8.805 17.359 30.906 1 96 133 HIS B CA 1
ATOM 5040 C C . HIS B 1 133 ? 8.25 18.781 30.906 1 96 133 HIS B C 1
ATOM 5042 O O . HIS B 1 133 ? 8.141 19.406 31.953 1 96 133 HIS B O 1
ATOM 5048 N N . PHE B 1 134 ? 7.875 19.297 29.75 1 96.56 134 PHE B N 1
ATOM 5049 C CA . PHE B 1 134 ? 7.492 20.703 29.641 1 96.56 134 PHE B CA 1
ATOM 5050 C C . PHE B 1 134 ? 5.977 20.844 29.594 1 96.56 134 PHE B C 1
ATOM 5052 O O . PHE B 1 134 ? 5.457 21.969 29.578 1 96.56 134 PHE B O 1
ATOM 5059 N N . ALA B 1 135 ? 5.211 19.828 29.594 1 94.94 135 ALA B N 1
ATOM 5060 C CA . ALA B 1 135 ? 3.787 19.812 29.266 1 94.94 135 ALA B CA 1
ATOM 5061 C C . ALA B 1 135 ? 2.988 20.656 30.266 1 94.94 135 ALA B C 1
ATOM 5063 O O . ALA B 1 135 ? 2.033 21.328 29.891 1 94.94 135 ALA B O 1
ATOM 5064 N N . GLU B 1 136 ? 3.352 20.578 31.469 1 94.38 136 GLU B N 1
ATOM 5065 C CA . GLU B 1 136 ? 2.621 21.328 32.469 1 94.38 136 GLU B CA 1
ATOM 5066 C C . GLU B 1 136 ? 2.764 22.828 32.281 1 94.38 136 GLU B C 1
ATOM 5068 O O . GLU B 1 136 ? 1.837 23.594 32.562 1 94.38 136 GLU B O 1
ATOM 5073 N N . THR B 1 137 ? 3.896 23.219 31.766 1 96.75 137 THR B N 1
ATOM 5074 C CA . THR B 1 137 ? 4.195 24.641 31.609 1 96.75 137 THR B CA 1
ATOM 5075 C C . THR B 1 137 ? 3.68 25.156 30.266 1 96.75 137 THR B C 1
ATOM 5077 O O . THR B 1 137 ? 2.988 26.172 30.219 1 96.75 137 THR B O 1
ATOM 5080 N N . CYS B 1 138 ? 3.986 24.438 29.25 1 97.25 138 CYS B N 1
ATOM 5081 C CA . CYS B 1 138 ? 3.709 25 27.922 1 97.25 138 CYS B CA 1
ATOM 5082 C C . CYS B 1 138 ? 2.598 24.234 27.219 1 97.25 138 CYS B C 1
ATOM 5084 O O . CYS B 1 138 ? 2.121 24.641 26.172 1 97.25 138 CYS B O 1
ATOM 5086 N N . GLY B 1 139 ? 2.148 23.109 27.797 1 96.56 139 GLY B N 1
ATOM 5087 C CA . GLY B 1 139 ? 1.016 22.359 27.25 1 96.56 139 GLY B CA 1
ATOM 5088 C C . GLY B 1 139 ? 1.408 21.375 26.188 1 96.56 139 GLY B C 1
ATOM 5089 O O . GLY B 1 139 ? 0.562 20.625 25.672 1 96.56 139 GLY B O 1
ATOM 5090 N N . LEU B 1 140 ? 2.715 21.266 25.859 1 96.94 140 LEU B N 1
ATOM 5091 C CA . LEU B 1 140 ? 3.166 20.484 24.703 1 96.94 140 LEU B CA 1
ATOM 5092 C C . LEU B 1 140 ? 4.184 19.422 25.141 1 96.94 140 LEU B C 1
ATOM 5094 O O . LEU B 1 140 ? 5.012 19.688 26.016 1 96.94 140 LEU B O 1
ATOM 5098 N N . PRO B 1 141 ? 4.121 18.25 24.562 1 95.81 141 PRO B N 1
ATOM 5099 C CA . PRO B 1 141 ? 5.18 17.266 24.781 1 95.81 141 PRO B CA 1
ATOM 5100 C C . PRO B 1 141 ? 6.414 17.531 23.922 1 95.81 141 PRO B C 1
ATOM 5102 O O . PRO B 1 141 ? 6.363 18.359 23 1 95.81 141 PRO B O 1
ATOM 5105 N N . ILE B 1 142 ? 7.469 16.844 24.281 1 96.19 142 ILE B N 1
ATOM 5106 C CA . ILE B 1 142 ? 8.633 16.859 23.406 1 96.19 142 ILE B CA 1
ATOM 5107 C C . ILE B 1 142 ? 8.32 16.094 22.125 1 96.19 142 ILE B C 1
ATOM 5109 O O . ILE B 1 142 ? 7.984 14.914 22.172 1 96.19 142 ILE B O 1
ATOM 5113 N N . SER B 1 143 ? 8.391 16.828 21.016 1 94.69 143 SER B N 1
ATOM 5114 C CA . SER B 1 143 ? 8.07 16.234 19.719 1 94.69 143 SER B CA 1
ATOM 5115 C C . SER B 1 143 ? 8.734 17 18.578 1 94.69 143 SER B C 1
ATOM 5117 O O . SER B 1 143 ? 9.102 18.172 18.75 1 94.69 143 SER B O 1
ATOM 5119 N N . THR B 1 144 ? 8.859 16.328 17.438 1 94.38 144 THR B N 1
ATOM 5120 C CA . THR B 1 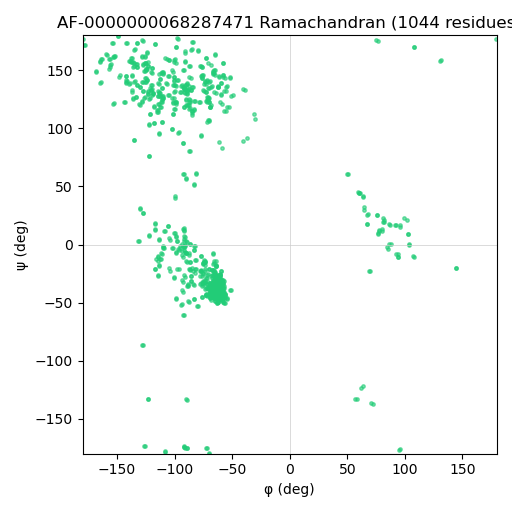144 ? 9.414 16.969 16.25 1 94.38 144 THR B CA 1
ATOM 5121 C C . THR B 1 144 ? 8.477 18.062 15.742 1 94.38 144 THR B C 1
ATOM 5123 O O . THR B 1 144 ? 8.875 18.891 14.93 1 94.38 144 THR B O 1
ATOM 5126 N N . TYR B 1 145 ? 7.34 18.156 16.266 1 94.88 145 TYR B N 1
ATOM 5127 C CA . TYR B 1 145 ? 6.238 19 15.812 1 94.88 145 TYR B CA 1
ATOM 5128 C C . TYR B 1 145 ? 6.527 20.469 16.078 1 94.88 145 TYR B C 1
ATOM 5130 O O . TYR B 1 145 ? 6.215 21.328 15.258 1 94.88 145 TYR B O 1
ATOM 5138 N N . PHE B 1 146 ? 7.23 20.75 17.109 1 97.81 146 PHE B N 1
ATOM 5139 C CA . PHE B 1 146 ? 7.195 22.109 17.641 1 97.81 146 PHE B CA 1
ATOM 5140 C C . PHE B 1 146 ? 8.469 22.859 17.281 1 97.81 146 PHE B C 1
ATOM 5142 O O . PHE B 1 146 ? 9.523 22.266 17.094 1 97.81 146 PHE B O 1
ATOM 5149 N N . SER B 1 147 ? 8.398 24.188 17.312 1 98.56 147 SER B N 1
ATOM 5150 C CA . SER B 1 147 ? 9.414 25.078 16.781 1 98.56 147 SER B CA 1
ATOM 5151 C C . SER B 1 147 ? 10.703 25 17.594 1 98.56 147 SER B C 1
ATOM 5153 O O . SER B 1 147 ? 11.797 25.125 17.047 1 98.56 147 SER B O 1
ATOM 5155 N N . ALA B 1 148 ? 10.602 24.797 18.859 1 98.62 148 ALA B N 1
ATOM 5156 C CA . ALA B 1 148 ? 11.766 24.797 19.75 1 98.62 148 ALA B CA 1
ATOM 5157 C C . ALA B 1 148 ? 12.789 23.75 19.312 1 98.62 148 ALA B C 1
ATOM 5159 O O . ALA B 1 148 ? 13.992 24.016 19.297 1 98.62 148 ALA B O 1
ATOM 5160 N N . LEU B 1 149 ? 12.305 22.609 18.984 1 98 149 LEU B N 1
ATOM 5161 C CA . LEU B 1 149 ? 13.195 21.516 18.625 1 98 149 LEU B CA 1
ATOM 5162 C C . LEU B 1 149 ? 13.836 21.781 17.266 1 98 149 LEU B C 1
ATOM 5164 O O . LEU B 1 149 ? 15 21.438 17.047 1 98 149 LEU B O 1
ATOM 5168 N N . LYS B 1 150 ? 13.086 22.359 16.359 1 98.38 150 LYS B N 1
ATOM 5169 C CA . LYS B 1 150 ? 13.625 22.75 15.07 1 98.38 150 LYS B CA 1
ATOM 5170 C C . LYS B 1 150 ? 14.664 23.859 15.219 1 98.38 150 LYS B C 1
ATOM 5172 O O . LYS B 1 150 ? 15.641 23.906 14.477 1 98.38 150 LYS B O 1
ATOM 5177 N N . LEU B 1 151 ? 14.391 24.734 16.125 1 98.62 151 LEU B N 1
ATOM 5178 C CA . LEU B 1 151 ? 15.359 25.781 16.422 1 98.62 151 LEU B CA 1
ATOM 5179 C C . LEU B 1 151 ? 16.641 25.188 16.984 1 98.62 151 LEU B C 1
ATOM 5181 O O . LEU B 1 151 ? 17.75 25.609 16.594 1 98.62 151 LEU B O 1
ATOM 5185 N N . LEU B 1 152 ? 16.5 24.203 17.859 1 98.38 152 LEU B N 1
ATOM 5186 C CA . LEU B 1 152 ? 17.672 23.531 18.406 1 98.38 152 LEU B CA 1
ATOM 5187 C C . LEU B 1 152 ? 18.5 22.891 17.281 1 98.38 152 LEU B C 1
ATOM 5189 O O . LEU B 1 152 ? 19.719 22.953 17.297 1 98.38 152 LEU B O 1
ATOM 5193 N N . TRP B 1 153 ? 17.797 22.266 16.391 1 98.19 153 TRP B N 1
ATOM 5194 C CA . TRP B 1 153 ? 18.5 21.641 15.258 1 98.19 153 TRP B CA 1
ATOM 5195 C C . TRP B 1 153 ? 19.281 22.672 14.461 1 98.19 153 TRP B C 1
ATOM 5197 O O . TRP B 1 153 ? 20.422 22.438 14.078 1 98.19 153 TRP B O 1
ATOM 5207 N N . LEU B 1 154 ? 18.656 23.844 14.195 1 98.31 154 LEU B N 1
ATOM 5208 C CA . LEU B 1 154 ? 19.312 24.906 13.453 1 98.31 154 LEU B CA 1
ATOM 5209 C C . LEU B 1 154 ? 20.531 25.438 14.195 1 98.31 154 LEU B C 1
ATOM 5211 O O . LEU B 1 154 ? 21.578 25.672 13.586 1 98.31 154 LEU B O 1
ATOM 5215 N N . LEU B 1 155 ? 20.438 25.562 15.453 1 97.62 155 LEU B N 1
ATOM 5216 C CA . LEU B 1 155 ? 21.516 26.062 16.297 1 97.62 155 LEU B CA 1
ATOM 5217 C C . LEU B 1 155 ? 22.688 25.078 16.328 1 97.62 155 LEU B C 1
ATOM 5219 O O . LEU B 1 155 ? 23.844 25.484 16.438 1 97.62 155 LEU B O 1
ATOM 5223 N N . GLU B 1 156 ? 22.375 23.844 16.156 1 96.38 156 GLU B N 1
ATOM 5224 C CA . GLU B 1 156 ? 23.391 22.797 16.281 1 96.38 156 GLU B CA 1
ATOM 5225 C C . GLU B 1 156 ? 24.016 22.484 14.922 1 96.38 156 GLU B C 1
ATOM 5227 O O . GLU B 1 156 ? 25.188 22.141 14.844 1 96.38 156 GLU B O 1
ATOM 5232 N N . ASN B 1 157 ? 23.234 22.609 13.852 1 97.06 157 ASN B N 1
ATOM 5233 C CA . ASN B 1 157 ? 23.656 21.984 12.609 1 97.06 157 ASN B CA 1
ATOM 5234 C C . ASN B 1 157 ? 23.969 23.016 11.531 1 97.06 157 ASN B C 1
ATOM 5236 O O . ASN B 1 157 ? 24.562 22.688 10.508 1 97.06 157 ASN B O 1
ATOM 5240 N N . VAL B 1 158 ? 23.547 24.297 11.75 1 97.62 158 VAL B N 1
ATOM 5241 C CA . VAL B 1 158 ? 23.703 25.281 10.695 1 97.62 158 VAL B CA 1
ATOM 5242 C C . VAL B 1 158 ? 24.688 26.359 11.141 1 97.62 158 VAL B C 1
ATOM 5244 O O . VAL B 1 158 ? 24.359 27.219 11.969 1 97.62 158 VAL B O 1
ATOM 5247 N N . ASP B 1 159 ? 25.828 26.422 10.469 1 97.81 159 ASP B N 1
ATOM 5248 C CA . ASP B 1 159 ? 26.922 27.312 10.859 1 97.81 159 ASP B CA 1
ATOM 5249 C C . ASP B 1 159 ? 26.484 28.781 10.773 1 97.81 159 ASP B C 1
ATOM 5251 O O . ASP B 1 159 ? 26.812 29.578 11.648 1 97.81 159 ASP B O 1
ATOM 5255 N N . ASN B 1 160 ? 25.797 29.125 9.75 1 97.5 160 ASN B N 1
ATOM 5256 C CA . ASN B 1 160 ? 25.344 30.5 9.562 1 97.5 160 ASN B CA 1
ATOM 5257 C C . ASN B 1 160 ? 24.422 30.953 10.695 1 97.5 160 ASN B C 1
ATOM 5259 O O . ASN B 1 160 ? 24.438 32.125 11.094 1 97.5 160 ASN B O 1
ATOM 5263 N N . VAL B 1 161 ? 23.656 30.094 11.227 1 98.12 161 VAL B N 1
ATOM 5264 C CA . VAL B 1 161 ? 22.75 30.406 12.336 1 98.12 161 VAL B CA 1
ATOM 5265 C C . VAL B 1 161 ? 23.562 30.594 13.617 1 98.12 161 VAL B C 1
ATOM 5267 O O . VAL B 1 161 ? 23.328 31.562 14.359 1 98.12 161 VAL B O 1
ATOM 5270 N N . LYS B 1 162 ? 24.484 29.734 13.82 1 97.38 162 LYS B N 1
ATOM 5271 C CA . LYS B 1 162 ? 25.344 29.828 14.992 1 97.38 162 LYS B CA 1
ATOM 5272 C C . LYS B 1 162 ? 26.078 31.172 15.016 1 97.38 162 LYS B C 1
ATOM 5274 O O . LYS B 1 162 ? 26.094 31.859 16.031 1 97.38 162 LYS B O 1
ATOM 5279 N N . LYS B 1 163 ? 26.656 31.484 13.914 1 97.81 163 LYS B N 1
ATOM 5280 C CA . LYS B 1 163 ? 27.406 32.719 13.797 1 97.81 163 LYS B CA 1
ATOM 5281 C C . LYS B 1 163 ? 26.516 33.938 14.016 1 97.81 163 LYS B C 1
ATOM 5283 O O . LYS B 1 163 ? 26.906 34.906 14.688 1 97.81 163 LYS B O 1
ATOM 5288 N N . ALA B 1 164 ? 25.344 33.938 13.453 1 98.31 164 ALA B N 1
ATOM 5289 C CA . ALA B 1 164 ? 24.406 35.062 13.562 1 98.31 164 ALA B CA 1
ATOM 5290 C C . ALA B 1 164 ? 23.938 35.219 15 1 98.31 164 ALA B C 1
ATOM 5292 O O . ALA B 1 164 ? 23.734 36.344 15.461 1 98.31 164 ALA B O 1
ATOM 5293 N N . VAL B 1 165 ? 23.734 34.156 15.719 1 97.69 165 VAL B N 1
ATOM 5294 C CA . VAL B 1 165 ? 23.297 34.219 17.109 1 97.69 165 VAL B CA 1
ATOM 5295 C C . VAL B 1 165 ? 24.422 34.844 17.969 1 97.69 165 VAL B C 1
ATOM 5297 O O . VAL B 1 165 ? 24.172 35.688 18.812 1 97.69 165 VAL B O 1
ATOM 5300 N N . GLN B 1 166 ? 25.594 34.406 17.734 1 96.94 166 GLN B N 1
ATOM 5301 C CA . GLN B 1 166 ? 26.75 34.875 18.484 1 96.94 166 GLN B CA 1
ATOM 5302 C C . GLN B 1 166 ? 26.953 36.375 18.266 1 96.94 166 GLN B C 1
ATOM 5304 O O . GLN B 1 166 ? 27.328 37.094 19.203 1 96.94 166 GLN B O 1
ATOM 5309 N N . SER B 1 167 ? 26.688 36.844 17.078 1 97.69 167 SER B N 1
ATOM 5310 C CA . SER B 1 167 ? 26.922 38.25 16.734 1 97.69 167 SER B CA 1
ATOM 5311 C C . SER B 1 167 ? 25.719 39.125 17.078 1 97.69 167 SER B C 1
ATOM 5313 O O . SER B 1 167 ? 25.75 40.344 16.953 1 97.69 167 SER B O 1
ATOM 5315 N N . GLY B 1 168 ? 24.625 38.5 17.438 1 97.06 168 GLY B N 1
ATOM 5316 C CA . GLY B 1 168 ? 23.406 39.25 17.766 1 97.06 168 GLY B CA 1
ATOM 5317 C C . GLY B 1 168 ? 22.609 39.656 16.547 1 97.06 168 GLY B C 1
ATOM 5318 O O . GLY B 1 168 ? 21.75 40.531 16.625 1 97.06 168 GLY B O 1
ATOM 5319 N N . ASP B 1 169 ? 22.844 39 15.414 1 98.12 169 ASP B N 1
ATOM 5320 C CA . ASP B 1 169 ? 22.219 39.344 14.141 1 98.12 169 ASP B CA 1
ATOM 5321 C C . ASP B 1 169 ? 21.016 38.438 13.844 1 98.12 169 ASP B C 1
ATOM 5323 O O . ASP B 1 169 ? 20.281 38.656 12.875 1 98.12 169 ASP B O 1
ATOM 5327 N N . ALA B 1 170 ? 20.781 37.438 14.641 1 98.5 170 ALA B N 1
ATOM 5328 C CA . ALA B 1 170 ? 19.781 36.406 14.344 1 98.5 170 ALA B CA 1
ATOM 5329 C C . ALA B 1 170 ? 18.422 36.812 14.906 1 98.5 170 ALA B C 1
ATOM 5331 O O . ALA B 1 170 ? 18.328 37.281 16.031 1 98.5 170 ALA B O 1
ATOM 5332 N N . LEU B 1 171 ? 17.422 36.688 14.086 1 98.69 171 LEU B N 1
ATOM 5333 C CA . LEU B 1 171 ? 16.031 36.719 14.508 1 98.69 171 LEU B CA 1
ATOM 5334 C C . LEU B 1 171 ? 15.336 35.375 14.289 1 98.69 171 LEU B C 1
ATOM 5336 O O . LEU B 1 171 ? 15.523 34.75 13.25 1 98.69 171 LEU B O 1
ATOM 5340 N N . PHE B 1 172 ? 14.68 35 15.336 1 98.31 172 PHE B N 1
ATOM 5341 C CA . PHE B 1 172 ? 13.883 33.781 15.242 1 98.31 172 PHE B CA 1
ATOM 5342 C C . PHE B 1 172 ? 12.406 34.094 15.062 1 98.31 172 PHE B C 1
ATOM 5344 O O . PHE B 1 172 ? 11.93 35.125 15.562 1 98.31 172 PHE B O 1
ATOM 5351 N N . GLY B 1 173 ? 11.672 33.25 14.367 1 98.31 173 GLY B N 1
ATOM 5352 C CA . GLY B 1 173 ? 10.219 33.312 14.359 1 98.31 173 GLY B CA 1
ATOM 5353 C C . GLY B 1 173 ? 9.562 32.219 13.539 1 98.31 173 GLY B C 1
ATOM 5354 O O . GLY B 1 173 ? 10.25 31.422 12.914 1 98.31 173 GLY B O 1
ATOM 5355 N N . THR B 1 174 ? 8.195 32.156 13.664 1 98.38 174 THR B N 1
ATOM 5356 C CA . THR B 1 174 ? 7.359 31.359 12.766 1 98.38 174 THR B CA 1
ATOM 5357 C C . THR B 1 174 ? 6.945 32.188 11.547 1 98.38 174 THR B C 1
ATOM 5359 O O . THR B 1 174 ? 7.504 33.25 11.305 1 98.38 174 THR B O 1
ATOM 5362 N N . ILE B 1 175 ? 6.141 31.641 10.758 1 98.75 175 ILE B N 1
ATOM 5363 C CA . ILE B 1 175 ? 5.836 32.281 9.477 1 98.75 175 ILE B CA 1
ATOM 5364 C C . ILE B 1 175 ? 5.145 33.625 9.711 1 98.75 175 ILE B C 1
ATOM 5366 O O . ILE B 1 175 ? 5.363 34.562 8.961 1 98.75 175 ILE B O 1
ATOM 5370 N N . ASP B 1 176 ? 4.324 33.719 10.773 1 98.69 176 ASP B N 1
ATOM 5371 C CA . ASP B 1 176 ? 3.691 35 11.102 1 98.69 176 ASP B CA 1
ATOM 5372 C C . ASP B 1 176 ? 4.734 36.094 11.383 1 98.69 176 ASP B C 1
ATOM 5374 O O . ASP B 1 176 ? 4.637 37.188 10.867 1 98.69 176 ASP B O 1
ATOM 5378 N N . THR B 1 177 ? 5.734 35.719 12.164 1 98.81 177 THR B N 1
ATOM 5379 C CA . THR B 1 177 ? 6.789 36.656 12.531 1 98.81 177 THR B CA 1
ATOM 5380 C C . THR B 1 177 ? 7.539 37.156 11.297 1 98.81 177 THR B C 1
ATOM 5382 O O . THR B 1 177 ? 7.797 38.344 11.156 1 98.81 177 THR B O 1
ATOM 5385 N N . TRP B 1 178 ? 7.848 36.188 10.445 1 98.81 178 TRP B N 1
ATOM 5386 C CA . TRP B 1 178 ? 8.562 36.469 9.211 1 98.81 178 TRP B CA 1
ATOM 5387 C C . TRP B 1 178 ? 7.762 37.438 8.344 1 98.81 178 TRP B C 1
ATOM 5389 O O . TRP B 1 178 ? 8.305 38.406 7.828 1 98.81 178 TRP B O 1
ATOM 5399 N N . LEU B 1 179 ? 6.492 37.156 8.227 1 98.81 179 LEU B N 1
ATOM 5400 C CA . LEU B 1 179 ? 5.633 37.969 7.379 1 98.81 179 LEU B CA 1
ATOM 5401 C C . LEU B 1 179 ? 5.441 39.375 7.98 1 98.81 179 LEU B C 1
ATOM 5403 O O . LEU B 1 179 ? 5.543 40.375 7.27 1 98.81 179 LEU B O 1
ATOM 5407 N N . ILE B 1 180 ? 5.164 39.469 9.25 1 98.81 180 ILE B N 1
ATOM 5408 C CA . ILE B 1 180 ? 4.945 40.75 9.906 1 98.81 180 ILE B CA 1
ATOM 5409 C C . ILE B 1 180 ? 6.207 41.625 9.805 1 98.81 180 ILE B C 1
ATOM 5411 O O . ILE B 1 180 ? 6.141 42.812 9.477 1 98.81 180 ILE B O 1
ATOM 5415 N N . TRP B 1 181 ? 7.359 40.969 10.086 1 98.75 181 TRP B N 1
ATOM 5416 C CA . TRP B 1 181 ? 8.633 41.656 10.023 1 98.75 181 TRP B CA 1
ATOM 5417 C C . TRP B 1 181 ? 8.852 42.281 8.641 1 98.75 181 TRP B C 1
ATOM 5419 O O . TRP B 1 181 ? 9.242 43.438 8.523 1 98.75 181 TRP B O 1
ATOM 5429 N N . ASN B 1 182 ? 8.594 41.531 7.625 1 98.56 182 ASN B N 1
ATOM 5430 C CA . ASN B 1 182 ? 8.805 42 6.262 1 98.56 182 ASN B CA 1
ATOM 5431 C C . ASN B 1 182 ? 7.754 43.031 5.848 1 98.56 182 ASN B C 1
ATOM 5433 O O . ASN B 1 182 ? 8.078 44.062 5.227 1 98.56 182 ASN B O 1
ATOM 5437 N N . LEU B 1 183 ? 6.496 42.781 6.195 1 98.56 183 LEU B N 1
ATOM 5438 C CA . LEU B 1 183 ? 5.402 43.688 5.812 1 98.56 183 LEU B CA 1
ATOM 5439 C C . LEU B 1 183 ? 5.57 45.062 6.449 1 98.56 183 LEU B C 1
ATOM 5441 O O . LEU B 1 183 ? 5.137 46.062 5.883 1 98.56 183 LEU B O 1
ATOM 5445 N N . THR B 1 184 ? 6.164 45.094 7.582 1 98.31 184 THR B N 1
ATOM 5446 C CA . THR B 1 184 ? 6.258 46.344 8.328 1 98.31 184 THR B CA 1
ATOM 5447 C C . THR B 1 184 ? 7.586 47.031 8.047 1 98.31 184 THR B C 1
ATOM 5449 O O . THR B 1 184 ? 7.906 48.062 8.672 1 98.31 184 THR B O 1
ATOM 5452 N N . GLY B 1 185 ? 8.438 46.438 7.277 1 97.38 185 GLY B N 1
ATOM 5453 C CA . GLY B 1 185 ? 9.586 47.219 6.859 1 97.38 185 GLY B CA 1
ATOM 5454 C C . GLY B 1 185 ? 10.852 46.406 6.738 1 97.38 185 GLY B C 1
ATOM 5455 O O . GLY B 1 185 ? 11.828 46.844 6.125 1 97.38 185 GLY B O 1
ATOM 5456 N N . GLY B 1 186 ? 10.938 45.25 7.379 1 96.62 186 GLY B N 1
ATOM 5457 C CA . GLY B 1 186 ? 12.117 44.375 7.309 1 96.62 186 GLY B CA 1
ATOM 5458 C C . GLY B 1 186 ? 13.359 45.031 7.898 1 96.62 186 GLY B C 1
ATOM 5459 O O . GLY B 1 186 ? 13.328 45.531 9.023 1 96.62 186 GLY B O 1
ATOM 5460 N N . VAL B 1 187 ? 14.383 45.125 7.051 1 96.56 187 VAL B N 1
ATOM 5461 C CA . VAL B 1 187 ? 15.656 45.688 7.496 1 96.56 187 VAL B CA 1
ATOM 5462 C C . VAL B 1 187 ? 15.5 47.156 7.82 1 96.56 187 VAL B C 1
ATOM 5464 O O . VAL B 1 187 ? 16.344 47.75 8.516 1 96.56 187 VAL B O 1
ATOM 5467 N N . LYS B 1 188 ? 14.422 47.75 7.355 1 95.81 188 LYS B N 1
ATOM 5468 C CA . LYS B 1 188 ? 14.172 49.188 7.578 1 95.81 188 LYS B CA 1
ATOM 5469 C C . LYS B 1 188 ? 13.195 49.375 8.734 1 95.81 188 LYS B C 1
ATOM 5471 O O . LYS B 1 188 ? 12.242 50.156 8.617 1 95.81 188 LYS B O 1
ATOM 5476 N N . GLY B 1 189 ? 13.375 48.625 9.758 1 94.81 189 GLY B N 1
ATOM 5477 C CA . GLY B 1 189 ? 12.586 48.844 10.961 1 94.81 189 GLY B CA 1
ATOM 5478 C C . GLY B 1 189 ? 11.438 47.844 11.102 1 94.81 189 GLY B C 1
ATOM 5479 O O . GLY B 1 189 ? 10.422 48.156 11.727 1 94.81 189 GLY B O 1
ATOM 5480 N N . GLY B 1 190 ? 11.5 46.781 10.492 1 97.38 190 GLY B N 1
ATOM 5481 C CA . GLY B 1 190 ? 10.484 45.75 10.625 1 97.38 190 GLY B CA 1
ATOM 5482 C C . GLY B 1 190 ? 10.195 45.375 12.07 1 97.38 190 GLY B C 1
ATOM 5483 O O . GLY B 1 190 ? 11.109 45.344 12.906 1 97.38 190 GLY B O 1
ATOM 5484 N N . ILE B 1 191 ? 8.953 45.094 12.375 1 98.56 191 ILE B N 1
ATOM 5485 C CA . ILE B 1 191 ? 8.523 44.75 13.734 1 98.56 191 ILE B CA 1
ATOM 5486 C C . ILE B 1 191 ? 8.664 43.25 13.977 1 98.56 191 ILE B C 1
ATOM 5488 O O . ILE B 1 191 ? 8.094 42.469 13.25 1 98.56 191 ILE B O 1
ATOM 5492 N N . HIS B 1 192 ? 9.469 42.906 14.961 1 98.62 192 HIS B N 1
ATOM 5493 C CA . HIS B 1 192 ? 9.727 41.5 15.32 1 98.62 192 HIS B CA 1
ATOM 5494 C C . HIS B 1 192 ? 8.781 41.031 16.406 1 98.62 192 HIS B C 1
ATOM 5496 O O . HIS B 1 192 ? 9.102 41.125 17.594 1 98.62 192 HIS B O 1
ATOM 5502 N N . VAL B 1 193 ? 7.578 40.531 15.977 1 98.62 193 VAL B N 1
ATOM 5503 C CA . VAL B 1 193 ? 6.547 40.125 16.922 1 98.62 193 VAL B CA 1
ATOM 5504 C C . VAL B 1 193 ? 5.922 38.812 16.484 1 98.62 193 VAL B C 1
ATOM 5506 O O . VAL B 1 193 ? 6.102 38.375 15.336 1 98.62 193 VAL B O 1
ATOM 5509 N N . THR B 1 194 ? 5.355 38.094 17.344 1 98.75 194 THR B N 1
ATOM 5510 C CA . THR B 1 194 ? 4.48 36.969 17.109 1 98.75 194 THR B CA 1
ATOM 5511 C C . THR B 1 194 ? 3.225 37.062 17.969 1 98.75 194 THR B C 1
ATOM 5513 O O . THR B 1 194 ? 3.197 37.812 18.953 1 98.75 194 THR B O 1
ATOM 5516 N N . ASP B 1 195 ? 2.15 36.5 17.531 1 98.62 195 ASP B N 1
ATOM 5517 C CA . ASP B 1 195 ? 0.965 36.531 18.391 1 98.62 195 ASP B CA 1
ATOM 5518 C C . ASP B 1 195 ? 0.985 35.375 19.391 1 98.62 195 ASP B C 1
ATOM 5520 O O . ASP B 1 195 ? 1.765 34.438 19.25 1 98.62 195 ASP B O 1
ATOM 5524 N N . VAL B 1 196 ? 0.16 35.406 20.328 1 98.44 196 VAL B N 1
ATOM 5525 C CA . VAL B 1 196 ? 0.116 34.5 21.453 1 98.44 196 VAL B CA 1
ATOM 5526 C C . VAL B 1 196 ? -0.235 33.094 20.953 1 98.44 196 VAL B C 1
ATOM 5528 O O . VAL B 1 196 ? 0.204 32.094 21.531 1 98.44 196 VAL B O 1
ATOM 5531 N N . SER B 1 197 ? -1.076 32.938 19.938 1 98.38 197 SER B N 1
ATOM 5532 C CA . SER B 1 197 ? -1.451 31.641 19.438 1 98.38 197 SER B CA 1
ATOM 5533 C C . SER B 1 197 ? -0.26 30.922 18.812 1 98.38 197 SER B C 1
ATOM 5535 O O . SER B 1 197 ? -0.009 29.75 19.078 1 98.38 197 SER B O 1
ATOM 5537 N N . ASN B 1 198 ? 0.522 31.578 17.984 1 98.62 198 ASN B N 1
ATOM 5538 C CA . ASN B 1 198 ? 1.732 31.016 17.406 1 98.62 198 ASN B CA 1
ATOM 5539 C C . ASN B 1 198 ? 2.787 30.734 18.469 1 98.62 198 ASN B C 1
ATOM 5541 O O . ASN B 1 198 ? 3.441 29.688 18.438 1 98.62 198 ASN B O 1
ATOM 5545 N N . ALA B 1 199 ? 2.924 31.641 19.359 1 98.69 199 ALA B N 1
ATOM 5546 C CA . ALA B 1 199 ? 3.883 31.469 20.438 1 98.69 199 ALA B CA 1
ATOM 5547 C C . ALA B 1 199 ? 3.574 30.203 21.25 1 98.69 199 ALA B C 1
ATOM 5549 O O . ALA B 1 199 ? 4.488 29.484 21.656 1 98.69 199 ALA B O 1
ATOM 5550 N N . SER B 1 200 ? 2.33 29.938 21.469 1 98.38 200 SER B N 1
ATOM 5551 C CA . SER B 1 200 ? 1.906 28.812 22.297 1 98.38 200 SER B CA 1
ATOM 5552 C C . SER B 1 200 ? 2.279 27.484 21.656 1 98.38 200 SER B C 1
ATOM 5554 O O . SER B 1 200 ? 2.312 26.453 22.328 1 98.38 200 SER B O 1
ATOM 5556 N N . ARG B 1 201 ? 2.635 27.516 20.406 1 98 201 ARG B N 1
ATOM 5557 C CA . ARG B 1 201 ? 2.904 26.281 19.688 1 98 201 ARG B CA 1
ATOM 5558 C C . ARG B 1 201 ? 4.406 26.062 19.516 1 98 201 ARG B C 1
ATOM 5560 O O . ARG B 1 201 ? 4.828 25.062 18.938 1 98 201 ARG B O 1
ATOM 5567 N N . THR B 1 202 ? 5.23 26.938 20.078 1 98.5 202 THR B N 1
ATOM 5568 C CA . THR B 1 202 ? 6.676 26.844 19.922 1 98.5 202 THR B CA 1
ATOM 5569 C C . THR B 1 202 ? 7.277 25.906 20.953 1 98.5 202 THR B C 1
ATOM 5571 O O . THR B 1 202 ? 8.398 25.422 20.781 1 98.5 202 THR B O 1
ATOM 5574 N N . MET B 1 203 ? 6.633 25.625 22.016 1 98.38 203 MET B N 1
ATOM 5575 C CA . MET B 1 203 ? 7.086 24.891 23.188 1 98.38 203 MET B CA 1
ATOM 5576 C C . MET B 1 203 ? 7.914 25.781 24.109 1 98.38 203 MET B C 1
ATOM 5578 O O . MET B 1 203 ? 8.586 25.281 25.016 1 98.38 203 MET B O 1
ATOM 5582 N N . LEU B 1 204 ? 7.891 27.109 23.859 1 98.69 204 LEU B N 1
ATOM 5583 C CA . LEU B 1 204 ? 8.75 28.016 24.625 1 98.69 204 LEU B CA 1
ATOM 5584 C C . LEU B 1 204 ? 7.914 28.953 25.484 1 98.69 204 LEU B C 1
ATOM 5586 O O . LEU B 1 204 ? 8.453 29.656 26.344 1 98.69 204 LEU B O 1
ATOM 5590 N N . MET B 1 205 ? 6.633 28.969 25.281 1 98.69 205 MET B N 1
ATOM 5591 C CA . MET B 1 205 ? 5.77 29.906 26 1 98.69 205 MET B CA 1
ATOM 5592 C C . MET B 1 205 ? 5.074 29.203 27.172 1 98.69 205 MET B C 1
ATOM 5594 O O . MET B 1 205 ? 4.648 28.062 27.047 1 98.69 205 MET B O 1
ATOM 5598 N N . ASN B 1 206 ? 4.961 29.938 28.266 1 98.44 206 ASN B N 1
ATOM 5599 C CA . ASN B 1 206 ? 4.137 29.5 29.391 1 98.44 206 ASN B CA 1
ATOM 5600 C C . ASN B 1 206 ? 2.654 29.75 29.125 1 98.44 206 ASN B C 1
ATOM 5602 O O . ASN B 1 206 ? 2.252 30.906 28.906 1 98.44 206 ASN B O 1
ATOM 5606 N N . LEU B 1 207 ? 1.859 28.734 29.172 1 97.06 207 LEU B N 1
ATOM 5607 C CA . LEU B 1 207 ? 0.457 28.844 28.797 1 97.06 207 LEU B CA 1
ATOM 5608 C C . LEU B 1 207 ? -0.314 29.719 29.766 1 97.06 207 LEU B C 1
ATOM 5610 O O . LEU B 1 207 ? -1.335 30.312 29.406 1 97.06 207 LEU B O 1
ATOM 5614 N N . LYS B 1 208 ? 0.14 29.797 30.984 1 96.25 208 LYS B N 1
ATOM 5615 C CA . LYS B 1 208 ? -0.559 30.562 32.031 1 96.25 208 LYS B CA 1
ATOM 5616 C C . LYS B 1 208 ? -0.193 32.031 31.953 1 96.25 208 LYS B C 1
ATOM 5618 O O . LYS B 1 208 ? -1.072 32.906 32 1 96.25 208 LYS B O 1
ATOM 5623 N N . THR B 1 209 ? 1.121 32.312 31.828 1 97.19 209 THR B N 1
ATOM 5624 C CA . THR B 1 209 ? 1.581 33.688 31.875 1 97.19 209 THR B CA 1
ATOM 5625 C C . THR B 1 209 ? 1.541 34.312 30.484 1 97.19 209 THR B C 1
ATOM 5627 O O . THR B 1 209 ? 1.574 35.531 30.344 1 97.19 209 THR B O 1
ATOM 5630 N N . LEU B 1 210 ? 1.544 33.531 29.422 1 98.12 210 LEU B N 1
ATOM 5631 C CA . LEU B 1 210 ? 1.545 33.938 28.031 1 98.12 210 LEU B CA 1
ATOM 5632 C C . LEU B 1 210 ? 2.826 34.688 27.688 1 98.12 210 LEU B C 1
ATOM 5634 O O . LEU B 1 210 ? 2.812 35.625 26.859 1 98.12 210 LEU B O 1
ATOM 5638 N N . GLU B 1 211 ? 3.898 34.344 28.375 1 98.19 211 GLU B N 1
ATOM 5639 C CA . GLU B 1 211 ? 5.238 34.875 28.156 1 98.19 211 GLU B CA 1
ATOM 5640 C C . GLU B 1 211 ? 6.234 33.75 27.875 1 98.19 211 GLU B C 1
ATOM 5642 O O . GLU B 1 211 ? 5.988 32.594 28.219 1 98.19 211 GLU B O 1
ATOM 5647 N N . TRP B 1 212 ? 7.328 34.188 27.188 1 98.62 212 TRP B N 1
ATOM 5648 C CA . TRP B 1 212 ? 8.391 33.188 27.047 1 98.62 212 TRP B CA 1
ATOM 5649 C C . TRP B 1 212 ? 8.859 32.688 28.406 1 98.62 212 TRP B C 1
ATOM 5651 O O . TRP B 1 212 ? 9.086 33.5 29.328 1 98.62 212 TRP B O 1
ATOM 5661 N N . ASP B 1 213 ? 8.961 31.406 28.531 1 98.62 213 ASP B N 1
ATOM 5662 C CA . ASP B 1 213 ? 9.312 30.828 29.828 1 98.62 213 ASP B CA 1
ATOM 5663 C C . ASP B 1 213 ? 10.82 30.75 30.016 1 98.62 213 ASP B C 1
ATOM 5665 O O . ASP B 1 213 ? 11.5 30.016 29.281 1 98.62 213 ASP B O 1
ATOM 5669 N N . SER B 1 214 ? 11.32 31.344 31.016 1 98.12 214 SER B N 1
ATOM 5670 C CA . SER B 1 214 ? 12.766 31.438 31.234 1 98.12 214 SER B CA 1
ATOM 5671 C C . SER B 1 214 ? 13.359 30.078 31.594 1 98.12 214 SER B C 1
ATOM 5673 O O . SER B 1 214 ? 14.492 29.766 31.219 1 98.12 214 SER B O 1
ATOM 5675 N N . THR B 1 215 ? 12.648 29.266 32.312 1 97.62 215 THR B N 1
ATOM 5676 C CA . THR B 1 215 ? 13.141 27.953 32.688 1 97.62 215 THR B CA 1
ATOM 5677 C C . THR B 1 215 ? 13.305 27.047 31.484 1 97.62 215 THR B C 1
ATOM 5679 O O . THR B 1 215 ? 14.305 26.328 31.359 1 97.62 215 THR B O 1
ATOM 5682 N N . ILE B 1 216 ? 12.336 27.109 30.578 1 98 216 ILE B N 1
ATOM 5683 C CA . ILE B 1 216 ? 12.406 26.328 29.359 1 98 216 ILE B CA 1
ATOM 5684 C C . ILE B 1 216 ? 13.578 26.812 28.5 1 98 216 ILE B C 1
ATOM 5686 O O . ILE B 1 216 ? 14.359 26 28 1 98 216 ILE B O 1
ATOM 5690 N N . LEU B 1 217 ? 13.719 28.094 28.375 1 98.5 217 LEU B N 1
ATOM 5691 C CA . LEU B 1 217 ? 14.789 28.672 27.562 1 98.5 217 LEU B CA 1
ATOM 5692 C C . LEU B 1 217 ? 16.156 28.281 28.109 1 98.5 217 LEU B C 1
ATOM 5694 O O . LEU B 1 217 ? 17.062 27.938 27.344 1 98.5 217 LEU B O 1
ATOM 5698 N N . LYS B 1 218 ? 16.281 28.25 29.391 1 97.88 218 LYS B N 1
ATOM 5699 C CA . LYS B 1 218 ? 17.531 27.859 30.031 1 97.88 218 LYS B CA 1
ATOM 5700 C C . LYS B 1 218 ? 17.828 26.391 29.812 1 97.88 218 LYS B C 1
ATOM 5702 O O . LYS B 1 218 ? 18.953 26.016 29.484 1 97.88 218 LYS B O 1
ATOM 5707 N N . THR B 1 219 ? 16.828 25.609 30.047 1 97.5 219 THR B N 1
ATOM 5708 C CA . THR B 1 219 ? 16.969 24.156 29.906 1 97.5 219 THR B CA 1
ATOM 5709 C C . THR B 1 219 ? 17.406 23.797 28.484 1 97.5 219 THR B C 1
ATOM 5711 O O . THR B 1 219 ? 18.266 22.922 28.297 1 97.5 219 THR B O 1
ATOM 5714 N N . LEU B 1 220 ? 16.844 24.5 27.484 1 97.69 220 LEU B N 1
ATOM 5715 C CA . LEU B 1 220 ? 17.109 24.172 26.078 1 97.69 220 LEU B CA 1
ATOM 5716 C C . LEU B 1 220 ? 18.266 25.016 25.547 1 97.69 220 LEU B C 1
ATOM 5718 O O . LEU B 1 220 ? 18.672 24.844 24.391 1 97.69 220 LEU B O 1
ATOM 5722 N N . ARG B 1 221 ? 18.734 25.906 26.297 1 96.75 221 ARG B N 1
ATOM 5723 C CA . ARG B 1 221 ? 19.859 26.781 25.938 1 96.75 221 ARG B CA 1
ATOM 5724 C C . ARG B 1 221 ? 19.516 27.609 24.719 1 96.75 221 ARG B C 1
ATOM 5726 O O . ARG B 1 221 ? 20.312 27.688 23.766 1 96.75 221 ARG B O 1
ATOM 5733 N N . ILE B 1 222 ? 18.344 28.141 24.703 1 97.81 222 ILE B N 1
ATOM 5734 C CA . ILE B 1 222 ? 17.906 29.031 23.641 1 97.81 222 ILE B CA 1
ATOM 5735 C C . ILE B 1 222 ? 17.984 30.484 24.125 1 97.81 222 ILE B C 1
ATOM 5737 O O . ILE B 1 222 ? 17.391 30.828 25.156 1 97.81 222 ILE B O 1
ATOM 5741 N N . PRO B 1 223 ? 18.719 31.281 23.453 1 97.19 223 PRO B N 1
ATOM 5742 C CA . PRO B 1 223 ? 18.812 32.688 23.891 1 97.19 223 PRO B CA 1
ATOM 5743 C C . PRO B 1 223 ? 17.5 33.438 23.719 1 97.19 223 PRO B C 1
ATOM 5745 O O . PRO B 1 223 ? 16.922 33.438 22.625 1 97.19 223 PRO B O 1
ATOM 5748 N N . ALA B 1 224 ? 17.109 34.188 24.656 1 97.31 224 ALA B N 1
ATOM 5749 C CA . ALA B 1 224 ? 15.844 34.938 24.656 1 97.31 224 ALA B CA 1
ATOM 5750 C C . ALA B 1 224 ? 15.898 36.094 23.672 1 97.31 224 ALA B C 1
ATOM 5752 O O . ALA B 1 224 ? 14.875 36.531 23.141 1 97.31 224 ALA B O 1
ATOM 5753 N N . GLU B 1 225 ? 17.094 36.594 23.391 1 96.69 225 GLU B N 1
ATOM 5754 C CA . GLU B 1 225 ? 17.281 37.781 22.609 1 96.69 225 GLU B CA 1
ATOM 5755 C C . GLU B 1 225 ? 16.844 37.594 21.156 1 96.69 225 GLU B C 1
ATOM 5757 O O . GLU B 1 225 ? 16.594 38.562 20.438 1 96.69 225 GLU B O 1
ATOM 5762 N N . ILE B 1 226 ? 16.797 36.375 20.719 1 98.31 226 ILE B N 1
ATOM 5763 C CA . ILE B 1 226 ? 16.469 36.156 19.328 1 98.31 226 ILE B CA 1
ATOM 5764 C C . ILE B 1 226 ? 14.953 36 19.172 1 98.31 226 ILE B C 1
ATOM 5766 O O . ILE B 1 226 ? 14.445 35.906 18.047 1 98.31 226 ILE B O 1
ATOM 5770 N N . LEU B 1 227 ? 14.188 35.938 20.281 1 98.75 227 LEU B N 1
ATOM 5771 C CA . LEU B 1 227 ? 12.758 35.656 20.234 1 98.75 227 LEU B CA 1
ATOM 5772 C C . LEU B 1 227 ? 11.945 36.906 20 1 98.75 227 LEU B C 1
ATOM 5774 O O . LEU B 1 227 ? 12.32 38 20.453 1 98.75 227 LEU B O 1
ATOM 5778 N N . PRO B 1 228 ? 10.875 36.812 19.25 1 98.81 228 PRO B N 1
ATOM 5779 C CA . PRO B 1 228 ? 9.992 37.969 19.047 1 98.81 228 PRO B CA 1
ATOM 5780 C C . PRO B 1 228 ? 9.164 38.312 20.281 1 98.81 228 PRO B C 1
ATOM 5782 O O . PRO B 1 228 ? 8.984 37.469 21.156 1 98.81 228 PRO B O 1
ATOM 5785 N N . LYS B 1 229 ? 8.68 39.531 20.297 1 98.69 229 LYS B N 1
ATOM 5786 C CA . LYS B 1 229 ? 7.742 39.906 21.344 1 98.69 229 LYS B CA 1
ATOM 5787 C C . LYS B 1 229 ? 6.367 39.281 21.109 1 98.69 229 LYS B C 1
ATOM 5789 O O . LYS B 1 229 ? 5.891 39.219 19.969 1 98.69 229 LYS B O 1
ATOM 5794 N N . ILE B 1 230 ? 5.727 38.844 22.188 1 98.75 230 ILE B N 1
ATOM 5795 C CA . ILE B 1 230 ? 4.418 38.219 22.078 1 98.75 230 ILE B CA 1
ATOM 5796 C C . ILE B 1 230 ? 3.322 39.281 22.219 1 98.75 230 ILE B C 1
ATOM 5798 O O . ILE B 1 230 ? 3.357 40.094 23.125 1 98.75 230 ILE B O 1
ATOM 5802 N N . VAL B 1 231 ? 2.379 39.281 21.312 1 98.69 231 VAL B N 1
ATOM 5803 C CA . VAL B 1 231 ? 1.233 40.188 21.359 1 98.69 231 VAL B CA 1
ATOM 5804 C C . VAL B 1 231 ? -0.062 39.375 21.328 1 98.69 231 VAL B C 1
ATOM 5806 O O . VAL B 1 231 ? -0.043 38.156 21.094 1 98.69 231 VAL B O 1
ATOM 5809 N N . SER B 1 232 ? -1.218 40 21.672 1 98.62 232 SER B N 1
ATOM 5810 C CA . SER B 1 232 ? -2.506 39.312 21.609 1 98.62 232 SER B CA 1
ATOM 5811 C C . SER B 1 232 ? -2.926 39.062 20.156 1 98.62 232 SER B C 1
ATOM 5813 O O . SER B 1 232 ? -2.205 39.406 19.219 1 98.62 232 SER B O 1
ATOM 5815 N N . ASN B 1 233 ? -4.09 38.438 19.969 1 98.81 233 ASN B N 1
ATOM 5816 C CA . ASN B 1 233 ? -4.535 38.094 18.625 1 98.81 233 ASN B CA 1
ATOM 5817 C C . ASN B 1 233 ? -5.188 39.281 17.922 1 98.81 233 ASN B C 1
ATOM 5819 O O . ASN B 1 233 ? -5.285 39.312 16.703 1 98.81 233 ASN B O 1
ATOM 5823 N N . SER B 1 234 ? -5.629 40.219 18.688 1 98.69 234 SER B N 1
ATOM 5824 C CA . SER B 1 234 ? -6.387 41.344 18.156 1 98.69 234 SER B CA 1
ATOM 5825 C C . SER B 1 234 ? -5.91 42.656 18.75 1 98.69 234 SER B C 1
ATOM 5827 O O . SER B 1 234 ? -6.473 43.125 19.75 1 98.69 234 SER B O 1
ATOM 5829 N N . GLU B 1 235 ? -4.996 43.281 18.172 1 98.44 235 GLU B N 1
ATOM 5830 C CA . GLU B 1 235 ? -4.441 44.594 18.5 1 98.44 235 GLU B CA 1
ATOM 5831 C C . GLU B 1 235 ? -3.619 45.156 17.344 1 98.44 235 GLU B C 1
ATOM 5833 O O . GLU B 1 235 ? -3.186 44.406 16.469 1 98.44 235 GLU B O 1
ATOM 5838 N N . ILE B 1 236 ? -3.436 46.406 17.297 1 98.5 236 ILE B N 1
ATOM 5839 C CA . ILE B 1 236 ? -2.637 47.031 16.234 1 98.5 236 ILE B CA 1
ATOM 5840 C C . ILE B 1 236 ? -1.168 46.656 16.422 1 98.5 236 ILE B C 1
ATOM 5842 O O . ILE B 1 236 ? -0.568 46.938 17.453 1 98.5 236 ILE B O 1
ATOM 5846 N N . ILE B 1 237 ? -0.607 46 15.477 1 98.38 237 ILE B N 1
ATOM 5847 C CA . ILE B 1 237 ? 0.777 45.562 15.531 1 98.38 237 ILE B CA 1
ATOM 5848 C C . ILE B 1 237 ? 1.686 46.594 14.859 1 98.38 237 ILE B C 1
ATOM 5850 O O . ILE B 1 237 ? 2.715 46.969 15.414 1 98.38 237 ILE B O 1
ATOM 5854 N N . GLY B 1 238 ? 1.296 46.938 13.664 1 98.06 238 GLY B N 1
ATOM 5855 C CA . GLY B 1 238 ? 2.002 47.875 12.82 1 98.06 238 GLY B CA 1
ATOM 5856 C C . GLY B 1 238 ? 1.324 48.094 11.484 1 98.06 238 GLY B C 1
ATOM 5857 O O . GLY B 1 238 ? 0.305 47.469 11.18 1 98.06 238 GLY B O 1
ATOM 5858 N N . LYS B 1 239 ? 1.923 49 10.734 1 98.19 239 LYS B N 1
ATOM 5859 C CA . LYS B 1 239 ? 1.367 49.312 9.422 1 98.19 239 LYS B CA 1
ATOM 5860 C C . LYS B 1 239 ? 2.213 48.719 8.312 1 98.19 239 LYS B C 1
ATOM 5862 O O . LYS B 1 239 ? 3.434 48.594 8.445 1 98.19 239 LYS B O 1
ATOM 5867 N N . ILE B 1 240 ? 1.552 48.344 7.34 1 98.12 240 ILE B N 1
ATOM 5868 C CA . ILE B 1 240 ? 2.254 47.812 6.168 1 98.12 240 ILE B CA 1
ATOM 5869 C C . ILE B 1 240 ? 3.084 48.938 5.531 1 98.12 240 ILE B C 1
ATOM 5871 O O . ILE B 1 240 ? 2.576 50.031 5.273 1 98.12 240 ILE B O 1
ATOM 5875 N N . ASN B 1 241 ? 4.273 48.625 5.293 1 96.94 241 ASN B N 1
ATOM 5876 C CA . ASN B 1 241 ? 5.219 49.594 4.773 1 96.94 241 ASN B CA 1
ATOM 5877 C C . ASN B 1 241 ? 5.133 49.719 3.254 1 96.94 241 ASN B C 1
ATOM 5879 O O . ASN B 1 241 ? 4.371 48.969 2.617 1 96.94 241 ASN B O 1
ATOM 5883 N N . THR B 1 242 ? 5.902 50.688 2.693 1 94.81 242 THR B N 1
ATOM 5884 C CA . THR B 1 242 ? 5.969 50.875 1.249 1 94.81 242 THR B CA 1
ATOM 5885 C C . THR B 1 242 ? 6.617 49.656 0.577 1 94.81 242 THR B C 1
ATOM 5887 O O . THR B 1 242 ? 7.387 48.938 1.207 1 94.81 242 THR B O 1
ATOM 5890 N N . GLY B 1 243 ? 6.246 49.375 -0.618 1 92.25 243 GLY B N 1
ATOM 5891 C CA . GLY B 1 243 ? 6.816 48.25 -1.353 1 92.25 243 GLY B CA 1
ATOM 5892 C C . GLY B 1 243 ? 5.855 47.094 -1.495 1 92.25 243 GLY B C 1
ATOM 5893 O O . GLY B 1 243 ? 6.145 46.125 -2.205 1 92.25 243 GLY B O 1
ATOM 5894 N N . TRP B 1 244 ? 4.805 47.188 -0.818 1 96.69 244 TRP B N 1
ATOM 5895 C CA . TRP B 1 244 ? 3.756 46.156 -0.92 1 96.69 244 TRP B CA 1
ATOM 5896 C C . TRP B 1 244 ? 2.547 46.719 -1.673 1 96.69 244 TRP B C 1
ATOM 5898 O O . TRP B 1 244 ? 2.377 47.938 -1.787 1 96.69 244 TRP B O 1
ATOM 5908 N N . PRO B 1 245 ? 1.717 45.812 -2.195 1 96.06 245 PRO B N 1
ATOM 5909 C CA . PRO B 1 245 ? 0.527 46.281 -2.91 1 96.06 245 PRO B CA 1
ATOM 5910 C C . PRO B 1 245 ? -0.41 47.094 -2.025 1 96.06 245 PRO B C 1
ATOM 5912 O O . PRO B 1 245 ? -1.204 47.875 -2.533 1 96.06 245 PRO B O 1
ATOM 5915 N N . ILE B 1 246 ? -0.387 46.875 -0.761 1 95.25 246 ILE B N 1
ATOM 5916 C CA . ILE B 1 246 ? -1.123 47.625 0.255 1 95.25 246 ILE B CA 1
ATOM 5917 C C . ILE B 1 246 ? -0.146 48.406 1.135 1 95.25 246 ILE B C 1
ATOM 5919 O O . ILE B 1 246 ? 0.839 47.844 1.622 1 95.25 246 ILE B O 1
ATOM 5923 N N . THR B 1 247 ? -0.434 49.656 1.308 1 95.81 247 THR B N 1
ATOM 5924 C CA . THR B 1 247 ? 0.475 50.469 2.094 1 95.81 247 THR B CA 1
ATOM 5925 C C . THR B 1 247 ? -0.295 51.312 3.123 1 95.81 247 THR B C 1
ATOM 5927 O O . THR B 1 247 ? -1.377 51.812 2.834 1 95.81 247 THR B O 1
ATOM 5930 N N . GLY B 1 248 ? 0.308 51.312 4.32 1 96.88 248 GLY B N 1
ATOM 5931 C CA . GLY B 1 248 ? -0.209 52.219 5.34 1 96.88 248 GLY B CA 1
ATOM 5932 C C . GLY B 1 248 ? -1.367 51.625 6.125 1 96.88 248 GLY B C 1
ATOM 5933 O O . GLY B 1 248 ? -1.892 52.25 7.039 1 96.88 248 GLY B O 1
ATOM 5934 N N . ILE B 1 249 ? -1.771 50.562 5.809 1 97.56 249 ILE B N 1
ATOM 5935 C CA . ILE B 1 249 ? -2.891 49.875 6.453 1 97.56 249 ILE B CA 1
ATOM 5936 C C . ILE B 1 249 ? -2.389 49.062 7.648 1 97.56 249 ILE B C 1
ATOM 5938 O O . ILE B 1 249 ? -1.355 48.406 7.562 1 97.56 249 ILE B O 1
ATOM 5942 N N . PRO B 1 250 ? -3.027 49.125 8.773 1 98.38 250 PRO B N 1
ATOM 5943 C CA . PRO B 1 250 ? -2.543 48.406 9.961 1 98.38 250 PRO B CA 1
ATOM 5944 C C . PRO B 1 250 ? -2.746 46.906 9.859 1 98.38 250 PRO B C 1
ATOM 5946 O O . PRO B 1 250 ? -3.77 46.438 9.344 1 98.38 250 PRO B O 1
ATOM 5949 N N . ILE B 1 251 ? -1.757 46.219 10.273 1 98.75 251 ILE B N 1
ATOM 5950 C CA . ILE B 1 251 ? -1.934 44.812 10.68 1 98.75 251 ILE B CA 1
ATOM 5951 C C . ILE B 1 251 ? -2.439 44.75 12.117 1 98.75 251 ILE B C 1
ATOM 5953 O O . ILE B 1 251 ? -1.748 45.188 13.047 1 98.75 251 ILE B O 1
ATOM 5957 N N . SER B 1 252 ? -3.654 44.219 12.305 1 98.75 252 SER B N 1
ATOM 5958 C CA . SER B 1 252 ? -4.246 44.375 13.633 1 98.75 252 SER B CA 1
ATOM 5959 C C . SER B 1 252 ? -4.797 43.031 14.125 1 98.75 252 SER B C 1
ATOM 5961 O O . SER B 1 252 ? -5.422 42.969 15.188 1 98.75 252 SER B O 1
ATOM 5963 N N . GLY B 1 253 ? -4.629 42 13.383 1 98.62 253 GLY B N 1
ATOM 5964 C CA . GLY B 1 253 ? -4.992 40.656 13.758 1 98.62 253 GLY B CA 1
ATOM 5965 C C . GLY B 1 253 ? -3.957 39.625 13.344 1 98.62 253 GLY B C 1
ATOM 5966 O O . GLY B 1 253 ? -3.371 39.719 12.266 1 98.62 253 GLY B O 1
ATOM 5967 N N . CYS B 1 254 ? -3.68 38.688 14.18 1 98.75 254 CYS B N 1
ATOM 5968 C CA . CYS B 1 254 ? -2.742 37.594 13.898 1 98.75 254 CYS B CA 1
ATOM 5969 C C . CYS B 1 254 ? -3.082 36.344 14.711 1 98.75 254 CYS B C 1
ATOM 5971 O O . CYS B 1 254 ? -3.236 36.438 15.93 1 98.75 254 CYS B O 1
ATOM 5973 N N . LEU B 1 255 ? -3.332 35.281 14.07 1 98.62 255 LEU B N 1
ATOM 5974 C CA . LEU B 1 255 ? -3.617 34 14.688 1 98.62 255 LEU B CA 1
ATOM 5975 C C . LEU B 1 255 ? -2.994 32.875 13.875 1 98.62 255 LEU B C 1
ATOM 5977 O O . LEU B 1 255 ? -2.965 32.906 12.648 1 98.62 255 LEU B O 1
ATOM 5981 N N . GLY B 1 256 ? -2.521 31.828 14.586 1 98.12 256 GLY B N 1
ATOM 5982 C CA . GLY B 1 256 ? -2.25 30.609 13.836 1 98.12 256 GLY B CA 1
ATOM 5983 C C . GLY B 1 256 ? -3.467 30.078 13.109 1 98.12 256 GLY B C 1
ATOM 5984 O O . GLY B 1 256 ? -4.602 30.344 13.508 1 98.12 256 GLY B O 1
ATOM 5985 N N . ASP B 1 257 ? -3.273 29.312 12.055 1 96.5 257 ASP B N 1
ATOM 5986 C CA . ASP B 1 257 ? -4.352 28.938 11.141 1 96.5 257 ASP B CA 1
ATOM 5987 C C . ASP B 1 257 ? -5.465 28.188 11.875 1 96.5 257 ASP B C 1
ATOM 5989 O O . ASP B 1 257 ? -6.645 28.516 11.711 1 96.5 257 ASP B O 1
ATOM 5993 N N . GLN B 1 258 ? -5.152 27.297 12.781 1 95.88 258 GLN B N 1
ATOM 5994 C CA . GLN B 1 258 ? -6.191 26.531 13.453 1 95.88 258 GLN B CA 1
ATOM 5995 C C . GLN B 1 258 ? -6.91 27.375 14.5 1 95.88 258 GLN B C 1
ATOM 5997 O O . GLN B 1 258 ? -8.109 27.203 14.734 1 95.88 258 GLN B O 1
ATOM 6002 N N . HIS B 1 259 ? -6.176 28.281 15.125 1 97.56 259 HIS B N 1
ATOM 6003 C CA . HIS B 1 259 ? -6.766 29.234 16.047 1 97.56 259 HIS B CA 1
ATOM 6004 C C . HIS B 1 259 ? -7.695 30.203 15.32 1 97.56 259 HIS B C 1
ATOM 6006 O O . HIS B 1 259 ? -8.781 30.516 15.82 1 97.56 259 HIS B O 1
ATOM 6012 N N . ALA B 1 260 ? -7.227 30.594 14.18 1 97.62 260 ALA B N 1
ATOM 6013 C CA . ALA B 1 260 ? -8.039 31.469 13.344 1 97.62 260 ALA B CA 1
ATOM 6014 C C . ALA B 1 260 ? -9.328 30.766 12.914 1 97.62 260 ALA B C 1
ATOM 6016 O O . ALA B 1 260 ? -10.398 31.391 12.883 1 97.62 260 ALA B O 1
ATOM 6017 N N . ALA B 1 261 ? -9.211 29.531 12.57 1 95.31 261 ALA B N 1
ATOM 6018 C CA . ALA B 1 261 ? -10.383 28.766 12.172 1 95.31 261 ALA B CA 1
ATOM 6019 C C . ALA B 1 261 ? -11.391 28.656 13.312 1 95.31 261 ALA B C 1
ATOM 6021 O O . ALA B 1 261 ? -12.602 28.719 13.086 1 95.31 261 ALA B O 1
ATOM 6022 N N . MET B 1 262 ? -10.906 28.484 14.5 1 95.12 262 MET B N 1
ATOM 6023 C CA . MET B 1 262 ? -11.781 28.422 15.672 1 95.12 262 MET B CA 1
ATOM 6024 C C . MET B 1 262 ? -12.539 29.734 15.836 1 95.12 262 MET B C 1
ATOM 6026 O O . MET B 1 262 ? -13.734 29.734 16.125 1 95.12 262 MET B O 1
ATOM 6030 N N . LEU B 1 263 ? -11.844 30.828 15.695 1 95.69 263 LEU B N 1
ATOM 6031 C CA . LEU B 1 263 ? -12.477 32.125 15.789 1 95.69 263 LEU B CA 1
ATOM 6032 C C . LEU B 1 263 ? -13.438 32.344 14.625 1 95.69 263 LEU B C 1
ATOM 6034 O O . LEU B 1 263 ? -14.547 32.875 14.82 1 95.69 263 LEU B O 1
ATOM 6038 N N . GLY B 1 264 ? -12.992 31.984 13.43 1 94.12 264 GLY B N 1
ATOM 6039 C CA . GLY B 1 264 ? -13.82 32.125 12.25 1 94.12 264 GLY B CA 1
ATOM 6040 C C . GLY B 1 264 ? -15.141 31.375 12.344 1 94.12 264 GLY B C 1
ATOM 6041 O O . GLY B 1 264 ? -16.156 31.828 11.805 1 94.12 264 GLY B O 1
ATOM 6042 N N . GLN B 1 265 ? -15.094 30.312 13.008 1 91.69 265 GLN B N 1
ATOM 6043 C CA . GLN B 1 265 ? -16.297 29.516 13.188 1 91.69 265 GLN B CA 1
ATOM 6044 C C . GLN B 1 265 ? -17.031 29.906 14.461 1 91.69 265 GLN B C 1
ATOM 6046 O O . GLN B 1 265 ? -18.078 29.328 14.781 1 91.69 265 GLN B O 1
ATOM 6051 N N . ALA B 1 266 ? -16.516 30.781 15.188 1 91.62 266 ALA B N 1
ATOM 6052 C CA . ALA B 1 266 ? -17.125 31.312 16.406 1 91.62 266 ALA B CA 1
ATOM 6053 C C . ALA B 1 266 ? -17.344 30.203 17.422 1 91.62 266 ALA B C 1
ATOM 6055 O O . ALA B 1 266 ? -18.438 30.094 18.016 1 91.62 266 ALA B O 1
ATOM 6056 N N . CYS B 1 267 ? -16.344 29.391 17.562 1 91.75 267 CYS B N 1
ATOM 6057 C CA . CYS B 1 267 ? -16.453 28.297 18.516 1 91.75 267 CYS B CA 1
ATOM 6058 C C . CYS B 1 267 ? -16.391 28.797 19.953 1 91.75 267 CYS B C 1
ATOM 6060 O O . CYS B 1 267 ? -15.391 29.422 20.344 1 91.75 267 CYS B O 1
ATOM 6062 N N . ARG B 1 268 ? -17.422 28.469 20.656 1 92.06 268 ARG B N 1
ATOM 6063 C CA . ARG B 1 268 ? -17.453 28.781 22.078 1 92.06 268 ARG B CA 1
ATOM 6064 C C . ARG B 1 268 ? -17.031 27.562 22.922 1 92.06 268 ARG B C 1
ATOM 6066 O O . ARG B 1 268 ? -16.641 26.531 22.359 1 92.06 268 ARG B O 1
ATOM 6073 N N . ARG B 1 269 ? -16.984 27.859 24.234 1 93.44 269 ARG B N 1
ATOM 6074 C CA . ARG B 1 269 ? -16.656 26.766 25.141 1 93.44 269 ARG B CA 1
ATOM 6075 C C . ARG B 1 269 ? -17.516 25.547 24.859 1 93.44 269 ARG B C 1
ATOM 6077 O O . ARG B 1 269 ? -18.75 25.641 24.766 1 93.44 269 ARG B O 1
ATOM 6084 N N . GLY B 1 270 ? -16.781 24.422 24.703 1 92.31 270 GLY B N 1
ATOM 6085 C CA . GLY B 1 270 ? -17.484 23.156 24.516 1 92.31 270 GLY B CA 1
ATOM 6086 C C . GLY B 1 270 ? -17.703 22.812 23.062 1 92.31 270 GLY B C 1
ATOM 6087 O O . GLY B 1 270 ? -18.109 21.688 22.734 1 92.31 270 GLY B O 1
ATOM 6088 N N . GLU B 1 271 ? -17.406 23.703 22.188 1 92.25 271 GLU B N 1
ATOM 6089 C CA . GLU B 1 271 ? -17.578 23.453 20.75 1 92.25 271 GLU B CA 1
ATOM 6090 C C . GLU B 1 271 ? -16.266 23.031 20.094 1 92.25 271 GLU B C 1
ATOM 6092 O O . GLU B 1 271 ? -15.188 23.516 20.484 1 92.25 271 GLU B O 1
ATOM 6097 N N . ALA B 1 272 ? -16.406 22.109 19.188 1 93.56 272 ALA B N 1
ATOM 6098 C CA . ALA B 1 272 ? -15.219 21.562 18.516 1 93.56 272 ALA B CA 1
ATOM 6099 C C . ALA B 1 272 ? -15.273 21.797 17.016 1 93.56 272 ALA B C 1
ATOM 6101 O O . ALA B 1 272 ? -16.359 21.828 16.422 1 93.56 272 ALA B O 1
ATOM 6102 N N . LYS B 1 273 ? -14.109 21.969 16.484 1 94.81 273 LYS B N 1
ATOM 6103 C CA . LYS B 1 273 ? -13.977 22.094 15.031 1 94.81 273 LYS B CA 1
ATOM 6104 C C . LYS B 1 273 ? -12.812 21.25 14.508 1 94.81 273 LYS B C 1
ATOM 6106 O O . LYS B 1 273 ? -11.859 20.984 15.234 1 94.81 273 LYS B O 1
ATOM 6111 N N . SER B 1 274 ? -12.906 20.844 13.258 1 95.62 274 SER B N 1
ATOM 6112 C CA . SER B 1 274 ? -11.836 20.156 12.547 1 95.62 274 SER B CA 1
ATOM 6113 C C . SER B 1 274 ? -11.539 20.812 11.211 1 95.62 274 SER B C 1
ATOM 6115 O O . SER B 1 274 ? -12.445 21.031 10.398 1 95.62 274 SER B O 1
ATOM 6117 N N . THR B 1 275 ? -10.344 21.203 11.047 1 94.56 275 THR B N 1
ATOM 6118 C CA . THR B 1 275 ? -9.891 21.766 9.773 1 94.56 275 THR B CA 1
ATOM 6119 C C . THR B 1 275 ? -9.172 20.719 8.938 1 94.56 275 THR B C 1
ATOM 6121 O O . THR B 1 275 ? -8.203 20.109 9.391 1 94.56 275 THR B O 1
ATOM 6124 N N . TYR B 1 276 ? -9.711 20.516 7.734 1 92.88 276 TYR B N 1
ATOM 6125 C CA . TYR B 1 276 ? -9.117 19.531 6.82 1 92.88 276 TYR B CA 1
ATOM 6126 C C . TYR B 1 276 ? -8.289 20.234 5.746 1 92.88 276 TYR B C 1
ATOM 6128 O O . TYR B 1 276 ? -8.836 20.688 4.738 1 92.88 276 TYR B O 1
ATOM 6136 N N . GLY B 1 277 ? -7 20.297 5.895 1 89.19 277 GLY B N 1
ATOM 6137 C CA . GLY B 1 277 ? -6.035 20.797 4.926 1 89.19 277 GLY B CA 1
ATOM 6138 C C . GLY B 1 277 ? -4.969 19.766 4.574 1 89.19 277 GLY B C 1
ATOM 6139 O O . GLY B 1 277 ? -5.277 18.609 4.305 1 89.19 277 GLY B O 1
ATOM 6140 N N . THR B 1 278 ? -3.707 20.312 4.605 1 86.38 278 THR B N 1
ATOM 6141 C CA . THR B 1 278 ? -2.598 19.375 4.473 1 86.38 278 THR B CA 1
ATOM 6142 C C . THR B 1 278 ? -2.662 18.312 5.555 1 86.38 278 THR B C 1
ATOM 6144 O O . THR B 1 278 ? -2.574 17.109 5.262 1 86.38 278 THR B O 1
ATOM 6147 N N . GLY B 1 279 ? -2.799 18.781 6.688 1 91.69 279 GLY B N 1
ATOM 6148 C CA . GLY B 1 279 ? -3.18 17.938 7.816 1 91.69 279 GLY B CA 1
ATOM 6149 C C . GLY B 1 279 ? -4.598 18.188 8.289 1 91.69 279 GLY B C 1
ATOM 6150 O O . GLY B 1 279 ? -5.367 18.891 7.633 1 91.69 279 GLY B O 1
ATOM 6151 N N . ALA B 1 280 ? -4.965 17.5 9.289 1 94.38 280 ALA B N 1
ATOM 6152 C CA . ALA B 1 280 ? -6.234 17.75 9.969 1 94.38 280 ALA B CA 1
ATOM 6153 C C . ALA B 1 280 ? -6.016 18.109 11.43 1 94.38 280 ALA B C 1
ATOM 6155 O O . ALA B 1 280 ? -5.172 17.516 12.102 1 94.38 280 ALA B O 1
ATOM 6156 N N . PHE B 1 281 ? -6.711 19.156 11.844 1 95.88 281 PHE B N 1
ATOM 6157 C CA . PHE B 1 281 ? -6.512 19.703 13.188 1 95.88 281 PHE B CA 1
ATOM 6158 C C . PHE B 1 281 ? -7.848 19.875 13.898 1 95.88 281 PHE B C 1
ATOM 6160 O O . PHE B 1 281 ? -8.719 20.594 13.43 1 95.88 281 PHE B O 1
ATOM 6167 N N . ILE B 1 282 ? -7.941 19.219 14.969 1 96.5 282 ILE B N 1
ATOM 6168 C CA . ILE B 1 282 ? -9.164 19.234 15.75 1 96.5 282 ILE B CA 1
ATOM 6169 C C . ILE B 1 282 ? -8.93 20 17.062 1 96.5 282 ILE B C 1
ATOM 6171 O O . ILE B 1 282 ? -7.961 19.734 17.766 1 96.5 282 ILE B O 1
ATOM 6175 N N . LEU B 1 283 ? -9.797 20.953 17.234 1 96.94 283 LEU B N 1
ATOM 6176 C CA . LEU B 1 283 ? -9.711 21.75 18.453 1 96.94 283 LEU B CA 1
ATOM 6177 C C . LEU B 1 283 ? -11.047 21.75 19.188 1 96.94 283 LEU B C 1
ATOM 6179 O O . LEU B 1 283 ? -12.109 21.797 18.578 1 96.94 283 LEU B O 1
ATOM 6183 N N . LEU B 1 284 ? -10.953 21.656 20.453 1 95.81 284 LEU B N 1
ATOM 6184 C CA . LEU B 1 284 ? -12.078 21.828 21.359 1 95.81 284 LEU B CA 1
ATOM 6185 C C . LEU B 1 284 ? -11.836 23.016 22.297 1 95.81 284 LEU B C 1
ATOM 6187 O O . LEU B 1 284 ? -10.852 23.031 23.047 1 95.81 284 LEU B O 1
ATOM 6191 N N . ASN B 1 285 ? -12.719 24.031 22.219 1 96.19 285 ASN B N 1
ATOM 6192 C CA . ASN B 1 285 ? -12.609 25.203 23.094 1 96.19 285 ASN B CA 1
ATOM 6193 C C . ASN B 1 285 ? -12.977 24.875 24.531 1 96.19 285 ASN B C 1
ATOM 6195 O O . ASN B 1 285 ? -14.062 24.359 24.797 1 96.19 285 ASN B O 1
ATOM 6199 N N . THR B 1 286 ? -12.07 25.156 25.438 1 95.5 286 THR B N 1
ATOM 6200 C CA . THR B 1 286 ? -12.305 24.812 26.828 1 95.5 286 THR B CA 1
ATOM 6201 C C . THR B 1 286 ? -12.547 26.078 27.656 1 95.5 286 THR B C 1
ATOM 6203 O O . THR B 1 286 ? -12.484 26.031 28.891 1 95.5 286 THR B O 1
ATOM 6206 N N . GLY B 1 287 ? -12.742 27.156 26.984 1 95.12 287 GLY B N 1
ATOM 6207 C CA . GLY B 1 287 ? -13.016 28.406 27.672 1 95.12 287 GLY B CA 1
ATOM 6208 C C . GLY B 1 287 ? -11.797 28.969 28.375 1 95.12 287 GLY B C 1
ATOM 6209 O O . GLY B 1 287 ? -10.711 29.047 27.797 1 95.12 287 GLY B O 1
ATOM 6210 N N . GLU B 1 288 ? -11.969 29.453 29.578 1 95.75 288 GLU B N 1
ATOM 6211 C CA . GLU B 1 288 ? -10.898 30.125 30.297 1 95.75 288 GLU B CA 1
ATOM 6212 C C . GLU B 1 288 ? -10.109 29.156 31.156 1 95.75 288 GLU B C 1
ATOM 6214 O O . GLU B 1 288 ? -9.219 29.562 31.906 1 95.75 288 GLU B O 1
ATOM 6219 N N . GLU B 1 289 ? -10.336 27.891 30.938 1 93.12 289 GLU B N 1
ATOM 6220 C CA . GLU B 1 289 ? -9.672 26.859 31.734 1 93.12 289 GLU B CA 1
ATOM 6221 C C . GLU B 1 289 ? -8.664 26.078 30.906 1 93.12 289 GLU B C 1
ATOM 6223 O O . GLU B 1 289 ? -8.977 25.641 29.797 1 93.12 289 GLU B O 1
ATOM 6228 N N . ILE B 1 290 ? -7.488 25.891 31.5 1 95.06 290 ILE B N 1
ATOM 6229 C CA . ILE B 1 290 ? -6.492 25.016 30.891 1 95.06 290 ILE B CA 1
ATOM 6230 C C . ILE B 1 290 ? -6.754 23.578 31.297 1 95.06 290 ILE B C 1
ATOM 6232 O O . ILE B 1 290 ? -6.711 23.234 32.5 1 95.06 290 ILE B O 1
ATOM 6236 N N . ILE B 1 291 ? -7.09 22.75 30.406 1 93.56 291 ILE B N 1
ATOM 6237 C CA . ILE B 1 291 ? -7.266 21.328 30.656 1 93.56 291 ILE B CA 1
ATOM 6238 C C . ILE B 1 291 ? -6.016 20.578 30.219 1 93.56 291 ILE B C 1
ATOM 6240 O O . ILE B 1 291 ? -5.598 20.656 29.062 1 93.56 291 ILE B O 1
ATOM 6244 N N . GLN B 1 292 ? -5.445 19.875 31.156 1 92.25 292 GLN B N 1
ATOM 6245 C CA . GLN B 1 292 ? -4.293 19.047 30.844 1 92.25 292 GLN B CA 1
ATOM 6246 C C . GLN B 1 292 ? -4.73 17.703 30.266 1 92.25 292 GLN B C 1
ATOM 6248 O O . GLN B 1 292 ? -5.461 16.953 30.922 1 92.25 292 GLN B O 1
ATOM 6253 N N . SER B 1 293 ? -4.27 17.422 29.172 1 92.62 293 SER B N 1
ATOM 6254 C CA . SER B 1 293 ? -4.66 16.172 28.531 1 92.62 293 SER B CA 1
ATOM 6255 C C . SER B 1 293 ? -3.938 14.984 29.156 1 92.62 293 SER B C 1
ATOM 6257 O O . SER B 1 293 ? -2.752 15.078 29.484 1 92.62 293 SER B O 1
ATOM 6259 N N . THR B 1 294 ? -4.629 13.852 29.234 1 91.62 294 THR B N 1
ATOM 6260 C CA . THR B 1 294 ? -4.051 12.578 29.641 1 91.62 294 THR B CA 1
ATOM 6261 C C . THR B 1 294 ? -4.246 11.523 28.562 1 91.62 294 THR B C 1
ATOM 6263 O O . THR B 1 294 ? -3.9 10.352 28.75 1 91.62 294 THR B O 1
ATOM 6266 N N . HIS B 1 295 ? -4.719 11.938 27.453 1 93.44 295 HIS B N 1
ATOM 6267 C CA . HIS B 1 295 ? -5.027 10.984 26.391 1 93.44 295 HIS B CA 1
ATOM 6268 C C . HIS B 1 295 ? -4.363 11.383 25.078 1 93.44 295 HIS B C 1
ATOM 6270 O O . HIS B 1 295 ? -4.941 11.203 24 1 93.44 295 HIS B O 1
ATOM 6276 N N . GLY B 1 296 ? -3.275 12.086 25.156 1 92.88 296 GLY B N 1
ATOM 6277 C CA . GLY B 1 296 ? -2.426 12.297 24 1 92.88 296 GLY B CA 1
ATOM 6278 C C . GLY B 1 296 ? -2.771 13.562 23.234 1 92.88 296 GLY B C 1
ATOM 6279 O O . GLY B 1 296 ? -2.361 13.727 22.078 1 92.88 296 GLY B O 1
ATOM 6280 N N . LEU B 1 297 ? -3.51 14.484 23.828 1 95.75 297 LEU B N 1
ATOM 6281 C CA . LEU B 1 297 ? -3.834 15.75 23.188 1 95.75 297 LEU B CA 1
ATOM 6282 C C . LEU B 1 297 ? -2.904 16.859 23.688 1 95.75 297 LEU B C 1
ATOM 6284 O O . LEU B 1 297 ? -2.094 16.641 24.578 1 95.75 297 LEU B O 1
ATOM 6288 N N . LEU B 1 298 ? -2.992 17.953 23.031 1 96.44 298 LEU B N 1
ATOM 6289 C CA . LEU B 1 298 ? -2.256 19.141 23.422 1 96.44 298 LEU B CA 1
ATOM 6290 C C . LEU B 1 298 ? -3.162 20.125 24.156 1 96.44 298 LEU B C 1
ATOM 6292 O O . LEU B 1 298 ? -4.336 20.281 23.812 1 96.44 298 LEU B O 1
ATOM 6296 N N . SER B 1 299 ? -2.598 20.656 25.203 1 96.19 299 SER B N 1
ATOM 6297 C CA . SER B 1 299 ? -3.219 21.844 25.781 1 96.19 299 SER B CA 1
ATOM 6298 C C . SER B 1 299 ? -2.668 23.109 25.156 1 96.19 299 SER B C 1
ATOM 6300 O O . SER B 1 299 ? -1.452 23.312 25.078 1 96.19 299 SER B O 1
ATOM 6302 N N . THR B 1 300 ? -3.572 23.891 24.656 1 96.31 300 THR B N 1
ATOM 6303 C CA . THR B 1 300 ? -3.145 25.109 23.953 1 96.31 300 THR B CA 1
ATOM 6304 C C . THR B 1 300 ? -4.094 26.266 24.25 1 96.31 300 THR B C 1
ATOM 6306 O O . THR B 1 300 ? -5.004 26.125 25.078 1 96.31 300 THR B O 1
ATOM 6309 N N . MET B 1 301 ? -3.762 27.375 23.812 1 96.19 301 MET B N 1
ATOM 6310 C CA . MET B 1 301 ? -4.719 28.484 23.891 1 96.19 301 MET B CA 1
ATOM 6311 C C . MET B 1 301 ? -5.625 28.5 22.672 1 96.19 301 MET B C 1
ATOM 6313 O O . MET B 1 301 ? -5.289 27.922 21.625 1 96.19 301 MET B O 1
ATOM 6317 N N . ALA B 1 302 ? -6.809 29.031 22.766 1 96.31 302 ALA B N 1
ATOM 6318 C CA . ALA B 1 302 ? -7.727 29.219 21.656 1 96.31 302 ALA B CA 1
ATOM 6319 C C . ALA B 1 302 ? -7.547 30.594 21.016 1 96.31 302 ALA B C 1
ATOM 6321 O O . ALA B 1 302 ? -7.188 30.703 19.844 1 96.31 302 ALA B O 1
ATOM 6322 N N . PHE B 1 303 ? -7.758 31.609 21.781 1 98 303 PHE B N 1
ATOM 6323 C CA . PHE B 1 303 ? -7.531 32.969 21.328 1 98 303 PHE B CA 1
ATOM 6324 C C . PHE B 1 303 ? -7.574 33.938 22.5 1 98 303 PHE B C 1
ATOM 6326 O O . PHE B 1 303 ? -8.141 33.625 23.562 1 98 303 PHE B O 1
ATOM 6333 N N . LYS B 1 304 ? -6.844 34.969 22.422 1 98.25 304 LYS B N 1
ATOM 6334 C CA . LYS B 1 304 ? -6.887 36.156 23.25 1 98.25 304 LYS B CA 1
ATOM 6335 C C . LYS B 1 304 ? -7.129 37.406 22.406 1 98.25 304 LYS B C 1
ATOM 6337 O O . LYS B 1 304 ? -6.191 37.969 21.859 1 98.25 304 LYS B O 1
ATOM 6342 N N . LEU B 1 305 ? -8.438 37.938 22.438 1 98 305 LEU B N 1
ATOM 6343 C CA . LEU B 1 305 ? -8.898 38.938 21.484 1 98 305 LEU B CA 1
ATOM 6344 C C . LEU B 1 305 ? -8.625 40.344 22 1 98 305 LEU B C 1
ATOM 6346 O O . LEU B 1 305 ? -9.539 41.188 22.031 1 98 305 LEU B O 1
ATOM 6350 N N . GLY B 1 306 ? -7.422 40.688 22.297 1 97.75 306 GLY B N 1
ATOM 6351 C CA . GLY B 1 306 ? -6.945 41.938 22.812 1 97.75 306 GLY B CA 1
ATOM 6352 C C . GLY B 1 306 ? -6.035 41.812 24.016 1 97.75 306 GLY B C 1
ATOM 6353 O O . GLY B 1 306 ? -6.062 40.781 24.703 1 97.75 306 GLY B O 1
ATOM 6354 N N . PRO B 1 307 ? -5.242 42.781 24.266 1 96.38 307 PRO B N 1
ATOM 6355 C CA . PRO B 1 307 ? -4.27 42.688 25.359 1 96.38 307 PRO B CA 1
ATOM 6356 C C . PRO B 1 307 ? -4.934 42.5 26.719 1 96.38 307 PRO B C 1
ATOM 6358 O O . PRO B 1 307 ? -4.352 41.875 27.609 1 96.38 307 PRO B O 1
ATOM 6361 N N . LYS B 1 308 ? -6.16 42.969 26.844 1 95.69 308 LYS B N 1
ATOM 6362 C CA . LYS B 1 308 ? -6.828 42.875 28.141 1 95.69 308 LYS B CA 1
ATOM 6363 C C . LYS B 1 308 ? -7.961 41.875 28.125 1 95.69 308 LYS B C 1
ATOM 6365 O O . LYS B 1 308 ? -8.633 41.656 29.141 1 95.69 308 LYS B O 1
ATOM 6370 N N . ALA B 1 309 ? -8.156 41.312 27 1 96.06 309 ALA B N 1
ATOM 6371 C CA . ALA B 1 309 ? -9.234 40.344 26.875 1 96.06 309 ALA B CA 1
ATOM 6372 C C . ALA B 1 309 ? -8.914 39.062 27.625 1 96.06 309 ALA B C 1
ATOM 6374 O O . ALA B 1 309 ? -7.746 38.75 27.906 1 96.06 309 ALA B O 1
ATOM 6375 N N . SER B 1 310 ? -9.922 38.344 28 1 95.69 310 SER B N 1
ATOM 6376 C CA . SER B 1 310 ? -9.727 37.031 28.625 1 95.69 310 SER B CA 1
ATOM 6377 C C . SER B 1 310 ? -9.125 36.062 27.625 1 95.69 310 SER B C 1
ATOM 6379 O O . SER B 1 310 ? -9.398 36.125 26.422 1 95.69 310 SER B O 1
ATOM 6381 N N . THR B 1 311 ? -8.328 35.188 28.172 1 97.25 311 THR B N 1
ATOM 6382 C CA . THR B 1 311 ? -7.719 34.156 27.344 1 97.25 311 THR B CA 1
ATOM 6383 C C . THR B 1 311 ? -8.609 32.938 27.281 1 97.25 311 THR B C 1
ATOM 6385 O O . THR B 1 311 ? -9.078 32.438 28.312 1 97.25 311 THR B O 1
ATOM 6388 N N . ASN B 1 312 ? -8.859 32.469 26.125 1 97.38 312 ASN B N 1
ATOM 6389 C CA . ASN B 1 312 ? -9.523 31.172 25.922 1 97.38 312 ASN B CA 1
ATOM 6390 C C . ASN B 1 312 ? -8.523 30.078 25.578 1 97.38 312 ASN B C 1
ATOM 6392 O O . ASN B 1 312 ? -7.523 30.328 24.906 1 97.38 312 ASN B O 1
ATOM 6396 N N . TYR B 1 313 ? -8.812 28.906 26.078 1 97.5 313 TYR B N 1
ATOM 6397 C CA . TYR B 1 313 ? -7.93 27.781 25.859 1 97.5 313 TYR B CA 1
ATOM 6398 C C . TYR B 1 313 ? -8.625 26.688 25.062 1 97.5 313 TYR B C 1
ATOM 6400 O O . TYR B 1 313 ? -9.82 26.797 24.75 1 97.5 313 TYR B O 1
ATOM 6408 N N . ALA B 1 314 ? -7.816 25.641 24.672 1 97.31 314 ALA B N 1
ATOM 6409 C CA . ALA B 1 314 ? -8.367 24.562 23.859 1 97.31 314 ALA B CA 1
ATOM 6410 C C . ALA B 1 314 ? -7.559 23.281 24.031 1 97.31 314 ALA B C 1
ATOM 6412 O O . ALA B 1 314 ? -6.398 23.312 24.453 1 97.31 314 ALA B O 1
ATOM 6413 N N . LEU B 1 315 ? -8.188 22.125 23.797 1 96.56 315 LEU B N 1
ATOM 6414 C CA . LEU B 1 315 ? -7.527 20.859 23.516 1 96.56 315 LEU B CA 1
ATOM 6415 C C . LEU B 1 315 ? -7.352 20.672 22.016 1 96.56 315 LEU B C 1
ATOM 6417 O O . LEU B 1 315 ? -8.25 21 21.234 1 96.56 315 LEU B O 1
ATOM 6421 N N . GLU B 1 316 ? -6.188 20.234 21.688 1 97.12 316 GLU B N 1
ATOM 6422 C CA . GLU B 1 316 ? -5.945 20.062 20.266 1 97.12 316 GLU B CA 1
ATOM 6423 C C . GLU B 1 316 ? -5.375 18.688 19.953 1 97.12 316 GLU B C 1
ATOM 6425 O O . GLU B 1 316 ? -4.566 18.156 20.719 1 97.12 316 GLU B O 1
ATOM 6430 N N . GLY B 1 317 ? -5.875 18.062 18.938 1 96.44 317 GLY B N 1
ATOM 6431 C CA . GLY B 1 317 ? -5.281 16.906 18.281 1 96.44 317 GLY B CA 1
ATOM 6432 C C . GLY B 1 317 ? -4.973 17.156 16.812 1 96.44 317 GLY B C 1
ATOM 6433 O O . GLY B 1 317 ? -5.82 17.656 16.062 1 96.44 317 GLY B O 1
ATOM 6434 N N . SER B 1 318 ? -3.729 16.844 16.469 1 94.75 318 SER B N 1
ATOM 6435 C CA . SER B 1 318 ? -3.289 17.094 15.094 1 94.75 318 SER B CA 1
ATOM 6436 C C . SER B 1 318 ? -2.998 15.797 14.359 1 94.75 318 SER B C 1
ATOM 6438 O O . SER B 1 318 ? -2.469 14.844 14.945 1 94.75 318 SER B O 1
ATOM 6440 N N . ILE B 1 319 ? -3.414 15.773 13.172 1 93.62 319 ILE B N 1
ATOM 6441 C CA . ILE B 1 319 ? -3.121 14.703 12.227 1 93.62 319 ILE B CA 1
ATOM 6442 C C . ILE B 1 319 ? -2.191 15.219 11.133 1 93.62 319 ILE B C 1
ATOM 6444 O O . ILE B 1 319 ? -2.516 16.188 10.438 1 93.62 319 ILE B O 1
ATOM 6448 N N . ALA B 1 320 ? -1.09 14.609 10.977 1 89 320 ALA B N 1
ATOM 6449 C CA . ALA B 1 320 ? -0.029 15.125 10.109 1 89 320 ALA B CA 1
ATOM 6450 C C . ALA B 1 320 ? -0.435 15.055 8.641 1 89 320 ALA B C 1
ATOM 6452 O O . ALA B 1 320 ? -0.101 15.945 7.855 1 89 320 ALA B O 1
ATOM 6453 N N . ILE B 1 321 ? -1.056 13.938 8.305 1 91.06 321 ILE B N 1
ATOM 6454 C CA . ILE B 1 321 ? -1.332 13.703 6.891 1 91.06 321 ILE B CA 1
ATOM 6455 C C . ILE B 1 321 ? -2.836 13.539 6.68 1 91.06 321 ILE B C 1
ATOM 6457 O O . ILE B 1 321 ? -3.443 12.594 7.188 1 91.06 321 ILE B O 1
ATOM 6461 N N . ALA B 1 322 ? -3.426 14.484 6.012 1 92.25 322 ALA B N 1
ATOM 6462 C CA . ALA B 1 322 ? -4.82 14.422 5.574 1 92.25 322 ALA B CA 1
ATOM 6463 C C . ALA B 1 322 ? -4.941 14.703 4.082 1 92.25 322 ALA B C 1
ATOM 6465 O O . ALA B 1 322 ? -4.797 13.797 3.256 1 92.25 322 ALA B O 1
ATOM 6466 N N . GLY B 1 323 ? -5.043 16.016 3.758 1 88.81 323 GLY B N 1
ATOM 6467 C CA . GLY B 1 323 ? -5.043 16.375 2.346 1 88.81 323 GLY B CA 1
ATOM 6468 C C . GLY B 1 323 ? -3.771 15.961 1.629 1 88.81 323 GLY B C 1
ATOM 6469 O O . GLY B 1 323 ? -3.789 15.695 0.425 1 88.81 323 GLY B O 1
ATOM 6470 N N . ALA B 1 324 ? -2.756 15.898 2.344 1 89.94 324 ALA B N 1
ATOM 6471 C CA . ALA B 1 324 ? -1.468 15.492 1.783 1 89.94 324 ALA B CA 1
ATOM 6472 C C . ALA B 1 324 ? -1.527 14.078 1.228 1 89.94 324 ALA B C 1
ATOM 6474 O O . ALA B 1 324 ? -0.818 13.742 0.274 1 89.94 324 ALA B O 1
ATOM 6475 N N . ALA B 1 325 ? -2.344 13.234 1.773 1 94.44 325 ALA B N 1
ATOM 6476 C CA . ALA B 1 325 ? -2.496 11.867 1.267 1 94.44 325 ALA B CA 1
ATOM 6477 C C . ALA B 1 325 ? -3.133 11.867 -0.121 1 94.44 325 ALA B C 1
ATOM 6479 O O . ALA B 1 325 ? -2.768 11.062 -0.978 1 94.44 325 ALA B O 1
ATOM 6480 N N . VAL B 1 326 ? -4.07 12.781 -0.31 1 94.31 326 VAL B N 1
ATOM 6481 C CA . VAL B 1 326 ? -4.723 12.922 -1.609 1 94.31 326 VAL B CA 1
ATOM 6482 C C . VAL B 1 326 ? -3.721 13.445 -2.635 1 94.31 326 VAL B C 1
ATOM 6484 O O . VAL B 1 326 ? -3.674 12.961 -3.77 1 94.31 326 VAL B O 1
ATOM 6487 N N . GLN B 1 327 ? -2.961 14.398 -2.172 1 91.06 327 GLN B N 1
ATOM 6488 C CA . GLN B 1 327 ? -1.921 14.93 -3.043 1 91.06 327 GLN B CA 1
ATOM 6489 C C . GLN B 1 327 ? -0.91 13.852 -3.42 1 91.06 327 GLN B C 1
ATOM 6491 O O . GLN B 1 327 ? -0.407 13.828 -4.547 1 91.06 327 GLN B O 1
ATOM 6496 N N . TRP B 1 328 ? -0.604 13 -2.535 1 93.81 328 TRP B N 1
ATOM 6497 C CA . TRP B 1 328 ? 0.333 11.906 -2.783 1 93.81 328 TRP B CA 1
ATOM 6498 C C . TRP B 1 328 ? -0.205 10.961 -3.852 1 93.81 328 TRP B C 1
ATOM 6500 O O . TRP B 1 328 ? 0.534 10.539 -4.746 1 93.81 328 TRP B O 1
ATOM 6510 N N . LEU B 1 329 ? -1.501 10.625 -3.818 1 96.56 329 LEU B N 1
ATOM 6511 C CA . LEU B 1 329 ? -2.129 9.789 -4.836 1 96.56 329 LEU B CA 1
ATOM 6512 C C . LEU B 1 329 ? -2.018 10.43 -6.215 1 96.56 329 LEU B C 1
ATOM 6514 O O . LEU B 1 329 ? -1.869 9.727 -7.219 1 96.56 329 LEU B O 1
ATOM 6518 N N . ARG B 1 330 ? -2.104 11.75 -6.199 1 94.56 330 ARG B N 1
ATOM 6519 C CA . ARG B 1 330 ? -2.098 12.516 -7.441 1 94.56 330 ARG B CA 1
ATOM 6520 C C . ARG B 1 330 ? -0.679 12.68 -7.977 1 94.56 330 ARG B C 1
ATOM 6522 O O . ARG B 1 330 ? -0.386 12.297 -9.109 1 94.56 330 ARG B O 1
ATOM 6529 N N . ASP B 1 331 ? 0.209 13.18 -7.109 1 92.25 331 ASP B N 1
ATOM 6530 C CA . ASP B 1 331 ? 1.517 13.656 -7.551 1 92.25 331 ASP B CA 1
ATOM 6531 C C . ASP B 1 331 ? 2.543 12.523 -7.547 1 92.25 331 ASP B C 1
ATOM 6533 O O . ASP B 1 331 ? 3.441 12.492 -8.391 1 92.25 331 ASP B O 1
ATOM 6537 N N . SER B 1 332 ? 2.469 11.625 -6.621 1 93.44 332 SER B N 1
ATOM 6538 C CA . SER B 1 332 ? 3.502 10.609 -6.438 1 93.44 332 SER B CA 1
ATOM 6539 C C . SER B 1 332 ? 3.098 9.289 -7.078 1 93.44 332 SER B C 1
ATOM 6541 O O . SER B 1 332 ? 3.885 8.68 -7.805 1 93.44 332 SER B O 1
ATOM 6543 N N . LEU B 1 333 ? 1.86 8.789 -6.863 1 94.94 333 LEU B N 1
ATOM 6544 C CA . LEU B 1 333 ? 1.415 7.508 -7.402 1 94.94 333 LEU B CA 1
ATOM 6545 C C . LEU B 1 333 ? 0.818 7.68 -8.797 1 94.94 333 LEU B C 1
ATOM 6547 O O . LEU B 1 333 ? 0.868 6.762 -9.617 1 94.94 333 LEU B O 1
ATOM 6551 N N . GLY B 1 334 ? 0.142 8.836 -9.016 1 94.88 334 GLY B N 1
ATOM 6552 C CA . GLY B 1 334 ? -0.423 9.148 -10.312 1 94.88 334 GLY B CA 1
ATOM 6553 C C . GLY B 1 334 ? -1.693 8.383 -10.617 1 94.88 334 GLY B C 1
ATOM 6554 O O . GLY B 1 334 ? -2.012 8.133 -11.781 1 94.88 334 GLY B O 1
ATOM 6555 N N . ILE B 1 335 ? -2.441 7.941 -9.594 1 94.75 335 ILE B N 1
ATOM 6556 C CA . ILE B 1 335 ? -3.635 7.152 -9.883 1 94.75 335 ILE B CA 1
ATOM 6557 C C . ILE B 1 335 ? -4.84 8.078 -10.039 1 94.75 335 ILE B C 1
ATOM 6559 O O . ILE B 1 335 ? -5.898 7.656 -10.508 1 94.75 335 ILE B O 1
ATOM 6563 N N . ILE B 1 336 ? -4.691 9.359 -9.602 1 95.62 336 ILE B N 1
ATOM 6564 C CA . ILE B 1 336 ? -5.66 10.406 -9.906 1 95.62 336 ILE B CA 1
ATOM 6565 C C . ILE B 1 336 ? -4.953 11.602 -10.555 1 95.62 336 ILE B C 1
ATOM 6567 O O . ILE B 1 336 ? -3.756 11.812 -10.328 1 95.62 336 ILE B O 1
ATOM 6571 N N . LYS B 1 337 ? -5.68 12.383 -11.289 1 94.44 337 LYS B N 1
ATOM 6572 C CA . LYS B 1 337 ? -5.105 13.531 -11.992 1 94.44 337 LYS B CA 1
ATOM 6573 C C . LYS B 1 337 ? -5.379 14.828 -11.242 1 94.44 337 LYS B C 1
ATOM 6575 O O . LYS B 1 337 ? -4.609 15.781 -11.344 1 94.44 337 LYS B O 1
ATOM 6580 N N . SER B 1 338 ? -6.453 14.844 -10.523 1 93.56 338 SER B N 1
ATOM 6581 C CA . SER B 1 338 ? -6.84 15.984 -9.695 1 93.56 338 SER B CA 1
ATOM 6582 C C . SER B 1 338 ? -7.398 15.523 -8.352 1 93.56 338 SER B C 1
ATOM 6584 O O . SER B 1 338 ? -7.844 14.383 -8.219 1 93.56 338 SER B O 1
ATOM 6586 N N . ALA B 1 339 ? -7.371 16.328 -7.402 1 89.62 339 ALA B N 1
ATOM 6587 C CA . ALA B 1 339 ? -7.848 15.984 -6.062 1 89.62 339 ALA B CA 1
ATOM 6588 C C . ALA B 1 339 ? -9.328 15.617 -6.082 1 89.62 339 ALA B C 1
ATOM 6590 O O . ALA B 1 339 ? -9.766 14.727 -5.348 1 89.62 339 ALA B O 1
ATOM 6591 N N . SER B 1 340 ? -10.102 16.25 -6.941 1 92.81 340 SER B N 1
ATOM 6592 C CA . SER B 1 340 ? -11.547 16.031 -6.977 1 92.81 340 SER B CA 1
ATOM 6593 C C . SER B 1 340 ? -11.891 14.648 -7.5 1 92.81 340 SER B C 1
ATOM 6595 O O . SER B 1 340 ? -12.969 14.125 -7.219 1 92.81 340 SER B O 1
ATOM 6597 N N . GLU B 1 341 ? -10.992 14.047 -8.211 1 96.38 341 GLU B N 1
ATOM 6598 C CA . GLU B 1 341 ? -11.227 12.734 -8.805 1 96.38 341 GLU B CA 1
ATOM 6599 C C . GLU B 1 341 ? -11.344 11.656 -7.727 1 96.38 341 GLU B C 1
ATOM 6601 O O . GLU B 1 341 ? -11.914 10.594 -7.969 1 96.38 341 GLU B O 1
ATOM 6606 N N . ILE B 1 342 ? -10.812 11.938 -6.594 1 97.06 342 ILE B N 1
ATOM 6607 C CA . ILE B 1 342 ? -10.805 10.93 -5.543 1 97.06 342 ILE B CA 1
ATOM 6608 C C . ILE B 1 342 ? -12.242 10.609 -5.125 1 97.06 342 ILE B C 1
ATOM 6610 O O . ILE B 1 342 ? -12.555 9.461 -4.801 1 97.06 342 ILE B O 1
ATOM 6614 N N . GLU B 1 343 ? -13.117 11.609 -5.082 1 97.38 343 GLU B N 1
ATOM 6615 C CA . GLU B 1 343 ? -14.516 11.391 -4.707 1 97.38 343 GLU B CA 1
ATOM 6616 C C . GLU B 1 343 ? -15.227 10.5 -5.723 1 97.38 343 GLU B C 1
ATOM 6618 O O . GLU B 1 343 ? -15.93 9.562 -5.344 1 97.38 343 GLU B O 1
ATOM 6623 N N . ASP B 1 344 ? -14.992 10.805 -6.988 1 97.44 344 ASP B N 1
ATOM 6624 C CA . ASP B 1 344 ? -15.617 10.031 -8.055 1 97.44 344 ASP B CA 1
ATOM 6625 C C . ASP B 1 344 ? -15.188 8.57 -8.008 1 97.44 344 ASP B C 1
ATOM 6627 O O . ASP B 1 344 ? -16.016 7.668 -8.141 1 97.44 344 ASP B O 1
ATOM 6631 N N . LEU B 1 345 ? -13.977 8.305 -7.867 1 97.38 345 LEU B N 1
ATOM 6632 C CA . LEU B 1 345 ? -13.453 6.949 -7.816 1 97.38 345 LEU B CA 1
ATOM 6633 C C . LEU B 1 345 ? -13.961 6.215 -6.582 1 97.38 345 LEU B C 1
ATOM 6635 O O . LEU B 1 345 ? -14.406 5.066 -6.676 1 97.38 345 LEU B O 1
ATOM 6639 N N . ALA B 1 346 ? -13.898 6.895 -5.434 1 97.75 346 ALA B N 1
ATOM 6640 C CA . ALA B 1 346 ? -14.328 6.277 -4.184 1 97.75 346 ALA B CA 1
ATOM 6641 C C . ALA B 1 346 ? -15.805 5.883 -4.25 1 97.75 346 ALA B C 1
ATOM 6643 O O . ALA B 1 346 ? -16.219 4.906 -3.625 1 97.75 346 ALA B O 1
ATOM 6644 N N . LEU B 1 347 ? -16.578 6.637 -5.02 1 97.62 347 LEU B N 1
ATOM 6645 C CA . LEU B 1 347 ? -18 6.395 -5.137 1 97.62 347 LEU B CA 1
ATOM 6646 C C . LEU B 1 347 ? -18.281 5.168 -6 1 97.62 347 LEU B C 1
ATOM 6648 O O . LEU B 1 347 ? -19.391 4.637 -5.996 1 97.62 347 LEU B O 1
ATOM 6652 N N . GLN B 1 348 ? -17.281 4.695 -6.742 1 96.69 348 GLN B N 1
ATOM 6653 C CA . GLN B 1 348 ? -17.453 3.555 -7.637 1 96.69 348 GLN B CA 1
ATOM 6654 C C . GLN B 1 348 ? -17.5 2.244 -6.855 1 96.69 348 GLN B C 1
ATOM 6656 O O . GLN B 1 348 ? -17.891 1.207 -7.395 1 96.69 348 GLN B O 1
ATOM 6661 N N . VAL B 1 349 ? -17.078 2.277 -5.609 1 94.62 349 VAL B N 1
ATOM 6662 C CA . VAL B 1 349 ? -17.078 1.063 -4.801 1 94.62 349 VAL B CA 1
ATOM 6663 C C . VAL B 1 349 ? -17.906 1.284 -3.537 1 94.62 349 VAL B C 1
ATOM 6665 O O . VAL B 1 349 ? -17.969 2.396 -3.006 1 94.62 349 VAL B O 1
ATOM 6668 N N . GLU B 1 350 ? -18.469 0.281 -2.957 1 91.62 350 GLU B N 1
ATOM 6669 C CA . GLU B 1 350 ? -19.328 0.374 -1.781 1 91.62 350 GLU B CA 1
ATOM 6670 C C . GLU B 1 350 ? -18.5 0.365 -0.495 1 91.62 350 GLU B C 1
ATOM 6672 O O . GLU B 1 350 ? -18.953 0.857 0.541 1 91.62 350 GLU B O 1
ATOM 6677 N N . SER B 1 351 ? -17.391 -0.227 -0.58 1 93.38 351 SER B N 1
ATOM 6678 C CA . SER B 1 351 ? -16.469 -0.335 0.553 1 93.38 351 SER B CA 1
ATOM 6679 C C . SER B 1 351 ? -15.023 -0.38 0.089 1 93.38 351 SER B C 1
ATOM 6681 O O . SER B 1 351 ? -14.75 -0.32 -1.11 1 93.38 351 SER B O 1
ATOM 6683 N N . THR B 1 352 ? -14.141 -0.461 1.003 1 95.75 352 THR B N 1
ATOM 6684 C CA . THR B 1 352 ? -12.719 -0.5 0.664 1 95.75 352 THR B CA 1
ATOM 6685 C C . THR B 1 352 ? -12.289 -1.917 0.295 1 95.75 352 THR B C 1
ATOM 6687 O O . THR B 1 352 ? -11.141 -2.146 -0.068 1 95.75 352 THR B O 1
ATOM 6690 N N . GLY B 1 353 ? -13.148 -2.924 0.409 1 91.44 353 GLY B N 1
ATOM 6691 C CA . GLY B 1 353 ? -12.812 -4.309 0.126 1 91.44 353 GLY B CA 1
ATOM 6692 C C . GLY B 1 353 ? -11.82 -4.895 1.113 1 91.44 353 GLY B C 1
ATOM 6693 O O . GLY B 1 353 ? -11.125 -5.867 0.804 1 91.44 353 GLY B O 1
ATOM 6694 N N . GLY B 1 354 ? -11.672 -4.246 2.244 1 93.88 354 GLY B N 1
ATOM 6695 C CA . GLY B 1 354 ? -10.781 -4.754 3.277 1 93.88 354 GLY B CA 1
ATOM 6696 C C . GLY B 1 354 ? -9.469 -4 3.355 1 93.88 354 GLY B C 1
ATOM 6697 O O . GLY B 1 354 ? -8.656 -4.242 4.254 1 93.88 354 GLY B O 1
ATOM 6698 N N . VAL B 1 355 ? -9.359 -3.025 2.484 1 97.12 355 VAL B N 1
ATOM 6699 C CA . VAL B 1 355 ? -8.102 -2.285 2.438 1 97.12 355 VAL B CA 1
ATOM 6700 C C . VAL B 1 355 ? -8.133 -1.153 3.463 1 97.12 355 VAL B C 1
ATOM 6702 O O . VAL B 1 355 ? -9.141 -0.458 3.602 1 97.12 355 VAL B O 1
ATOM 6705 N N . TYR B 1 356 ? -7.137 -1.013 4.203 1 98.38 356 TYR B N 1
ATOM 6706 C CA . TYR B 1 356 ? -6.914 0.106 5.113 1 98.38 356 TYR B CA 1
ATOM 6707 C C . TYR B 1 356 ? -5.594 0.806 4.805 1 98.38 356 TYR B C 1
ATOM 6709 O O . TYR B 1 356 ? -4.578 0.15 4.559 1 98.38 356 TYR B O 1
ATOM 6717 N N . PHE B 1 357 ? -5.676 2.082 4.715 1 98.31 357 PHE B N 1
ATOM 6718 C CA . PHE B 1 357 ? -4.512 2.926 4.477 1 98.31 357 PHE B CA 1
ATOM 6719 C C . PHE B 1 357 ? -4.223 3.807 5.688 1 98.31 357 PHE B C 1
ATOM 6721 O O . PHE B 1 357 ? -5.094 4.551 6.141 1 98.31 357 PHE B O 1
ATOM 6728 N N . VAL B 1 358 ? -3.043 3.699 6.273 1 98.19 358 VAL B N 1
ATOM 6729 C CA . VAL B 1 358 ? -2.609 4.574 7.355 1 98.19 358 VAL B CA 1
ATOM 6730 C C . VAL B 1 358 ? -1.479 5.48 6.871 1 98.19 358 VAL B C 1
ATOM 6732 O O . VAL B 1 358 ? -0.332 5.039 6.75 1 98.19 358 VAL B O 1
ATOM 6735 N N . PRO B 1 359 ? -1.772 6.734 6.637 1 96.69 359 PRO B N 1
ATOM 6736 C CA . PRO B 1 359 ? -0.779 7.641 6.051 1 96.69 359 PRO B CA 1
ATOM 6737 C C . PRO B 1 359 ? 0.199 8.188 7.086 1 96.69 359 PRO B C 1
ATOM 6739 O O . PRO B 1 359 ? 0.331 9.406 7.23 1 96.69 359 PRO B O 1
ATOM 6742 N N . ALA B 1 360 ? 0.941 7.332 7.727 1 95.38 360 ALA B N 1
ATOM 6743 C CA . ALA B 1 360 ? 1.966 7.738 8.688 1 95.38 360 ALA B CA 1
ATOM 6744 C C . ALA B 1 360 ? 3.27 8.102 7.977 1 95.38 360 ALA B C 1
ATOM 6746 O O . ALA B 1 360 ? 4.336 7.602 8.336 1 95.38 360 ALA B O 1
ATOM 6747 N N . PHE B 1 361 ? 3.154 8.977 6.988 1 91.81 361 PHE B N 1
ATOM 6748 C CA . PHE B 1 361 ? 4.27 9.32 6.117 1 91.81 361 PHE B CA 1
ATOM 6749 C C . PHE B 1 361 ? 5.438 9.867 6.926 1 91.81 361 PHE B C 1
ATOM 6751 O O . PHE B 1 361 ? 6.598 9.711 6.535 1 91.81 361 PHE B O 1
ATOM 6758 N N . ASN B 1 362 ? 5.164 10.609 8 1 85.88 362 ASN B N 1
ATOM 6759 C CA . ASN B 1 362 ? 6.16 11.227 8.867 1 85.88 362 ASN B CA 1
ATOM 6760 C C . ASN B 1 362 ? 5.891 10.914 10.336 1 85.88 362 ASN B C 1
ATOM 6762 O O . ASN B 1 362 ? 6.078 11.766 11.203 1 85.88 362 ASN B O 1
ATOM 6766 N N . GLY B 1 363 ? 5.309 9.734 10.516 1 89.44 363 GLY B N 1
ATOM 6767 C CA . GLY B 1 363 ? 4.922 9.359 11.867 1 89.44 363 GLY B CA 1
ATOM 6768 C C . GLY B 1 363 ? 3.471 9.672 12.188 1 89.44 363 GLY B C 1
ATOM 6769 O O . GLY B 1 363 ? 2.693 10 11.289 1 89.44 363 GLY B O 1
ATOM 6770 N N . LEU B 1 364 ? 3.127 9.422 13.391 1 92.69 364 LEU B N 1
ATOM 6771 C CA . LEU B 1 364 ? 1.784 9.703 13.891 1 92.69 364 LEU B CA 1
ATOM 6772 C C . LEU B 1 364 ? 1.83 10.68 15.055 1 92.69 364 LEU B C 1
ATOM 6774 O O . LEU B 1 364 ? 2.703 10.586 15.922 1 92.69 364 LEU B O 1
ATOM 6778 N N . PHE B 1 365 ? 0.962 11.68 14.969 1 93.56 365 PHE B N 1
ATOM 6779 C CA . PHE B 1 365 ? 0.79 12.602 16.094 1 93.56 365 PHE B CA 1
ATOM 6780 C C . PHE B 1 365 ? -0.285 12.094 17.047 1 93.56 365 PHE B C 1
ATOM 6782 O O . PHE B 1 365 ? -0.238 10.945 17.484 1 93.56 365 PHE B O 1
ATOM 6789 N N . ALA B 1 366 ? -1.197 13.031 17.453 1 91.94 366 ALA B N 1
ATOM 6790 C CA . ALA B 1 366 ? -2.236 12.648 18.406 1 91.94 366 ALA B CA 1
ATOM 6791 C C . ALA B 1 366 ? -3.141 11.562 17.828 1 91.94 366 ALA B C 1
ATOM 6793 O O . ALA B 1 366 ? -3.5 11.609 16.656 1 91.94 366 ALA B O 1
ATOM 6794 N N . PRO B 1 367 ? -3.451 10.594 18.578 1 93.5 367 PRO B N 1
ATOM 6795 C CA . PRO B 1 367 ? -3.117 10.422 20 1 93.5 367 PRO B CA 1
ATOM 6796 C C . PRO B 1 367 ? -1.928 9.484 20.203 1 93.5 367 PRO B C 1
ATOM 6798 O O . PRO B 1 367 ? -1.613 9.133 21.344 1 93.5 367 PRO B O 1
ATOM 6801 N N . TRP B 1 368 ? -1.246 9.125 19.141 1 91.25 368 TRP B N 1
ATOM 6802 C CA . TRP B 1 368 ? -0.307 8.008 19.188 1 91.25 368 TRP B CA 1
ATOM 6803 C C . TRP B 1 368 ? 1.104 8.5 19.484 1 91.25 368 TRP B C 1
ATOM 6805 O O . TRP B 1 368 ? 1.826 7.875 20.266 1 91.25 368 TRP B O 1
ATOM 6815 N N . TRP B 1 369 ? 1.45 9.578 18.922 1 91.12 369 TRP B N 1
ATOM 6816 C CA . TRP B 1 369 ? 2.771 10.18 19.047 1 91.12 369 TRP B CA 1
ATOM 6817 C C . TRP B 1 369 ? 3.869 9.156 18.781 1 91.12 369 TRP B C 1
ATOM 6819 O O . TRP B 1 369 ? 4.73 8.922 19.625 1 91.12 369 TRP B O 1
ATOM 6829 N N . ARG B 1 370 ? 3.869 8.625 17.609 1 90.81 370 ARG B N 1
ATOM 6830 C CA . ARG B 1 370 ? 4.852 7.652 17.156 1 90.81 370 ARG B CA 1
ATOM 6831 C C . ARG B 1 370 ? 5.652 8.188 15.977 1 90.81 370 ARG B C 1
ATOM 6833 O O . ARG B 1 370 ? 5.211 8.102 14.828 1 90.81 370 ARG B O 1
ATOM 6840 N N . ASP B 1 371 ? 6.859 8.555 16.281 1 87.88 371 ASP B N 1
ATOM 6841 C CA . ASP B 1 371 ? 7.695 9.102 15.211 1 87.88 371 ASP B CA 1
ATOM 6842 C C . ASP B 1 371 ? 8.328 7.992 14.383 1 87.88 371 ASP B C 1
ATOM 6844 O O . ASP B 1 371 ? 8.875 8.25 13.305 1 87.88 371 ASP B O 1
ATOM 6848 N N . ASP B 1 372 ? 8.281 6.73 14.867 1 89.31 372 ASP B N 1
ATOM 6849 C CA . ASP B 1 372 ? 8.875 5.59 14.172 1 89.31 372 ASP B CA 1
ATOM 6850 C C . ASP B 1 372 ? 7.859 4.934 13.234 1 89.31 372 ASP B C 1
ATOM 6852 O O . ASP B 1 372 ? 8.164 3.934 12.586 1 89.31 372 ASP B O 1
ATOM 6856 N N . ALA B 1 373 ? 6.668 5.48 13.242 1 93.56 373 ALA B N 1
ATOM 6857 C CA . ALA B 1 373 ? 5.637 4.938 12.367 1 93.56 373 ALA B CA 1
ATOM 6858 C C . ALA B 1 373 ? 5.867 5.367 10.914 1 93.56 373 ALA B C 1
ATOM 6860 O O . ALA B 1 373 ? 6.406 6.445 10.656 1 93.56 373 ALA B O 1
ATOM 6861 N N . ARG B 1 374 ? 5.582 4.5 9.977 1 95 374 ARG B N 1
ATOM 6862 C CA . ARG B 1 374 ? 5.574 4.805 8.547 1 95 374 ARG B CA 1
ATOM 6863 C C . ARG B 1 374 ? 4.266 4.363 7.902 1 95 374 ARG B C 1
ATOM 6865 O O . ARG B 1 374 ? 3.52 3.57 8.477 1 95 374 ARG B O 1
ATOM 6872 N N . GLY B 1 375 ? 3.996 4.91 6.73 1 96.81 375 GLY B N 1
ATOM 6873 C CA . GLY B 1 375 ? 2.752 4.621 6.031 1 96.81 375 GLY B CA 1
ATOM 6874 C C . GLY B 1 375 ? 2.594 3.154 5.68 1 96.81 375 GLY B C 1
ATOM 6875 O O . GLY B 1 375 ? 3.568 2.488 5.32 1 96.81 375 GLY B O 1
ATOM 6876 N N . VAL B 1 376 ? 1.343 2.654 5.738 1 98.06 376 VAL B N 1
ATOM 6877 C CA . VAL B 1 376 ? 1.065 1.267 5.383 1 98.06 376 VAL B CA 1
ATOM 6878 C C . VAL B 1 376 ? -0.269 1.179 4.648 1 98.06 376 VAL B C 1
ATOM 6880 O O . VAL B 1 376 ? -1.198 1.936 4.941 1 98.06 376 VAL B O 1
ATOM 6883 N N . CYS B 1 377 ? -0.338 0.413 3.67 1 98.19 377 CYS B N 1
ATOM 6884 C CA . CYS B 1 377 ? -1.545 -0.071 3.01 1 98.19 377 CYS B CA 1
ATOM 6885 C C . CYS B 1 377 ? -1.691 -1.578 3.176 1 98.19 377 CYS B C 1
ATOM 6887 O O . CYS B 1 377 ? -0.844 -2.344 2.713 1 98.19 377 CYS B O 1
ATOM 6889 N N . ILE B 1 378 ? -2.715 -2.076 3.859 1 97.75 378 ILE B N 1
ATOM 6890 C CA . ILE B 1 378 ? -2.832 -3.5 4.16 1 97.75 378 ILE B CA 1
ATOM 6891 C C . ILE B 1 378 ? -4.184 -4.02 3.676 1 97.75 378 ILE B C 1
ATOM 6893 O O . ILE B 1 378 ? -5.098 -3.234 3.406 1 97.75 378 ILE B O 1
ATOM 6897 N N . GLY B 1 379 ? -4.25 -5.305 3.564 1 96.31 379 GLY B N 1
ATOM 6898 C CA . GLY B 1 379 ? -5.5 -5.938 3.17 1 96.31 379 GLY B CA 1
ATOM 6899 C C . GLY B 1 379 ? -5.676 -6.023 1.666 1 96.31 379 GLY B C 1
ATOM 6900 O O . GLY B 1 379 ? -6.793 -6.203 1.177 1 96.31 379 GLY B O 1
ATOM 6901 N N . ILE B 1 380 ? -4.602 -5.871 0.918 1 95.81 380 ILE B N 1
ATOM 6902 C CA . ILE B 1 380 ? -4.652 -5.844 -0.54 1 95.81 380 ILE B CA 1
ATOM 6903 C C . ILE B 1 380 ? -4.918 -7.25 -1.073 1 95.81 380 ILE B C 1
ATOM 6905 O O . ILE B 1 380 ? -4.289 -8.219 -0.632 1 95.81 380 ILE B O 1
ATOM 6909 N N . THR B 1 381 ? -5.816 -7.418 -1.942 1 92.06 381 THR B N 1
ATOM 6910 C CA . THR B 1 381 ? -6.105 -8.648 -2.676 1 92.06 381 THR B CA 1
ATOM 6911 C C . THR B 1 381 ? -6.141 -8.383 -4.18 1 92.06 381 THR B C 1
ATOM 6913 O O . THR B 1 381 ? -5.961 -7.246 -4.621 1 92.06 381 THR B O 1
ATOM 6916 N N . ARG B 1 382 ? -6.309 -9.469 -4.934 1 89.94 382 ARG B N 1
ATOM 6917 C CA . ARG B 1 382 ? -6.418 -9.305 -6.379 1 89.94 382 ARG B CA 1
ATOM 6918 C C . ARG B 1 382 ? -7.664 -8.508 -6.746 1 89.94 382 ARG B C 1
ATOM 6920 O O . ARG B 1 382 ? -7.742 -7.93 -7.828 1 89.94 382 ARG B O 1
ATOM 6927 N N . PHE B 1 383 ? -8.602 -8.422 -5.82 1 88.81 383 PHE B N 1
ATOM 6928 C CA . PHE B 1 383 ? -9.867 -7.715 -5.988 1 88.81 383 PHE B CA 1
ATOM 6929 C C . PHE B 1 383 ? -9.664 -6.207 -5.852 1 88.81 383 PHE B C 1
ATOM 6931 O O . PHE B 1 383 ? -10.461 -5.422 -6.363 1 88.81 383 PHE B O 1
ATOM 6938 N N . THR B 1 384 ? -8.602 -5.738 -5.176 1 94.38 384 THR B N 1
ATOM 6939 C CA . THR B 1 384 ? -8.328 -4.344 -4.848 1 94.38 384 THR B CA 1
ATOM 6940 C C . THR B 1 384 ? -7.949 -3.559 -6.098 1 94.38 384 THR B C 1
ATOM 6942 O O . THR B 1 384 ? -7.07 -3.973 -6.855 1 94.38 384 THR B O 1
ATOM 6945 N N . ASN B 1 385 ? -8.602 -2.477 -6.363 1 94.88 385 ASN B N 1
ATOM 6946 C CA . ASN B 1 385 ? -8.234 -1.563 -7.441 1 94.88 385 ASN B CA 1
ATOM 6947 C C . ASN B 1 385 ? -8.055 -0.137 -6.93 1 94.88 385 ASN B C 1
ATOM 6949 O O . ASN B 1 385 ? -8.102 0.106 -5.723 1 94.88 385 ASN B O 1
ATOM 6953 N N . LYS B 1 386 ? -7.859 0.801 -7.812 1 97.25 386 LYS B N 1
ATOM 6954 C CA . LYS B 1 386 ? -7.527 2.166 -7.414 1 97.25 386 LYS B CA 1
ATOM 6955 C C . LYS B 1 386 ? -8.703 2.828 -6.695 1 97.25 386 LYS B C 1
ATOM 6957 O O . LYS B 1 386 ? -8.508 3.672 -5.82 1 97.25 386 LYS B O 1
ATOM 6962 N N . ALA B 1 387 ? -9.961 2.451 -7.047 1 97.81 387 ALA B N 1
ATOM 6963 C CA . ALA B 1 387 ? -11.133 3.002 -6.371 1 97.81 387 ALA B CA 1
ATOM 6964 C C . ALA B 1 387 ? -11.148 2.615 -4.895 1 97.81 387 ALA B C 1
ATOM 6966 O O . ALA B 1 387 ? -11.477 3.436 -4.035 1 97.81 387 ALA B O 1
ATOM 6967 N N . HIS B 1 388 ? -10.758 1.385 -4.625 1 97 388 HIS B N 1
ATOM 6968 C CA . HIS B 1 388 ? -10.68 0.918 -3.244 1 97 388 HIS B CA 1
ATOM 6969 C C . HIS B 1 388 ? -9.641 1.7 -2.455 1 97 388 HIS B C 1
ATOM 6971 O O . HIS B 1 388 ? -9.859 2.047 -1.294 1 97 388 HIS B O 1
ATOM 6977 N N . ILE B 1 389 ? -8.523 1.99 -3.088 1 97.88 389 ILE B N 1
ATOM 6978 C CA . ILE B 1 389 ? -7.438 2.723 -2.445 1 97.88 389 ILE B CA 1
ATOM 6979 C C . ILE B 1 389 ? -7.879 4.156 -2.162 1 97.88 389 ILE B C 1
ATOM 6981 O O . ILE B 1 389 ? -7.645 4.68 -1.071 1 97.88 389 ILE B O 1
ATOM 6985 N N . CYS B 1 390 ? -8.531 4.742 -3.135 1 98.06 390 CYS B N 1
ATOM 6986 C CA . CYS B 1 390 ? -9.039 6.102 -2.957 1 98.06 390 CYS B CA 1
ATOM 6987 C C . CYS B 1 390 ? -10.023 6.168 -1.795 1 98.06 390 CYS B C 1
ATOM 6989 O O . CYS B 1 390 ? -9.945 7.078 -0.967 1 98.06 390 CYS B O 1
ATOM 6991 N N . ARG B 1 391 ? -10.93 5.262 -1.708 1 98.06 391 ARG B N 1
ATOM 6992 C CA . ARG B 1 391 ? -11.891 5.234 -0.613 1 98.06 391 ARG B CA 1
ATOM 6993 C C . ARG B 1 391 ? -11.195 5.004 0.724 1 98.06 391 ARG B C 1
ATOM 6995 O O . ARG B 1 391 ? -11.57 5.602 1.735 1 98.06 391 ARG B O 1
ATOM 7002 N N . ALA B 1 392 ? -10.195 4.117 0.711 1 98.25 392 ALA B N 1
ATOM 7003 C CA . ALA B 1 392 ? -9.445 3.846 1.934 1 98.25 392 ALA B CA 1
ATOM 7004 C C . ALA B 1 392 ? -8.727 5.102 2.432 1 98.25 392 ALA B C 1
ATOM 7006 O O . ALA B 1 392 ? -8.617 5.316 3.639 1 98.25 392 ALA B O 1
ATOM 7007 N N . VAL B 1 393 ? -8.242 5.914 1.54 1 98.06 393 VAL B N 1
ATOM 7008 C CA . VAL B 1 393 ? -7.578 7.16 1.907 1 98.06 393 VAL B CA 1
ATOM 7009 C C . VAL B 1 393 ? -8.586 8.109 2.559 1 98.06 393 VAL B C 1
ATOM 7011 O O . VAL B 1 393 ? -8.297 8.711 3.596 1 98.06 393 VAL B O 1
ATOM 7014 N N . LEU B 1 394 ? -9.742 8.211 1.998 1 97.75 394 LEU B N 1
ATOM 7015 C CA . LEU B 1 394 ? -10.773 9.055 2.59 1 97.75 394 LEU B CA 1
ATOM 7016 C C . LEU B 1 394 ? -11.156 8.555 3.98 1 97.75 394 LEU B C 1
ATOM 7018 O O . LEU B 1 394 ? -11.266 9.344 4.922 1 97.75 394 LEU B O 1
ATOM 7022 N N . GLU B 1 395 ? -11.328 7.277 4.082 1 97.88 395 GLU B N 1
ATOM 7023 C CA . GLU B 1 395 ? -11.703 6.711 5.375 1 97.88 395 GLU B CA 1
ATOM 7024 C C . GLU B 1 395 ? -10.594 6.918 6.406 1 97.88 395 GLU B C 1
ATOM 7026 O O . GLU B 1 395 ? -10.867 7.102 7.594 1 97.88 395 GLU B O 1
ATOM 7031 N N . SER B 1 396 ? -9.375 6.809 5.922 1 97.81 396 SER B N 1
ATOM 7032 C CA . SER B 1 396 ? -8.242 6.965 6.828 1 97.81 396 SER B CA 1
ATOM 7033 C C . SER B 1 396 ? -8.281 8.32 7.527 1 97.81 396 SER B C 1
ATOM 7035 O O . SER B 1 396 ? -7.988 8.422 8.719 1 97.81 396 SER B O 1
ATOM 7037 N N . LEU B 1 397 ? -8.617 9.375 6.836 1 96.44 397 LEU B N 1
ATOM 7038 C CA . LEU B 1 397 ? -8.75 10.703 7.426 1 96.44 397 LEU B CA 1
ATOM 7039 C C . LEU B 1 397 ? -9.797 10.703 8.531 1 96.44 397 LEU B C 1
ATOM 7041 O O . LEU B 1 397 ? -9.562 11.234 9.617 1 96.44 397 LEU B O 1
ATOM 7045 N N . CYS B 1 398 ? -10.867 10.07 8.25 1 97.69 398 CYS B N 1
ATOM 7046 C CA . CYS B 1 398 ? -12.008 10.078 9.156 1 97.69 398 CYS B CA 1
ATOM 7047 C C . CYS B 1 398 ? -11.727 9.234 10.398 1 97.69 398 CYS B C 1
ATOM 7049 O O . CYS B 1 398 ? -12.141 9.594 11.5 1 97.69 398 CYS B O 1
ATOM 7051 N N . PHE B 1 399 ? -11.016 8.109 10.203 1 97.81 399 PHE B N 1
ATOM 7052 C CA . PHE B 1 399 ? -10.625 7.285 11.336 1 97.81 399 PHE B CA 1
ATOM 7053 C C . PHE B 1 399 ? -9.719 8.062 12.281 1 97.81 399 PHE B C 1
ATOM 7055 O O . PHE B 1 399 ? -9.867 7.98 13.5 1 97.81 399 PHE B O 1
ATOM 7062 N N . GLN B 1 400 ? -8.797 8.773 11.734 1 97 400 GLN B N 1
ATOM 7063 C CA . GLN B 1 400 ? -7.848 9.523 12.547 1 97 400 GLN B CA 1
ATOM 7064 C C . GLN B 1 400 ? -8.555 10.633 13.328 1 97 400 GLN B C 1
ATOM 7066 O O . GLN B 1 400 ? -8.234 10.883 14.492 1 97 400 GLN B O 1
ATOM 7071 N N . VAL B 1 401 ? -9.469 11.273 12.641 1 96.44 401 VAL B N 1
ATOM 7072 C CA . VAL B 1 401 ? -10.25 12.305 13.32 1 96.44 401 VAL B CA 1
ATOM 7073 C C . VAL B 1 401 ? -11.031 11.688 14.477 1 96.44 401 VAL B C 1
ATOM 7075 O O . VAL B 1 401 ? -11.102 12.258 15.57 1 96.44 401 VAL B O 1
ATOM 7078 N N . LYS B 1 402 ? -11.602 10.594 14.227 1 96.44 402 LYS B N 1
ATOM 7079 C CA . LYS B 1 402 ? -12.336 9.891 15.266 1 96.44 402 LYS B CA 1
ATOM 7080 C C . LYS B 1 402 ? -11.43 9.539 16.438 1 96.44 402 LYS B C 1
ATOM 7082 O O . LYS B 1 402 ? -11.82 9.695 17.609 1 96.44 402 LYS B O 1
ATOM 7087 N N . ASP B 1 403 ? -10.242 9.094 16.156 1 95.38 403 ASP B N 1
ATOM 7088 C CA . ASP B 1 403 ? -9.273 8.781 17.188 1 95.38 403 ASP B CA 1
ATOM 7089 C C . ASP B 1 403 ? -9.055 9.984 18.109 1 95.38 403 ASP B C 1
ATOM 7091 O O . ASP B 1 403 ? -9.047 9.844 19.344 1 95.38 403 ASP B O 1
ATOM 7095 N N . VAL B 1 404 ? -8.875 11.109 17.469 1 95.69 404 VAL B N 1
ATOM 7096 C CA . VAL B 1 404 ? -8.578 12.336 18.203 1 95.69 404 VAL B CA 1
ATOM 7097 C C . VAL B 1 404 ? -9.805 12.766 19.016 1 95.69 404 VAL B C 1
ATOM 7099 O O . VAL B 1 404 ? -9.688 13.133 20.188 1 95.69 404 VAL B O 1
ATOM 7102 N N . LEU B 1 405 ? -10.961 12.695 18.406 1 94.81 405 LEU B N 1
ATOM 7103 C CA . LEU B 1 405 ? -12.188 13.125 19.078 1 94.81 405 LEU B CA 1
ATOM 7104 C C . LEU B 1 405 ? -12.5 12.211 20.266 1 94.81 405 LEU B C 1
ATOM 7106 O O . LEU B 1 405 ? -13 12.68 21.281 1 94.81 405 LEU B O 1
ATOM 7110 N N . ASP B 1 406 ? -12.242 10.961 20.125 1 94 406 ASP B N 1
ATOM 7111 C CA . ASP B 1 406 ? -12.422 10.047 21.234 1 94 406 ASP B CA 1
ATOM 7112 C C . ASP B 1 406 ? -11.539 10.445 22.422 1 94 406 ASP B C 1
ATOM 7114 O O . ASP B 1 406 ? -11.977 10.414 23.578 1 94 406 ASP B O 1
ATOM 7118 N N . SER B 1 407 ? -10.328 10.82 22.109 1 93.75 407 SER B N 1
ATOM 7119 C CA . SER B 1 407 ? -9.414 11.281 23.141 1 93.75 407 SER B CA 1
ATOM 7120 C C . SER B 1 407 ? -9.898 12.586 23.766 1 93.75 407 SER B C 1
ATOM 7122 O O . SER B 1 407 ? -9.773 12.781 24.984 1 93.75 407 SER B O 1
ATOM 7124 N N . MET B 1 408 ? -10.43 13.461 22.953 1 92.81 408 MET B N 1
ATOM 7125 C CA . MET B 1 408 ? -10.945 14.734 23.438 1 92.81 408 MET B CA 1
ATOM 7126 C C . MET B 1 408 ? -12.109 14.523 24.406 1 92.81 408 MET B C 1
ATOM 7128 O O . MET B 1 408 ? -12.195 15.188 25.438 1 92.81 408 MET B O 1
ATOM 7132 N N . HIS B 1 409 ? -12.93 13.617 24.062 1 90.88 409 HIS B N 1
ATOM 7133 C CA . HIS B 1 409 ? -14.07 13.312 24.906 1 90.88 409 HIS B CA 1
ATOM 7134 C C . HIS B 1 409 ? -13.625 12.758 26.25 1 90.88 409 HIS B C 1
ATOM 7136 O O . HIS B 1 409 ? -14.195 13.102 27.297 1 90.88 409 HIS B O 1
ATOM 7142 N N . LYS B 1 410 ? -12.648 11.984 26.234 1 91.69 410 LYS B N 1
ATOM 7143 C CA . LYS B 1 410 ? -12.125 11.406 27.469 1 91.69 410 LYS B CA 1
ATOM 7144 C C . LYS B 1 410 ? -11.5 12.477 28.359 1 91.69 410 LYS B C 1
ATOM 7146 O O . LYS B 1 410 ? -11.68 12.461 29.578 1 91.69 410 LYS B O 1
ATOM 7151 N N . ASP B 1 411 ? -10.812 13.383 27.766 1 91.62 411 ASP B N 1
ATOM 7152 C CA . ASP B 1 411 ? -10.125 14.43 28.531 1 91.62 411 ASP B CA 1
ATOM 7153 C C . ASP B 1 411 ? -11.109 15.492 29.016 1 91.62 411 ASP B C 1
ATOM 7155 O O . ASP B 1 411 ? -11.008 15.969 30.141 1 91.62 411 ASP B O 1
ATOM 7159 N N . ALA B 1 412 ? -12.016 15.922 28.109 1 88 412 ALA B N 1
ATOM 7160 C CA . ALA B 1 412 ? -12.953 17 28.438 1 88 412 ALA B CA 1
ATOM 7161 C C . ALA B 1 412 ? -14.023 16.5 29.406 1 88 412 ALA B C 1
ATOM 7163 O O . ALA B 1 412 ? -14.547 17.281 30.203 1 88 412 ALA B O 1
ATOM 7164 N N . GLY B 1 413 ? -14.32 15.25 29.328 1 84.69 413 GLY B N 1
ATOM 7165 C CA . GLY B 1 413 ? -15.398 14.711 30.141 1 84.69 413 GLY B CA 1
ATOM 7166 C C . GLY B 1 413 ? -16.781 15.047 29.609 1 84.69 413 GLY B C 1
ATOM 7167 O O . GLY B 1 413 ? -16.906 15.875 28.703 1 84.69 413 GLY B O 1
ATOM 7168 N N . GLU B 1 414 ? -17.734 14.57 30.172 1 74.88 414 GLU B N 1
ATOM 7169 C CA . GLU B 1 414 ? -19.109 14.734 29.719 1 74.88 414 GLU B CA 1
ATOM 7170 C C . GLU B 1 414 ? -19.562 16.188 29.828 1 74.88 414 GLU B C 1
ATOM 7172 O O . GLU B 1 414 ? -20.344 16.672 29 1 74.88 414 GLU B O 1
ATOM 7177 N N . GLU B 1 415 ? -19.016 16.844 30.688 1 73.88 415 GLU B N 1
ATOM 7178 C CA . GLU B 1 415 ? -19.438 18.219 30.938 1 73.88 415 GLU B CA 1
ATOM 7179 C C . GLU B 1 415 ? -18.656 19.203 30.078 1 73.88 415 GLU B C 1
ATOM 7181 O O . GLU B 1 415 ? -19 20.391 30 1 73.88 415 GLU B O 1
ATOM 7186 N N . GLY B 1 416 ? -17.703 18.75 29.406 1 80.19 416 GLY B N 1
ATOM 7187 C CA . GLY B 1 416 ? -16.812 19.641 28.656 1 80.19 416 GLY B CA 1
ATOM 7188 C C . GLY B 1 416 ? -17.25 19.859 27.219 1 80.19 416 GLY B C 1
ATOM 7189 O O . GLY B 1 416 ? -16.672 20.688 26.516 1 80.19 416 GLY B O 1
ATOM 7190 N N . GLU B 1 417 ? -18.375 19.188 26.844 1 83.44 417 GLU B N 1
ATOM 7191 C CA . GLU B 1 417 ? -18.828 19.297 25.469 1 83.44 417 GLU B CA 1
ATOM 7192 C C . GLU B 1 417 ? -20.281 19.781 25.406 1 83.44 417 GLU B C 1
ATOM 7194 O O . GLU B 1 417 ? -21.094 19.453 26.266 1 83.44 417 GLU B O 1
ATOM 7199 N N . VAL B 1 418 ? -20.484 20.562 24.422 1 82.31 418 VAL B N 1
ATOM 7200 C CA . VAL B 1 418 ? -21.859 21.031 24.219 1 82.31 418 VAL B CA 1
ATOM 7201 C C . VAL B 1 418 ? -22.594 20.094 23.266 1 82.31 418 VAL B C 1
ATOM 7203 O O . VAL B 1 418 ? -22 19.594 22.297 1 82.31 418 VAL B O 1
ATOM 7206 N N . LYS B 1 419 ? -23.781 19.766 23.672 1 80.81 419 LYS B N 1
ATOM 7207 C CA . LYS B 1 419 ? -24.641 18.938 22.844 1 80.81 419 LYS B CA 1
ATOM 7208 C C . LYS B 1 419 ? -25.812 19.734 22.297 1 80.81 419 LYS B C 1
ATOM 7210 O O . LYS B 1 419 ? -26.234 20.734 22.906 1 80.81 419 LYS B O 1
ATOM 7215 N N . ASN B 1 420 ? -26.188 19.375 21.172 1 79.81 420 ASN B N 1
ATOM 7216 C CA . ASN B 1 420 ? -27.344 20.078 20.609 1 79.81 420 ASN B CA 1
ATOM 7217 C C . ASN B 1 420 ? -28.641 19.688 21.328 1 79.81 420 ASN B C 1
ATOM 7219 O O . ASN B 1 420 ? -28.609 19 22.344 1 79.81 420 ASN B O 1
ATOM 7223 N N . GLU B 1 421 ? -29.688 20.266 20.734 1 74.38 421 GLU B N 1
ATOM 7224 C CA . GLU B 1 421 ? -31 20.031 21.344 1 74.38 421 GLU B CA 1
ATOM 7225 C C . GLU B 1 421 ? -31.344 18.547 21.391 1 74.38 421 GLU B C 1
ATOM 7227 O O . GLU B 1 421 ? -32.062 18.094 22.266 1 74.38 421 GLU B O 1
ATOM 7232 N N . LYS B 1 422 ? -30.703 17.797 20.516 1 77.75 422 LYS B N 1
ATOM 7233 C CA . LYS B 1 422 ? -31 16.359 20.422 1 77.75 422 LYS B CA 1
ATOM 7234 C C . LYS B 1 422 ? -29.984 15.539 21.203 1 77.75 422 LYS B C 1
ATOM 7236 O O . LYS B 1 422 ? -29.969 14.312 21.109 1 77.75 422 LYS B O 1
ATOM 7241 N N . GLY B 1 423 ? -29.172 16.297 21.797 1 80.5 423 GLY B N 1
ATOM 7242 C CA . GLY B 1 423 ? -28.188 15.617 22.625 1 80.5 423 GLY B CA 1
ATOM 7243 C C . GLY B 1 423 ? -27 15.086 21.844 1 80.5 423 GLY B C 1
ATOM 7244 O O . GLY B 1 423 ? -26.297 14.18 22.297 1 80.5 423 GLY B O 1
ATOM 7245 N N . GLU B 1 424 ? -26.844 15.648 20.766 1 87.19 424 GLU B N 1
ATOM 7246 C CA . GLU B 1 424 ? -25.781 15.141 19.891 1 87.19 424 GLU B CA 1
ATOM 7247 C C . GLU B 1 424 ? -24.578 16.078 19.859 1 87.19 424 GLU B C 1
ATOM 7249 O O . GLU B 1 424 ? -24.75 17.297 19.906 1 87.19 424 GLU B O 1
ATOM 7254 N N . PHE B 1 425 ? -23.469 15.453 19.906 1 89.38 425 PHE B N 1
ATOM 7255 C CA . PHE B 1 425 ? -22.25 16.188 19.656 1 89.38 425 PHE B CA 1
ATOM 7256 C C . PHE B 1 425 ? -22.156 16.594 18.188 1 89.38 425 PHE B C 1
ATOM 7258 O O . PHE B 1 425 ? -22.5 15.812 17.297 1 89.38 425 PHE B O 1
ATOM 7265 N N . LEU B 1 426 ? -21.781 17.859 17.938 1 91.75 426 LEU B N 1
ATOM 7266 C CA . LEU B 1 426 ? -21.641 18.359 16.578 1 91.75 426 LEU B CA 1
ATOM 7267 C C . LEU B 1 426 ? -20.188 18.703 16.281 1 91.75 426 LEU B C 1
ATOM 7269 O O . LEU B 1 426 ? -19.531 19.406 17.047 1 91.75 426 LEU B O 1
ATOM 7273 N N . LEU B 1 427 ? -19.75 18.141 15.203 1 93.94 427 LEU B N 1
ATOM 7274 C CA . LEU B 1 427 ? -18.422 18.516 14.727 1 93.94 427 LEU B CA 1
ATOM 7275 C C . LEU B 1 427 ? -18.516 19.516 13.586 1 93.94 427 LEU B C 1
ATOM 7277 O O . LEU B 1 427 ? -19.078 19.219 12.531 1 93.94 427 LEU B O 1
ATOM 7281 N N . ARG B 1 428 ? -17.984 20.719 13.82 1 93.38 428 ARG B N 1
ATOM 7282 C CA . ARG B 1 428 ? -17.891 21.703 12.742 1 93.38 428 ARG B CA 1
ATOM 7283 C C . ARG B 1 428 ? -16.641 21.484 11.906 1 93.38 428 ARG B C 1
ATOM 7285 O O . ARG B 1 428 ? -15.57 21.203 12.445 1 93.38 428 ARG B O 1
ATOM 7292 N N . VAL B 1 429 ? -16.828 21.547 10.594 1 94.88 429 VAL B N 1
ATOM 7293 C CA . VAL B 1 429 ? -15.68 21.219 9.75 1 94.88 429 VAL B CA 1
ATOM 7294 C C . VAL B 1 429 ? -15.391 22.375 8.797 1 94.88 429 VAL B C 1
ATOM 7296 O O . VAL B 1 429 ? -16.281 23.156 8.469 1 94.88 429 VAL B O 1
ATOM 7299 N N . ASP B 1 430 ? -14.148 22.531 8.414 1 92.5 430 ASP B N 1
ATOM 7300 C CA . ASP B 1 430 ? -13.703 23.516 7.43 1 92.5 430 ASP B CA 1
ATOM 7301 C C . ASP B 1 430 ? -12.414 23.062 6.742 1 92.5 430 ASP B C 1
ATOM 7303 O O . ASP B 1 430 ? -11.898 21.984 7.031 1 92.5 430 ASP B O 1
ATOM 7307 N N . GLY B 1 431 ? -12.031 23.859 5.742 1 89.19 431 GLY B N 1
ATOM 7308 C CA . GLY B 1 431 ? -10.844 23.516 4.984 1 89.19 431 GLY B CA 1
ATOM 7309 C C . GLY B 1 431 ? -11.148 23.016 3.584 1 89.19 431 GLY B C 1
ATOM 7310 O O . GLY B 1 431 ? -12.281 22.625 3.291 1 89.19 431 GLY B O 1
ATOM 7311 N N . GLY B 1 432 ? -10.164 22.906 2.859 1 83.38 432 GLY B N 1
ATOM 7312 C CA . GLY B 1 432 ? -10.312 22.609 1.442 1 83.38 432 GLY B CA 1
ATOM 7313 C C . GLY B 1 432 ? -10.867 21.234 1.173 1 83.38 432 GLY B C 1
ATOM 7314 O O . GLY B 1 432 ? -11.633 21.031 0.225 1 83.38 432 GLY B O 1
ATOM 7315 N N . ALA B 1 433 ? -10.578 20.25 1.976 1 88.31 433 ALA B N 1
ATOM 7316 C CA . ALA B 1 433 ? -10.992 18.875 1.748 1 88.31 433 ALA B CA 1
ATOM 7317 C C . ALA B 1 433 ? -12.484 18.688 2.02 1 88.31 433 ALA B C 1
ATOM 7319 O O . ALA B 1 433 ? -13.086 17.703 1.588 1 88.31 433 ALA B O 1
ATOM 7320 N N . THR B 1 434 ? -13.109 19.641 2.697 1 92 434 THR B N 1
ATOM 7321 C CA . THR B 1 434 ? -14.508 19.484 3.105 1 92 434 THR B CA 1
ATOM 7322 C C . THR B 1 434 ? -15.438 19.641 1.913 1 92 434 THR B C 1
ATOM 7324 O O . THR B 1 434 ? -16.625 19.328 2.002 1 92 434 THR B O 1
ATOM 7327 N N . VAL B 1 435 ? -14.914 20.156 0.812 1 89.81 435 VAL B N 1
ATOM 7328 C CA . VAL B 1 435 ? -15.719 20.234 -0.403 1 89.81 435 VAL B CA 1
ATOM 7329 C C . VAL B 1 435 ? -16.156 18.844 -0.841 1 89.81 435 VAL B C 1
ATOM 7331 O O . VAL B 1 435 ? -17.156 18.688 -1.534 1 89.81 435 VAL B O 1
ATOM 7334 N N . ASN B 1 436 ? -15.383 17.828 -0.475 1 94 436 ASN B N 1
ATOM 7335 C CA . ASN B 1 436 ? -15.695 16.438 -0.757 1 94 436 ASN B CA 1
ATOM 7336 C C . ASN B 1 436 ? -16.875 15.945 0.068 1 94 436 ASN B C 1
ATOM 7338 O O . ASN B 1 436 ? -16.75 15.688 1.266 1 94 436 ASN B O 1
ATOM 7342 N N . THR B 1 437 ? -17.984 15.766 -0.571 1 95.81 437 THR B N 1
ATOM 7343 C CA . THR B 1 437 ? -19.219 15.414 0.107 1 95.81 437 THR B CA 1
ATOM 7344 C C . THR B 1 437 ? -19.141 14.008 0.685 1 95.81 437 THR B C 1
ATOM 7346 O O . THR B 1 437 ? -19.656 13.75 1.78 1 95.81 437 THR B O 1
ATOM 7349 N N . LEU B 1 438 ? -18.547 13.188 -0.056 1 97 438 LEU B N 1
ATOM 7350 C CA . LEU B 1 438 ? -18.406 11.812 0.421 1 97 438 LEU B CA 1
ATOM 7351 C C . LEU B 1 438 ? -17.547 11.766 1.682 1 97 438 LEU B C 1
ATOM 7353 O O . LEU B 1 438 ? -17.859 11.023 2.619 1 97 438 LEU B O 1
ATOM 7357 N N . LEU B 1 439 ? -16.5 12.516 1.685 1 97.12 439 LEU B N 1
ATOM 7358 C CA . LEU B 1 439 ? -15.617 12.594 2.848 1 97.12 439 LEU B CA 1
ATOM 7359 C C . LEU B 1 439 ? -16.406 13 4.094 1 97.12 439 LEU B C 1
ATOM 7361 O O . LEU B 1 439 ? -16.219 12.414 5.164 1 97.12 439 LEU B O 1
ATOM 7365 N N . MET B 1 440 ? -17.266 13.961 3.977 1 97.38 440 MET B N 1
ATOM 7366 C CA . MET B 1 440 ? -18.062 14.453 5.105 1 97.38 440 MET B CA 1
ATOM 7367 C C . MET B 1 440 ? -19.062 13.406 5.574 1 97.38 440 MET B C 1
ATOM 7369 O O . MET B 1 440 ? -19.266 13.227 6.773 1 97.38 440 MET B O 1
ATOM 7373 N N . GLN B 1 441 ? -19.656 12.789 4.609 1 97.81 441 GLN B N 1
ATOM 7374 C CA . GLN B 1 441 ? -20.578 11.719 4.98 1 97.81 441 GLN B CA 1
ATOM 7375 C C . GLN B 1 441 ? -19.859 10.594 5.715 1 97.81 441 GLN B C 1
ATOM 7377 O O . GLN B 1 441 ? -20.344 10.094 6.727 1 97.81 441 GLN B O 1
ATOM 7382 N N . ILE B 1 442 ? -18.703 10.188 5.184 1 97.81 442 ILE B N 1
ATOM 7383 C CA . ILE B 1 442 ? -17.922 9.133 5.816 1 97.81 442 ILE B CA 1
ATOM 7384 C C . ILE B 1 442 ? -17.516 9.562 7.227 1 97.81 442 ILE B C 1
ATOM 7386 O O . ILE B 1 442 ? -17.547 8.758 8.164 1 97.81 442 ILE B O 1
ATOM 7390 N N . GLN B 1 443 ? -17.156 10.828 7.359 1 97.94 443 GLN B N 1
ATOM 7391 C CA . GLN B 1 443 ? -16.781 11.336 8.672 1 97.94 443 GLN B CA 1
ATOM 7392 C C . GLN B 1 443 ? -17.938 11.195 9.664 1 97.94 443 GLN B C 1
ATOM 7394 O O . GLN B 1 443 ? -17.734 10.734 10.797 1 97.94 443 GLN B O 1
ATOM 7399 N N . ALA B 1 444 ? -19.109 11.594 9.242 1 97.94 444 ALA B N 1
ATOM 7400 C CA . ALA B 1 444 ? -20.281 11.453 10.102 1 97.94 444 ALA B CA 1
ATOM 7401 C C . ALA B 1 444 ? -20.547 9.984 10.438 1 97.94 444 ALA B C 1
ATOM 7403 O O . ALA B 1 444 ? -20.828 9.648 11.586 1 97.94 444 ALA B O 1
ATOM 7404 N N . ASP B 1 445 ? -20.422 9.164 9.477 1 97.69 445 ASP B N 1
ATOM 7405 C CA . ASP B 1 445 ? -20.688 7.734 9.633 1 97.69 445 ASP B CA 1
ATOM 7406 C C . ASP B 1 445 ? -19.734 7.109 10.648 1 97.69 445 ASP B C 1
ATOM 7408 O O . ASP B 1 445 ? -20.172 6.387 11.555 1 97.69 445 ASP B O 1
ATOM 7412 N N . LEU B 1 446 ? -18.484 7.363 10.484 1 96.94 446 LEU B N 1
ATOM 7413 C CA . LEU B 1 446 ? -17.484 6.727 11.336 1 96.94 446 LEU B CA 1
ATOM 7414 C C . LEU B 1 446 ? -17.469 7.359 12.719 1 96.94 446 LEU B C 1
ATOM 7416 O O . LEU B 1 446 ? -17.156 6.688 13.711 1 96.94 446 LEU B O 1
ATOM 7420 N N . LEU B 1 447 ? -17.781 8.664 12.773 1 96.06 447 LEU B N 1
ATOM 7421 C CA . LEU B 1 447 ? -17.844 9.367 14.047 1 96.06 447 LEU B CA 1
ATOM 7422 C C . LEU B 1 447 ? -19.078 8.938 14.836 1 96.06 447 LEU B C 1
ATOM 7424 O O . LEU B 1 447 ? -19.047 8.898 16.078 1 96.06 447 LEU B O 1
ATOM 7428 N N . GLY B 1 448 ? -20.141 8.648 14.18 1 95.31 448 GLY B N 1
ATOM 7429 C CA . GLY B 1 448 ? -21.406 8.344 14.812 1 95.31 448 GLY B CA 1
ATOM 7430 C C . GLY B 1 448 ? -22.141 9.578 15.297 1 95.31 448 GLY B C 1
ATOM 7431 O O . GLY B 1 448 ? -23.062 9.477 16.109 1 95.31 448 GLY B O 1
ATOM 7432 N N . SER B 1 449 ? -21.703 10.781 14.898 1 94.62 449 SER B N 1
ATOM 7433 C CA . SER B 1 449 ? -22.297 12.078 15.234 1 94.62 449 SER B CA 1
ATOM 7434 C C . SER B 1 449 ? -22.391 12.977 14.008 1 94.62 449 SER B C 1
ATOM 7436 O O . SER B 1 449 ? -21.656 12.797 13.039 1 94.62 449 SER B O 1
ATOM 7438 N N . PRO B 1 450 ? -23.266 13.914 14.016 1 95.38 450 PRO B N 1
ATOM 7439 C CA . PRO B 1 450 ? -23.406 14.797 12.859 1 95.38 450 PRO B CA 1
ATOM 7440 C C . PRO B 1 450 ? -22.188 15.68 12.633 1 95.38 450 PRO B C 1
ATOM 7442 O O . PRO B 1 450 ? -21.5 16.047 13.586 1 95.38 450 PRO B O 1
ATOM 7445 N N . VAL B 1 451 ? -21.984 15.961 11.375 1 95.81 451 VAL B N 1
ATOM 7446 C CA . VAL B 1 451 ? -20.922 16.844 10.914 1 95.81 451 VAL B CA 1
ATOM 7447 C C . VAL B 1 451 ? -21.531 18.047 10.195 1 95.81 451 VAL B C 1
ATOM 7449 O O . VAL B 1 451 ? -22.406 17.891 9.336 1 95.81 451 VAL B O 1
ATOM 7452 N N . VAL B 1 452 ? -21.062 19.266 10.602 1 93.94 452 VAL B N 1
ATOM 7453 C CA . VAL B 1 452 ? -21.641 20.484 10.047 1 93.94 452 VAL B CA 1
ATOM 7454 C C . VAL B 1 452 ? -20.609 21.203 9.172 1 93.94 452 VAL B C 1
ATOM 7456 O O . VAL B 1 452 ? -19.547 21.578 9.648 1 93.94 452 VAL B O 1
ATOM 7459 N N . ARG B 1 453 ? -20.891 21.344 7.961 1 93.19 453 ARG B N 1
ATOM 7460 C CA . ARG B 1 453 ? -20.078 22.094 7.02 1 93.19 453 ARG B CA 1
ATOM 7461 C C . ARG B 1 453 ? -20.672 23.484 6.762 1 93.19 453 ARG B C 1
ATOM 7463 O O . ARG B 1 453 ? -21.734 23.609 6.16 1 93.19 453 ARG B O 1
ATOM 7470 N N . PRO B 1 454 ? -20 24.5 7.203 1 87.88 454 PRO B N 1
ATOM 7471 C CA . PRO B 1 454 ? -20.516 25.844 6.949 1 87.88 454 PRO B CA 1
ATOM 7472 C C . PRO B 1 454 ? -20.531 26.188 5.465 1 87.88 454 PRO B C 1
ATOM 7474 O O . PRO B 1 454 ? -19.875 25.531 4.66 1 87.88 454 PRO B O 1
ATOM 7477 N N . ALA B 1 455 ? -21.281 27.234 5.137 1 82.5 455 ALA B N 1
ATOM 7478 C CA . ALA B 1 455 ? -21.375 27.688 3.756 1 82.5 455 ALA B CA 1
ATOM 7479 C C . ALA B 1 455 ? -20.047 28.234 3.268 1 82.5 455 ALA B C 1
ATOM 7481 O O . ALA B 1 455 ? -19.641 28 2.123 1 82.5 455 ALA B O 1
ATOM 7482 N N . ASP B 1 456 ? -19.422 29.062 4.125 1 79.81 456 ASP B N 1
ATOM 7483 C CA . ASP B 1 456 ? -18.078 29.531 3.84 1 79.81 456 ASP B CA 1
ATOM 7484 C C . ASP B 1 456 ? -17.031 28.609 4.477 1 79.81 456 ASP B C 1
ATOM 7486 O O . ASP B 1 456 ? -16.891 28.578 5.703 1 79.81 456 ASP B O 1
ATOM 7490 N N . ILE B 1 457 ? -16.297 28.078 3.697 1 76 457 ILE B N 1
ATOM 7491 C CA . ILE B 1 457 ? -15.391 27.047 4.203 1 76 457 ILE B CA 1
ATOM 7492 C C . ILE B 1 457 ? -14.023 27.656 4.48 1 76 457 ILE B C 1
ATOM 7494 O O . ILE B 1 457 ? -13.164 27.016 5.098 1 76 457 ILE B O 1
ATOM 7498 N N . GLU B 1 458 ? -13.859 28.984 4.133 1 85 458 GLU B N 1
ATOM 7499 C CA . GLU B 1 458 ? -12.594 29.656 4.402 1 85 458 GLU B CA 1
ATOM 7500 C C . GLU B 1 458 ? -12.609 30.344 5.762 1 85 458 GLU B C 1
ATOM 7502 O O . GLU B 1 458 ? -12.312 31.531 5.863 1 85 458 GLU B O 1
ATOM 7507 N N . THR B 1 459 ? -12.789 29.516 6.719 1 90.06 459 THR B N 1
ATOM 7508 C CA . THR B 1 459 ? -13.008 30.062 8.047 1 90.06 459 THR B CA 1
ATOM 7509 C C . THR B 1 459 ? -11.695 30.516 8.68 1 90.06 459 THR B C 1
ATOM 7511 O O . THR B 1 459 ? -11.68 31.375 9.547 1 90.06 459 THR B O 1
ATOM 7514 N N . THR B 1 460 ? -10.617 29.953 8.188 1 94.19 460 THR B N 1
ATOM 7515 C CA . THR B 1 460 ? -9.305 30.344 8.695 1 94.19 460 THR B CA 1
ATOM 7516 C C . THR B 1 460 ? -9.031 31.828 8.391 1 94.19 460 THR B C 1
ATOM 7518 O O . THR B 1 460 ? -8.727 32.594 9.297 1 94.19 460 THR B O 1
ATOM 7521 N N . ALA B 1 461 ? -9.227 32.188 7.16 1 96.06 461 ALA B N 1
ATOM 7522 C CA . ALA B 1 461 ? -9.023 33.594 6.754 1 96.06 461 ALA B CA 1
ATOM 7523 C C . ALA B 1 461 ? -10.031 34.5 7.441 1 96.06 461 ALA B C 1
ATOM 7525 O O . ALA B 1 461 ? -9.688 35.625 7.836 1 96.06 461 ALA B O 1
ATOM 7526 N N . LEU B 1 462 ? -11.219 34.031 7.562 1 95.69 462 LEU B N 1
ATOM 7527 C CA . LEU B 1 462 ? -12.266 34.812 8.203 1 95.69 462 LEU B CA 1
ATOM 7528 C C . LEU B 1 462 ? -11.922 35.094 9.656 1 95.69 462 LEU B C 1
ATOM 7530 O O . LEU B 1 462 ? -12.164 36.219 10.156 1 95.69 462 LEU B O 1
ATOM 7534 N N . GLY B 1 463 ? -11.406 34.094 10.32 1 97.31 463 GLY B N 1
ATOM 7535 C CA . GLY B 1 463 ? -10.984 34.281 11.703 1 97.31 463 GLY B CA 1
ATOM 7536 C C . GLY B 1 463 ? -9.945 35.375 11.859 1 97.31 463 GLY B C 1
ATOM 7537 O O . GLY B 1 463 ? -10.031 36.188 12.781 1 97.31 463 GLY B O 1
ATOM 7538 N N . ALA B 1 464 ? -8.984 35.375 10.992 1 98.31 464 ALA B N 1
ATOM 7539 C CA . ALA B 1 464 ? -7.965 36.438 11.008 1 98.31 464 ALA B CA 1
ATOM 7540 C C . ALA B 1 464 ? -8.578 37.812 10.734 1 98.31 464 ALA B C 1
ATOM 7542 O O . ALA B 1 464 ? -8.195 38.812 11.344 1 98.31 464 ALA B O 1
ATOM 7543 N N . ALA B 1 465 ? -9.523 37.875 9.82 1 98.06 465 ALA B N 1
ATOM 7544 C CA . ALA B 1 465 ? -10.227 39.125 9.508 1 98.06 465 ALA B CA 1
ATOM 7545 C C . ALA B 1 465 ? -11.016 39.625 10.711 1 98.06 465 ALA B C 1
ATOM 7547 O O . ALA B 1 465 ? -11.008 40.812 11.016 1 98.06 465 ALA B O 1
ATOM 7548 N N . TYR B 1 466 ? -11.672 38.719 11.359 1 97.62 466 TYR B N 1
ATOM 7549 C CA . TYR B 1 466 ? -12.438 39.094 12.547 1 97.62 466 TYR B CA 1
ATOM 7550 C C . TYR B 1 466 ? -11.547 39.719 13.609 1 97.62 466 TYR B C 1
ATOM 7552 O O . TYR B 1 466 ? -11.898 40.719 14.219 1 97.62 466 TYR B O 1
ATOM 7560 N N . ALA B 1 467 ? -10.438 39.062 13.836 1 98.62 467 ALA B N 1
ATOM 7561 C CA . ALA B 1 467 ? -9.508 39.594 14.828 1 98.62 467 ALA B CA 1
ATOM 7562 C C . ALA B 1 467 ? -9.055 41 14.453 1 98.62 467 ALA B C 1
ATOM 7564 O O . ALA B 1 467 ? -8.984 41.875 15.305 1 98.62 467 ALA B O 1
ATOM 7565 N N . ALA B 1 468 ? -8.727 41.188 13.188 1 98.75 468 ALA B N 1
ATOM 7566 C CA . ALA B 1 468 ? -8.273 42.469 12.703 1 98.75 468 ALA B CA 1
ATOM 7567 C C . ALA B 1 468 ? -9.375 43.531 12.844 1 98.75 468 ALA B C 1
ATOM 7569 O O . ALA B 1 468 ? -9.117 44.656 13.297 1 98.75 468 ALA B O 1
ATOM 7570 N N . GLY B 1 469 ? -10.586 43.188 12.383 1 98.19 469 GLY B N 1
ATOM 7571 C CA . GLY B 1 469 ? -11.711 44.125 12.461 1 98.19 469 GLY B CA 1
ATOM 7572 C C . GLY B 1 469 ? -12.109 44.469 13.891 1 98.19 469 GLY B C 1
ATOM 7573 O O . GLY B 1 469 ? -12.547 45.562 14.164 1 98.19 469 GLY B O 1
ATOM 7574 N N . LEU B 1 470 ? -11.961 43.531 14.734 1 97.94 470 LEU B N 1
ATOM 7575 C CA . LEU B 1 470 ? -12.266 43.75 16.141 1 97.94 470 LEU B CA 1
ATOM 7576 C C . LEU B 1 470 ? -11.336 44.781 16.734 1 97.94 470 LEU B C 1
ATOM 7578 O O . LEU B 1 470 ? -11.773 45.688 17.484 1 97.94 470 LEU B O 1
ATOM 7582 N N . ALA B 1 471 ? -10.117 44.719 16.469 1 98.25 471 ALA B N 1
ATOM 7583 C CA . ALA B 1 471 ? -9.086 45.625 17.016 1 98.25 471 ALA B CA 1
ATOM 7584 C C . ALA B 1 471 ? -9.375 47.062 16.641 1 98.25 471 ALA B C 1
ATOM 7586 O O . ALA B 1 471 ? -9.055 47.969 17.406 1 98.25 471 ALA B O 1
ATOM 7587 N N . ILE B 1 472 ? -10.023 47.281 15.477 1 97.19 472 ILE B N 1
ATOM 7588 C CA . ILE B 1 472 ? -10.227 48.656 15.023 1 97.19 472 ILE B CA 1
ATOM 7589 C C . ILE B 1 472 ? -11.703 49.031 15.109 1 97.19 472 ILE B C 1
ATOM 7591 O O . ILE B 1 472 ? -12.117 50.094 14.633 1 97.19 472 ILE B O 1
ATOM 7595 N N . GLY B 1 473 ? -12.508 48.125 15.5 1 96.38 473 GLY B N 1
ATOM 7596 C CA . GLY B 1 473 ? -13.883 48.438 15.852 1 96.38 473 GLY B CA 1
ATOM 7597 C C . GLY B 1 473 ? -14.859 48.219 14.711 1 96.38 473 GLY B C 1
ATOM 7598 O O . GLY B 1 473 ? -15.969 48.75 14.719 1 96.38 473 GLY B O 1
ATOM 7599 N N . VAL B 1 474 ? -14.469 47.5 13.734 1 96.06 474 VAL B N 1
ATOM 7600 C CA . VAL B 1 474 ? -15.375 47.188 12.641 1 96.06 474 VAL B CA 1
ATOM 7601 C C . VAL B 1 474 ? -16.422 46.188 13.117 1 96.06 474 VAL B C 1
ATOM 7603 O O . VAL B 1 474 ? -17.594 46.281 12.75 1 96.06 474 VAL B O 1
ATOM 7606 N N . TRP B 1 475 ? -15.953 45.188 13.836 1 95.56 475 TRP B N 1
ATOM 7607 C CA . TRP B 1 475 ? -16.828 44.219 14.453 1 95.56 475 TRP B CA 1
ATOM 7608 C C . TRP B 1 475 ? -16.672 44.219 15.969 1 95.56 475 TRP B C 1
ATOM 7610 O O . TRP B 1 475 ? -15.609 44.531 16.484 1 95.56 475 TRP B O 1
ATOM 7620 N N . SER B 1 476 ? -17.781 43.844 16.656 1 95.25 476 SER B N 1
ATOM 7621 C CA . SER B 1 476 ? -17.719 43.562 18.094 1 95.25 476 SER B CA 1
ATOM 7622 C C . SER B 1 476 ? -17.656 42.062 18.359 1 95.25 476 SER B C 1
ATOM 7624 O O . SER B 1 476 ? -17.969 41.25 17.5 1 95.25 476 SER B O 1
ATOM 7626 N N . GLU B 1 477 ? -17.188 41.75 19.547 1 93.69 477 GLU B N 1
ATOM 7627 C CA . GLU B 1 477 ? -17.156 40.344 19.922 1 93.69 477 GLU B CA 1
ATOM 7628 C C . GLU B 1 477 ? -18.547 39.719 19.844 1 93.69 477 GLU B C 1
ATOM 7630 O 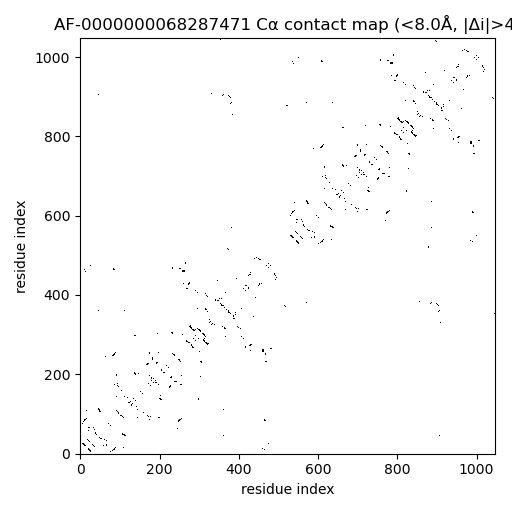O . GLU B 1 477 ? -18.688 38.562 19.438 1 93.69 477 GLU B O 1
ATOM 7635 N N . LYS B 1 478 ? -19.531 40.469 20.219 1 92.56 478 LYS B N 1
ATOM 7636 C CA . LYS B 1 478 ? -20.922 40 20.172 1 92.56 478 LYS B CA 1
ATOM 7637 C C . LYS B 1 478 ? -21.344 39.656 18.75 1 92.56 478 LYS B C 1
ATOM 7639 O O . LYS B 1 478 ? -22.031 38.688 18.516 1 92.56 478 LYS B O 1
ATOM 7644 N N . GLU B 1 479 ? -20.938 40.469 17.844 1 91.88 479 GLU B N 1
ATOM 7645 C CA . GLU B 1 479 ? -21.281 40.219 16.453 1 91.88 479 GLU B CA 1
ATOM 7646 C C . GLU B 1 479 ? -20.578 39 15.906 1 91.88 479 GLU B C 1
ATOM 7648 O O . GLU B 1 479 ? -21.156 38.219 15.156 1 91.88 479 GLU B O 1
ATOM 7653 N N . ILE B 1 480 ? -19.344 38.844 16.297 1 91.88 480 ILE B N 1
ATOM 7654 C CA . ILE B 1 480 ? -18.531 37.75 15.797 1 91.88 480 ILE B CA 1
ATOM 7655 C C . ILE B 1 480 ? -19.094 36.438 16.312 1 91.88 480 ILE B C 1
ATOM 7657 O O . ILE B 1 480 ? -19.188 35.438 15.555 1 91.88 480 ILE B O 1
ATOM 7661 N N . PHE B 1 481 ? -19.547 36.375 17.516 1 91.12 481 PHE B N 1
ATOM 7662 C CA . PHE B 1 481 ? -19.969 35.125 18.125 1 91.12 481 PHE B CA 1
ATOM 7663 C C . PHE B 1 481 ? -21.484 34.969 18.047 1 91.12 481 PHE B C 1
ATOM 7665 O O . PHE B 1 481 ? -22.047 34.031 18.609 1 91.12 481 PHE B O 1
ATOM 7672 N N . ALA B 1 482 ? -22.078 35.906 17.328 1 81.25 482 ALA B N 1
ATOM 7673 C CA . ALA B 1 482 ? -23.531 35.844 17.172 1 81.25 482 ALA B CA 1
ATOM 7674 C C . ALA B 1 482 ? -23.922 34.688 16.234 1 81.25 482 ALA B C 1
ATOM 7676 O O . ALA B 1 482 ? -23.312 34.5 15.188 1 81.25 482 ALA B O 1
ATOM 7677 N N . SER B 1 483 ? -24.438 33.594 16.625 1 62.94 483 SER B N 1
ATOM 7678 C CA . SER B 1 483 ? -24.641 32.281 16.047 1 62.94 483 SER B CA 1
ATOM 7679 C C . SER B 1 483 ? -25.75 32.281 15.016 1 62.94 483 SER B C 1
ATOM 7681 O O . SER B 1 483 ? -25.75 31.469 14.086 1 62.94 483 SER B O 1
ATOM 7683 N N . GLU B 1 484 ? -26.656 33.125 14.938 1 57.19 484 GLU B N 1
ATOM 7684 C CA . GLU B 1 484 ? -27.953 32.906 14.281 1 57.19 484 GLU B CA 1
ATOM 7685 C C . GLU B 1 484 ? -27.766 32.781 12.766 1 57.19 484 GLU B C 1
ATOM 7687 O O . GLU B 1 484 ? -28.344 31.891 12.141 1 57.19 484 GLU B O 1
ATOM 7692 N N . GLU B 1 485 ? -27.047 33.5 12.133 1 56.84 485 GLU B N 1
ATOM 7693 C CA . GLU B 1 485 ? -27 33.531 10.672 1 56.84 485 GLU B CA 1
ATOM 7694 C C . GLU B 1 485 ? -26.094 32.406 10.133 1 56.84 485 GLU B C 1
ATOM 7696 O O . GLU B 1 485 ? -26.359 31.875 9.062 1 56.84 485 GLU B O 1
ATOM 7701 N N . ARG B 1 486 ? -25.172 31.891 10.812 1 64 486 ARG B N 1
ATOM 7702 C CA . ARG B 1 486 ? -24.203 30.906 10.359 1 64 486 ARG B CA 1
ATOM 7703 C C . ARG B 1 486 ? -24.828 29.516 10.281 1 64 486 ARG B C 1
ATOM 7705 O O . ARG B 1 486 ? -24.516 28.75 9.367 1 64 486 ARG B O 1
ATOM 7712 N N . THR B 1 487 ? -25.656 29.312 11.094 1 61.97 487 THR B N 1
ATOM 7713 C CA . THR B 1 487 ? -26.266 28 11.18 1 61.97 487 THR B CA 1
ATOM 7714 C C . THR B 1 487 ? -27.266 27.781 10.039 1 61.97 487 THR B C 1
ATOM 7716 O O . THR B 1 487 ? -27.438 26.672 9.562 1 61.97 487 THR B O 1
ATOM 7719 N N . LYS B 1 488 ? -27.766 28.844 9.562 1 65 488 LYS B N 1
ATOM 7720 C CA . LYS B 1 488 ? -28.844 28.734 8.578 1 65 488 LYS B CA 1
ATOM 7721 C C . LYS B 1 488 ? -28.297 28.281 7.223 1 65 488 LYS B C 1
ATOM 7723 O O . LYS B 1 488 ? -28.984 27.641 6.445 1 65 488 LYS B O 1
ATOM 7728 N N . THR B 1 489 ? -27.156 28.359 6.965 1 75.12 489 THR B N 1
ATOM 7729 C CA . THR B 1 489 ? -26.656 28.094 5.621 1 75.12 489 THR B CA 1
ATOM 7730 C C . THR B 1 489 ? -25.719 26.891 5.629 1 75.12 489 THR B C 1
ATOM 7732 O O . THR B 1 489 ? -25.125 26.547 4.602 1 75.12 489 THR B O 1
ATOM 7735 N N . SER B 1 490 ? -25.719 26.203 6.664 1 86.5 490 SER B N 1
ATOM 7736 C CA . SER B 1 490 ? -24.766 25.094 6.785 1 86.5 490 SER B CA 1
ATOM 7737 C C . SER B 1 490 ? -25.391 23.781 6.301 1 86.5 490 SER B C 1
ATOM 7739 O O . SER B 1 490 ? -26.609 23.656 6.246 1 86.5 490 SER B O 1
ATOM 7741 N N . THR B 1 491 ? -24.594 22.906 5.797 1 92.56 491 THR B N 1
ATOM 7742 C CA . THR B 1 491 ? -24.984 21.547 5.449 1 92.56 491 THR B CA 1
ATOM 7743 C C . THR B 1 491 ? -24.672 20.578 6.59 1 92.56 491 THR B C 1
ATOM 7745 O O . THR B 1 491 ? -23.547 20.578 7.117 1 92.56 491 THR B O 1
ATOM 7748 N N . ILE B 1 492 ? -25.656 19.75 6.961 1 94.75 492 ILE B N 1
ATOM 7749 C CA . ILE B 1 492 ? -25.469 18.797 8.055 1 94.75 492 ILE B CA 1
ATOM 7750 C C . ILE B 1 492 ? -25.438 17.375 7.5 1 94.75 492 ILE B C 1
ATOM 7752 O O . ILE B 1 492 ? -26.328 16.969 6.762 1 94.75 492 ILE B O 1
ATOM 7756 N N . PHE B 1 493 ? -24.406 16.641 7.781 1 96.75 493 PHE B N 1
ATOM 7757 C CA . PHE B 1 493 ? -24.266 15.219 7.449 1 96.75 493 PHE B CA 1
ATOM 7758 C C . PHE B 1 493 ? -24.547 14.352 8.664 1 96.75 493 PHE B C 1
ATOM 7760 O O . PHE B 1 493 ? -23.922 14.523 9.719 1 96.75 493 PHE B O 1
ATOM 7767 N N . ARG B 1 494 ? -25.422 13.445 8.523 1 96.81 494 ARG B N 1
ATOM 7768 C CA . ARG B 1 494 ? -25.781 12.57 9.633 1 96.81 494 ARG B CA 1
ATOM 7769 C C . ARG B 1 494 ? -25.297 11.148 9.406 1 96.81 494 ARG B C 1
ATOM 7771 O O . ARG B 1 494 ? -25.25 10.68 8.266 1 96.81 494 ARG B O 1
ATOM 7778 N N . PRO B 1 495 ? -24.953 10.414 10.508 1 96.81 495 PRO B N 1
ATOM 7779 C CA . PRO B 1 495 ? -24.469 9.039 10.367 1 96.81 495 PRO B CA 1
ATOM 7780 C C . PRO B 1 495 ? -25.516 8.109 9.75 1 96.81 495 PRO B C 1
ATOM 7782 O O . PRO B 1 495 ? -26.688 8.148 10.133 1 96.81 495 PRO B O 1
ATOM 7785 N N . LYS B 1 496 ? -25.094 7.324 8.844 1 96 496 LYS B N 1
ATOM 7786 C CA . LYS B 1 496 ? -25.938 6.332 8.203 1 96 496 LYS B CA 1
ATOM 7787 C C . LYS B 1 496 ? -25.453 4.918 8.477 1 96 496 LYS B C 1
ATOM 7789 O O . LYS B 1 496 ? -26.203 3.953 8.352 1 96 496 LYS B O 1
ATOM 7794 N N . LEU B 1 497 ? -24.219 4.766 8.828 1 94.25 497 LEU B N 1
ATOM 7795 C CA . LEU B 1 497 ? -23.578 3.475 9.047 1 94.25 497 LEU B CA 1
ATOM 7796 C C . LEU B 1 497 ? -24.078 2.832 10.336 1 94.25 497 LEU B C 1
ATOM 7798 O O . LEU B 1 497 ? -24.219 3.506 11.359 1 94.25 497 LEU B O 1
ATOM 7802 N N . ASP B 1 498 ? -24.266 1.527 10.266 1 94.25 498 ASP B N 1
ATOM 7803 C CA . ASP B 1 498 ? -24.703 0.752 11.43 1 94.25 498 ASP B CA 1
ATOM 7804 C C . ASP B 1 498 ? -23.625 0.75 12.516 1 94.25 498 ASP B C 1
ATOM 7806 O O . ASP B 1 498 ? -22.438 0.695 12.211 1 94.25 498 ASP B O 1
ATOM 7810 N N . GLU B 1 499 ? -24.094 0.706 13.766 1 94.88 499 GLU B N 1
ATOM 7811 C CA . GLU B 1 499 ? -23.188 0.804 14.906 1 94.88 499 GLU B CA 1
ATOM 7812 C C . GLU B 1 499 ? -22.25 -0.394 14.969 1 94.88 499 GLU B C 1
ATOM 7814 O O . GLU B 1 499 ? -21.078 -0.245 15.297 1 94.88 499 GLU B O 1
ATOM 7819 N N . GLU B 1 500 ? -22.766 -1.52 14.672 1 95 500 GLU B N 1
ATOM 7820 C CA . GLU B 1 500 ? -21.938 -2.723 14.734 1 95 500 GLU B CA 1
ATOM 7821 C C . GLU B 1 500 ? -20.859 -2.705 13.656 1 95 500 GLU B C 1
ATOM 7823 O O . GLU B 1 500 ? -19.703 -3.08 13.914 1 95 500 GLU B O 1
ATOM 7828 N N . LEU B 1 501 ? -21.219 -2.32 12.523 1 94.56 501 LEU B N 1
ATOM 7829 C CA . LEU B 1 501 ? -20.266 -2.227 11.43 1 94.56 501 LEU B CA 1
ATOM 7830 C C . LEU B 1 501 ? -19.219 -1.15 11.711 1 94.56 501 LEU B C 1
ATOM 7832 O O . LEU B 1 501 ? -18.047 -1.319 11.391 1 94.56 501 LEU B O 1
ATOM 7836 N N . ARG B 1 502 ? -19.688 -0.034 12.312 1 96.12 502 ARG B N 1
ATOM 7837 C CA . ARG B 1 502 ? -18.781 1.035 12.695 1 96.12 502 ARG B CA 1
ATOM 7838 C C . ARG B 1 502 ? -17.719 0.527 13.664 1 96.12 502 ARG B C 1
ATOM 7840 O O . ARG B 1 502 ? -16.531 0.807 13.5 1 96.12 502 ARG B O 1
ATOM 7847 N N . LYS B 1 503 ? -18.156 -0.235 14.594 1 96.06 503 LYS B N 1
ATOM 7848 C CA . LYS B 1 503 ? -17.234 -0.783 15.594 1 96.06 503 LYS B CA 1
ATOM 7849 C C . LYS B 1 503 ? -16.234 -1.739 14.953 1 96.06 503 LYS B C 1
ATOM 7851 O O . LYS B 1 503 ? -15.047 -1.715 15.281 1 96.06 503 LYS B O 1
ATOM 7856 N N . LYS B 1 504 ? -16.703 -2.559 14.078 1 95.44 504 LYS B N 1
ATOM 7857 C CA . LYS B 1 504 ? -15.828 -3.5 13.383 1 95.44 504 LYS B CA 1
ATOM 7858 C C . LYS B 1 504 ? -14.781 -2.766 12.555 1 95.44 504 LYS B C 1
ATOM 7860 O O . LYS B 1 504 ? -13.617 -3.17 12.516 1 95.44 504 LYS B O 1
ATOM 7865 N N . LYS B 1 505 ? -15.195 -1.735 11.875 1 96.56 505 LYS B N 1
ATOM 7866 C CA . LYS B 1 505 ? -14.273 -0.935 11.07 1 96.56 505 LYS B CA 1
ATOM 7867 C C . LYS B 1 505 ? -13.211 -0.281 11.945 1 96.56 505 LYS B C 1
ATOM 7869 O O . LYS B 1 505 ? -12.039 -0.218 11.57 1 96.56 505 LYS B O 1
ATOM 7874 N N . LEU B 1 506 ? -13.656 0.151 13.125 1 96.56 506 LEU B N 1
ATOM 7875 C CA . LEU B 1 506 ? -12.719 0.795 14.039 1 96.56 506 LEU B CA 1
ATOM 7876 C C . LEU B 1 506 ? -11.703 -0.207 14.578 1 96.56 506 LEU B C 1
ATOM 7878 O O . LEU B 1 506 ? -10.523 0.115 14.711 1 96.56 506 LEU B O 1
ATOM 7882 N N . ASP B 1 507 ? -12.156 -1.357 14.859 1 96.5 507 ASP B N 1
ATOM 7883 C CA . ASP B 1 507 ? -11.25 -2.406 15.312 1 96.5 507 ASP B CA 1
ATOM 7884 C C . ASP B 1 507 ? -10.219 -2.738 14.242 1 96.5 507 ASP B C 1
ATOM 7886 O O . ASP B 1 507 ? -9.031 -2.922 14.547 1 96.5 507 ASP B O 1
ATOM 7890 N N . SER B 1 508 ? -10.641 -2.867 13.008 1 96.69 508 SER B N 1
ATOM 7891 C CA . SER B 1 508 ? -9.75 -3.129 11.883 1 96.69 508 SER B CA 1
ATOM 7892 C C . SER B 1 508 ? -8.766 -1.985 11.68 1 96.69 508 SER B C 1
ATOM 7894 O O . SER B 1 508 ? -7.609 -2.213 11.312 1 96.69 508 SER B O 1
ATOM 7896 N N . TRP B 1 509 ? -9.258 -0.753 11.945 1 97.38 509 TRP B N 1
ATOM 7897 C CA . TRP B 1 509 ? -8.398 0.419 11.852 1 97.38 509 TRP B CA 1
ATOM 7898 C C . TRP B 1 509 ? -7.27 0.347 12.875 1 97.38 509 TRP B C 1
ATOM 7900 O O . TRP B 1 509 ? -6.109 0.607 12.555 1 97.38 509 TRP B O 1
ATOM 7910 N N . PHE B 1 510 ? -7.59 -0.058 14.07 1 96.81 510 PHE B N 1
ATOM 7911 C CA . PHE B 1 510 ? -6.574 -0.159 15.117 1 96.81 510 PHE B CA 1
ATOM 7912 C C . PHE B 1 510 ? -5.551 -1.232 14.773 1 96.81 510 PHE B C 1
ATOM 7914 O O . PHE B 1 510 ? -4.363 -1.084 15.07 1 96.81 510 PHE B O 1
ATOM 7921 N N . LYS B 1 511 ? -6.062 -2.299 14.148 1 96.19 511 LYS B N 1
ATOM 7922 C CA . LYS B 1 511 ? -5.145 -3.32 13.656 1 96.19 511 LYS B CA 1
ATOM 7923 C C . LYS B 1 511 ? -4.188 -2.746 12.617 1 96.19 511 LYS B C 1
ATOM 7925 O O . LYS B 1 511 ? -2.984 -3.018 12.656 1 96.19 511 LYS B O 1
ATOM 7930 N N . ALA B 1 512 ? -4.691 -1.966 11.711 1 97.75 512 ALA B N 1
ATOM 7931 C CA . ALA B 1 512 ? -3.867 -1.342 10.68 1 97.75 512 ALA B CA 1
ATOM 7932 C C . ALA B 1 512 ? -2.852 -0.383 11.297 1 97.75 512 ALA B C 1
ATOM 7934 O O . ALA B 1 512 ? -1.689 -0.352 10.883 1 97.75 512 ALA B O 1
ATOM 7935 N N . ILE B 1 513 ? -3.246 0.418 12.32 1 97.44 513 ILE B N 1
ATOM 7936 C CA . ILE B 1 513 ? -2.367 1.37 12.984 1 97.44 513 ILE B CA 1
ATOM 7937 C C . ILE B 1 513 ? -1.19 0.63 13.617 1 97.44 513 ILE B C 1
ATOM 7939 O O . ILE B 1 513 ? -0.043 1.07 13.516 1 97.44 513 ILE B O 1
ATOM 7943 N N . SER B 1 514 ? -1.479 -0.463 14.211 1 96.94 514 SER B N 1
ATOM 7944 C CA . SER B 1 514 ? -0.438 -1.21 14.906 1 96.94 514 SER B CA 1
ATOM 7945 C C . SER B 1 514 ? 0.631 -1.704 13.938 1 96.94 514 SER B C 1
ATOM 7947 O O . SER B 1 514 ? 1.781 -1.914 14.328 1 96.94 514 SER B O 1
ATOM 7949 N N . ARG B 1 515 ? 0.296 -1.894 12.703 1 97.56 515 ARG B N 1
ATOM 7950 C CA . ARG B 1 515 ? 1.232 -2.391 11.695 1 97.56 515 ARG B CA 1
ATOM 7951 C C . ARG B 1 515 ? 2.18 -1.286 11.234 1 97.56 515 ARG B C 1
ATOM 7953 O O . ARG B 1 515 ? 3.154 -1.552 10.531 1 97.56 515 ARG B O 1
ATOM 7960 N N . THR B 1 516 ? 1.922 -0.005 11.617 1 97.19 516 THR B N 1
ATOM 7961 C CA . THR B 1 516 ? 2.748 1.118 11.195 1 97.19 516 THR B CA 1
ATOM 7962 C C . THR B 1 516 ? 3.93 1.311 12.141 1 97.19 516 THR B C 1
ATOM 7964 O O . THR B 1 516 ? 4.875 2.037 11.82 1 97.19 516 THR B O 1
ATOM 7967 N N . PHE B 1 517 ? 3.883 0.688 13.328 1 96.06 517 PHE B N 1
ATOM 7968 C CA . PHE B 1 517 ? 4.863 0.96 14.375 1 96.06 517 PHE B CA 1
ATOM 7969 C C . PHE B 1 517 ? 6.195 0.29 14.055 1 96.06 517 PHE B C 1
ATOM 7971 O O . PHE B 1 517 ? 6.227 -0.763 13.422 1 96.06 517 PHE B O 1
ATOM 7978 N N . ASP B 1 518 ? 7.285 0.902 14.422 1 94.12 518 ASP B N 1
ATOM 7979 C CA . ASP B 1 518 ? 8.641 0.361 14.359 1 94.12 518 ASP B CA 1
ATOM 7980 C C . ASP B 1 518 ? 9.062 0.093 12.914 1 94.12 518 ASP B C 1
ATOM 7982 O O . ASP B 1 518 ? 9.594 -0.973 12.609 1 94.12 518 ASP B O 1
ATOM 7986 N N . LEU B 1 519 ? 8.727 1.005 11.992 1 93.94 519 LEU B N 1
ATOM 7987 C CA . LEU B 1 519 ? 9.047 0.808 10.586 1 93.94 519 LEU B CA 1
ATOM 7988 C C . LEU B 1 519 ? 10.078 1.833 10.117 1 93.94 519 LEU B C 1
ATOM 7990 O O . LEU B 1 519 ? 10.453 1.845 8.945 1 93.94 519 LEU B O 1
ATOM 7994 N N . ALA B 1 520 ? 10.562 2.641 11.039 1 88.44 520 ALA B N 1
ATOM 7995 C CA . ALA B 1 520 ? 11.484 3.711 10.664 1 88.44 520 ALA B CA 1
ATOM 7996 C C . ALA B 1 520 ? 12.797 3.146 10.133 1 88.44 520 ALA B C 1
ATOM 7998 O O . ALA B 1 520 ? 13.477 3.785 9.32 1 88.44 520 ALA B O 1
ATOM 7999 N N . ASP B 1 521 ? 13.156 1.934 10.484 1 89 521 ASP B N 1
ATOM 8000 C CA . ASP B 1 521 ? 14.453 1.359 10.133 1 89 521 ASP B CA 1
ATOM 8001 C C . ASP B 1 521 ? 14.398 0.693 8.758 1 89 521 ASP B C 1
ATOM 8003 O O . ASP B 1 521 ? 15.398 0.15 8.289 1 89 521 ASP B O 1
ATOM 8007 N N . LEU B 1 522 ? 13.273 0.722 8.086 1 90 522 LEU B N 1
ATOM 8008 C CA . LEU B 1 522 ? 13.164 0.117 6.762 1 90 522 LEU B CA 1
ATOM 8009 C C . LEU B 1 522 ? 13.961 0.908 5.734 1 90 522 LEU B C 1
ATOM 8011 O O . LEU B 1 522 ? 14.375 0.36 4.711 1 90 522 LEU B O 1
ATOM 8015 N N . SER B 1 523 ? 13.992 2.234 5.965 1 75.56 523 SER B N 1
ATOM 8016 C CA . SER B 1 523 ? 14.766 3.07 5.047 1 75.56 523 SER B CA 1
ATOM 8017 C C . SER B 1 523 ? 16.25 2.967 5.328 1 75.56 523 SER B C 1
ATOM 8019 O O . SER B 1 523 ? 16.703 3.148 6.465 1 75.56 523 SER B O 1
ATOM 8021 N N . LEU B 1 524 ? 16.922 2.037 4.586 1 67.5 524 LEU B N 1
ATOM 8022 C CA . LEU B 1 524 ? 18.328 1.772 4.816 1 67.5 524 LEU B CA 1
ATOM 8023 C C . LEU B 1 524 ? 19.188 2.941 4.34 1 67.5 524 LEU B C 1
ATOM 8025 O O . LEU B 1 524 ? 18.844 3.619 3.369 1 67.5 524 LEU B O 1
#

pLDDT: mean 94.02, std 7.81, range [30.83, 98.81]